Protein AF-A0A5C6TAQ9-F1 (afdb_monomer_lite)

pLDDT: mean 86.98, std 16.2, range [21.34, 98.81]

Foldseek 3Di:
DFEEEFAEAQDAPLCRLLVLLLLQLLVLLQLFFEAEAEEALDQDLACQPPDCLPQFAFFFFQQQGGHHPSVLSNCFRNVWGADNLSYHYNNNLVVVLVVCVVVCVVVPDDDDLPPRSLVSLLVSCVVRQQQGGDPVRGHGPYYYYYYHDHQPDPSSLSVLVSVLVNDVVCDFLRYAYEYEYEFEQDPNDTHCVSVLVRLVSSVVSRHQHQAYEYEYADDDDLVSLVVNCVSSVHDSLRYAYQHDDPDSLCSSVRCVVSVVSVSNCVRNVCVPDDRDPVSSVVSNVSVVLSCLQPVADPDFAEAQEEEEEQNQVDPSNCVLVVVLLVLLCSVVRHHYDYHYQHLLLCDPVVCVVPVVSNVVRVVSLVPHLAYEYEDDAADPSLVSLLVSLVVCVVVLHAYEYEQSSLQSNQQNCCCPQVVVVQADDCRHPVPDPHHQKYFDADDDPVDPDGHWQFRKFKKAFDPPLQLPLLCLLQLVDRMDIFTAGGGMFGQQVCVVVCVVSQWDQGIDGPVNRGRAKTFHNPGLHHIYGSGDQSSSAHSSRRRSNSSCRSCSSVVNSVVSSVVSNVVVVVVVDDDDPDDDPDDDDDDDDDDFDFDADPDDDDDRPGDGDDDDDDADFDFKKKWKWAQDPVVRFIKIFIAGCVPDDDDPDPPPPPGGPDIQTDHPVVFQDPVSLVVVLVVVVDDDVLSVQSSVVVVVVSVCCVQQVFNMKMWMWGQHPVSHIDTDDIDTHDDVVCCVVNVVVVVPDDPVPDDVLQVLQVVLVKGKDADDFAEEEEEADPVVQVVLQVLLVVLPGGYRMYMHLYLDLALVSLLSSLVSRVVPPSHQEYEYAYEQAPNALLNNLVSNLSSQVVVPADPHAYEYEYHYHNRVVSLVSNVPRPHNYHYDHDSNVSSNVRRVRSVVSVVVVD

InterPro domains:
  IPR004468 CTP synthase [PTHR11550] (1-562)
  IPR004468 CTP synthase [TIGR00337] (1-552)
  IPR005811 ATP-citrate synthase/succinyl-CoA ligase, C-terminal domain [PF00549] (774-883)
  IPR016102 Succinyl-CoA synthetase-like [G3DSA:3.40.50.261] (752-900)
  IPR016102 Succinyl-CoA synthetase-like [SSF52210] (753-898)
  IPR017456 CTP synthase, N-terminal [PF06418] (2-269)
  IPR017456 CTP synthase, N-terminal [cd03113] (2-258)
  IPR017866 Succinyl-CoA synthetase, beta subunit, conserved site [PS01217] (769-793)
  IPR017926 Glutamine amidotransferase [PF00117] (315-541)
  IPR027417 P-loop containing nucleoside triphosphate hydrolase [G3DSA:3.40.50.300] (1-292)
  IPR027417 P-loop containing nucleoside triphosphate hydrolase [SSF52540] (1-270)
  IPR029062 Class I glutamine amidotransferase-like [G3DSA:3.40.50.880] (300-568)
  IPR029062 Class I glutamine amidotransferase-like [SSF52317] (303-556)
  IPR033828 CTP synthase GATase domain [cd01746] (303-550)

Sequence (906 aa):
MKVVLVSGGVISGVGKGIIASSAGLLLKTLGLRVTAIKTDPYINTDAGLLNPLEHGECFVLDDGGETDLDLGNYERYLGIQLSRDSNITTGKIYQQVIEKERRGDYLGKTVQVVPHITDAIQNWIERVAKIPVDASGESPDVCIIELGGTIGDLESGPFVEALSQLRHRLGRDNFLSISVSYVPIINGEEKTKPTQHAIRQVRSAGLIPDVIACRCERELDVATITKIARSCQVEDEQVIGVRNMDTIYQVPLLLEQEGLLKLLRKGLALEKLEVAPPMAQKGQALWDLWKKTVVPDRHLEPVNIVLVGKYVSLDDSYLSVHKALEHSAMRCKRKLNLISVDSEHLEPDMQQKDPRKFHEAWAHVVRAQGIIVPGGFGTRGIRGMVDVAKWARERKLPYLGICLGMQTAVIEYARNVMGLKDATSEEFSATAEHKVVIFMPEGSKEKMGGTMRLGSRTSHFKPGTEWSKLRALYGGADVVEERHRHRYEVNPDYIEDLEKAGLSLTSMDDQGVRVETIELKDHPFFVGLQAHPEYKSKTLAPAPSLLGLVAASSGCLDEIIEAARVKKEATNGTQIRCLHIHEYQSQKLMKQVKETTGQKDHRDLTIPLYMEKAVEHEEKWRLTMAVDRERYRPIIKIRDTKDPQGLPNALYERAFQEVFEFSLSTGITEELLTDIAQSFHLGKGSRDSLREVIRRLFSIFQEKDALSLETDLLFLKDGKFMCNNSDFFFDDAARERQRKLFFLRDKKQEIPEELRAEKHGLVYVHMDGNIGNVVNGAGLAMATNDAISLYGGSSANFLDAGGQATKETMLQAFKIIMSDKRVKAILVNIYGGITRCDMIAESIIAAASELGPLKVPMVVRLQGTNSEAGLKLLKDATLNIHVEADFGKAAQEAVRLADIGAKAES

Structure (mmCIF, N/CA/C/O backbone):
data_AF-A0A5C6TAQ9-F1
#
_entry.id   AF-A0A5C6TAQ9-F1
#
loop_
_atom_site.group_PDB
_atom_site.id
_atom_site.type_symbol
_atom_site.label_atom_id
_atom_site.label_alt_id
_atom_site.label_comp_id
_atom_site.label_asym_id
_atom_site.label_entity_id
_atom_site.label_seq_id
_atom_site.pdbx_PDB_ins_code
_atom_site.Cartn_x
_atom_site.Cartn_y
_atom_site.Cartn_z
_atom_site.occupancy
_atom_site.B_iso_or_equiv
_atom_site.auth_seq_id
_atom_site.auth_comp_id
_atom_site.auth_asym_id
_atom_site.auth_atom_id
_atom_site.pdbx_PDB_model_num
ATOM 1 N N . MET A 1 1 ? 13.440 18.533 -17.953 1.00 87.38 1 MET A N 1
ATOM 2 C CA . MET A 1 1 ? 12.497 17.555 -17.377 1.00 87.38 1 MET A CA 1
ATOM 3 C C . MET A 1 1 ? 13.032 16.170 -17.679 1.00 87.38 1 MET A C 1
ATOM 5 O O . MET A 1 1 ? 13.210 15.871 -18.854 1.00 87.38 1 MET A O 1
ATOM 9 N N . LYS A 1 2 ? 13.352 15.379 -16.651 1.00 97.12 2 LYS A N 1
ATOM 10 C CA . LYS A 1 2 ? 13.701 13.959 -16.795 1.00 97.12 2 LYS A CA 1
ATOM 11 C C . LYS A 1 2 ? 12.445 13.113 -16.559 1.00 97.12 2 LYS A C 1
ATOM 13 O O . LYS A 1 2 ? 11.650 13.462 -15.689 1.00 97.12 2 LYS A O 1
ATOM 18 N N . VAL A 1 3 ? 12.270 12.022 -17.299 1.00 98.12 3 VAL A N 1
ATOM 19 C CA . VAL A 1 3 ? 11.089 11.150 -17.222 1.00 98.12 3 VAL A CA 1
ATOM 20 C C . VAL A 1 3 ? 11.496 9.691 -17.054 1.00 98.12 3 VAL A C 1
ATOM 22 O O . VAL A 1 3 ? 12.322 9.188 -17.814 1.00 98.12 3 VAL A O 1
ATOM 25 N N . VAL A 1 4 ? 10.864 9.002 -16.105 1.00 98.44 4 VAL A N 1
ATOM 26 C CA . VAL A 1 4 ? 10.862 7.535 -16.022 1.00 98.44 4 VAL A CA 1
ATOM 27 C C . VAL A 1 4 ? 9.457 7.049 -16.353 1.00 98.44 4 VAL A C 1
ATOM 29 O O . VAL A 1 4 ? 8.539 7.251 -15.565 1.00 98.44 4 VAL A O 1
ATOM 32 N N . LEU A 1 5 ? 9.283 6.411 -17.506 1.00 98.06 5 LEU A N 1
ATOM 33 C CA . LEU A 1 5 ? 8.030 5.768 -17.889 1.00 98.06 5 LEU A CA 1
ATOM 34 C C . LEU A 1 5 ? 8.015 4.323 -17.390 1.00 98.06 5 LEU A C 1
ATOM 36 O O . LEU A 1 5 ? 8.869 3.535 -17.784 1.00 98.06 5 LEU A O 1
ATOM 40 N N . VAL A 1 6 ? 7.007 3.946 -16.614 1.00 97.44 6 VAL A N 1
ATOM 41 C CA . VAL A 1 6 ? 6.729 2.562 -16.226 1.00 97.44 6 VAL A CA 1
ATOM 42 C C . VAL A 1 6 ? 5.481 2.080 -16.954 1.00 97.44 6 VAL A C 1
ATOM 44 O O . VAL A 1 6 ? 4.441 2.731 -16.924 1.00 97.44 6 VAL A O 1
ATOM 47 N N . SER A 1 7 ? 5.579 0.935 -17.622 1.00 94.69 7 SER A N 1
ATOM 48 C CA . SER A 1 7 ? 4.477 0.330 -18.380 1.00 94.69 7 SER A CA 1
ATOM 49 C C . SER A 1 7 ? 4.447 -1.186 -18.188 1.00 94.69 7 SER A C 1
ATOM 51 O O . SER A 1 7 ? 5.407 -1.753 -17.669 1.00 94.69 7 SER A O 1
ATOM 53 N N . GLY A 1 8 ? 3.361 -1.860 -18.574 1.00 85.44 8 GLY A N 1
ATOM 54 C CA . GLY A 1 8 ? 3.248 -3.319 -18.469 1.00 85.44 8 GLY A CA 1
ATOM 55 C C . GLY A 1 8 ? 2.532 -3.942 -19.663 1.00 85.44 8 GLY A C 1
ATOM 56 O O . GLY A 1 8 ? 1.742 -3.274 -20.327 1.00 85.44 8 GLY A O 1
ATOM 57 N N . GLY A 1 9 ? 2.821 -5.216 -19.947 1.00 69.88 9 GLY A N 1
ATOM 58 C CA . GLY A 1 9 ? 2.342 -5.865 -21.179 1.00 69.88 9 GLY A CA 1
ATOM 59 C C . GLY A 1 9 ? 1.835 -7.306 -21.071 1.00 69.88 9 GLY A C 1
ATOM 60 O O . GLY A 1 9 ? 1.444 -7.851 -22.091 1.00 69.88 9 GLY A O 1
ATOM 61 N N . VAL A 1 10 ? 1.854 -7.952 -19.897 1.00 73.12 10 VAL A N 1
ATOM 62 C CA . VAL A 1 10 ? 1.400 -9.361 -19.771 1.00 73.12 10 VAL A CA 1
ATOM 63 C C . VAL A 1 10 ? 0.044 -9.468 -19.076 1.00 73.12 10 VAL A C 1
ATOM 65 O O . VAL A 1 10 ? -0.862 -10.106 -19.597 1.00 73.12 10 VAL A O 1
ATOM 68 N N . ILE A 1 11 ? -0.089 -8.859 -17.897 1.00 80.19 11 ILE A N 1
ATOM 69 C CA . ILE A 1 11 ? -1.310 -8.866 -17.084 1.00 80.19 11 ILE A CA 1
ATOM 70 C C . ILE A 1 11 ? -1.468 -7.522 -16.368 1.00 80.19 11 ILE A C 1
ATOM 72 O O . ILE A 1 11 ? -0.474 -6.855 -16.048 1.00 80.19 11 ILE A O 1
ATOM 76 N N . SER A 1 12 ? -2.714 -7.146 -16.072 1.00 75.75 12 SER A N 1
ATOM 77 C CA . SER A 1 12 ? -2.991 -6.120 -15.062 1.00 75.75 12 SER A CA 1
ATOM 78 C C . SER A 1 12 ? -2.584 -6.630 -13.670 1.00 75.75 12 SER A C 1
ATOM 80 O O . SER A 1 12 ? -2.495 -7.836 -13.451 1.00 75.75 12 SER A O 1
ATOM 82 N N . GLY A 1 13 ? -2.265 -5.728 -12.739 1.00 77.50 13 GLY A N 1
ATOM 83 C CA . GLY A 1 13 ? -1.890 -6.105 -11.366 1.00 77.50 13 GLY A CA 1
ATOM 84 C C . GLY A 1 13 ? -0.478 -6.687 -11.173 1.00 77.50 13 GLY A C 1
ATOM 85 O O . GLY A 1 13 ? -0.132 -7.077 -10.066 1.00 77.50 13 GLY A O 1
ATOM 86 N N . VAL A 1 14 ? 0.394 -6.693 -12.193 1.00 84.31 14 VAL A N 1
ATOM 87 C CA . VAL A 1 14 ? 1.781 -7.221 -12.089 1.00 84.31 14 VAL A CA 1
ATOM 88 C C . VAL A 1 14 ? 2.695 -6.457 -11.104 1.00 84.31 14 VAL A C 1
ATOM 90 O O . VAL A 1 14 ? 3.805 -6.899 -10.808 1.00 84.31 14 VAL A O 1
ATOM 93 N N . GLY A 1 15 ? 2.250 -5.300 -10.598 1.00 88.06 15 GLY A N 1
ATOM 94 C CA . GLY A 1 15 ? 3.002 -4.461 -9.656 1.00 88.06 15 GLY A CA 1
ATOM 95 C C . GLY A 1 15 ? 3.638 -3.203 -10.260 1.00 88.06 15 GLY A C 1
ATOM 96 O O . GLY A 1 15 ? 4.653 -2.738 -9.745 1.00 88.06 15 GLY A O 1
ATOM 97 N N . LYS A 1 16 ? 3.058 -2.635 -11.330 1.00 93.38 16 LYS A N 1
ATOM 98 C CA . LYS A 1 16 ? 3.541 -1.397 -11.981 1.00 93.38 16 LYS A CA 1
ATOM 99 C C . LYS A 1 16 ? 3.698 -0.232 -10.994 1.00 93.38 16 LYS A C 1
ATOM 101 O O . LYS A 1 16 ? 4.805 0.291 -10.871 1.00 93.38 16 LYS A O 1
ATOM 106 N N . GLY A 1 17 ? 2.647 0.096 -10.237 1.00 93.69 17 GLY A N 1
ATOM 107 C CA . GLY A 1 17 ? 2.671 1.164 -9.234 1.00 93.69 17 GLY A CA 1
ATOM 108 C C . GLY A 1 17 ? 3.755 0.986 -8.163 1.00 93.69 17 GLY A C 1
ATOM 109 O O . GLY A 1 17 ? 4.386 1.962 -7.758 1.00 93.69 17 GLY A O 1
ATOM 110 N N . ILE A 1 18 ? 4.065 -0.255 -7.761 1.00 95.00 18 ILE A N 1
ATOM 111 C CA . ILE A 1 18 ? 5.146 -0.543 -6.801 1.00 95.00 18 ILE A CA 1
ATOM 112 C C . ILE A 1 18 ? 6.522 -0.287 -7.420 1.00 95.00 18 ILE A C 1
ATOM 114 O O . ILE A 1 18 ? 7.361 0.349 -6.781 1.00 95.00 18 ILE A O 1
ATOM 118 N N . ILE A 1 19 ? 6.763 -0.726 -8.659 1.00 96.56 19 ILE A N 1
ATOM 119 C CA . ILE A 1 19 ? 8.027 -0.459 -9.368 1.00 96.56 19 ILE A CA 1
ATOM 120 C C . ILE A 1 19 ? 8.208 1.040 -9.611 1.00 96.56 19 ILE A C 1
ATOM 122 O O . ILE A 1 19 ? 9.281 1.576 -9.340 1.00 96.56 19 ILE A O 1
ATOM 126 N N . ALA A 1 20 ? 7.156 1.727 -10.056 1.00 97.38 20 ALA A N 1
ATOM 127 C CA . ALA A 1 20 ? 7.158 3.167 -10.288 1.00 97.38 20 ALA A CA 1
ATOM 128 C C . ALA A 1 20 ? 7.440 3.956 -8.999 1.00 97.38 20 ALA A C 1
ATOM 130 O O . ALA A 1 20 ? 8.342 4.796 -8.963 1.00 97.38 20 ALA A O 1
ATOM 131 N N . SER A 1 21 ? 6.739 3.628 -7.912 1.00 97.38 21 SER A N 1
ATOM 132 C CA . SER A 1 21 ? 6.939 4.254 -6.599 1.00 97.38 21 SER A CA 1
ATOM 133 C C . SER A 1 21 ? 8.337 3.982 -6.038 1.00 97.38 21 SER A C 1
ATOM 135 O O . SER A 1 21 ? 8.980 4.886 -5.505 1.00 97.38 21 SER A O 1
ATOM 137 N N . SER A 1 22 ? 8.845 2.758 -6.203 1.00 97.94 22 SER A N 1
ATOM 138 C CA . SER A 1 22 ? 10.179 2.369 -5.737 1.00 97.94 22 SER A CA 1
ATOM 139 C C . SER A 1 22 ? 11.290 3.061 -6.527 1.00 97.94 22 SER A C 1
ATOM 141 O O . SER A 1 22 ? 12.240 3.559 -5.929 1.00 97.94 22 SER A O 1
ATOM 143 N N . ALA A 1 23 ? 11.155 3.166 -7.853 1.00 98.31 23 ALA A N 1
ATOM 144 C CA . ALA A 1 23 ? 12.076 3.933 -8.689 1.00 98.31 23 ALA A CA 1
ATOM 145 C C . ALA A 1 23 ? 12.102 5.410 -8.268 1.00 98.31 23 ALA A C 1
ATOM 147 O O . ALA A 1 23 ? 13.175 5.992 -8.112 1.00 98.31 23 ALA A O 1
ATOM 148 N N . GLY A 1 24 ? 10.929 6.000 -8.012 1.00 98.00 24 GLY A N 1
ATOM 149 C CA . GLY A 1 24 ? 10.835 7.360 -7.492 1.00 98.00 24 GLY A CA 1
ATOM 150 C C . GLY A 1 24 ? 11.512 7.521 -6.128 1.00 98.00 24 GLY A C 1
ATOM 151 O O . GLY A 1 24 ? 12.256 8.480 -5.929 1.00 98.00 24 GLY A O 1
ATOM 152 N N . LEU A 1 25 ? 11.326 6.574 -5.203 1.00 98.25 25 LEU A N 1
ATOM 153 C CA . LEU A 1 25 ? 11.964 6.613 -3.886 1.00 98.25 25 LEU A CA 1
ATOM 154 C C . LEU A 1 25 ? 13.490 6.544 -4.003 1.00 98.25 25 LEU A C 1
ATOM 156 O O . LEU A 1 25 ? 14.171 7.368 -3.398 1.00 98.25 25 LEU A O 1
ATOM 160 N N . LEU A 1 26 ? 14.023 5.623 -4.814 1.00 98.38 26 LEU A N 1
ATOM 161 C CA . LEU A 1 26 ? 15.465 5.498 -5.061 1.00 98.38 26 LEU A CA 1
ATOM 162 C C . LEU A 1 26 ? 16.063 6.767 -5.682 1.00 98.38 26 LEU A C 1
ATOM 164 O O . LEU A 1 26 ? 17.203 7.116 -5.405 1.00 98.38 26 LEU A O 1
ATOM 168 N N . LEU A 1 27 ? 15.306 7.507 -6.493 1.00 98.25 27 LEU A N 1
ATOM 169 C CA . LEU A 1 27 ? 15.751 8.813 -6.984 1.00 98.25 27 LEU A CA 1
ATOM 170 C C . LEU A 1 27 ? 15.753 9.874 -5.874 1.00 98.25 27 LEU A C 1
ATOM 172 O O . LEU A 1 27 ? 16.681 10.681 -5.808 1.00 98.25 27 LEU A O 1
ATOM 176 N N . LYS A 1 28 ? 14.775 9.852 -4.957 1.00 96.81 28 LYS A N 1
ATOM 177 C CA . LYS A 1 28 ? 14.762 10.748 -3.787 1.00 96.81 28 LYS A CA 1
ATOM 178 C C . LYS A 1 28 ? 15.926 10.494 -2.831 1.00 96.81 28 LYS A C 1
ATOM 180 O O . LYS A 1 28 ? 16.371 11.442 -2.185 1.00 96.81 28 LYS A O 1
ATOM 185 N N . THR A 1 29 ? 16.463 9.271 -2.757 1.00 96.75 29 THR A N 1
ATOM 186 C CA . THR A 1 29 ? 17.661 9.000 -1.936 1.00 96.75 29 THR A CA 1
ATOM 187 C C . THR A 1 29 ? 18.901 9.727 -2.457 1.00 96.75 29 THR A C 1
ATOM 189 O O . THR A 1 29 ? 19.818 10.003 -1.690 1.00 96.75 29 THR A O 1
ATOM 192 N N . LEU A 1 30 ? 18.901 10.140 -3.730 1.00 96.31 30 LEU A N 1
ATOM 193 C CA . LEU A 1 30 ? 19.950 10.984 -4.307 1.00 96.31 30 LEU A CA 1
ATOM 194 C C . LEU A 1 30 ? 19.820 12.461 -3.921 1.00 96.31 30 LEU A C 1
ATOM 196 O O . LEU A 1 30 ? 20.683 13.254 -4.280 1.00 96.31 30 LEU A O 1
ATOM 200 N N . GLY A 1 31 ? 18.742 12.840 -3.230 1.00 94.88 31 GLY A N 1
ATOM 201 C CA . GLY A 1 31 ? 18.389 14.228 -2.951 1.00 94.88 31 GLY A CA 1
ATOM 202 C C . GLY A 1 31 ? 17.553 14.894 -4.045 1.00 94.88 31 GLY A C 1
ATOM 203 O O . GLY A 1 31 ? 17.277 16.082 -3.929 1.00 94.88 31 GLY A O 1
ATOM 204 N N . LEU A 1 32 ? 17.134 14.164 -5.085 1.00 96.38 32 LEU A N 1
ATOM 205 C CA . LEU A 1 32 ? 16.323 14.710 -6.179 1.00 96.38 32 LEU A CA 1
ATOM 206 C C . LEU A 1 32 ? 14.865 14.929 -5.758 1.00 96.38 32 LEU A C 1
ATOM 208 O O . LEU A 1 32 ? 14.294 14.158 -4.979 1.00 96.38 32 LEU A O 1
ATOM 212 N N . ARG A 1 33 ? 14.230 15.948 -6.340 1.00 96.00 33 ARG A N 1
ATOM 213 C CA . ARG A 1 33 ? 12.781 16.159 -6.259 1.00 96.00 33 ARG A CA 1
ATOM 214 C C . ARG A 1 33 ? 12.091 15.313 -7.312 1.00 96.00 33 ARG A C 1
ATOM 216 O O . ARG A 1 33 ? 12.422 15.373 -8.497 1.00 96.00 33 ARG A O 1
ATOM 223 N N . VAL A 1 34 ? 11.110 14.539 -6.869 1.00 97.56 34 VAL A N 1
ATOM 224 C CA . VAL A 1 34 ? 10.412 13.566 -7.707 1.00 97.56 34 VAL A CA 1
ATOM 225 C C . VAL A 1 34 ? 8.915 13.813 -7.629 1.00 97.56 34 VAL A C 1
ATOM 227 O O . VAL A 1 34 ? 8.370 13.940 -6.534 1.00 97.56 34 VAL A O 1
ATOM 230 N N . THR A 1 35 ? 8.264 13.848 -8.789 1.00 98.06 35 THR A N 1
ATOM 231 C CA . THR A 1 35 ? 6.800 13.862 -8.930 1.00 98.06 35 THR A CA 1
ATOM 232 C C . THR A 1 35 ? 6.317 12.612 -9.658 1.00 98.06 35 THR A C 1
ATOM 234 O O . THR A 1 35 ? 7.124 11.888 -10.248 1.00 98.06 35 THR A O 1
ATOM 237 N N . ALA A 1 36 ? 5.012 12.355 -9.626 1.00 98.00 36 ALA A N 1
ATOM 238 C CA . ALA A 1 36 ? 4.393 11.213 -10.280 1.00 98.00 36 ALA A CA 1
ATOM 239 C C . ALA A 1 36 ? 3.137 11.620 -11.064 1.00 98.00 36 ALA A C 1
ATOM 241 O O . ALA A 1 36 ? 2.375 12.488 -10.633 1.00 98.00 36 ALA A O 1
ATOM 242 N N . ILE A 1 37 ? 2.929 10.976 -12.211 1.00 98.12 37 ILE A N 1
ATOM 243 C CA . ILE A 1 37 ? 1.730 11.091 -13.041 1.00 98.12 37 ILE A CA 1
ATOM 244 C C . ILE A 1 37 ? 1.243 9.681 -13.379 1.00 98.12 37 ILE A C 1
ATOM 246 O O . ILE A 1 37 ? 1.991 8.874 -13.931 1.00 98.12 37 ILE A O 1
ATOM 250 N N . LYS A 1 38 ? -0.025 9.398 -13.092 1.00 96.94 38 LYS A N 1
ATOM 251 C CA . LYS A 1 38 ? -0.704 8.170 -13.515 1.00 96.94 38 LYS A CA 1
ATOM 252 C C . LYS A 1 38 ? -1.543 8.465 -14.748 1.00 96.94 38 LYS A C 1
ATOM 254 O O . LYS A 1 38 ? -2.329 9.411 -14.749 1.00 96.94 38 LYS A O 1
ATOM 259 N N . THR A 1 39 ? -1.375 7.654 -15.783 1.00 95.69 39 THR A N 1
ATOM 260 C CA . THR A 1 39 ? -2.239 7.661 -16.966 1.00 95.69 39 THR A CA 1
ATOM 261 C C . THR A 1 39 ? -3.149 6.444 -16.930 1.00 95.69 39 THR A C 1
ATOM 263 O O . THR A 1 39 ? -2.678 5.310 -16.870 1.00 95.69 39 THR A O 1
ATOM 266 N N . ASP A 1 40 ? -4.448 6.693 -16.956 1.00 93.81 40 ASP A N 1
ATOM 267 C CA . ASP A 1 40 ? -5.500 5.698 -16.870 1.00 93.81 40 ASP A CA 1
ATOM 268 C C . ASP A 1 40 ? -6.271 5.640 -18.186 1.00 93.81 40 ASP A C 1
ATOM 270 O O . ASP A 1 40 ? -6.922 6.613 -18.576 1.00 93.81 40 ASP A O 1
ATOM 274 N N . PRO A 1 41 ? -6.233 4.503 -18.893 1.00 92.12 41 PRO A N 1
ATOM 275 C CA . PRO A 1 41 ? -6.889 4.397 -20.186 1.00 92.12 41 PRO A CA 1
ATOM 276 C C . PRO A 1 41 ? -8.425 4.295 -20.087 1.00 92.12 41 PRO A C 1
ATOM 278 O O . PRO A 1 41 ? -9.100 4.388 -21.113 1.00 92.12 41 PRO A O 1
ATOM 281 N N . TYR A 1 42 ? -9.014 4.167 -18.890 1.00 91.25 42 TYR A N 1
ATOM 282 C CA . TYR A 1 42 ? -10.472 4.126 -18.731 1.00 91.25 42 TYR A CA 1
ATOM 283 C C . TYR A 1 42 ? -11.152 5.462 -19.091 1.00 91.25 42 TYR A C 1
ATOM 285 O O . TYR A 1 42 ? -10.557 6.541 -19.042 1.00 91.25 42 TYR A O 1
ATOM 293 N N . ILE A 1 43 ? -12.437 5.385 -19.458 1.00 93.50 43 ILE A N 1
ATOM 294 C CA . ILE A 1 43 ? -13.212 6.516 -20.002 1.00 93.50 43 ILE A CA 1
ATOM 295 C C . ILE A 1 43 ? -13.729 7.466 -18.917 1.00 93.50 43 ILE A C 1
ATOM 297 O O . ILE A 1 43 ? -13.900 8.649 -19.197 1.00 93.50 43 ILE A O 1
ATOM 301 N N . ASN A 1 44 ? -13.986 6.994 -17.696 1.00 93.62 44 ASN A N 1
ATOM 302 C CA . ASN A 1 44 ? -14.420 7.852 -16.593 1.00 93.62 44 ASN A CA 1
ATOM 303 C C . ASN A 1 44 ? -13.482 9.062 -16.410 1.00 93.62 44 ASN A C 1
ATOM 305 O O . ASN A 1 44 ? -12.263 8.973 -16.565 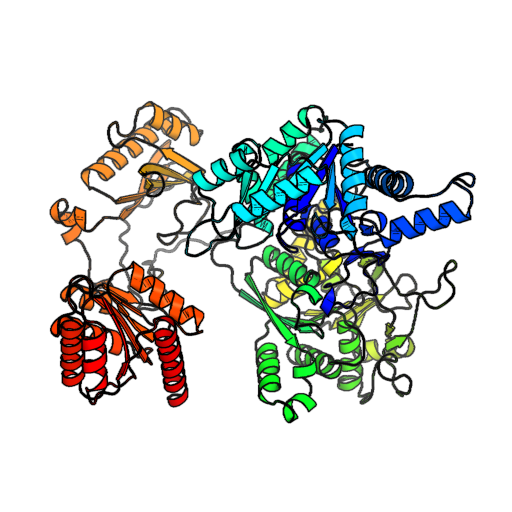1.00 93.62 44 ASN A O 1
ATOM 309 N N . THR A 1 45 ? -14.050 10.226 -16.094 1.00 92.62 45 THR A N 1
ATOM 310 C CA . THR A 1 45 ? -13.268 11.445 -15.837 1.00 92.62 45 THR A CA 1
ATOM 311 C C . THR A 1 45 ? -12.475 11.345 -14.539 1.00 92.62 45 THR A C 1
ATOM 313 O O . THR A 1 45 ? -11.383 11.893 -14.444 1.00 92.62 45 THR A O 1
ATOM 316 N N . ASP A 1 46 ? -13.007 10.631 -13.556 1.00 91.38 46 ASP A N 1
ATOM 317 C CA . ASP A 1 46 ? -12.420 10.402 -12.242 1.00 91.38 46 ASP A CA 1
ATOM 318 C C . ASP A 1 46 ? -12.892 9.051 -11.684 1.00 91.38 46 ASP A C 1
ATOM 320 O O . ASP A 1 46 ? -13.736 8.373 -12.280 1.00 91.38 46 ASP A O 1
ATOM 324 N N . ALA A 1 47 ? -12.337 8.660 -10.537 1.00 89.69 47 ALA A N 1
ATOM 325 C CA . ALA A 1 47 ? -12.683 7.411 -9.864 1.00 89.69 47 ALA A CA 1
ATOM 326 C C . ALA A 1 47 ? -13.859 7.549 -8.876 1.00 89.69 47 ALA A C 1
ATOM 328 O O . ALA A 1 47 ? -14.272 6.562 -8.269 1.00 89.69 47 ALA A O 1
ATOM 329 N N . GLY A 1 48 ? -14.422 8.750 -8.693 1.00 87.94 48 GLY A N 1
ATOM 330 C CA . GLY A 1 48 ? -15.338 9.049 -7.586 1.00 87.94 48 GLY A CA 1
ATOM 331 C C . GLY A 1 48 ? -16.662 8.284 -7.639 1.00 87.94 48 GLY A C 1
ATOM 332 O O . GLY A 1 48 ? -17.250 7.960 -6.605 1.00 87.94 48 GLY A O 1
ATOM 333 N N . LEU A 1 49 ? -17.133 7.958 -8.842 1.00 86.88 49 LEU A N 1
ATOM 334 C CA . LEU A 1 49 ? -18.384 7.223 -9.058 1.00 86.88 49 LEU A CA 1
ATOM 335 C C . LEU A 1 49 ? -18.185 5.724 -9.312 1.00 86.88 49 LEU A C 1
ATOM 337 O O . LEU A 1 49 ? -19.159 5.026 -9.596 1.00 86.88 49 LEU A O 1
ATOM 341 N N . LEU A 1 50 ? -16.949 5.227 -9.234 1.00 86.12 50 LEU A N 1
ATOM 342 C CA . LEU A 1 50 ? -16.673 3.806 -9.404 1.00 86.12 50 LEU A CA 1
ATOM 343 C C . LEU A 1 50 ? -17.103 3.027 -8.160 1.00 86.12 50 LEU A C 1
ATOM 345 O O . LEU A 1 50 ? -16.987 3.496 -7.026 1.00 86.12 50 LEU A O 1
ATOM 349 N N . ASN A 1 51 ? -17.624 1.822 -8.383 1.00 81.81 51 ASN A N 1
ATOM 350 C CA . ASN A 1 51 ? -17.982 0.922 -7.300 1.00 81.81 51 ASN A CA 1
ATOM 351 C C . ASN A 1 51 ? -16.697 0.370 -6.653 1.00 81.81 51 ASN A C 1
ATOM 353 O O . ASN A 1 51 ? -15.895 -0.243 -7.366 1.00 81.81 51 ASN A O 1
ATOM 357 N N . PRO A 1 52 ? -16.514 0.506 -5.323 1.00 80.75 52 PRO A N 1
ATOM 358 C CA . PRO A 1 52 ? -15.346 -0.043 -4.640 1.00 80.75 52 PRO A CA 1
ATOM 359 C C . PRO A 1 52 ? -15.141 -1.546 -4.853 1.00 80.75 52 PRO A C 1
ATOM 361 O O . PRO A 1 52 ? -14.009 -2.009 -4.855 1.00 80.75 52 PRO A O 1
ATOM 364 N N . LEU A 1 53 ? -16.220 -2.303 -5.085 1.00 78.25 53 LEU A N 1
ATOM 365 C CA . LEU A 1 53 ? -16.161 -3.747 -5.344 1.00 78.25 53 LEU A CA 1
ATOM 366 C C . LEU A 1 53 ? -15.720 -4.116 -6.772 1.00 78.25 53 LEU A C 1
ATOM 368 O O . LEU A 1 53 ? -15.513 -5.296 -7.043 1.00 78.25 53 LEU A O 1
ATOM 372 N N . GLU A 1 54 ? -15.614 -3.148 -7.685 1.00 73.44 54 GLU A N 1
ATOM 373 C CA . GLU A 1 54 ? -15.223 -3.384 -9.084 1.00 73.44 54 GLU A CA 1
ATOM 374 C C . GLU A 1 54 ? -13.828 -2.841 -9.395 1.00 73.44 54 GLU A C 1
ATOM 376 O O . GLU A 1 54 ? -13.039 -3.520 -10.047 1.00 73.44 54 GLU A O 1
ATOM 381 N N . HIS A 1 55 ? -13.525 -1.624 -8.936 1.00 75.50 55 HIS A N 1
ATOM 382 C CA . HIS A 1 55 ? -12.279 -0.919 -9.260 1.00 75.50 55 HIS A CA 1
ATOM 383 C C . HIS A 1 55 ? -11.365 -0.723 -8.034 1.00 75.50 55 HIS A C 1
ATOM 385 O O . HIS A 1 55 ? -10.299 -0.119 -8.137 1.00 75.50 55 HIS A O 1
ATOM 391 N N . GLY A 1 56 ? -11.770 -1.222 -6.863 1.00 82.62 56 GLY A N 1
ATOM 392 C CA . GLY A 1 56 ? -11.105 -0.918 -5.601 1.00 82.62 56 GLY A CA 1
ATOM 393 C C . GLY A 1 56 ? -11.461 0.473 -5.074 1.00 82.62 56 GLY A C 1
ATOM 394 O O . GLY A 1 56 ? -12.328 1.179 -5.591 1.00 82.62 56 GLY A O 1
ATOM 395 N N . GLU A 1 57 ? -10.810 0.857 -3.985 1.00 87.88 57 GLU A N 1
ATOM 396 C CA . GLU A 1 57 ? -11.048 2.130 -3.314 1.00 87.88 57 GLU A CA 1
ATOM 397 C C . GLU A 1 57 ? -10.721 3.363 -4.188 1.00 87.88 57 GLU A C 1
ATOM 399 O O . GLU A 1 57 ? -9.705 3.416 -4.877 1.00 87.88 57 GLU A O 1
ATOM 404 N N . CYS A 1 58 ? -11.544 4.413 -4.078 1.00 91.62 58 CYS A N 1
ATOM 405 C CA . CYS A 1 58 ? -11.226 5.746 -4.597 1.00 91.62 58 CYS A CA 1
ATOM 406 C C . CYS A 1 58 ? -10.253 6.476 -3.655 1.00 91.62 58 CYS A C 1
ATOM 408 O O . CYS A 1 58 ? -10.576 6.693 -2.487 1.00 91.62 58 CYS A O 1
ATOM 410 N N . PHE A 1 59 ? -9.111 6.942 -4.164 1.00 95.12 59 PHE A N 1
ATOM 411 C CA . PHE A 1 59 ? -8.140 7.719 -3.390 1.00 95.12 59 PHE A CA 1
ATOM 412 C C . PHE A 1 59 ? -8.394 9.225 -3.522 1.00 95.12 59 PHE A C 1
ATOM 414 O O . PHE A 1 59 ? -8.492 9.753 -4.634 1.00 95.12 59 PHE A O 1
ATOM 421 N N . VAL A 1 60 ? -8.481 9.930 -2.391 1.00 96.12 60 VAL A N 1
ATOM 422 C CA . VAL A 1 60 ? -8.772 11.373 -2.351 1.00 96.12 60 VAL A CA 1
ATOM 423 C C . VAL A 1 60 ? -7.498 12.171 -2.124 1.00 96.12 60 VAL A C 1
ATOM 425 O O . VAL A 1 60 ? -6.715 11.856 -1.227 1.00 96.12 60 VAL A O 1
ATOM 428 N N . LEU A 1 61 ? -7.319 13.235 -2.906 1.00 96.12 61 LEU A N 1
ATOM 429 C CA . LEU A 1 61 ? -6.197 14.174 -2.819 1.00 96.12 61 LEU A CA 1
ATOM 430 C C . LEU A 1 61 ? -6.552 15.441 -2.030 1.00 96.12 61 LEU A C 1
ATOM 432 O O . LEU A 1 61 ? -7.722 15.718 -1.759 1.00 96.12 61 LEU A O 1
ATOM 436 N N . ASP A 1 62 ? -5.542 16.233 -1.660 1.00 94.62 62 ASP A N 1
ATOM 437 C CA . ASP A 1 62 ? -5.741 17.443 -0.843 1.00 94.62 62 ASP A CA 1
ATOM 438 C C . ASP A 1 62 ? -6.618 18.488 -1.543 1.00 94.62 62 ASP A C 1
ATOM 440 O O . ASP A 1 62 ? -7.422 19.158 -0.898 1.00 94.62 62 ASP A O 1
ATOM 444 N N . ASP A 1 63 ? -6.533 18.579 -2.869 1.00 94.12 63 ASP A N 1
ATOM 445 C CA . ASP A 1 63 ? -7.365 19.470 -3.676 1.00 94.12 63 ASP A CA 1
ATOM 446 C C . ASP A 1 63 ? -8.783 18.924 -3.921 1.00 94.12 63 ASP A C 1
ATOM 448 O O . ASP A 1 63 ? -9.556 19.543 -4.650 1.00 94.12 63 ASP A O 1
ATOM 452 N N . GLY A 1 64 ? -9.133 17.765 -3.357 1.00 93.44 64 GLY A N 1
ATOM 453 C CA . GLY A 1 64 ? -10.413 17.091 -3.570 1.00 93.44 64 GLY A CA 1
ATOM 454 C C . GLY A 1 64 ? -10.503 16.324 -4.888 1.00 93.44 64 GLY A C 1
ATOM 455 O O . GLY A 1 64 ? -11.606 16.031 -5.340 1.00 93.44 64 GLY A O 1
ATOM 456 N N . GLY A 1 65 ? -9.379 16.025 -5.544 1.00 93.81 65 GLY A N 1
ATOM 457 C CA . GLY A 1 65 ? -9.354 15.066 -6.643 1.00 93.81 65 GLY A CA 1
ATOM 458 C C . GLY A 1 65 ? -9.737 13.663 -6.169 1.00 93.81 65 GLY A C 1
ATOM 459 O O . GLY A 1 65 ? -9.126 13.142 -5.240 1.00 93.81 65 GLY A O 1
ATOM 460 N N . GLU A 1 66 ? -10.724 13.054 -6.824 1.00 94.50 66 GLU A N 1
ATOM 461 C CA . GLU A 1 66 ? -11.075 11.638 -6.679 1.00 94.50 66 GLU A CA 1
ATOM 462 C C . GLU A 1 66 ? -10.318 10.841 -7.744 1.00 94.50 66 GLU A C 1
ATOM 464 O O . GLU A 1 66 ? -10.485 11.069 -8.943 1.00 94.50 66 GLU A O 1
ATOM 469 N N . THR A 1 67 ? -9.415 9.962 -7.327 1.00 93.56 67 THR A N 1
ATOM 470 C CA . THR A 1 67 ? -8.417 9.360 -8.220 1.00 93.56 67 THR A CA 1
ATOM 471 C C . THR A 1 67 ? -8.266 7.864 -7.998 1.00 93.56 67 THR A C 1
ATOM 473 O O . THR A 1 67 ? -8.767 7.313 -7.017 1.00 93.56 67 THR A O 1
ATOM 476 N N . ASP A 1 68 ? -7.585 7.215 -8.940 1.00 89.44 68 ASP A N 1
ATOM 477 C CA . ASP A 1 68 ? -7.210 5.809 -8.840 1.00 89.44 68 ASP A CA 1
ATOM 478 C C . ASP A 1 68 ? -6.323 5.536 -7.611 1.00 89.44 68 ASP A C 1
ATOM 480 O O . ASP A 1 68 ? -5.530 6.381 -7.179 1.00 89.44 68 ASP A O 1
ATOM 484 N N . LEU A 1 69 ? -6.438 4.325 -7.070 1.00 87.94 69 LEU A N 1
ATOM 485 C CA . LEU A 1 69 ? -5.780 3.870 -5.847 1.00 87.94 69 LEU A CA 1
ATOM 486 C C . LEU A 1 69 ? -4.250 3.954 -5.923 1.00 87.94 69 LEU A C 1
ATOM 488 O O . LEU A 1 69 ? -3.580 4.205 -4.914 1.00 87.94 69 LEU A O 1
ATOM 492 N N . ASP A 1 70 ? -3.698 3.792 -7.127 1.00 88.50 70 ASP A N 1
ATOM 493 C CA . ASP A 1 70 ? -2.262 3.857 -7.389 1.00 88.50 70 ASP A CA 1
ATOM 494 C C . ASP A 1 70 ? -1.648 5.215 -7.020 1.00 88.50 70 ASP A C 1
ATOM 496 O O . ASP A 1 70 ? -0.480 5.265 -6.623 1.00 88.50 70 ASP A O 1
ATOM 500 N N . LEU A 1 71 ? -2.419 6.314 -7.043 1.00 94.19 71 LEU A N 1
ATOM 501 C CA . LEU A 1 71 ? -1.913 7.614 -6.586 1.00 94.19 71 LEU A CA 1
ATOM 502 C C . LEU A 1 71 ? -1.529 7.610 -5.108 1.00 94.19 71 LEU A C 1
ATOM 504 O O . LEU A 1 71 ? -0.547 8.251 -4.719 1.00 94.19 71 LEU A O 1
ATOM 508 N N . GLY A 1 72 ? -2.236 6.822 -4.301 1.00 93.94 72 GLY A N 1
ATOM 509 C CA . GLY A 1 72 ? -1.895 6.634 -2.901 1.00 93.94 72 GLY A CA 1
ATOM 510 C C . GLY A 1 72 ? -0.541 5.954 -2.711 1.00 93.94 72 GLY A C 1
ATOM 511 O O . GLY A 1 72 ? 0.169 6.273 -1.759 1.00 93.94 72 GLY A O 1
ATOM 512 N N . ASN A 1 73 ? -0.122 5.064 -3.617 1.00 93.25 73 ASN A N 1
ATOM 513 C CA . ASN A 1 73 ? 1.206 4.444 -3.544 1.00 93.25 73 ASN A CA 1
ATOM 514 C C . ASN A 1 73 ? 2.317 5.493 -3.709 1.00 93.25 73 ASN A C 1
ATOM 516 O O . ASN A 1 73 ? 3.268 5.509 -2.922 1.00 93.25 73 ASN A O 1
ATOM 520 N N . TYR A 1 74 ? 2.151 6.429 -4.648 1.00 96.19 74 TYR A N 1
ATOM 521 C CA . TYR A 1 74 ? 3.110 7.513 -4.865 1.00 96.19 74 TYR A CA 1
ATOM 522 C C . TYR A 1 74 ? 3.236 8.434 -3.652 1.00 96.19 74 TYR A C 1
ATOM 524 O O . TYR A 1 74 ? 4.353 8.688 -3.196 1.00 96.19 74 TYR A O 1
ATOM 532 N N . GLU A 1 75 ? 2.123 8.899 -3.080 1.00 96.62 75 GLU A N 1
ATOM 533 C CA . GLU A 1 75 ? 2.171 9.760 -1.891 1.00 96.62 75 GLU A CA 1
ATOM 534 C C . GLU A 1 75 ? 2.795 9.043 -0.681 1.00 96.62 75 GLU A C 1
ATOM 536 O O . GLU A 1 75 ? 3.597 9.640 0.046 1.00 96.62 75 GLU A O 1
ATOM 541 N N . ARG A 1 76 ? 2.510 7.744 -0.500 1.00 95.50 76 ARG A N 1
ATOM 542 C CA . ARG A 1 76 ? 3.021 6.923 0.615 1.00 95.50 76 ARG A CA 1
ATOM 543 C C . ARG A 1 76 ? 4.518 6.651 0.548 1.00 95.50 76 ARG A C 1
ATOM 545 O O . ARG A 1 76 ? 5.183 6.688 1.589 1.00 95.50 76 ARG A O 1
ATOM 552 N N . TYR A 1 77 ? 5.036 6.346 -0.642 1.00 95.50 77 TYR A N 1
ATOM 553 C CA . TYR A 1 77 ? 6.455 6.037 -0.853 1.00 95.50 77 TYR A CA 1
ATOM 554 C C . TYR A 1 77 ? 7.291 7.307 -0.922 1.00 95.50 77 TYR A C 1
ATOM 556 O O . TYR A 1 77 ? 8.324 7.418 -0.265 1.00 95.50 77 TYR A O 1
ATOM 564 N N . LEU A 1 78 ? 6.845 8.281 -1.715 1.00 95.06 78 LEU A N 1
ATOM 565 C CA . LEU A 1 78 ? 7.631 9.474 -2.008 1.00 95.06 78 LEU A CA 1
ATOM 566 C C . LEU A 1 78 ? 7.458 10.548 -0.934 1.00 95.06 78 LEU A C 1
ATOM 568 O O . LEU A 1 78 ? 8.279 11.461 -0.845 1.00 95.06 78 LEU A O 1
ATOM 572 N N . GLY A 1 79 ? 6.403 10.474 -0.124 1.00 93.31 79 GLY A N 1
ATOM 573 C CA . GLY A 1 79 ? 6.087 11.483 0.880 1.00 93.31 79 GLY A CA 1
ATOM 574 C C . GLY A 1 79 ? 5.694 12.839 0.287 1.00 93.31 79 GLY A C 1
ATOM 575 O O . GLY A 1 79 ? 5.840 13.848 0.977 1.00 93.31 79 GLY A O 1
ATOM 576 N N . ILE A 1 80 ? 5.217 12.860 -0.958 1.00 94.38 80 ILE A N 1
ATOM 577 C CA . ILE A 1 80 ? 4.767 14.050 -1.703 1.00 94.38 80 ILE A CA 1
ATOM 578 C C . ILE A 1 80 ? 3.255 14.274 -1.548 1.00 94.38 80 ILE A C 1
ATOM 580 O O . ILE A 1 80 ? 2.583 13.470 -0.902 1.00 94.38 80 ILE A O 1
ATOM 584 N N . GLN A 1 81 ? 2.750 15.368 -2.116 1.00 94.69 81 GLN A N 1
ATOM 585 C CA . GLN A 1 81 ? 1.330 15.704 -2.227 1.00 94.69 81 GLN A CA 1
ATOM 586 C C . GLN A 1 81 ? 0.992 15.942 -3.700 1.00 94.69 81 GLN A C 1
ATOM 588 O O . GLN A 1 81 ? 1.491 16.882 -4.320 1.00 94.69 81 GLN A O 1
ATOM 593 N N . LEU A 1 82 ? 0.188 15.052 -4.271 1.00 96.50 82 LEU A N 1
ATOM 594 C CA . LEU A 1 82 ? -0.266 15.121 -5.654 1.00 96.50 82 LEU A CA 1
ATOM 595 C C . LEU A 1 82 ? -1.573 15.922 -5.751 1.00 96.50 82 LEU A C 1
ATOM 597 O O . LEU A 1 82 ? -2.256 16.167 -4.757 1.00 96.50 82 LEU A O 1
ATOM 601 N N . SER A 1 83 ? -1.933 16.320 -6.969 1.00 95.56 83 SER A N 1
ATOM 602 C CA . SER A 1 83 ? -3.201 17.000 -7.261 1.00 95.56 83 SER A CA 1
ATOM 603 C C . SER A 1 83 ? -4.039 16.192 -8.246 1.00 95.56 83 SER A C 1
ATOM 605 O O . SER A 1 83 ? -3.550 15.243 -8.867 1.00 95.56 83 SER A O 1
ATOM 607 N N . ARG A 1 84 ? -5.304 16.577 -8.446 1.00 95.38 84 ARG A N 1
ATOM 608 C CA . ARG A 1 84 ? -6.206 15.936 -9.424 1.00 95.38 84 ARG A CA 1
ATOM 609 C C . ARG A 1 84 ? -5.625 15.849 -10.837 1.00 95.38 84 ARG A C 1
ATOM 611 O O . ARG A 1 84 ? -6.053 15.003 -11.624 1.00 95.38 84 ARG A O 1
ATOM 618 N N . ASP A 1 85 ? -4.679 16.733 -11.151 1.00 95.69 85 ASP A N 1
ATOM 619 C CA . ASP A 1 85 ? -4.005 16.814 -12.441 1.00 95.69 85 ASP A CA 1
ATOM 620 C C . ASP A 1 85 ? -2.904 15.756 -12.601 1.00 95.69 85 ASP A C 1
ATOM 622 O O . ASP A 1 85 ? -2.533 15.430 -13.728 1.00 95.69 85 ASP A O 1
ATOM 626 N N . SER A 1 86 ? -2.408 15.183 -11.501 1.00 97.06 86 SER A N 1
ATOM 627 C CA . SER A 1 86 ? -1.474 14.049 -11.501 1.00 97.06 86 SER A CA 1
ATOM 628 C C . SER A 1 86 ? -2.128 12.742 -11.960 1.00 97.06 86 SER A C 1
ATOM 630 O O . SER A 1 86 ? -1.426 11.772 -12.238 1.00 97.06 86 SER A O 1
ATOM 632 N N . ASN A 1 87 ? -3.458 12.705 -12.065 1.00 96.44 87 ASN A N 1
ATOM 633 C CA . ASN A 1 87 ? -4.209 11.600 -12.645 1.00 96.44 87 ASN A CA 1
ATOM 634 C C . ASN A 1 87 ? -4.811 12.023 -13.993 1.00 96.44 87 ASN A C 1
ATOM 636 O O . ASN A 1 87 ? -5.672 12.906 -14.056 1.00 96.44 87 ASN A O 1
ATOM 640 N N . ILE A 1 88 ? -4.363 11.385 -15.069 1.00 96.12 88 ILE A N 1
ATOM 641 C CA . ILE A 1 88 ? -4.831 11.628 -16.433 1.00 96.12 88 ILE A CA 1
ATOM 642 C C . ILE A 1 88 ? -5.705 10.452 -16.843 1.00 96.12 88 ILE A C 1
ATOM 644 O O . ILE A 1 88 ? -5.219 9.330 -16.853 1.00 96.12 88 ILE A O 1
ATOM 648 N N . THR A 1 89 ? -6.948 10.705 -17.240 1.00 96.62 89 THR A N 1
ATOM 649 C CA . THR A 1 89 ? -7.846 9.671 -17.773 1.00 96.62 89 THR A CA 1
ATOM 650 C C . THR A 1 89 ? -8.187 9.948 -19.233 1.00 96.62 89 THR A C 1
ATOM 652 O O . THR A 1 89 ? -8.085 11.096 -19.693 1.00 96.62 89 THR A O 1
ATOM 655 N N . THR A 1 90 ? -8.641 8.931 -19.972 1.00 96.19 90 THR A N 1
ATOM 656 C CA . THR A 1 90 ? -9.185 9.129 -21.328 1.00 96.19 90 THR A CA 1
ATOM 657 C C . THR A 1 90 ? -10.319 10.155 -21.300 1.00 96.19 90 THR A C 1
ATOM 659 O O . THR A 1 90 ? -10.327 11.084 -22.107 1.00 96.19 90 THR A O 1
ATOM 662 N N . GLY A 1 91 ? -11.225 10.064 -20.320 1.00 96.19 91 GLY A N 1
ATOM 663 C CA . GLY A 1 91 ? -12.336 11.004 -20.149 1.00 96.19 91 GLY A CA 1
ATOM 664 C C . GLY A 1 91 ? -11.902 12.458 -20.013 1.00 96.19 91 GLY A C 1
ATOM 665 O O . GLY A 1 91 ? -12.411 13.313 -20.736 1.00 96.19 91 GLY A O 1
ATOM 666 N N . LYS A 1 92 ? -10.925 12.743 -19.138 1.00 96.12 92 LYS A N 1
ATOM 667 C CA . LYS A 1 92 ? -10.400 14.106 -18.919 1.00 96.12 92 LYS A CA 1
ATOM 668 C C . LYS A 1 92 ? -9.832 14.711 -20.199 1.00 96.12 92 LYS A C 1
ATOM 670 O O . LYS A 1 92 ? -10.141 15.853 -20.536 1.00 96.12 92 LYS A O 1
ATOM 675 N N . ILE A 1 93 ? -9.015 13.946 -20.924 1.00 97.88 93 ILE A N 1
ATOM 676 C CA . ILE A 1 93 ? -8.380 14.425 -22.156 1.00 97.88 93 ILE A CA 1
ATOM 677 C C . ILE A 1 93 ? -9.421 14.660 -23.250 1.00 97.88 93 ILE A C 1
ATOM 679 O O . ILE A 1 93 ? -9.405 15.704 -23.904 1.00 97.88 93 ILE A O 1
ATOM 683 N N . TYR A 1 94 ? -10.347 13.719 -23.439 1.00 97.00 94 TYR A N 1
ATOM 684 C CA . TYR A 1 94 ? -11.378 13.837 -24.467 1.00 97.00 94 TYR A CA 1
ATOM 685 C C . TYR A 1 94 ? -12.311 15.008 -24.168 1.00 97.00 94 TYR A C 1
ATOM 687 O O . TYR A 1 94 ? -12.581 15.803 -25.065 1.00 97.00 94 TYR A O 1
ATOM 695 N N . GLN A 1 95 ? -12.733 15.173 -22.912 1.00 96.94 95 GLN A N 1
ATOM 696 C CA . GLN A 1 95 ? -13.520 16.324 -22.483 1.00 96.94 95 GLN A CA 1
ATOM 697 C C . GLN A 1 95 ? -12.795 17.639 -22.792 1.00 96.94 95 GLN A C 1
ATOM 699 O O . GLN A 1 95 ? -13.366 18.512 -23.444 1.00 96.94 95 GLN A O 1
ATOM 704 N N . GLN A 1 96 ? -11.520 17.760 -22.407 1.00 96.25 96 GLN A N 1
ATOM 705 C CA . GLN A 1 96 ? -10.727 18.960 -22.668 1.00 96.25 96 GLN A CA 1
ATOM 706 C C . GLN A 1 96 ? -10.638 19.281 -24.169 1.00 96.25 96 GLN A C 1
ATOM 708 O O . GLN A 1 96 ? -10.761 20.441 -24.565 1.00 96.25 96 GLN A O 1
ATOM 713 N N . VAL A 1 97 ? -10.404 18.276 -25.015 1.00 97.75 97 VAL A N 1
ATOM 714 C CA . VAL A 1 97 ? -10.280 18.466 -26.467 1.00 97.75 97 VAL A CA 1
ATOM 715 C C . VAL A 1 97 ? -11.623 18.823 -27.105 1.00 97.75 97 VAL A C 1
ATOM 717 O O . VAL A 1 97 ? -11.672 19.732 -27.934 1.00 97.75 97 VAL A O 1
ATOM 720 N N . ILE A 1 98 ? -12.718 18.186 -26.687 1.00 97.31 98 ILE A N 1
ATOM 721 C CA . ILE A 1 98 ? -14.074 18.514 -27.151 1.00 97.31 98 ILE A CA 1
ATOM 722 C C . ILE A 1 98 ? -14.442 19.953 -26.759 1.00 97.31 98 ILE A C 1
ATOM 724 O O . ILE A 1 98 ? -14.951 20.713 -27.579 1.00 97.31 98 ILE A O 1
ATOM 728 N N . GLU A 1 99 ? -14.140 20.380 -25.533 1.00 97.00 99 GLU A N 1
ATOM 729 C CA . GLU A 1 99 ? -14.408 21.751 -25.084 1.00 97.00 99 GLU A CA 1
ATOM 730 C C . GLU A 1 99 ? -13.598 22.800 -25.864 1.00 97.00 99 GLU A C 1
ATOM 732 O O . GLU A 1 99 ? -14.115 23.875 -26.179 1.00 97.00 99 GLU A O 1
ATOM 737 N N . LYS A 1 100 ? -12.340 22.499 -26.210 1.00 96.69 100 LYS A N 1
ATOM 738 C CA . LYS A 1 100 ? -11.503 23.353 -27.072 1.00 96.69 100 LYS A CA 1
ATOM 739 C C . LYS A 1 100 ? -12.028 23.427 -28.505 1.00 96.69 100 LYS A C 1
ATOM 741 O O . LYS A 1 100 ? -12.026 24.501 -29.105 1.00 96.69 100 LYS A O 1
ATOM 746 N N . GLU A 1 101 ? -12.522 22.311 -29.039 1.00 97.25 101 GLU A N 1
ATOM 747 C CA . GLU A 1 101 ? -13.180 22.265 -30.348 1.00 97.25 101 GLU A CA 1
ATOM 748 C C . GLU A 1 101 ? -14.405 23.175 -30.385 1.00 97.25 101 GLU A C 1
ATOM 750 O O . GLU A 1 101 ? -14.475 24.055 -31.244 1.00 97.25 101 GLU A O 1
ATOM 755 N N . ARG A 1 102 ? -15.297 23.067 -29.397 1.00 96.31 102 ARG A N 1
ATOM 756 C CA . ARG A 1 102 ? -16.491 23.922 -29.298 1.00 96.31 102 ARG A CA 1
ATOM 757 C C . ARG A 1 102 ? -16.182 25.405 -29.121 1.00 96.31 102 ARG A C 1
ATOM 759 O O . ARG A 1 102 ? -16.958 26.240 -29.575 1.00 96.31 102 ARG A O 1
ATOM 766 N N . ARG A 1 103 ? -15.055 25.739 -28.490 1.00 96.19 103 ARG A N 1
ATOM 767 C CA . ARG A 1 103 ? -14.578 27.122 -28.324 1.00 96.19 103 ARG A CA 1
ATOM 768 C C . ARG A 1 103 ? -13.977 27.713 -29.604 1.00 96.19 103 ARG A C 1
ATOM 770 O O . ARG A 1 103 ? -13.855 28.930 -29.706 1.00 96.19 103 ARG A O 1
ATOM 777 N N . GLY A 1 104 ? -13.638 26.869 -30.580 1.00 95.12 104 GLY A N 1
ATOM 778 C CA . GLY A 1 104 ? -13.009 27.276 -31.835 1.00 95.12 104 GLY A CA 1
ATOM 779 C C . GLY A 1 104 ? -11.478 27.313 -31.796 1.00 95.12 104 GLY A C 1
ATOM 780 O O . GLY A 1 104 ? -10.871 27.839 -32.729 1.00 95.12 104 GLY A O 1
ATOM 781 N N . ASP A 1 105 ? -10.836 26.722 -30.781 1.00 95.88 105 ASP A N 1
ATOM 782 C CA . ASP A 1 105 ? -9.376 26.784 -30.584 1.00 95.88 105 ASP A CA 1
ATOM 783 C C . ASP A 1 105 ? -8.591 26.099 -31.723 1.00 95.88 105 ASP A C 1
ATOM 785 O O . ASP A 1 105 ? -7.435 26.430 -31.981 1.00 95.88 105 ASP A O 1
ATOM 789 N N . TYR A 1 106 ? -9.229 25.172 -32.446 1.00 95.56 106 TYR A N 1
ATOM 790 C CA . TYR A 1 106 ? -8.652 24.480 -33.607 1.00 95.56 106 TYR A CA 1
ATOM 791 C C . TYR A 1 106 ? -8.951 25.166 -34.954 1.00 95.56 106 TYR A C 1
ATOM 793 O O . TYR A 1 106 ? -8.696 24.588 -36.013 1.00 95.56 106 TYR A O 1
ATOM 801 N N . LEU A 1 107 ? -9.486 26.396 -34.946 1.00 94.75 107 LEU A N 1
ATOM 802 C CA . LEU A 1 107 ? -9.750 27.216 -36.141 1.00 94.75 107 LEU A CA 1
ATOM 803 C C . LEU A 1 107 ? -10.640 26.521 -37.191 1.00 94.75 107 LEU A C 1
ATOM 805 O O . LEU A 1 107 ? -10.436 26.673 -38.395 1.00 94.75 107 LEU A O 1
ATOM 809 N N . GLY A 1 108 ? -11.600 25.711 -36.736 1.00 89.25 108 GLY A N 1
ATOM 810 C CA . GLY A 1 108 ? -12.521 24.965 -37.601 1.00 89.25 108 GLY A CA 1
ATOM 811 C C . GLY A 1 108 ? -11.900 23.775 -38.343 1.00 89.25 108 GLY A C 1
ATOM 812 O O . GLY A 1 108 ? -12.565 23.178 -39.189 1.00 89.25 108 GLY A O 1
ATOM 813 N N . LYS A 1 109 ? -10.644 23.409 -38.053 1.00 92.88 109 LYS A N 1
ATOM 814 C CA . LYS A 1 109 ? -10.020 22.197 -38.603 1.00 92.88 109 LYS A CA 1
ATOM 815 C C . LYS A 1 109 ? -10.590 20.939 -37.945 1.00 92.88 109 LYS A C 1
ATOM 817 O O . LYS A 1 109 ? -11.001 20.959 -36.788 1.00 92.88 109 LYS A O 1
ATOM 822 N N . THR A 1 110 ? -10.569 19.827 -38.678 1.00 95.19 110 THR A N 1
ATOM 823 C CA . THR A 1 110 ? -10.982 18.521 -38.154 1.00 95.19 110 THR A CA 1
ATOM 824 C C . THR A 1 110 ? -10.042 18.057 -37.043 1.00 95.19 110 THR A C 1
ATOM 826 O O . THR A 1 110 ? -8.842 17.897 -37.262 1.00 95.19 110 THR A O 1
ATOM 829 N N . VAL A 1 111 ? -10.611 17.793 -35.868 1.00 96.44 111 VAL A N 1
ATOM 830 C CA . VAL A 1 111 ? -9.907 17.224 -34.715 1.00 96.44 111 VAL A CA 1
ATOM 831 C C . VAL A 1 111 ? -9.848 15.699 -34.851 1.00 96.44 111 VAL A C 1
ATOM 833 O O . VAL A 1 111 ? -10.810 15.059 -35.268 1.00 96.44 111 VAL A O 1
ATOM 836 N N . GLN A 1 112 ? -8.700 15.116 -34.520 1.00 96.75 112 GLN A N 1
ATOM 837 C CA . GLN A 1 112 ? -8.383 13.689 -34.663 1.00 96.75 112 GLN A CA 1
ATOM 838 C C . GLN A 1 112 ? -7.563 13.209 -33.462 1.00 96.75 112 GLN A C 1
ATOM 840 O O . GLN A 1 112 ? -6.969 14.031 -32.766 1.00 96.75 112 GLN A O 1
ATOM 845 N N . VAL A 1 113 ? -7.469 11.890 -33.257 1.00 96.19 113 VAL A N 1
ATOM 846 C CA . VAL A 1 113 ? -6.632 11.311 -32.189 1.00 96.19 113 VAL A CA 1
ATOM 847 C C . VAL A 1 113 ? -5.175 11.757 -32.336 1.00 96.19 113 VAL A C 1
ATOM 849 O O . VAL A 1 113 ? -4.597 12.307 -31.403 1.00 96.19 113 VAL A O 1
ATOM 852 N N . VAL A 1 114 ? -4.609 11.617 -33.533 1.00 95.75 114 VAL A N 1
ATOM 853 C CA . VAL A 1 114 ? -3.287 12.158 -33.861 1.00 95.75 114 VAL A CA 1
ATOM 854 C C . VAL A 1 114 ? -3.475 13.374 -34.777 1.00 95.75 114 VAL A C 1
ATOM 856 O O . VAL A 1 114 ? -4.184 13.253 -35.775 1.00 95.75 114 VAL A O 1
ATOM 859 N N . PRO A 1 115 ? -2.888 14.546 -34.478 1.00 95.56 115 PRO A N 1
ATOM 860 C CA . PRO A 1 115 ? -2.056 14.837 -33.309 1.00 95.56 115 PRO A CA 1
ATOM 861 C C . PRO A 1 115 ? -2.847 15.371 -32.099 1.00 95.56 115 PRO A C 1
ATOM 863 O O . PRO A 1 115 ? -2.291 15.492 -31.022 1.00 95.56 115 PRO A O 1
ATOM 866 N N . HIS A 1 116 ? -4.132 15.717 -32.224 1.00 97.25 116 HIS A N 1
ATOM 867 C CA . HIS A 1 116 ? -4.789 16.586 -31.234 1.00 97.25 116 HIS A CA 1
ATOM 868 C C . HIS A 1 116 ? -4.950 15.962 -29.835 1.00 97.25 116 HIS A C 1
ATOM 870 O O . HIS A 1 116 ? -4.755 16.661 -28.839 1.00 97.25 116 HIS A O 1
ATOM 876 N N . ILE A 1 117 ? -5.286 14.668 -29.738 1.00 97.94 117 ILE A N 1
ATOM 877 C CA . ILE A 1 117 ? -5.359 13.958 -28.446 1.00 97.94 117 ILE A CA 1
ATOM 878 C C . ILE A 1 117 ? -3.944 13.689 -27.924 1.00 97.94 117 ILE A C 1
ATOM 880 O O . ILE A 1 117 ? -3.669 13.933 -26.749 1.00 97.94 117 ILE A O 1
ATOM 884 N N . THR A 1 118 ? -3.023 13.250 -28.787 1.00 97.81 118 THR A N 1
ATOM 885 C CA . THR A 1 118 ? -1.633 12.973 -28.388 1.00 97.81 118 THR A CA 1
ATOM 886 C C . THR A 1 118 ? -0.899 14.230 -27.918 1.00 97.81 118 THR A C 1
ATOM 888 O O . THR A 1 118 ? -0.142 14.174 -26.950 1.00 97.81 118 THR A O 1
ATOM 891 N N . ASP A 1 119 ? -1.155 15.379 -28.539 1.00 97.62 119 ASP A N 1
ATOM 892 C CA . ASP A 1 119 ? -0.635 16.687 -28.140 1.00 97.62 119 ASP A CA 1
ATOM 893 C C . ASP A 1 119 ? -1.252 17.135 -26.815 1.00 97.62 119 ASP A C 1
ATOM 895 O O . ASP A 1 119 ? -0.551 17.673 -25.959 1.00 97.62 119 ASP A O 1
ATOM 899 N N . ALA A 1 120 ? -2.553 16.909 -26.604 1.00 98.19 120 ALA A N 1
ATOM 900 C CA . ALA A 1 120 ? -3.204 17.225 -25.335 1.00 98.19 120 ALA A CA 1
ATOM 901 C C . ALA A 1 120 ? -2.583 16.436 -24.170 1.00 98.19 120 ALA A C 1
ATOM 903 O O . ALA A 1 120 ? -2.257 17.037 -23.146 1.00 98.19 120 ALA A O 1
ATOM 904 N N . ILE A 1 121 ? -2.331 15.133 -24.352 1.00 98.38 121 ILE A N 1
ATOM 905 C CA . ILE A 1 121 ? -1.655 14.276 -23.362 1.00 98.38 121 ILE A CA 1
ATOM 906 C C . ILE A 1 121 ? -0.234 14.783 -23.085 1.00 98.38 121 ILE A C 1
ATOM 908 O O . ILE A 1 121 ? 0.145 14.983 -21.931 1.00 98.38 121 ILE A O 1
ATOM 912 N N . GLN A 1 122 ? 0.547 15.038 -24.136 1.00 98.00 122 GLN A N 1
ATOM 913 C CA . GLN A 1 122 ? 1.923 15.528 -24.027 1.00 98.00 122 GLN A CA 1
ATOM 914 C C . GLN A 1 122 ? 2.011 16.870 -23.285 1.00 98.00 122 GLN A C 1
ATOM 916 O O . GLN A 1 122 ? 2.799 17.019 -22.349 1.00 98.00 122 GLN A O 1
ATOM 921 N N . ASN A 1 123 ? 1.160 17.827 -23.660 1.00 97.44 123 ASN A N 1
ATOM 922 C CA . ASN A 1 123 ? 1.087 19.138 -23.017 1.00 97.44 123 ASN A CA 1
ATOM 923 C C . ASN A 1 123 ? 0.648 19.032 -21.550 1.00 97.44 123 ASN A C 1
ATOM 925 O O . ASN A 1 123 ? 1.135 19.784 -20.704 1.00 97.44 123 ASN A O 1
ATOM 929 N N . TRP A 1 124 ? -0.255 18.098 -21.233 1.00 98.06 124 TRP A N 1
ATOM 930 C CA . TRP A 1 124 ? -0.671 17.837 -19.858 1.00 98.06 124 TRP A CA 1
ATOM 931 C C . TRP A 1 124 ? 0.500 17.339 -19.013 1.00 98.06 124 TRP A C 1
ATOM 933 O O . TRP A 1 124 ? 0.787 17.927 -17.970 1.00 98.06 124 TRP A O 1
ATOM 943 N N . ILE A 1 125 ? 1.208 16.309 -19.486 1.00 98.12 125 ILE A N 1
ATOM 944 C CA . ILE A 1 125 ? 2.364 15.724 -18.796 1.00 98.12 125 ILE A CA 1
ATOM 945 C C . ILE A 1 125 ? 3.422 16.795 -18.515 1.00 98.12 125 ILE A C 1
ATOM 947 O O . ILE A 1 125 ? 3.859 16.944 -17.378 1.00 98.12 125 ILE A O 1
ATOM 951 N N . GLU A 1 126 ? 3.802 17.587 -19.517 1.00 96.81 126 GLU A N 1
ATOM 952 C CA . GLU A 1 126 ? 4.842 18.612 -19.364 1.00 96.81 126 GLU A CA 1
ATOM 953 C C . GLU A 1 126 ? 4.464 19.746 -18.416 1.00 96.81 126 GLU A C 1
ATOM 955 O O . GLU A 1 126 ? 5.336 20.304 -17.743 1.00 96.81 126 GLU A O 1
ATOM 960 N N . ARG A 1 127 ? 3.180 20.114 -18.378 1.00 96.94 127 ARG A N 1
ATOM 961 C CA . ARG A 1 127 ? 2.666 21.104 -17.432 1.00 96.94 127 ARG A CA 1
ATOM 962 C C . ARG A 1 127 ? 2.725 20.551 -16.013 1.00 96.94 127 ARG A C 1
ATOM 964 O O . ARG A 1 127 ? 3.288 21.201 -15.138 1.00 96.94 127 ARG A O 1
ATOM 971 N N . VAL A 1 128 ? 2.162 19.364 -15.794 1.00 97.00 128 VAL A N 1
ATOM 972 C CA . VAL A 1 128 ? 2.003 18.771 -14.458 1.00 97.00 128 VAL A CA 1
ATOM 973 C C . VAL A 1 128 ? 3.337 18.345 -13.859 1.00 97.00 128 VAL A C 1
ATOM 975 O O . VAL A 1 128 ? 3.569 18.562 -12.676 1.00 97.00 128 VAL A O 1
ATOM 978 N N . ALA A 1 129 ? 4.264 17.842 -14.674 1.00 97.12 129 ALA A N 1
ATOM 979 C CA . ALA A 1 129 ? 5.596 17.445 -14.225 1.00 97.12 129 ALA A CA 1
ATOM 980 C C . ALA A 1 129 ? 6.434 18.600 -13.640 1.00 97.12 129 ALA A C 1
ATOM 982 O O . ALA A 1 129 ? 7.440 18.345 -12.982 1.00 97.12 129 ALA A O 1
ATOM 983 N N . LYS A 1 130 ? 6.039 19.858 -13.882 1.00 96.44 130 LYS A N 1
ATOM 984 C CA . LYS A 1 130 ? 6.689 21.066 -13.345 1.00 96.44 130 LYS A CA 1
ATOM 985 C C . LYS A 1 130 ? 5.997 21.622 -12.099 1.00 96.44 130 LYS A C 1
ATOM 987 O O . LYS A 1 130 ? 6.535 22.534 -11.478 1.00 96.44 130 LYS A O 1
ATOM 992 N N . ILE A 1 131 ? 4.810 21.121 -11.753 1.00 96.31 131 ILE A N 1
ATOM 993 C CA . ILE A 1 131 ? 4.073 21.579 -10.573 1.00 96.31 131 ILE A CA 1
ATOM 994 C C . ILE A 1 131 ? 4.807 21.063 -9.325 1.00 96.31 131 ILE A C 1
ATOM 996 O O . ILE A 1 131 ? 5.076 19.861 -9.242 1.00 96.31 131 ILE A O 1
ATOM 1000 N N . PRO A 1 132 ? 5.150 21.936 -8.361 1.00 95.69 132 PRO A N 1
ATOM 1001 C CA . PRO A 1 132 ? 5.716 21.511 -7.087 1.00 95.69 132 PRO A CA 1
ATOM 1002 C C . PRO A 1 132 ? 4.751 20.601 -6.323 1.00 95.69 132 PRO A C 1
ATOM 1004 O O . PRO A 1 132 ? 3.567 20.904 -6.206 1.00 95.69 132 PRO A O 1
ATOM 1007 N N . VAL A 1 133 ? 5.272 19.497 -5.788 1.00 94.19 133 VAL A N 1
ATOM 1008 C CA . VAL A 1 133 ? 4.499 18.474 -5.049 1.00 94.19 133 VAL A CA 1
ATOM 1009 C C . VAL A 1 133 ? 5.039 18.236 -3.637 1.00 94.19 133 VAL A C 1
ATOM 1011 O O . VAL A 1 133 ? 4.657 17.286 -2.956 1.00 94.19 133 VAL A O 1
ATOM 1014 N N . ASP A 1 134 ? 5.981 19.062 -3.190 1.00 89.38 134 ASP A N 1
ATOM 1015 C CA . ASP A 1 134 ? 6.512 19.013 -1.836 1.00 89.38 134 ASP A CA 1
ATOM 1016 C C . ASP A 1 134 ? 6.711 20.420 -1.260 1.00 89.38 134 ASP A C 1
ATOM 1018 O O . ASP A 1 134 ? 6.558 21.434 -1.943 1.00 89.38 134 ASP A O 1
ATOM 1022 N N . ALA A 1 135 ? 7.063 20.471 0.025 1.00 84.56 135 ALA A N 1
ATOM 1023 C CA . ALA A 1 135 ? 7.213 21.715 0.773 1.00 84.56 135 ALA A CA 1
ATOM 1024 C C . ALA A 1 135 ? 8.340 22.639 0.267 1.00 84.56 135 ALA A C 1
ATOM 1026 O O . ALA A 1 135 ? 8.475 23.742 0.788 1.00 84.56 135 ALA A O 1
ATOM 1027 N N . SER A 1 136 ? 9.164 22.218 -0.705 1.00 87.19 136 SER A N 1
ATOM 1028 C CA . SER A 1 136 ? 10.169 23.108 -1.301 1.00 87.19 136 SER A CA 1
ATOM 1029 C C . SER A 1 136 ? 9.544 24.200 -2.167 1.00 87.19 136 SER A C 1
ATOM 1031 O O . SER A 1 136 ? 10.145 25.256 -2.325 1.00 87.19 136 SER A O 1
ATOM 1033 N N . GLY A 1 137 ? 8.356 23.958 -2.737 1.00 90.12 137 GLY A N 1
ATOM 1034 C CA . GLY A 1 137 ? 7.748 24.865 -3.714 1.00 90.12 137 GLY A CA 1
ATOM 1035 C C . GLY A 1 137 ? 8.514 24.955 -5.041 1.00 90.12 137 GLY A C 1
ATOM 1036 O O . GLY A 1 137 ? 8.186 25.796 -5.876 1.00 90.12 137 GLY A O 1
ATOM 1037 N N . GLU A 1 138 ? 9.515 24.098 -5.259 1.00 92.62 138 GLU A N 1
ATOM 1038 C CA . GLU A 1 138 ? 10.337 24.085 -6.468 1.00 92.62 138 GLU A CA 1
ATOM 1039 C C . GLU A 1 138 ? 9.873 23.027 -7.478 1.00 92.62 138 GLU A C 1
ATOM 1041 O O . GLU A 1 138 ? 9.228 22.032 -7.136 1.00 92.62 138 GLU A O 1
ATOM 1046 N N . SER A 1 139 ? 10.217 23.243 -8.751 1.00 95.00 139 SER A N 1
ATOM 1047 C CA . SER A 1 139 ? 9.905 22.293 -9.823 1.00 95.00 139 SER A CA 1
ATOM 1048 C C . SER A 1 139 ? 10.610 20.947 -9.578 1.00 95.00 139 SER A C 1
ATOM 1050 O O . SER A 1 139 ? 11.805 20.937 -9.274 1.00 95.00 139 SER A O 1
ATOM 1052 N N . PRO A 1 140 ? 9.927 19.809 -9.791 1.00 96.94 140 PRO A N 1
ATOM 1053 C CA . PRO A 1 140 ? 10.544 18.486 -9.741 1.00 96.94 140 PRO A CA 1
ATOM 1054 C C . PRO A 1 140 ? 11.680 18.310 -10.762 1.00 96.94 140 PRO A C 1
ATOM 1056 O O . PRO A 1 140 ? 11.606 18.815 -11.886 1.00 96.94 140 PRO A O 1
ATOM 1059 N N . ASP A 1 141 ? 12.707 17.541 -10.389 1.00 96.56 141 ASP A N 1
ATOM 1060 C CA . ASP A 1 141 ? 13.845 17.213 -11.258 1.00 96.56 141 ASP A CA 1
ATOM 1061 C C . ASP A 1 141 ? 13.511 16.022 -12.175 1.00 96.56 141 ASP A C 1
ATOM 1063 O O . ASP A 1 141 ? 13.857 16.008 -13.365 1.00 96.56 141 ASP A O 1
ATOM 1067 N N . VAL A 1 142 ? 12.790 15.034 -11.624 1.00 98.00 142 VAL A N 1
ATOM 1068 C CA . VAL A 1 142 ? 12.351 13.816 -12.320 1.00 98.00 142 VAL A CA 1
ATOM 1069 C C . VAL A 1 142 ? 10.846 13.597 -12.147 1.00 98.00 142 VAL A C 1
ATOM 1071 O O . VAL A 1 142 ? 10.303 13.726 -11.051 1.00 98.00 142 VAL A O 1
ATOM 1074 N N . CYS A 1 143 ? 10.171 13.219 -13.232 1.00 98.44 143 CYS A N 1
ATOM 1075 C CA . CYS A 1 143 ? 8.773 12.802 -13.233 1.00 98.44 143 CYS A CA 1
ATOM 1076 C C . CYS A 1 143 ? 8.672 11.297 -13.511 1.00 98.44 143 CYS A C 1
ATOM 1078 O O . CYS A 1 143 ? 9.147 10.813 -14.542 1.00 98.44 143 CYS A O 1
ATOM 1080 N N . ILE A 1 144 ? 8.060 10.557 -12.589 1.00 98.56 144 ILE A N 1
ATOM 1081 C CA . ILE A 1 144 ? 7.646 9.174 -12.815 1.00 98.56 144 ILE A CA 1
ATOM 1082 C C . ILE A 1 144 ? 6.300 9.200 -13.535 1.00 98.56 144 ILE A C 1
ATOM 1084 O O . ILE A 1 144 ? 5.363 9.841 -13.068 1.00 98.56 144 ILE A O 1
ATOM 1088 N N . ILE A 1 145 ? 6.192 8.507 -14.659 1.00 98.25 145 ILE A N 1
ATOM 1089 C CA . ILE A 1 145 ? 4.932 8.329 -15.375 1.00 98.25 145 ILE A CA 1
ATOM 1090 C C . ILE A 1 145 ? 4.590 6.852 -15.336 1.00 98.25 145 ILE A C 1
ATOM 1092 O O . ILE A 1 145 ? 5.377 6.031 -15.799 1.00 98.25 145 ILE A O 1
ATOM 1096 N N . GLU A 1 146 ? 3.418 6.506 -14.825 1.00 97.38 146 GLU A N 1
ATOM 1097 C CA . GLU A 1 146 ? 2.882 5.156 -14.957 1.00 97.38 146 GLU A CA 1
ATOM 1098 C C . GLU A 1 146 ? 1.803 5.117 -16.036 1.00 97.38 146 GLU A C 1
ATOM 1100 O O . GLU A 1 146 ? 0.816 5.857 -15.989 1.00 97.38 146 GLU A O 1
ATOM 1105 N N . LEU A 1 147 ? 1.983 4.204 -16.989 1.00 95.25 147 LEU A N 1
ATOM 1106 C CA . LEU A 1 147 ? 0.950 3.801 -17.930 1.00 95.25 147 LEU A CA 1
ATOM 1107 C C . LEU A 1 147 ? 0.121 2.660 -17.339 1.00 95.25 147 LEU A C 1
ATOM 1109 O O . LEU A 1 147 ? 0.582 1.517 -17.259 1.00 95.25 147 LEU A O 1
ATOM 1113 N N . GLY A 1 148 ? -1.094 2.999 -16.908 1.00 91.44 148 GLY A N 1
ATOM 1114 C CA . GLY A 1 148 ? -2.111 2.071 -16.433 1.00 91.44 148 GLY A CA 1
ATOM 1115 C C . GLY A 1 148 ? -2.600 1.122 -17.530 1.00 91.44 148 GLY A C 1
ATOM 1116 O O . GLY A 1 148 ? -2.336 1.315 -18.715 1.00 91.44 148 GLY A O 1
ATOM 1117 N N . GLY A 1 149 ? -3.315 0.071 -17.122 1.00 87.38 149 GLY A N 1
ATOM 1118 C CA . GLY A 1 149 ? -3.763 -0.985 -18.035 1.00 87.38 149 GLY A CA 1
ATOM 1119 C C . GLY A 1 149 ? -2.619 -1.852 -18.573 1.00 87.38 149 GLY A C 1
ATOM 1120 O O . GLY A 1 149 ? -1.566 -1.990 -17.928 1.00 87.38 149 GLY A O 1
ATOM 1121 N N . THR A 1 150 ? -2.851 -2.466 -19.730 1.00 86.69 150 THR A N 1
ATOM 1122 C CA . THR A 1 150 ? -1.872 -3.264 -20.473 1.00 86.69 150 THR A CA 1
ATOM 1123 C C . THR A 1 150 ? -1.610 -2.659 -21.848 1.00 86.69 150 THR A C 1
ATOM 1125 O O . THR A 1 150 ? -2.473 -2.033 -22.456 1.00 86.69 150 THR A O 1
ATOM 1128 N N . ILE A 1 151 ? -0.381 -2.806 -22.346 1.00 87.69 151 ILE A N 1
ATOM 1129 C CA . ILE A 1 151 ? -0.046 -2.373 -23.705 1.00 87.69 151 ILE A CA 1
ATOM 1130 C C . ILE A 1 151 ? -0.594 -3.386 -24.711 1.00 87.69 151 ILE A C 1
ATOM 1132 O O . ILE A 1 151 ? -0.306 -4.576 -24.616 1.00 87.69 151 ILE A O 1
ATOM 1136 N N . GLY A 1 152 ? -1.319 -2.883 -25.710 1.00 83.38 152 GLY A N 1
ATOM 1137 C CA . GLY A 1 152 ? -1.969 -3.686 -26.752 1.00 83.38 152 GLY A CA 1
ATOM 1138 C C . GLY A 1 152 ? -3.483 -3.491 -26.794 1.00 83.38 152 GLY A C 1
ATOM 1139 O O . GLY A 1 152 ? -4.104 -3.812 -27.806 1.00 83.38 152 GLY A O 1
ATOM 1140 N N . ASP A 1 153 ? -4.046 -2.901 -25.740 1.00 86.56 153 ASP A N 1
ATOM 1141 C CA . ASP A 1 153 ? -5.466 -2.581 -25.645 1.00 86.56 153 ASP A CA 1
ATOM 1142 C C . ASP A 1 153 ? -5.804 -1.312 -26.435 1.00 86.56 153 ASP A C 1
ATOM 1144 O O . ASP A 1 153 ? -4.982 -0.390 -26.540 1.00 86.56 153 ASP A O 1
ATOM 1148 N N . LEU A 1 154 ? -7.030 -1.240 -26.964 1.00 88.75 154 LEU A N 1
ATOM 1149 C CA . LEU A 1 154 ? -7.502 -0.111 -27.776 1.00 88.75 154 LEU A CA 1
ATOM 1150 C C . LEU A 1 154 ? -7.466 1.203 -26.990 1.00 88.75 154 LEU A C 1
ATOM 1152 O O . LEU A 1 154 ? -7.105 2.251 -27.527 1.00 88.75 154 LEU A O 1
ATOM 1156 N N . GLU A 1 155 ? -7.796 1.130 -25.707 1.00 90.69 155 GLU A N 1
ATOM 1157 C CA . GLU A 1 155 ? -7.859 2.247 -24.776 1.00 90.69 155 GLU A CA 1
ATOM 1158 C C . GLU A 1 155 ? -6.469 2.846 -24.508 1.00 90.69 155 GLU A C 1
ATOM 1160 O O . GLU A 1 155 ? -6.329 4.055 -24.327 1.00 90.69 155 GLU A O 1
ATOM 1165 N N . SER A 1 156 ? -5.420 2.015 -24.536 1.00 91.25 156 SER A N 1
ATOM 1166 C CA . SER A 1 156 ? -4.034 2.438 -24.287 1.00 91.25 156 SER A CA 1
ATOM 1167 C C . SER A 1 156 ? -3.377 3.125 -25.492 1.00 91.25 156 SER A C 1
ATOM 1169 O O . SER A 1 156 ? -2.428 3.896 -25.324 1.00 91.25 156 SER A O 1
ATOM 1171 N N . GLY A 1 157 ? -3.889 2.885 -26.705 1.00 93.44 157 GLY A N 1
ATOM 1172 C CA . GLY A 1 157 ? -3.284 3.325 -27.966 1.00 93.44 157 GLY A CA 1
ATOM 1173 C C . GLY A 1 157 ? -2.916 4.816 -28.014 1.00 93.44 157 GLY A C 1
ATOM 1174 O O . GLY A 1 157 ? -1.753 5.130 -28.280 1.00 93.44 157 GLY A O 1
ATOM 1175 N N . PRO A 1 158 ? -3.844 5.749 -27.709 1.00 95.62 158 PRO A N 1
ATOM 1176 C CA . PRO A 1 158 ? -3.545 7.182 -27.712 1.00 95.62 158 PRO A CA 1
ATOM 1177 C C . PRO A 1 158 ? -2.434 7.587 -26.731 1.00 95.62 158 PRO A C 1
ATOM 1179 O O . PRO A 1 158 ? -1.620 8.451 -27.052 1.00 95.62 158 PRO A O 1
ATOM 1182 N N . PHE A 1 159 ? -2.370 6.961 -25.551 1.00 96.81 159 PHE A N 1
ATOM 1183 C CA . PHE A 1 159 ? -1.327 7.240 -24.559 1.00 96.81 159 PHE A CA 1
ATOM 1184 C C . PHE A 1 159 ? 0.034 6.710 -25.000 1.00 96.81 159 PHE A C 1
ATOM 1186 O O . PHE A 1 159 ? 1.036 7.409 -24.862 1.00 96.81 159 PHE A O 1
ATOM 1193 N N . VAL A 1 160 ? 0.074 5.497 -25.555 1.00 95.62 160 VAL A N 1
ATOM 1194 C CA . VAL A 1 160 ? 1.309 4.883 -26.054 1.00 95.62 160 VAL A CA 1
ATOM 1195 C C . VAL A 1 160 ? 1.928 5.732 -27.167 1.00 95.62 160 VAL A C 1
ATOM 1197 O O . VAL A 1 160 ? 3.119 6.042 -27.101 1.00 95.62 160 VAL A O 1
ATOM 1200 N N . GLU A 1 161 ? 1.119 6.189 -28.126 1.00 96.25 161 GLU A N 1
ATOM 1201 C CA . GLU A 1 161 ? 1.575 7.077 -29.202 1.00 96.25 161 GLU A CA 1
ATOM 1202 C C . GLU A 1 161 ? 2.077 8.424 -28.651 1.00 96.25 161 GLU A C 1
ATOM 1204 O O . GLU A 1 161 ? 3.174 8.871 -28.989 1.00 96.25 161 GLU A O 1
ATOM 1209 N N . ALA A 1 162 ? 1.327 9.046 -27.733 1.00 97.38 162 ALA A N 1
ATOM 1210 C CA . ALA A 1 162 ? 1.726 10.303 -27.100 1.00 97.38 162 ALA A CA 1
ATOM 1211 C C . ALA A 1 162 ? 3.066 10.189 -26.349 1.00 97.38 162 ALA A C 1
ATOM 1213 O O . ALA A 1 162 ? 3.913 11.080 -26.435 1.00 97.38 162 ALA A O 1
ATOM 1214 N N . LEU A 1 163 ? 3.280 9.087 -25.624 1.00 96.69 163 LEU A N 1
ATOM 1215 C CA . LEU A 1 163 ? 4.511 8.822 -24.877 1.00 96.69 163 LEU A CA 1
ATOM 1216 C C . LEU A 1 163 ? 5.692 8.490 -25.800 1.00 96.69 163 LEU A C 1
ATOM 1218 O O . LEU A 1 163 ? 6.823 8.883 -25.503 1.00 96.69 163 LEU A O 1
ATOM 1222 N N . SER A 1 164 ? 5.446 7.822 -26.932 1.00 95.12 164 SER A N 1
ATOM 1223 C CA . SER A 1 164 ? 6.468 7.581 -27.957 1.00 95.12 164 SER A CA 1
ATOM 1224 C C . SER A 1 164 ? 6.964 8.899 -28.572 1.00 95.12 164 SER A C 1
ATOM 1226 O O . SER A 1 164 ? 8.173 9.159 -28.608 1.00 95.12 164 SER A O 1
ATOM 1228 N N . GLN A 1 165 ? 6.044 9.798 -28.941 1.00 95.81 165 GLN A N 1
ATOM 1229 C CA . GLN A 1 165 ? 6.377 11.143 -29.428 1.00 95.81 165 GLN A CA 1
ATOM 1230 C C . GLN A 1 165 ? 7.094 11.985 -28.360 1.00 95.81 165 GLN A C 1
ATOM 1232 O O . GLN A 1 165 ? 8.090 12.657 -28.657 1.00 95.81 165 GLN A O 1
ATOM 1237 N N . LEU A 1 166 ? 6.649 11.905 -27.099 1.00 95.94 166 LEU A N 1
ATOM 1238 C CA . LEU A 1 166 ? 7.274 12.607 -25.976 1.00 95.94 166 LEU A CA 1
ATOM 1239 C C . LEU A 1 166 ? 8.734 12.186 -25.785 1.00 95.94 166 LEU A C 1
ATOM 1241 O O . LEU A 1 166 ? 9.601 13.046 -25.618 1.00 95.94 166 LEU A O 1
ATOM 1245 N N . ARG A 1 167 ? 9.030 10.882 -25.855 1.00 94.56 167 ARG A N 1
ATOM 1246 C CA . ARG A 1 167 ? 10.406 10.371 -25.782 1.00 94.56 167 ARG A CA 1
ATOM 1247 C C . ARG A 1 167 ? 11.294 11.001 -26.850 1.00 94.56 167 ARG A C 1
ATOM 1249 O O . ARG A 1 167 ? 12.406 11.426 -26.541 1.00 94.56 167 ARG A O 1
ATOM 1256 N N . HIS A 1 168 ? 10.823 11.058 -28.097 1.00 93.00 168 HIS A N 1
ATOM 1257 C CA . HIS A 1 168 ? 11.603 11.638 -29.191 1.00 93.00 168 HIS A CA 1
ATOM 1258 C C . HIS A 1 168 ? 11.893 13.124 -28.949 1.00 93.00 168 HIS A C 1
ATOM 1260 O O . HIS A 1 168 ? 13.025 13.573 -29.120 1.00 93.00 168 HIS A O 1
ATOM 1266 N N . ARG A 1 169 ? 10.888 13.866 -28.476 1.00 94.38 169 ARG A N 1
ATOM 1267 C CA . ARG A 1 169 ? 10.976 15.305 -28.212 1.00 94.38 169 ARG A CA 1
ATOM 1268 C C . ARG A 1 169 ? 11.875 15.661 -27.025 1.00 94.38 169 ARG A C 1
ATOM 1270 O O . ARG A 1 169 ? 12.584 16.660 -27.090 1.00 94.38 169 ARG A O 1
ATOM 1277 N N . LEU A 1 170 ? 11.875 14.855 -25.962 1.00 94.44 170 LEU A N 1
ATOM 1278 C CA . LEU A 1 170 ? 12.751 15.062 -24.800 1.00 94.44 170 LEU A CA 1
ATOM 1279 C C . LEU A 1 170 ? 14.188 14.584 -25.046 1.00 94.44 170 LEU A C 1
ATOM 1281 O O . LEU A 1 170 ? 15.121 15.103 -24.429 1.00 94.44 170 LEU A O 1
ATOM 1285 N N . GLY A 1 171 ? 14.380 13.625 -25.951 1.00 92.94 171 GLY A N 1
ATOM 1286 C CA . GLY A 1 171 ? 15.680 13.050 -26.271 1.00 92.94 171 GLY A CA 1
ATOM 1287 C C . GLY A 1 171 ? 16.122 11.956 -25.294 1.00 92.94 171 GLY A C 1
ATOM 1288 O O . GLY A 1 171 ? 15.570 11.778 -24.207 1.00 92.94 171 GLY A O 1
ATOM 1289 N N . ARG A 1 172 ? 17.153 11.208 -25.705 1.00 89.81 172 ARG A N 1
ATOM 1290 C CA . ARG A 1 172 ? 17.616 9.980 -25.036 1.00 89.81 172 ARG A CA 1
ATOM 1291 C C . ARG A 1 172 ? 17.987 10.184 -23.565 1.00 89.81 172 ARG A C 1
ATOM 1293 O O . ARG A 1 172 ? 17.556 9.404 -22.732 1.00 89.81 172 ARG A O 1
ATOM 1300 N N . ASP A 1 173 ? 18.726 11.244 -23.249 1.00 95.06 173 ASP A N 1
ATOM 1301 C CA . ASP A 1 173 ? 19.229 11.506 -21.891 1.00 95.06 173 ASP A CA 1
ATOM 1302 C C . ASP A 1 173 ? 18.135 11.975 -20.912 1.00 95.06 173 ASP A C 1
ATOM 1304 O O . ASP A 1 173 ? 18.422 12.238 -19.746 1.00 95.06 173 ASP A O 1
ATOM 1308 N N . ASN A 1 174 ? 16.895 12.170 -21.369 1.00 96.88 174 ASN A N 1
ATOM 1309 C CA . ASN A 1 174 ? 15.813 12.734 -20.561 1.00 96.88 174 ASN A CA 1
ATOM 1310 C C . ASN A 1 174 ? 14.611 11.799 -20.413 1.00 96.88 174 ASN A C 1
ATOM 1312 O O . ASN A 1 174 ? 13.662 12.168 -19.723 1.00 96.88 174 ASN A O 1
ATOM 1316 N N . PHE A 1 175 ? 14.632 10.616 -21.029 1.00 97.50 175 PHE A N 1
ATOM 1317 C CA . PHE A 1 175 ? 13.514 9.680 -21.004 1.00 97.50 175 PHE A CA 1
ATOM 1318 C C . PHE A 1 175 ? 14.014 8.239 -20.914 1.00 97.50 175 PHE A C 1
ATOM 1320 O O . PHE A 1 175 ? 14.725 7.776 -21.804 1.00 97.50 175 PHE A O 1
ATOM 1327 N N . LEU A 1 176 ? 13.588 7.525 -19.874 1.00 97.56 176 LEU A N 1
ATOM 1328 C CA . LEU A 1 176 ? 13.894 6.114 -19.648 1.00 97.56 176 LEU A CA 1
ATOM 1329 C C . LEU A 1 176 ? 12.599 5.324 -19.466 1.00 97.56 176 LEU A C 1
ATOM 1331 O O . LEU A 1 176 ? 11.723 5.744 -18.714 1.00 97.56 176 LEU A O 1
ATOM 1335 N N . SER A 1 177 ? 12.476 4.174 -20.126 1.00 96.94 177 SER A N 1
ATOM 1336 C CA . SER A 1 177 ? 11.314 3.289 -20.026 1.00 96.94 177 SER A CA 1
ATOM 1337 C C . SER A 1 177 ? 11.632 1.982 -19.292 1.00 96.94 177 SER A C 1
ATOM 1339 O O . SER A 1 177 ? 12.510 1.223 -19.701 1.00 96.94 177 SER A O 1
ATOM 1341 N N . ILE A 1 178 ? 10.867 1.695 -18.239 1.00 97.81 178 ILE A N 1
ATOM 1342 C CA . ILE A 1 178 ? 10.821 0.414 -17.532 1.00 97.81 178 ILE A CA 1
ATOM 1343 C C . ILE A 1 178 ? 9.571 -0.341 -17.999 1.00 97.81 178 ILE A C 1
ATOM 1345 O O . ILE A 1 178 ? 8.441 0.120 -17.821 1.00 97.81 178 ILE A O 1
ATOM 1349 N N . SER A 1 179 ? 9.759 -1.516 -18.591 1.00 96.69 179 SER A N 1
ATOM 1350 C CA . SER A 1 179 ? 8.666 -2.425 -18.946 1.00 96.69 179 SER A CA 1
ATOM 1351 C C . SER A 1 179 ? 8.560 -3.547 -17.925 1.00 96.69 179 SER A C 1
ATOM 1353 O O . SER A 1 179 ? 9.468 -4.365 -17.790 1.00 96.69 179 SER A O 1
ATOM 1355 N N . VAL A 1 180 ? 7.442 -3.589 -17.208 1.00 96.19 180 VAL A N 1
ATOM 1356 C CA . VAL A 1 180 ? 7.141 -4.615 -16.212 1.00 96.19 180 VAL A CA 1
ATOM 1357 C C . VAL A 1 180 ? 6.475 -5.808 -16.894 1.00 96.19 180 VAL A C 1
ATOM 1359 O O . VAL A 1 180 ? 5.489 -5.672 -17.623 1.00 96.19 180 VAL A O 1
ATOM 1362 N N . SER A 1 181 ? 7.016 -6.993 -16.650 1.00 94.81 181 SER A N 1
ATOM 1363 C CA . SER A 1 181 ? 6.539 -8.258 -17.201 1.00 94.81 181 SER A CA 1
ATOM 1364 C C . SER A 1 181 ? 6.455 -9.324 -16.113 1.00 94.81 181 SER A C 1
ATOM 1366 O O . SER A 1 181 ? 7.071 -9.178 -15.064 1.00 94.81 181 SER A O 1
ATOM 1368 N N . TYR A 1 182 ? 5.717 -10.404 -16.359 1.00 94.19 182 TYR A N 1
ATOM 1369 C CA . TYR A 1 182 ? 5.596 -11.536 -15.440 1.00 94.19 182 TYR A CA 1
ATOM 1370 C C . TYR A 1 182 ? 6.305 -12.772 -16.006 1.00 94.19 182 TYR A C 1
ATOM 1372 O O . TYR A 1 182 ? 6.073 -13.157 -17.155 1.00 94.19 182 TYR A O 1
ATOM 1380 N N . VAL A 1 183 ? 7.168 -13.387 -15.195 1.00 95.25 183 VAL A N 1
ATOM 1381 C CA . VAL A 1 183 ? 7.856 -14.648 -15.495 1.00 95.25 183 VAL A CA 1
ATOM 1382 C C . VAL A 1 183 ? 7.261 -15.737 -14.597 1.00 95.25 183 VAL A C 1
ATOM 1384 O O . VAL A 1 183 ? 7.677 -15.867 -13.445 1.00 95.25 183 VAL A O 1
ATOM 1387 N N . PRO A 1 184 ? 6.273 -16.507 -15.090 1.00 93.50 184 PRO A N 1
ATOM 1388 C CA . PRO A 1 184 ? 5.659 -17.569 -14.307 1.00 93.50 184 PRO A CA 1
ATOM 1389 C C . PRO A 1 184 ? 6.573 -18.787 -14.190 1.00 93.50 184 PRO A C 1
ATOM 1391 O O . PRO A 1 184 ? 7.361 -19.092 -15.096 1.00 93.50 184 PRO A O 1
ATOM 1394 N N . ILE A 1 185 ? 6.383 -19.534 -13.106 1.00 93.25 185 ILE A N 1
ATOM 1395 C CA . ILE A 1 185 ? 6.975 -20.854 -12.910 1.00 93.25 185 ILE A CA 1
ATOM 1396 C C . ILE A 1 185 ? 5.913 -21.897 -13.250 1.00 93.25 185 ILE A C 1
ATOM 1398 O O . ILE A 1 185 ? 4.839 -21.928 -12.658 1.00 93.25 185 ILE A O 1
ATOM 1402 N N . ILE A 1 186 ? 6.202 -22.761 -14.222 1.00 91.19 186 ILE A N 1
ATOM 1403 C CA . ILE A 1 186 ? 5.305 -23.855 -14.611 1.00 91.19 186 ILE A CA 1
ATOM 1404 C C . ILE A 1 186 ? 6.081 -25.157 -14.485 1.00 91.19 186 ILE A C 1
ATOM 1406 O O . ILE A 1 186 ? 7.100 -25.333 -15.154 1.00 91.19 186 ILE A O 1
ATOM 1410 N N . ASN A 1 187 ? 5.591 -26.069 -13.641 1.00 90.31 187 ASN A N 1
ATOM 1411 C CA . ASN A 1 187 ? 6.245 -27.346 -13.333 1.00 90.31 187 ASN A CA 1
ATOM 1412 C C . ASN A 1 187 ? 7.704 -27.174 -12.858 1.00 90.31 187 ASN A C 1
ATOM 1414 O O . ASN A 1 187 ? 8.578 -27.949 -13.233 1.00 90.31 187 ASN A O 1
ATOM 1418 N N . GLY A 1 188 ? 7.974 -26.122 -12.075 1.00 87.75 188 GLY A N 1
ATOM 1419 C CA . GLY A 1 188 ? 9.306 -25.810 -11.540 1.00 87.75 188 GLY A CA 1
ATOM 1420 C C . GLY A 1 188 ? 10.256 -25.082 -12.502 1.00 87.75 188 GLY A C 1
ATOM 1421 O O . GLY A 1 188 ? 11.354 -24.711 -12.088 1.00 87.75 188 GLY A O 1
ATOM 1422 N N . GLU A 1 189 ? 9.846 -24.836 -13.752 1.00 90.25 189 GLU A N 1
ATOM 1423 C CA . GLU A 1 189 ? 10.659 -24.157 -14.768 1.00 90.25 189 GLU A CA 1
ATOM 1424 C C . GLU A 1 189 ? 10.168 -22.726 -15.031 1.00 90.25 189 GLU A C 1
ATOM 1426 O O . GLU A 1 189 ? 8.978 -22.488 -15.257 1.00 90.25 189 GLU A O 1
ATOM 1431 N N . GLU A 1 190 ? 11.106 -21.782 -15.090 1.00 96.38 190 GLU A N 1
ATOM 1432 C CA . GLU A 1 190 ? 10.858 -20.373 -15.405 1.00 96.38 190 GLU A CA 1
ATOM 1433 C C . GLU A 1 190 ? 10.514 -20.179 -16.888 1.00 96.38 190 GLU A C 1
ATOM 1435 O O . GLU A 1 190 ? 11.285 -20.502 -17.803 1.00 96.38 190 GLU A O 1
ATOM 1440 N N . LYS A 1 191 ? 9.330 -19.628 -17.169 1.00 95.38 191 LYS A N 1
ATOM 1441 C CA . LYS A 1 191 ? 8.844 -19.453 -18.542 1.00 95.38 191 LYS A CA 1
ATOM 1442 C C . LYS A 1 191 ? 9.007 -18.011 -19.009 1.00 95.38 191 LYS A C 1
ATOM 1444 O O . LYS A 1 191 ? 8.229 -17.128 -18.685 1.00 95.38 191 LYS A O 1
ATOM 1449 N N . THR A 1 192 ? 9.973 -17.800 -19.903 1.00 95.94 192 THR A N 1
ATOM 1450 C CA . THR A 1 192 ? 10.298 -16.475 -20.471 1.00 95.94 192 THR A CA 1
ATOM 1451 C C . THR A 1 192 ? 9.395 -16.011 -21.617 1.00 95.94 192 THR A C 1
ATOM 1453 O O . THR A 1 192 ? 9.487 -14.862 -22.039 1.00 95.94 192 THR A O 1
ATOM 1456 N N . LYS A 1 193 ? 8.566 -16.893 -22.192 1.00 95.12 193 LYS A N 1
ATOM 1457 C CA . LYS A 1 193 ? 7.811 -16.603 -23.427 1.00 95.12 193 LYS A CA 1
ATOM 1458 C C . LYS A 1 193 ? 6.781 -15.479 -23.249 1.00 95.12 193 LYS A C 1
ATOM 1460 O O . LYS A 1 193 ? 6.745 -14.621 -24.128 1.00 95.12 193 LYS A O 1
ATOM 1465 N N . PRO A 1 194 ? 6.004 -15.416 -22.147 1.00 93.69 194 PRO A N 1
ATOM 1466 C CA . PRO A 1 194 ? 5.101 -14.289 -21.904 1.00 93.69 194 PRO A CA 1
ATOM 1467 C C . PRO A 1 194 ? 5.823 -12.938 -21.989 1.00 93.69 194 PRO A C 1
ATOM 1469 O O . PRO A 1 194 ? 5.396 -12.065 -22.741 1.00 93.69 194 PRO A O 1
ATOM 1472 N N . THR A 1 195 ? 6.989 -12.816 -21.345 1.00 95.00 195 THR A N 1
ATOM 1473 C CA . THR A 1 195 ? 7.834 -11.615 -21.429 1.00 95.00 195 THR A CA 1
ATOM 1474 C C . THR A 1 195 ? 8.279 -11.302 -22.854 1.00 95.00 195 THR A C 1
ATOM 1476 O O . THR A 1 195 ? 8.197 -10.157 -23.283 1.00 95.00 195 THR A O 1
ATOM 1479 N N . GLN A 1 196 ? 8.698 -12.304 -23.627 1.00 94.56 196 GLN A N 1
ATOM 1480 C CA . GLN A 1 196 ? 9.114 -12.097 -25.021 1.00 94.56 196 GLN A CA 1
ATOM 1481 C C . GLN A 1 196 ? 7.974 -11.539 -25.888 1.00 94.56 196 GLN A C 1
ATOM 1483 O O . GLN A 1 196 ? 8.193 -10.632 -26.693 1.00 94.56 196 GLN A O 1
ATOM 1488 N N . HIS A 1 197 ? 6.753 -12.054 -25.717 1.00 92.62 197 HIS A N 1
ATOM 1489 C CA . HIS A 1 197 ? 5.581 -11.581 -26.453 1.00 92.62 197 HIS A CA 1
ATOM 1490 C C . HIS A 1 197 ? 5.159 -10.173 -26.029 1.00 92.62 197 HIS A C 1
ATOM 1492 O O . HIS A 1 197 ? 4.943 -9.331 -26.902 1.00 92.62 197 HIS A O 1
ATOM 1498 N N . ALA A 1 198 ? 5.124 -9.897 -24.724 1.00 92.44 198 ALA A N 1
ATOM 1499 C CA . ALA A 1 198 ? 4.800 -8.573 -24.206 1.00 92.44 198 ALA A CA 1
ATOM 1500 C C . ALA A 1 198 ? 5.788 -7.518 -24.711 1.00 92.44 198 ALA A C 1
ATOM 1502 O O . ALA A 1 198 ? 5.384 -6.520 -25.295 1.00 92.44 198 ALA A O 1
ATOM 1503 N N . ILE A 1 199 ? 7.096 -7.763 -24.601 1.00 94.75 199 ILE A N 1
ATOM 1504 C CA . ILE A 1 199 ? 8.106 -6.804 -25.068 1.00 94.75 199 ILE A CA 1
ATOM 1505 C C . ILE A 1 199 ? 8.044 -6.594 -26.586 1.00 94.75 199 ILE A C 1
ATOM 1507 O O . ILE A 1 199 ? 8.244 -5.476 -27.071 1.00 94.75 199 ILE A O 1
ATOM 1511 N N . ARG A 1 200 ? 7.700 -7.631 -27.360 1.00 93.06 200 ARG A N 1
ATOM 1512 C CA . ARG A 1 200 ? 7.438 -7.474 -28.795 1.00 93.06 200 ARG A CA 1
ATOM 1513 C C . ARG A 1 200 ? 6.251 -6.543 -29.055 1.00 93.06 200 ARG A C 1
ATOM 1515 O O . ARG A 1 200 ? 6.345 -5.726 -29.969 1.00 93.06 200 ARG A O 1
ATOM 1522 N N . GLN A 1 201 ? 5.166 -6.646 -28.289 1.00 90.81 201 GLN A N 1
ATOM 1523 C CA . GLN A 1 201 ? 4.006 -5.753 -28.411 1.00 90.81 201 GLN A CA 1
ATOM 1524 C C . GLN A 1 201 ? 4.354 -4.315 -28.022 1.00 90.81 201 GLN A C 1
ATOM 1526 O O . GLN A 1 201 ? 4.092 -3.414 -28.812 1.00 90.81 201 GLN A O 1
ATOM 1531 N N . VAL A 1 202 ? 5.037 -4.113 -26.888 1.00 91.69 202 VAL A N 1
ATOM 1532 C CA . VAL A 1 202 ? 5.527 -2.797 -26.432 1.00 91.69 202 VAL A CA 1
ATOM 1533 C C . VAL A 1 202 ? 6.322 -2.096 -27.537 1.00 91.69 202 VAL A C 1
ATOM 1535 O O . VAL A 1 202 ? 6.012 -0.967 -27.916 1.00 91.69 202 VAL A O 1
ATOM 1538 N N . ARG A 1 203 ? 7.270 -2.816 -28.147 1.00 91.50 203 ARG A N 1
ATOM 1539 C CA . ARG A 1 203 ? 8.054 -2.318 -29.285 1.00 91.50 203 ARG A CA 1
ATOM 1540 C C . ARG A 1 203 ? 7.234 -2.061 -30.538 1.00 91.50 203 ARG A C 1
ATOM 1542 O O . ARG A 1 203 ? 7.480 -1.075 -31.223 1.00 91.50 203 ARG A O 1
ATOM 1549 N N . SER A 1 204 ? 6.301 -2.952 -30.862 1.00 90.50 204 SER A N 1
ATOM 1550 C CA . SER A 1 204 ? 5.448 -2.804 -32.049 1.00 90.50 204 SER A CA 1
ATOM 1551 C C . SER A 1 204 ? 4.528 -1.588 -31.932 1.00 90.50 204 SER A C 1
ATOM 1553 O O . SER A 1 204 ? 4.198 -0.983 -32.944 1.00 90.50 204 SER A O 1
ATOM 1555 N N . ALA A 1 205 ? 4.168 -1.208 -30.705 1.00 87.44 205 ALA A N 1
ATOM 1556 C CA . ALA A 1 205 ? 3.400 -0.008 -30.408 1.00 87.44 205 ALA A CA 1
ATOM 1557 C C . ALA A 1 205 ? 4.259 1.275 -30.350 1.00 87.44 205 ALA A C 1
ATOM 1559 O O . ALA A 1 205 ? 3.721 2.357 -30.157 1.00 87.44 205 ALA A O 1
ATOM 1560 N N . GLY A 1 206 ? 5.584 1.179 -30.524 1.00 85.62 206 GLY A N 1
ATOM 1561 C CA . GLY A 1 206 ? 6.484 2.335 -30.605 1.00 85.62 206 GLY A CA 1
ATOM 1562 C C . GLY A 1 206 ? 7.203 2.703 -29.303 1.00 85.62 206 GLY A C 1
ATOM 1563 O O . GLY A 1 206 ? 7.930 3.698 -29.280 1.00 85.62 206 GLY A O 1
ATOM 1564 N N . LEU A 1 207 ? 7.060 1.918 -28.229 1.00 89.62 207 LEU A N 1
ATOM 1565 C CA . LEU A 1 207 ? 7.825 2.095 -26.991 1.00 89.62 207 LEU A CA 1
ATOM 1566 C C . LEU A 1 207 ? 9.020 1.139 -26.957 1.00 89.62 207 LEU A C 1
ATOM 1568 O O . LEU A 1 207 ? 8.887 -0.062 -27.171 1.00 89.62 207 LEU A O 1
ATOM 1572 N N . ILE A 1 208 ? 10.211 1.661 -26.674 1.00 89.19 208 ILE A N 1
ATOM 1573 C CA . ILE A 1 208 ? 11.434 0.851 -26.596 1.00 89.19 208 ILE A CA 1
ATOM 1574 C C . ILE A 1 208 ? 11.809 0.690 -25.115 1.00 89.19 208 ILE A C 1
ATOM 1576 O O . ILE A 1 208 ? 12.122 1.692 -24.474 1.00 89.19 208 ILE A O 1
ATOM 1580 N N . PRO A 1 209 ? 11.771 -0.520 -24.537 1.00 93.06 209 PRO A N 1
ATOM 1581 C CA . PRO A 1 209 ? 12.165 -0.708 -23.146 1.00 93.06 209 PRO A CA 1
ATOM 1582 C C . PRO A 1 209 ? 13.663 -0.449 -22.972 1.00 93.06 209 PRO A C 1
ATOM 1584 O O . PRO A 1 209 ? 14.477 -1.003 -23.708 1.00 93.06 209 PRO A O 1
ATOM 1587 N N . ASP A 1 210 ? 14.021 0.360 -21.978 1.00 96.38 210 ASP A N 1
ATOM 1588 C CA . ASP A 1 210 ? 15.408 0.548 -21.546 1.00 96.38 210 ASP A CA 1
ATOM 1589 C C . ASP A 1 210 ? 15.746 -0.379 -20.365 1.00 96.38 210 ASP A C 1
ATOM 1591 O O . ASP A 1 210 ? 16.905 -0.733 -20.168 1.00 96.38 210 ASP A O 1
ATOM 1595 N N . VAL A 1 211 ? 14.737 -0.792 -19.590 1.00 97.75 211 VAL A N 1
ATOM 1596 C CA . VAL A 1 211 ? 14.836 -1.782 -18.509 1.00 97.75 211 VAL A CA 1
ATOM 1597 C C . VAL A 1 211 ? 13.627 -2.713 -18.580 1.00 97.75 211 VAL A C 1
ATOM 1599 O O . VAL A 1 211 ? 12.505 -2.266 -18.834 1.00 97.75 211 VAL A O 1
ATOM 1602 N N . ILE A 1 212 ? 13.834 -4.005 -18.333 1.00 97.69 212 ILE A N 1
ATOM 1603 C CA . ILE A 1 212 ? 12.767 -5.001 -18.217 1.00 97.69 212 ILE A CA 1
ATOM 1604 C C . ILE A 1 212 ? 12.725 -5.485 -16.770 1.00 97.69 212 ILE A C 1
ATOM 1606 O O . ILE A 1 212 ? 13.642 -6.161 -16.311 1.00 97.69 212 ILE A O 1
ATOM 1610 N N . ALA A 1 213 ? 11.649 -5.149 -16.061 1.00 97.38 213 ALA A N 1
ATOM 1611 C CA . ALA A 1 213 ? 11.417 -5.599 -14.696 1.00 97.38 213 ALA A CA 1
ATOM 1612 C C . ALA A 1 213 ? 10.562 -6.868 -14.707 1.00 97.38 213 ALA A C 1
ATOM 1614 O O . ALA A 1 213 ? 9.370 -6.831 -15.016 1.00 97.38 213 ALA A O 1
ATOM 1615 N N . CYS A 1 214 ? 11.177 -8.002 -14.393 1.00 96.56 214 CYS A N 1
ATOM 1616 C CA . CYS A 1 214 ? 10.538 -9.308 -14.423 1.00 96.56 214 CYS A CA 1
ATOM 1617 C C . CYS A 1 214 ? 9.986 -9.654 -13.040 1.00 96.56 214 CYS A C 1
ATOM 1619 O O . CYS A 1 214 ? 10.732 -10.088 -12.169 1.00 96.56 214 CYS A O 1
ATOM 1621 N N . ARG A 1 215 ? 8.674 -9.499 -12.840 1.00 95.56 215 ARG A N 1
ATOM 1622 C CA . ARG A 1 215 ? 7.984 -10.021 -11.658 1.00 95.56 215 ARG A CA 1
ATOM 1623 C C . ARG A 1 215 ? 8.065 -11.544 -11.650 1.00 95.56 215 ARG A C 1
ATOM 1625 O O . ARG A 1 215 ? 7.705 -12.185 -12.639 1.00 95.56 215 ARG A O 1
ATOM 1632 N N . CYS A 1 216 ? 8.495 -12.107 -10.531 1.00 93.56 216 CYS A N 1
ATOM 1633 C CA . CYS A 1 216 ? 8.687 -13.540 -10.344 1.00 93.56 216 CYS A CA 1
ATOM 1634 C C . CYS A 1 216 ? 8.405 -13.949 -8.891 1.00 93.56 216 CYS A C 1
ATOM 1636 O O . CYS A 1 216 ? 8.292 -13.111 -7.997 1.00 93.56 216 CYS A O 1
ATOM 1638 N N . GLU A 1 217 ? 8.250 -15.248 -8.650 1.00 91.75 217 GLU A N 1
ATOM 1639 C CA . GLU A 1 217 ? 8.018 -15.778 -7.298 1.00 91.75 217 GLU A CA 1
ATOM 1640 C C . GLU A 1 217 ? 9.324 -15.901 -6.504 1.00 91.75 217 GLU A C 1
ATOM 1642 O O . GLU A 1 217 ? 9.368 -15.551 -5.326 1.00 91.75 217 GLU A O 1
ATOM 1647 N N . ARG A 1 218 ? 10.400 -16.326 -7.175 1.00 92.94 218 ARG A N 1
ATOM 1648 C CA . ARG A 1 218 ? 11.756 -16.494 -6.634 1.00 92.94 218 ARG A CA 1
ATOM 1649 C C . ARG A 1 218 ? 12.780 -15.742 -7.487 1.00 92.94 218 ARG A C 1
ATOM 1651 O O . ARG A 1 218 ? 12.430 -15.201 -8.533 1.00 92.94 218 ARG A O 1
ATOM 1658 N N . GLU A 1 219 ? 14.023 -15.696 -7.027 1.00 94.19 219 GLU A N 1
ATOM 1659 C CA . GLU A 1 219 ? 15.143 -15.149 -7.801 1.00 94.19 219 GLU A CA 1
ATOM 1660 C C . GLU A 1 219 ? 15.289 -15.874 -9.147 1.00 94.19 219 GLU A C 1
ATOM 1662 O O . GLU A 1 219 ? 15.114 -17.089 -9.208 1.00 94.19 219 GLU A O 1
ATOM 1667 N N . LEU A 1 220 ? 15.527 -15.120 -10.223 1.00 94.69 220 LEU A N 1
ATOM 1668 C CA . LEU A 1 220 ? 15.598 -15.678 -11.572 1.00 94.69 220 LEU A CA 1
ATOM 1669 C C . LEU A 1 220 ? 16.960 -16.314 -11.824 1.00 94.69 220 LEU A C 1
ATOM 1671 O O . LEU A 1 220 ? 17.994 -15.724 -11.511 1.00 94.69 220 LEU A O 1
ATOM 1675 N N . ASP A 1 221 ? 16.965 -17.453 -12.510 1.00 96.31 221 ASP A N 1
ATOM 1676 C CA . ASP A 1 221 ? 18.212 -18.064 -12.951 1.00 96.31 221 ASP A CA 1
ATOM 1677 C C . ASP A 1 221 ? 18.952 -17.137 -13.932 1.00 96.31 221 ASP A C 1
ATOM 1679 O O . ASP A 1 221 ? 18.357 -16.545 -14.841 1.00 96.31 221 ASP A O 1
ATOM 1683 N N . VAL A 1 222 ? 20.285 -17.092 -13.844 1.00 96.50 222 VAL A N 1
ATOM 1684 C CA . VAL A 1 222 ? 21.130 -16.330 -14.789 1.00 96.50 222 VAL A CA 1
ATOM 1685 C C . VAL A 1 222 ? 20.827 -16.724 -16.242 1.00 96.50 222 VAL A C 1
ATOM 1687 O O . VAL A 1 222 ? 20.742 -15.877 -17.130 1.00 96.50 222 VAL A O 1
ATOM 1690 N N . ALA A 1 223 ? 20.570 -18.011 -16.493 1.00 96.94 223 ALA A N 1
ATOM 1691 C CA . ALA A 1 223 ? 20.183 -18.503 -17.813 1.00 96.94 223 ALA A CA 1
ATOM 1692 C C . ALA A 1 223 ? 18.845 -17.912 -18.305 1.00 96.94 223 ALA A C 1
ATOM 1694 O O . ALA A 1 223 ? 18.691 -17.642 -19.502 1.00 96.94 223 ALA A O 1
ATOM 1695 N N . THR A 1 224 ? 17.885 -17.699 -17.403 1.00 97.56 224 THR A N 1
ATOM 1696 C CA . THR A 1 224 ? 16.597 -17.053 -17.689 1.00 97.56 224 THR A CA 1
ATOM 1697 C C . THR A 1 224 ? 16.803 -15.582 -18.034 1.00 97.56 224 THR A C 1
ATOM 1699 O O . THR A 1 224 ? 16.282 -15.126 -19.057 1.00 97.56 224 THR A O 1
ATOM 1702 N N . ILE A 1 225 ? 17.620 -14.868 -17.253 1.00 97.69 225 ILE A N 1
ATOM 1703 C CA . ILE A 1 225 ? 17.990 -13.462 -17.481 1.00 97.69 225 ILE A CA 1
ATOM 1704 C C . ILE A 1 225 ? 18.628 -13.290 -18.865 1.00 97.69 225 ILE A C 1
ATOM 1706 O O . ILE A 1 225 ? 18.069 -12.587 -19.711 1.00 97.69 225 ILE A O 1
ATOM 1710 N N . THR A 1 226 ? 19.709 -14.019 -19.163 1.00 98.00 226 THR A N 1
ATOM 1711 C CA . THR A 1 226 ? 20.409 -13.947 -20.460 1.00 98.00 226 THR A CA 1
ATOM 1712 C C . THR A 1 226 ? 19.490 -14.311 -21.634 1.00 98.00 226 THR A C 1
ATOM 1714 O O . THR A 1 226 ? 19.595 -13.768 -22.739 1.00 98.00 226 THR A O 1
ATOM 1717 N N . LYS A 1 227 ? 18.549 -15.241 -21.433 1.00 97.69 227 LYS A N 1
ATOM 1718 C CA . LYS A 1 227 ? 17.567 -15.609 -22.460 1.00 97.69 227 LYS A CA 1
ATOM 1719 C C . LYS A 1 227 ? 16.570 -14.488 -22.732 1.00 97.69 227 LYS A C 1
ATOM 1721 O O . LYS A 1 227 ? 16.236 -14.265 -23.900 1.00 97.69 227 LYS A O 1
ATOM 1726 N N . ILE A 1 228 ? 16.074 -13.816 -21.693 1.00 97.75 228 ILE A N 1
ATOM 1727 C CA . ILE A 1 228 ? 15.192 -12.651 -21.834 1.00 97.75 228 ILE A CA 1
ATOM 1728 C C . ILE A 1 228 ? 15.954 -11.525 -22.526 1.00 97.75 228 ILE A C 1
ATOM 1730 O O . ILE A 1 228 ? 15.480 -11.054 -23.556 1.00 97.75 228 ILE A O 1
ATOM 1734 N N . ALA A 1 229 ? 17.149 -11.181 -22.043 1.00 97.62 229 ALA A N 1
ATOM 1735 C CA . ALA A 1 229 ? 18.002 -10.136 -22.601 1.00 97.62 229 ALA A CA 1
ATOM 1736 C C . ALA A 1 229 ? 18.216 -10.318 -24.113 1.00 97.62 229 ALA A C 1
ATOM 1738 O O . ALA A 1 229 ? 17.811 -9.478 -24.922 1.00 97.62 229 ALA A O 1
ATOM 1739 N N . ARG A 1 230 ? 18.683 -11.505 -24.525 1.00 96.88 230 ARG A N 1
ATOM 1740 C CA . ARG A 1 230 ? 18.889 -11.855 -25.940 1.00 96.88 230 ARG A CA 1
ATOM 1741 C C . ARG A 1 230 ? 17.613 -11.785 -26.777 1.00 96.88 230 ARG A C 1
ATOM 1743 O O . ARG A 1 230 ? 17.644 -11.309 -27.908 1.00 96.88 230 ARG A O 1
ATOM 1750 N N . SER A 1 231 ? 16.501 -12.295 -26.250 1.00 96.00 231 SER A N 1
ATOM 1751 C CA . SER A 1 231 ? 15.236 -12.361 -26.996 1.00 96.00 231 SER A CA 1
ATOM 1752 C C . SER A 1 231 ? 14.580 -10.987 -27.139 1.00 96.00 231 SER A C 1
ATOM 1754 O O . SER A 1 231 ? 13.956 -10.701 -28.158 1.00 96.00 231 SER A O 1
ATOM 1756 N N . CYS A 1 232 ? 14.722 -10.144 -26.118 1.00 95.69 232 CYS A N 1
ATOM 1757 C CA . CYS A 1 232 ? 14.144 -8.809 -26.057 1.00 95.69 232 CYS A CA 1
ATOM 1758 C C . CYS A 1 232 ? 15.069 -7.724 -26.630 1.00 95.69 232 CYS A C 1
ATOM 1760 O O . CYS A 1 232 ? 14.589 -6.622 -26.890 1.00 95.69 232 CYS A O 1
ATOM 1762 N N . GLN A 1 233 ? 16.332 -8.066 -26.916 1.00 95.38 233 GLN A N 1
ATOM 1763 C CA . GLN A 1 233 ? 17.373 -7.186 -27.462 1.00 95.38 233 GLN A CA 1
ATOM 1764 C C . GLN A 1 233 ? 17.769 -6.063 -26.493 1.00 95.38 233 GLN A C 1
ATOM 1766 O O . GLN A 1 233 ? 17.833 -4.897 -26.874 1.00 95.38 233 GLN A O 1
ATOM 1771 N N . VAL A 1 234 ? 18.024 -6.441 -25.242 1.00 96.06 234 VAL A N 1
ATOM 1772 C CA . VAL A 1 234 ? 18.599 -5.585 -24.193 1.00 96.06 234 VAL A CA 1
ATOM 1773 C C . VAL A 1 234 ? 19.818 -6.285 -23.586 1.00 96.06 234 VAL A C 1
ATOM 1775 O O . VAL A 1 234 ? 19.991 -7.488 -23.786 1.00 96.06 234 VAL A O 1
ATOM 1778 N N . GLU A 1 235 ? 20.654 -5.553 -22.858 1.00 97.12 235 GLU A N 1
ATOM 1779 C CA . GLU A 1 235 ? 21.789 -6.120 -22.124 1.00 97.12 235 GLU A CA 1
ATOM 1780 C C . GLU A 1 235 ? 21.323 -6.894 -20.881 1.00 97.12 235 GLU A C 1
ATOM 1782 O O . GLU A 1 235 ? 20.277 -6.588 -20.305 1.00 97.12 235 GLU A O 1
ATOM 1787 N N . ASP A 1 236 ? 22.125 -7.860 -20.425 1.00 97.00 236 ASP A N 1
ATOM 1788 C CA . ASP A 1 236 ? 21.814 -8.670 -19.238 1.00 97.00 236 ASP A CA 1
ATOM 1789 C C . ASP A 1 236 ? 21.596 -7.786 -17.991 1.00 97.00 236 ASP A C 1
ATOM 1791 O O . ASP A 1 236 ? 20.648 -8.012 -17.245 1.00 97.00 236 ASP A O 1
ATOM 1795 N N . GLU A 1 237 ? 22.384 -6.709 -17.819 1.00 96.62 237 GLU A N 1
ATOM 1796 C CA . GLU A 1 237 ? 22.220 -5.753 -16.704 1.00 96.62 237 GLU A CA 1
ATOM 1797 C C . GLU A 1 237 ? 20.908 -4.947 -16.758 1.00 96.62 237 GLU A C 1
ATOM 1799 O O . GLU A 1 237 ? 20.566 -4.280 -15.789 1.00 96.62 237 GLU A O 1
ATOM 1804 N N . GLN A 1 238 ? 20.177 -4.973 -17.878 1.00 97.81 238 GLN A N 1
ATOM 1805 C CA . GLN A 1 238 ? 18.902 -4.265 -18.054 1.00 97.81 238 GLN A CA 1
ATOM 1806 C C . GLN A 1 238 ? 17.684 -5.150 -17.755 1.00 97.81 238 GLN A C 1
ATOM 1808 O O . GLN A 1 238 ? 16.551 -4.668 -17.834 1.00 97.81 238 GLN A O 1
ATOM 1813 N N . VAL A 1 239 ? 17.885 -6.429 -17.427 1.00 98.06 239 VAL A N 1
ATOM 1814 C CA . VAL A 1 239 ? 16.825 -7.355 -17.017 1.00 98.06 239 VAL A CA 1
ATOM 1815 C C . VAL A 1 239 ? 16.927 -7.565 -15.509 1.00 98.06 239 VAL A C 1
ATOM 1817 O O . VAL A 1 239 ? 17.845 -8.228 -15.044 1.00 98.06 239 VAL A O 1
ATOM 1820 N N . ILE A 1 240 ? 15.973 -7.015 -14.757 1.00 97.31 240 ILE A N 1
ATOM 1821 C CA . ILE A 1 240 ? 15.975 -7.065 -13.287 1.00 97.31 240 ILE A CA 1
ATOM 1822 C C . ILE A 1 240 ? 14.925 -8.048 -12.765 1.00 97.31 240 ILE A C 1
ATOM 1824 O O . ILE A 1 240 ? 13.781 -8.063 -13.241 1.00 97.31 240 ILE A O 1
ATOM 1828 N N . GLY A 1 241 ? 15.304 -8.867 -11.784 1.00 96.00 241 GLY A N 1
ATOM 1829 C CA . GLY A 1 241 ? 14.423 -9.822 -11.119 1.00 96.00 241 GLY A CA 1
ATOM 1830 C C . GLY A 1 241 ? 13.652 -9.168 -9.975 1.00 96.00 241 GLY A C 1
ATOM 1831 O O . GLY A 1 241 ? 14.229 -8.691 -9.004 1.00 96.00 241 GLY A O 1
ATOM 1832 N N . VAL A 1 242 ? 12.323 -9.163 -10.048 1.00 96.25 242 VAL A N 1
ATOM 1833 C CA . VAL A 1 242 ? 11.457 -8.625 -8.990 1.00 96.25 242 VAL A CA 1
ATOM 1834 C C . VAL A 1 242 ? 10.720 -9.777 -8.324 1.00 96.25 242 VAL A C 1
ATOM 1836 O O . VAL A 1 242 ? 9.568 -10.072 -8.652 1.00 96.25 242 VAL A O 1
ATOM 1839 N N . ARG A 1 243 ? 11.399 -10.443 -7.389 1.00 94.56 243 ARG A N 1
ATOM 1840 C CA . ARG A 1 243 ? 10.831 -11.567 -6.637 1.00 94.56 243 ARG A CA 1
ATOM 1841 C C . ARG A 1 243 ? 9.772 -11.128 -5.622 1.00 94.56 243 ARG A C 1
ATOM 1843 O O . ARG A 1 243 ? 9.680 -9.952 -5.259 1.00 94.56 243 ARG A O 1
ATOM 1850 N N . ASN A 1 244 ? 8.990 -12.085 -5.127 1.00 92.75 244 ASN A N 1
ATOM 1851 C CA . ASN A 1 244 ? 8.095 -11.841 -4.001 1.00 92.75 244 ASN A CA 1
ATOM 1852 C C . ASN A 1 244 ? 8.912 -11.462 -2.750 1.00 92.75 244 ASN A C 1
ATOM 1854 O O . ASN A 1 244 ? 9.928 -12.086 -2.434 1.00 92.75 244 ASN A O 1
ATOM 1858 N N . MET A 1 245 ? 8.456 -10.417 -2.060 1.00 90.50 245 MET A N 1
ATOM 1859 C CA . MET A 1 245 ? 9.036 -9.894 -0.821 1.00 90.50 245 MET A CA 1
ATOM 1860 C C . MET A 1 245 ? 7.992 -9.991 0.291 1.00 90.50 245 MET A C 1
ATOM 1862 O O . MET A 1 245 ? 6.798 -9.912 0.001 1.00 90.50 245 MET A O 1
ATOM 1866 N N . ASP A 1 246 ? 8.434 -10.102 1.545 1.00 86.25 246 ASP A N 1
ATOM 1867 C CA . ASP A 1 246 ? 7.540 -10.236 2.708 1.00 86.25 246 ASP A CA 1
ATOM 1868 C C . ASP A 1 246 ? 6.607 -9.028 2.864 1.00 86.25 246 ASP A C 1
ATOM 1870 O O . ASP A 1 246 ? 5.456 -9.156 3.274 1.00 86.25 246 ASP A O 1
ATOM 1874 N N . THR A 1 247 ? 7.102 -7.843 2.506 1.00 88.81 247 THR A N 1
ATOM 1875 C CA . THR A 1 247 ? 6.298 -6.629 2.370 1.00 88.81 247 THR A CA 1
ATOM 1876 C C . THR A 1 247 ? 6.714 -5.855 1.124 1.00 88.81 247 THR A C 1
ATOM 1878 O O . THR A 1 247 ? 7.876 -5.864 0.705 1.00 88.81 247 THR A O 1
ATOM 1881 N N . ILE A 1 248 ? 5.759 -5.133 0.537 1.00 92.12 248 ILE A N 1
ATOM 1882 C CA . ILE A 1 248 ? 5.993 -4.281 -0.634 1.00 92.12 248 ILE A CA 1
ATOM 1883 C C . ILE A 1 248 ? 7.052 -3.204 -0.363 1.00 92.12 248 ILE A C 1
ATOM 1885 O O . ILE A 1 248 ? 7.800 -2.846 -1.269 1.00 92.12 248 ILE A O 1
ATOM 1889 N N . TYR A 1 249 ? 7.191 -2.740 0.885 1.00 94.19 249 TYR A N 1
ATOM 1890 C CA . TYR A 1 249 ? 8.146 -1.684 1.239 1.00 94.19 249 TYR A CA 1
ATOM 1891 C C . TYR A 1 249 ? 9.609 -2.148 1.212 1.00 94.19 249 TYR A C 1
ATOM 1893 O O . TYR A 1 249 ? 10.519 -1.321 1.304 1.00 94.19 249 TYR A O 1
ATOM 1901 N N . GLN A 1 250 ? 9.846 -3.453 1.038 1.00 94.88 250 GLN A N 1
ATOM 1902 C CA . GLN A 1 250 ? 11.171 -4.015 0.781 1.00 94.88 250 GLN A CA 1
ATOM 1903 C C . GLN A 1 250 ? 11.517 -4.094 -0.712 1.00 94.88 250 GLN A C 1
ATOM 1905 O O . GLN A 1 250 ? 12.668 -4.340 -1.057 1.00 94.88 250 GLN A O 1
ATOM 1910 N N . VAL A 1 251 ? 10.572 -3.840 -1.622 1.00 96.69 251 VAL A N 1
ATOM 1911 C CA . VAL A 1 251 ? 10.860 -3.809 -3.065 1.00 96.69 251 VAL A CA 1
ATOM 1912 C C . VAL A 1 251 ? 11.898 -2.736 -3.440 1.00 96.69 251 VAL A C 1
ATOM 1914 O O . VAL A 1 251 ? 12.785 -3.059 -4.225 1.00 96.69 251 VAL A O 1
ATOM 1917 N N . PRO A 1 252 ? 11.910 -1.514 -2.866 1.00 97.62 252 PRO A N 1
ATOM 1918 C CA . PRO A 1 252 ? 12.990 -0.554 -3.111 1.00 97.62 252 PRO A CA 1
ATOM 1919 C C . PRO A 1 252 ? 14.391 -1.092 -2.785 1.00 97.62 252 PRO A C 1
ATOM 1921 O O . PRO A 1 252 ? 15.324 -0.828 -3.536 1.00 97.62 252 PRO A O 1
ATOM 1924 N N . LEU A 1 253 ? 14.533 -1.871 -1.703 1.00 96.94 253 LEU A N 1
ATOM 1925 C CA . LEU A 1 253 ? 15.799 -2.517 -1.329 1.00 96.94 253 LEU A CA 1
ATOM 1926 C C . LEU A 1 253 ? 16.232 -3.526 -2.395 1.00 96.94 253 LEU A C 1
ATOM 1928 O O . LEU A 1 253 ? 17.380 -3.512 -2.827 1.00 96.94 253 LEU A O 1
ATOM 1932 N N . LEU A 1 254 ? 15.296 -4.369 -2.843 1.00 97.19 254 LEU A N 1
ATOM 1933 C CA . LEU A 1 254 ? 15.544 -5.331 -3.914 1.00 97.19 254 LEU A CA 1
ATOM 1934 C C . LEU A 1 254 ? 15.972 -4.619 -5.203 1.00 97.19 254 LEU A C 1
ATOM 1936 O O . LEU A 1 254 ? 16.960 -4.994 -5.813 1.00 97.19 254 LEU A O 1
ATOM 1940 N N . LEU A 1 255 ? 15.274 -3.556 -5.606 1.00 98.00 255 LEU A N 1
ATOM 1941 C CA . LEU A 1 255 ? 15.604 -2.829 -6.834 1.00 98.00 255 LEU A CA 1
ATOM 1942 C C . LEU A 1 255 ? 16.945 -2.085 -6.749 1.00 98.00 255 LEU A C 1
ATOM 1944 O O . LEU A 1 255 ? 17.617 -1.929 -7.769 1.00 98.00 255 LEU A O 1
ATOM 1948 N N . GLU A 1 256 ? 17.353 -1.627 -5.562 1.00 97.25 256 GLU A N 1
ATOM 1949 C CA . GLU A 1 256 ? 18.710 -1.116 -5.346 1.00 97.25 256 GLU A CA 1
ATOM 1950 C C . GLU A 1 256 ? 19.750 -2.227 -5.561 1.00 97.25 256 GLU A C 1
ATOM 1952 O O . GLU A 1 256 ? 20.721 -2.009 -6.288 1.00 97.25 256 GLU A O 1
ATOM 1957 N N . GLN A 1 257 ? 19.513 -3.420 -4.997 1.00 96.12 257 GLN A N 1
ATOM 1958 C CA . GLN A 1 257 ? 20.383 -4.598 -5.135 1.00 96.12 257 GLN A CA 1
ATOM 1959 C C . GLN A 1 257 ? 20.497 -5.078 -6.589 1.00 96.12 257 GLN A C 1
ATOM 1961 O O . GLN A 1 257 ? 21.601 -5.329 -7.062 1.00 96.12 257 GLN A O 1
ATOM 1966 N N . GLU A 1 258 ? 19.382 -5.107 -7.321 1.00 96.00 258 GLU A N 1
ATOM 1967 C CA . GLU A 1 258 ? 19.314 -5.432 -8.755 1.00 96.00 258 GLU A CA 1
ATOM 1968 C C . GLU A 1 258 ? 19.931 -4.336 -9.652 1.00 96.00 258 GLU A C 1
ATOM 1970 O O . GLU A 1 258 ? 19.959 -4.450 -10.875 1.00 96.00 258 GLU A O 1
ATOM 1975 N N . GLY A 1 259 ? 20.422 -3.235 -9.071 1.00 96.81 259 GLY A N 1
ATOM 1976 C CA . GLY A 1 259 ? 21.139 -2.191 -9.799 1.00 96.81 259 GLY A CA 1
ATOM 1977 C C . GLY A 1 259 ? 20.251 -1.179 -10.529 1.00 96.81 259 GLY A C 1
ATOM 1978 O O . GLY A 1 259 ? 20.769 -0.395 -11.330 1.00 96.81 259 GLY A O 1
ATOM 1979 N N . LEU A 1 260 ? 18.945 -1.104 -10.237 1.00 98.19 260 LEU A N 1
ATOM 1980 C CA . LEU A 1 260 ? 18.035 -0.159 -10.900 1.00 98.19 260 LEU A CA 1
ATOM 1981 C C . LEU A 1 260 ? 18.514 1.292 -10.760 1.00 98.19 260 LEU A C 1
ATOM 1983 O O . LEU A 1 260 ? 18.504 2.047 -11.729 1.00 98.19 260 LEU A O 1
ATOM 1987 N N . LEU A 1 261 ? 18.992 1.690 -9.578 1.00 97.31 261 LEU A N 1
ATOM 1988 C CA . LEU A 1 261 ? 19.477 3.054 -9.345 1.00 97.31 261 LEU A CA 1
ATOM 1989 C C . LEU A 1 261 ? 20.681 3.411 -10.236 1.00 97.31 261 LEU A C 1
ATOM 1991 O O . LEU A 1 261 ? 20.778 4.537 -10.730 1.00 97.31 261 LEU A O 1
ATOM 1995 N N . LYS A 1 262 ? 21.574 2.448 -10.499 1.00 97.19 262 LYS A N 1
ATOM 1996 C CA . LYS A 1 262 ? 22.705 2.609 -11.429 1.00 97.19 262 LYS A CA 1
ATOM 1997 C C . LYS A 1 262 ? 22.200 2.826 -12.859 1.00 97.19 262 LYS A C 1
ATOM 1999 O O . LYS A 1 262 ? 22.683 3.733 -13.540 1.00 97.19 262 LYS A O 1
ATOM 2004 N N . LEU A 1 263 ? 21.217 2.036 -13.295 1.00 97.81 263 LEU A N 1
ATOM 2005 C CA . LEU A 1 263 ? 20.602 2.159 -14.621 1.00 97.81 263 LEU A CA 1
ATOM 2006 C C . LEU A 1 263 ? 19.899 3.510 -14.793 1.00 97.81 263 LEU A C 1
ATOM 2008 O O . LEU A 1 263 ? 20.100 4.171 -15.810 1.00 97.81 263 LEU A O 1
ATOM 2012 N N . LEU A 1 264 ? 19.145 3.957 -13.783 1.00 98.12 264 LEU A N 1
ATOM 2013 C CA . LEU A 1 264 ? 18.466 5.254 -13.789 1.00 98.12 264 LEU A CA 1
ATOM 2014 C C . LEU A 1 264 ? 19.459 6.415 -13.890 1.00 98.12 264 LEU A C 1
ATOM 2016 O O . LEU A 1 264 ? 19.270 7.305 -14.718 1.00 98.12 264 LEU A O 1
ATOM 2020 N N . ARG A 1 265 ? 20.543 6.389 -13.100 1.00 96.75 265 ARG A N 1
ATOM 2021 C CA . ARG A 1 265 ? 21.601 7.412 -13.153 1.00 96.75 265 ARG A CA 1
ATOM 2022 C C . ARG A 1 265 ? 22.204 7.531 -14.548 1.00 96.75 265 ARG A C 1
ATOM 2024 O O . ARG A 1 265 ? 22.227 8.627 -15.099 1.00 96.75 265 ARG A O 1
ATOM 2031 N N . LYS A 1 266 ? 22.626 6.402 -15.124 1.00 95.88 266 LYS A N 1
ATOM 2032 C CA . LYS A 1 266 ? 23.248 6.337 -16.454 1.00 95.88 266 LYS A CA 1
ATOM 2033 C C . LYS A 1 266 ? 22.272 6.735 -17.562 1.00 95.88 266 LYS A C 1
ATOM 2035 O O . LYS A 1 266 ? 22.615 7.540 -18.419 1.00 95.88 266 LYS A O 1
ATOM 2040 N N . GLY A 1 267 ? 21.067 6.168 -17.566 1.00 95.25 267 GLY A N 1
ATOM 2041 C CA . GLY A 1 267 ? 20.110 6.350 -18.657 1.00 95.25 267 GLY A CA 1
ATOM 2042 C C . GLY A 1 267 ? 19.471 7.738 -18.699 1.00 95.25 267 GLY A C 1
ATOM 2043 O O . GLY A 1 267 ? 19.123 8.209 -19.775 1.00 95.25 267 GLY A O 1
ATOM 2044 N N . LEU A 1 268 ? 19.378 8.421 -17.555 1.00 97.25 268 LEU A N 1
ATOM 2045 C CA . LEU A 1 268 ? 18.884 9.797 -17.473 1.00 97.25 268 LEU A CA 1
ATOM 2046 C C . LEU A 1 268 ? 19.999 10.840 -17.349 1.00 97.25 268 LEU A C 1
ATOM 2048 O O . LEU A 1 268 ? 19.692 12.011 -17.124 1.00 97.25 268 LEU A O 1
ATOM 2052 N N . ALA A 1 269 ? 21.270 10.446 -17.473 1.00 96.12 269 ALA A N 1
ATOM 2053 C CA . ALA A 1 269 ? 22.424 11.328 -17.300 1.00 96.12 269 ALA A CA 1
ATOM 2054 C C . ALA A 1 269 ? 22.293 12.220 -16.045 1.00 96.12 269 ALA A C 1
ATOM 2056 O O . ALA A 1 269 ? 22.384 13.452 -16.120 1.00 96.12 269 ALA A O 1
ATOM 2057 N N . LEU A 1 270 ? 21.947 11.606 -14.904 1.00 94.81 270 LEU A N 1
ATOM 2058 C CA . LEU A 1 270 ? 21.623 12.328 -13.665 1.00 94.81 270 LEU A CA 1
ATOM 2059 C C . LEU A 1 270 ? 22.842 13.036 -13.069 1.00 94.81 270 LEU A C 1
ATOM 2061 O O . LEU A 1 270 ? 22.675 13.993 -12.325 1.00 94.81 270 LEU A O 1
ATOM 2065 N N . GLU A 1 271 ? 24.057 12.627 -13.432 1.00 90.75 271 GLU A N 1
ATOM 2066 C CA . GLU A 1 271 ? 25.304 13.317 -13.092 1.00 90.75 271 GLU A CA 1
ATOM 2067 C C . GLU A 1 271 ? 25.381 14.748 -13.641 1.00 90.75 271 GLU A C 1
ATOM 2069 O O . GLU A 1 271 ? 26.166 15.551 -13.147 1.00 90.75 271 GLU A O 1
ATOM 2074 N N . LYS A 1 272 ? 24.562 15.077 -14.648 1.00 90.62 272 LYS A N 1
ATOM 2075 C CA . LYS A 1 272 ? 24.440 16.437 -15.189 1.00 90.62 272 LYS A CA 1
ATOM 2076 C C . LYS A 1 272 ? 23.538 17.336 -14.336 1.00 90.62 272 LYS A C 1
ATOM 2078 O O . LYS A 1 272 ? 23.431 18.522 -14.635 1.00 90.62 272 LYS A O 1
ATOM 2083 N N . LEU A 1 273 ? 22.840 16.787 -13.337 1.00 90.94 273 LEU A N 1
ATOM 2084 C CA . LEU A 1 273 ? 22.013 17.559 -12.413 1.00 90.94 273 LEU A CA 1
ATOM 2085 C C . LEU A 1 273 ? 22.850 18.000 -11.213 1.00 90.94 273 LEU A C 1
ATOM 2087 O O . LEU A 1 273 ? 23.516 17.190 -10.570 1.00 90.94 273 LEU A O 1
ATOM 2091 N N . GLU A 1 274 ? 22.775 19.284 -10.882 1.00 88.12 274 GLU A N 1
ATOM 2092 C CA . GLU A 1 274 ? 23.400 19.813 -9.675 1.00 88.12 274 GLU A CA 1
ATOM 2093 C C . GLU A 1 274 ? 22.505 19.535 -8.466 1.00 88.12 274 GLU A C 1
ATOM 2095 O O . GLU A 1 274 ? 21.415 20.091 -8.335 1.00 88.12 274 GLU A O 1
ATOM 2100 N N . VAL A 1 275 ? 22.972 18.667 -7.567 1.00 90.88 275 VAL A N 1
ATOM 2101 C CA . VAL A 1 275 ? 22.313 18.410 -6.284 1.00 90.88 275 VAL A CA 1
ATOM 2102 C C . VAL A 1 275 ? 23.121 19.072 -5.180 1.00 90.88 275 VAL A C 1
ATOM 2104 O O . VAL A 1 275 ? 24.278 18.723 -4.941 1.00 90.88 275 VAL A O 1
ATOM 2107 N N . ALA A 1 276 ? 22.506 20.025 -4.482 1.00 90.44 276 ALA A N 1
ATOM 2108 C CA . ALA A 1 276 ? 23.154 20.699 -3.368 1.00 90.44 276 ALA A CA 1
ATOM 2109 C C . ALA A 1 276 ? 23.515 19.686 -2.255 1.00 90.44 276 ALA A C 1
ATOM 2111 O O . ALA A 1 276 ? 22.691 18.823 -1.930 1.00 90.44 276 ALA A O 1
ATOM 2112 N N . PRO A 1 277 ? 24.688 19.799 -1.596 1.00 92.12 277 PRO A N 1
ATOM 2113 C CA . PRO A 1 277 ? 25.095 18.865 -0.542 1.00 92.12 277 PRO A CA 1
ATOM 2114 C C . PRO A 1 277 ? 24.049 18.630 0.567 1.00 92.12 277 PRO A C 1
ATOM 2116 O O . PRO A 1 277 ? 23.870 17.476 0.961 1.00 92.12 277 PRO A O 1
ATOM 2119 N N . PRO A 1 278 ? 23.290 19.645 1.040 1.00 92.12 278 PRO A N 1
ATOM 2120 C CA . PRO A 1 278 ? 22.218 19.424 2.014 1.00 92.12 278 PRO A CA 1
ATOM 2121 C C . PRO A 1 278 ? 21.084 18.527 1.495 1.00 92.12 278 PRO A C 1
ATOM 2123 O O . PRO A 1 278 ? 20.510 17.752 2.258 1.00 92.12 278 PRO A O 1
ATOM 2126 N N . MET A 1 279 ? 20.764 18.598 0.199 1.00 92.00 279 MET A N 1
ATOM 2127 C CA . MET A 1 279 ? 19.733 17.758 -0.420 1.00 92.00 279 MET A CA 1
ATOM 2128 C C . MET A 1 279 ? 20.202 16.309 -0.527 1.00 92.00 279 MET A C 1
ATOM 2130 O O . MET A 1 279 ? 19.451 15.402 -0.172 1.00 92.00 279 MET A O 1
ATOM 2134 N N . ALA A 1 280 ? 21.456 16.089 -0.926 1.00 93.50 280 ALA A N 1
ATOM 2135 C CA . ALA A 1 280 ? 22.053 14.756 -0.953 1.00 93.50 280 ALA A CA 1
ATOM 2136 C C . ALA A 1 280 ? 22.097 14.123 0.452 1.00 93.50 280 ALA A C 1
ATOM 2138 O O . ALA A 1 280 ? 21.708 12.970 0.623 1.00 93.50 280 ALA A O 1
ATOM 2139 N N . GLN A 1 281 ? 22.479 14.891 1.482 1.00 93.94 281 GLN A N 1
ATOM 2140 C CA . GLN A 1 281 ? 22.449 14.431 2.879 1.00 93.94 281 GLN A CA 1
ATOM 2141 C C . GLN A 1 281 ? 21.031 14.072 3.340 1.00 93.94 281 GLN A C 1
ATOM 2143 O O . GLN A 1 281 ? 20.833 13.044 3.987 1.00 93.94 281 GLN A O 1
ATOM 2148 N N . LYS A 1 282 ? 20.031 14.884 2.976 1.00 92.62 282 LYS A N 1
ATOM 2149 C CA . LYS A 1 282 ? 18.618 14.593 3.253 1.00 92.62 282 LYS A CA 1
ATOM 2150 C C . LYS A 1 282 ? 18.158 13.306 2.560 1.00 92.62 282 LYS A C 1
ATOM 2152 O O . LYS A 1 282 ? 17.436 12.523 3.173 1.00 92.62 282 LYS A O 1
ATOM 2157 N N . GLY A 1 283 ? 18.582 13.079 1.316 1.00 94.75 283 GLY A N 1
ATOM 2158 C CA . GLY A 1 283 ? 18.312 11.849 0.569 1.00 94.75 283 GLY A CA 1
ATOM 2159 C C . GLY A 1 283 ? 18.925 10.610 1.229 1.00 94.75 283 GLY A C 1
ATOM 2160 O O . GLY A 1 283 ? 18.241 9.603 1.406 1.00 94.75 283 GLY A O 1
ATOM 2161 N N . GLN A 1 284 ? 20.171 10.707 1.694 1.00 95.31 284 GLN A N 1
ATOM 2162 C CA . GLN A 1 284 ? 20.827 9.618 2.419 1.00 95.31 284 GLN A CA 1
ATOM 2163 C C . GLN A 1 284 ? 20.125 9.312 3.751 1.00 95.31 284 GLN A C 1
ATOM 2165 O O . GLN A 1 284 ? 19.811 8.157 4.033 1.00 95.31 284 GLN A O 1
ATOM 2170 N N . ALA A 1 285 ? 19.793 10.343 4.535 1.00 95.62 285 ALA A N 1
ATOM 2171 C CA . ALA A 1 285 ? 19.062 10.179 5.791 1.00 95.62 285 ALA A CA 1
ATOM 2172 C C . ALA A 1 285 ? 17.666 9.560 5.582 1.00 95.62 285 ALA A C 1
ATOM 2174 O O . ALA A 1 285 ? 17.226 8.741 6.391 1.00 95.62 285 ALA A O 1
ATOM 2175 N N . LEU A 1 286 ? 16.982 9.916 4.485 1.00 94.69 286 LEU A N 1
ATOM 2176 C CA . LEU A 1 286 ? 15.735 9.273 4.068 1.00 94.69 286 LEU A CA 1
ATOM 2177 C C . LEU A 1 286 ? 15.949 7.775 3.822 1.00 94.69 286 LEU A C 1
ATOM 2179 O O . LEU A 1 286 ? 15.143 6.968 4.284 1.00 94.69 286 LEU A O 1
ATOM 2183 N N . TRP A 1 287 ? 17.025 7.400 3.124 1.00 96.94 287 TRP A N 1
ATOM 2184 C CA . TRP A 1 287 ? 17.312 5.997 2.836 1.00 96.94 287 TRP A CA 1
ATOM 2185 C C . TRP A 1 287 ? 17.617 5.192 4.094 1.00 96.94 287 TRP A C 1
ATOM 2187 O O . TRP A 1 287 ? 17.073 4.106 4.284 1.00 96.94 287 TRP A O 1
ATOM 2197 N N . ASP A 1 288 ? 18.429 5.736 4.996 1.00 94.88 288 ASP A N 1
ATOM 2198 C CA . ASP A 1 288 ? 18.768 5.064 6.250 1.00 94.88 288 ASP A CA 1
ATOM 2199 C C . ASP A 1 288 ? 17.539 4.878 7.148 1.00 94.88 288 ASP A C 1
ATOM 2201 O O . ASP A 1 288 ? 17.343 3.803 7.721 1.00 94.88 288 ASP A O 1
ATOM 2205 N N . LEU A 1 289 ? 16.651 5.877 7.199 1.00 92.81 289 LEU A N 1
ATOM 2206 C CA . LEU A 1 289 ? 15.376 5.762 7.904 1.00 92.81 289 LEU A CA 1
ATOM 2207 C C . LEU A 1 289 ? 14.444 4.731 7.251 1.00 92.81 289 LEU A C 1
ATOM 2209 O O . LEU A 1 289 ? 13.800 3.964 7.969 1.00 92.81 289 LEU A O 1
ATOM 2213 N N . TRP A 1 290 ? 14.386 4.681 5.916 1.00 94.81 290 TRP A N 1
ATOM 2214 C CA . TRP A 1 290 ? 13.592 3.687 5.193 1.00 94.81 290 TRP A CA 1
ATOM 2215 C C . TRP A 1 290 ? 14.051 2.272 5.525 1.00 94.81 290 TRP A C 1
ATOM 2217 O O . TRP A 1 290 ? 13.252 1.482 6.025 1.00 94.81 290 TRP A O 1
ATOM 2227 N N . LYS A 1 291 ? 15.348 1.982 5.354 1.00 93.31 291 LYS A N 1
ATOM 2228 C CA . LYS A 1 291 ? 15.948 0.677 5.675 1.00 93.31 291 LYS A CA 1
ATOM 2229 C C . LYS A 1 291 ? 15.652 0.260 7.115 1.00 93.31 291 LYS A C 1
ATOM 2231 O O . LYS A 1 291 ? 15.204 -0.856 7.342 1.00 93.31 291 LYS A O 1
ATOM 2236 N N . LYS A 1 292 ? 15.821 1.177 8.073 1.00 90.19 292 LYS A N 1
ATOM 2237 C CA . LYS A 1 292 ? 15.532 0.923 9.491 1.00 90.19 292 LYS A CA 1
ATOM 2238 C C . LYS A 1 292 ? 14.055 0.612 9.767 1.00 90.19 292 LYS A C 1
ATOM 2240 O O . LYS A 1 292 ? 13.758 -0.088 10.724 1.00 90.19 292 LYS A O 1
ATOM 2245 N N . THR A 1 293 ? 13.137 1.166 8.979 1.00 89.44 293 THR A N 1
ATOM 2246 C CA . THR A 1 293 ? 11.691 1.026 9.211 1.00 89.44 293 THR A CA 1
ATOM 2247 C C . THR A 1 293 ? 11.128 -0.252 8.592 1.00 89.44 293 THR A C 1
ATOM 2249 O O . THR A 1 293 ? 10.288 -0.905 9.203 1.00 89.44 293 THR A O 1
ATOM 2252 N N . VAL A 1 294 ? 11.570 -0.607 7.381 1.00 89.19 294 VAL A N 1
ATOM 2253 C CA . VAL A 1 294 ? 10.960 -1.686 6.574 1.00 89.19 294 VAL A CA 1
ATOM 2254 C C . VAL A 1 294 ? 11.657 -3.038 6.726 1.00 89.19 294 VAL A C 1
ATOM 2256 O O . VAL A 1 294 ? 11.144 -4.059 6.262 1.00 89.19 294 VAL A O 1
ATOM 2259 N N . VAL A 1 295 ? 12.843 -3.055 7.337 1.00 84.12 295 VAL A N 1
ATOM 2260 C CA . VAL A 1 295 ? 13.526 -4.284 7.743 1.00 84.12 295 VAL A CA 1
ATOM 2261 C C . VAL A 1 295 ? 13.061 -4.589 9.168 1.00 84.12 295 VAL A C 1
ATOM 2263 O O . VAL A 1 295 ? 13.485 -3.898 10.093 1.00 84.12 295 VAL A O 1
ATOM 2266 N N . PRO A 1 296 ? 12.141 -5.551 9.359 1.00 66.50 296 PRO A N 1
ATOM 2267 C CA . PRO A 1 296 ? 11.580 -5.813 10.674 1.00 66.50 296 PRO A CA 1
ATOM 2268 C C . PRO A 1 296 ? 12.645 -6.373 11.619 1.00 66.50 296 PRO A C 1
ATOM 2270 O O . PRO A 1 296 ? 13.485 -7.184 11.217 1.00 66.50 296 PRO A O 1
ATOM 2273 N N . ASP A 1 297 ? 12.550 -5.997 12.896 1.00 68.44 297 ASP A N 1
ATOM 2274 C CA . ASP A 1 297 ? 13.247 -6.706 13.968 1.00 68.44 297 ASP A CA 1
ATOM 2275 C C . ASP A 1 297 ? 12.790 -8.181 13.961 1.00 68.44 297 ASP A C 1
ATOM 2277 O O . ASP A 1 297 ? 11.636 -8.503 13.648 1.00 68.44 297 ASP A O 1
ATOM 2281 N N . ARG A 1 298 ? 13.690 -9.116 14.280 1.00 64.31 298 ARG A N 1
ATOM 2282 C CA . ARG A 1 298 ? 13.333 -10.542 14.318 1.00 64.31 298 ARG A CA 1
ATOM 2283 C C . ARG A 1 298 ? 12.318 -10.774 15.450 1.00 64.31 298 ARG A C 1
ATOM 2285 O O . ARG A 1 298 ? 12.538 -10.335 16.569 1.00 64.31 298 ARG A O 1
ATOM 2292 N N . HIS A 1 299 ? 11.230 -11.490 15.148 1.00 74.19 299 HIS A N 1
ATOM 2293 C CA . HIS A 1 299 ? 10.139 -11.833 16.079 1.00 74.19 299 HIS A CA 1
ATOM 2294 C C . HIS A 1 299 ? 9.317 -10.646 16.623 1.00 74.19 299 HIS A C 1
ATOM 2296 O O . HIS A 1 299 ? 9.267 -10.403 17.825 1.00 74.19 299 HIS A O 1
ATOM 2302 N N . LEU A 1 300 ? 8.584 -9.958 15.743 1.00 84.06 300 LEU A N 1
ATOM 2303 C CA . LEU A 1 300 ? 7.583 -8.971 16.163 1.00 84.06 300 LEU A CA 1
ATOM 2304 C C . LEU A 1 300 ? 6.359 -9.651 16.800 1.00 84.06 300 LEU A C 1
ATOM 2306 O O . LEU A 1 300 ? 5.770 -10.559 16.206 1.00 84.06 300 LEU A O 1
ATOM 2310 N N . GLU A 1 301 ? 5.936 -9.177 17.974 1.00 91.81 301 GLU A N 1
ATOM 2311 C CA . GLU A 1 301 ? 4.668 -9.608 18.576 1.00 91.81 301 GLU A CA 1
ATOM 2312 C C . GLU A 1 301 ? 3.486 -9.217 17.670 1.00 91.81 301 GLU A C 1
ATOM 2314 O O . GLU A 1 301 ? 3.484 -8.114 17.102 1.00 91.81 301 GLU A O 1
ATOM 2319 N N . PRO A 1 302 ? 2.483 -10.099 17.507 1.00 94.88 302 PRO A N 1
ATOM 2320 C CA . PRO A 1 302 ? 1.318 -9.789 16.700 1.00 94.88 302 PRO A CA 1
ATOM 2321 C C . PRO A 1 302 ? 0.393 -8.791 17.404 1.00 94.88 302 PRO A C 1
ATOM 2323 O O . PRO A 1 302 ? 0.206 -8.852 18.619 1.00 94.88 302 PRO A O 1
ATOM 2326 N N . VAL A 1 303 ? -0.234 -7.916 16.619 1.00 96.81 303 VAL A N 1
ATOM 2327 C CA . VAL A 1 303 ? -1.360 -7.078 17.043 1.00 96.81 303 VAL A CA 1
ATOM 2328 C C . VAL A 1 303 ? -2.592 -7.442 16.215 1.00 96.81 303 VAL A C 1
ATOM 2330 O O . VAL A 1 303 ? -2.581 -7.344 14.988 1.00 96.81 303 VAL A O 1
ATOM 2333 N N . ASN A 1 304 ? -3.643 -7.902 16.891 1.00 97.75 304 ASN A N 1
ATOM 2334 C CA . ASN A 1 304 ? -4.884 -8.385 16.295 1.00 97.75 304 ASN A CA 1
ATOM 2335 C C . ASN A 1 304 ? -5.884 -7.234 16.171 1.00 97.75 304 ASN A C 1
ATOM 2337 O O . ASN A 1 304 ? -6.521 -6.845 17.154 1.00 97.75 304 ASN A O 1
ATOM 2341 N N . ILE A 1 305 ? -6.034 -6.710 14.960 1.00 98.50 305 ILE A N 1
ATOM 2342 C CA . ILE A 1 305 ? -7.004 -5.659 14.651 1.00 98.50 305 ILE A CA 1
ATOM 2343 C C . ILE A 1 305 ? -8.133 -6.267 13.823 1.00 98.50 305 ILE A C 1
ATOM 2345 O O . ILE A 1 305 ? -7.881 -7.002 12.869 1.00 98.50 305 ILE A O 1
ATOM 2349 N N . VAL A 1 306 ? -9.380 -5.958 14.175 1.00 98.31 306 VAL A N 1
ATOM 2350 C CA . VAL A 1 306 ? -10.553 -6.355 13.388 1.00 98.31 306 VAL A CA 1
ATOM 2351 C C . VAL A 1 306 ? -11.088 -5.148 12.628 1.00 98.31 306 VAL A C 1
ATOM 2353 O O . VAL A 1 306 ? -11.434 -4.131 13.232 1.00 98.31 306 VAL A O 1
ATOM 2356 N N . LEU A 1 307 ? -11.163 -5.271 11.304 1.00 97.81 307 LEU A N 1
ATOM 2357 C CA . LEU A 1 307 ? -11.805 -4.304 10.420 1.00 97.81 307 LEU A CA 1
ATOM 2358 C C . LEU A 1 307 ? -13.243 -4.746 10.173 1.00 97.81 307 LEU A C 1
ATOM 2360 O O . LEU A 1 307 ? -13.474 -5.796 9.580 1.00 97.81 307 LEU A O 1
ATOM 2364 N N . VAL A 1 308 ? -14.209 -3.941 10.611 1.00 97.62 308 VAL A N 1
ATOM 2365 C CA . VAL A 1 308 ? -15.640 -4.213 10.414 1.00 97.62 308 VAL A CA 1
ATOM 2366 C C . VAL A 1 308 ? -16.167 -3.313 9.309 1.00 97.62 308 VAL A C 1
ATOM 2368 O O . VAL A 1 308 ? -16.444 -2.139 9.540 1.00 97.62 308 VAL A O 1
ATOM 2371 N N . GLY A 1 309 ? -16.283 -3.857 8.101 1.00 94.38 309 GLY A N 1
ATOM 2372 C CA . GLY A 1 309 ? -16.586 -3.095 6.892 1.00 94.38 309 GLY A CA 1
ATOM 2373 C C . GLY A 1 309 ? -17.744 -3.681 6.095 1.00 94.38 309 GLY A C 1
ATOM 2374 O O . GLY A 1 309 ? -18.190 -4.799 6.335 1.00 94.38 309 GLY A O 1
ATOM 2375 N N . LYS A 1 310 ? -18.214 -2.923 5.101 1.00 90.00 310 LYS A N 1
ATOM 2376 C CA . LYS A 1 310 ? -19.261 -3.380 4.171 1.00 90.00 310 LYS A CA 1
ATOM 2377 C C . LYS A 1 310 ? -18.680 -4.133 2.978 1.00 90.00 310 LYS A C 1
ATOM 2379 O O . LYS A 1 310 ? -19.344 -4.990 2.406 1.00 90.00 310 LYS A O 1
ATOM 2384 N N . TYR A 1 311 ? -17.473 -3.773 2.554 1.00 84.12 311 TYR A N 1
ATOM 2385 C CA . TYR A 1 311 ? -16.874 -4.214 1.291 1.00 84.12 311 TYR A CA 1
ATOM 2386 C C . TYR A 1 311 ? -15.712 -5.187 1.527 1.00 84.12 311 TYR A C 1
ATOM 2388 O O . TYR A 1 311 ? -14.614 -4.989 1.028 1.00 84.12 311 TYR A O 1
ATOM 2396 N N . VAL A 1 312 ? -15.929 -6.221 2.343 1.00 83.25 312 VAL A N 1
ATOM 2397 C CA . VAL A 1 312 ? -14.852 -7.144 2.754 1.00 83.25 312 VAL A CA 1
ATOM 2398 C C . VAL A 1 312 ? -14.598 -8.290 1.771 1.00 83.25 312 VAL A C 1
ATOM 2400 O O . VAL A 1 312 ? -13.675 -9.066 1.973 1.00 83.25 312 VAL A O 1
ATOM 2403 N N . SER A 1 313 ? -15.408 -8.422 0.717 1.00 76.62 313 SER A N 1
ATOM 2404 C CA . SER A 1 313 ? -15.256 -9.482 -0.290 1.00 76.62 313 SER A CA 1
ATOM 2405 C C . SER A 1 313 ? -14.131 -9.224 -1.296 1.00 76.62 313 SER A C 1
ATOM 2407 O O . SER A 1 313 ? -13.716 -10.152 -1.982 1.00 76.62 313 SER A O 1
ATOM 2409 N N . LEU A 1 314 ? -13.682 -7.972 -1.418 1.00 76.00 314 LEU A N 1
ATOM 2410 C CA . LEU A 1 314 ? -12.563 -7.566 -2.262 1.00 76.00 314 LEU A CA 1
ATOM 2411 C C . LEU A 1 314 ? -11.551 -6.820 -1.392 1.00 76.00 314 LEU A C 1
ATOM 2413 O O . LEU A 1 314 ? -11.864 -5.735 -0.894 1.00 76.00 314 LEU A O 1
ATOM 2417 N N . ASP A 1 315 ? -10.348 -7.379 -1.264 1.00 71.00 315 ASP A N 1
ATOM 2418 C CA . ASP A 1 315 ? -9.271 -6.844 -0.417 1.00 71.00 315 ASP A CA 1
ATOM 2419 C C . ASP A 1 315 ? -8.918 -5.381 -0.748 1.00 71.00 315 ASP A C 1
ATOM 2421 O O . ASP A 1 315 ? -8.607 -4.590 0.147 1.00 71.00 315 ASP A O 1
ATOM 2425 N N . ASP A 1 316 ? -9.050 -4.987 -2.018 1.00 80.50 316 ASP A N 1
ATOM 2426 C CA . ASP A 1 316 ? -8.712 -3.644 -2.501 1.00 80.50 316 ASP A CA 1
ATOM 2427 C C . ASP A 1 316 ? -9.708 -2.550 -2.076 1.00 80.50 316 ASP A C 1
ATOM 2429 O O . ASP A 1 316 ? -9.399 -1.360 -2.166 1.00 80.50 316 ASP A O 1
ATOM 2433 N N . SER A 1 317 ? -10.888 -2.913 -1.560 1.00 86.62 317 SER A N 1
ATOM 2434 C CA . SER A 1 317 ? -11.925 -1.939 -1.165 1.00 86.62 317 SER A CA 1
ATOM 2435 C C . SER A 1 317 ? -11.539 -1.096 0.055 1.00 86.62 317 SER A C 1
ATOM 2437 O O . SER A 1 317 ? -12.118 -0.035 0.279 1.00 86.62 317 SER A O 1
ATOM 2439 N N . TYR A 1 318 ? -10.587 -1.579 0.860 1.00 91.94 318 TYR A N 1
ATOM 2440 C CA . TYR A 1 318 ? -10.067 -0.904 2.053 1.00 91.94 318 TYR A CA 1
ATOM 2441 C C . TYR A 1 318 ? -8.533 -0.869 2.065 1.00 91.94 318 TYR A C 1
ATOM 2443 O O . TYR A 1 318 ? -7.910 -0.837 3.134 1.00 91.94 318 TYR A O 1
ATOM 2451 N N . LEU A 1 319 ? -7.898 -0.882 0.887 1.00 92.12 319 LEU A N 1
ATOM 2452 C CA . LEU A 1 319 ? -6.443 -0.979 0.793 1.00 92.12 319 LEU A CA 1
ATOM 2453 C C . LEU A 1 319 ? -5.743 0.187 1.500 1.00 92.12 319 LEU A C 1
ATOM 2455 O O . LEU A 1 319 ? -4.735 -0.035 2.169 1.00 92.12 319 LEU A O 1
ATOM 2459 N N . SER A 1 320 ? -6.266 1.415 1.422 1.00 95.25 320 SER A N 1
ATOM 2460 C CA . SER A 1 320 ? -5.659 2.565 2.104 1.00 95.25 320 SER A CA 1
ATOM 2461 C C . SER A 1 320 ? -5.652 2.397 3.615 1.00 95.25 320 SER A C 1
ATOM 2463 O O . SER A 1 320 ? -4.632 2.668 4.252 1.00 95.25 320 SER A O 1
ATOM 2465 N N . VAL A 1 321 ? -6.747 1.885 4.181 1.00 96.44 321 VAL A N 1
ATOM 2466 C CA . VAL A 1 321 ? -6.852 1.572 5.610 1.00 96.44 321 VAL A CA 1
ATOM 2467 C C . VAL A 1 321 ? -5.856 0.478 5.982 1.00 96.44 321 VAL A C 1
ATOM 2469 O O . VAL A 1 321 ? -5.088 0.644 6.929 1.00 96.44 321 VAL A O 1
ATOM 2472 N N . HIS A 1 322 ? -5.796 -0.604 5.201 1.00 95.25 322 HIS A N 1
ATOM 2473 C CA . HIS A 1 322 ? -4.854 -1.697 5.433 1.00 95.25 322 HIS A CA 1
ATOM 2474 C C . HIS A 1 322 ? -3.398 -1.206 5.417 1.00 95.25 322 HIS A C 1
ATOM 2476 O O . HIS A 1 322 ? -2.637 -1.482 6.345 1.00 95.25 322 HIS A O 1
ATOM 2482 N N . LYS A 1 323 ? -3.019 -0.399 4.419 1.00 95.38 323 LYS A N 1
ATOM 2483 C CA . LYS A 1 323 ? -1.668 0.168 4.300 1.00 95.38 323 LYS A CA 1
ATOM 2484 C C . LYS A 1 323 ? -1.348 1.127 5.441 1.00 95.38 323 LYS A C 1
ATOM 2486 O O . LYS A 1 323 ? -0.253 1.078 5.993 1.00 95.38 323 LYS A O 1
ATOM 2491 N N . ALA A 1 324 ? -2.304 1.954 5.854 1.00 97.44 324 ALA A N 1
ATOM 2492 C CA . ALA A 1 324 ? -2.124 2.867 6.974 1.00 97.44 324 ALA A CA 1
ATOM 2493 C C . ALA A 1 324 ? -1.982 2.142 8.331 1.00 97.44 324 ALA A C 1
ATOM 2495 O O . ALA A 1 324 ? -1.216 2.601 9.188 1.00 97.44 324 ALA A O 1
ATOM 2496 N N . LEU A 1 325 ? -2.651 0.999 8.516 1.00 97.94 325 LEU A N 1
ATOM 2497 C CA . LEU A 1 325 ? -2.436 0.109 9.661 1.00 97.94 325 LEU A CA 1
ATOM 2498 C C . LEU A 1 325 ? -1.064 -0.572 9.593 1.00 97.94 325 LEU A C 1
ATOM 2500 O O . LEU A 1 325 ? -0.382 -0.647 10.611 1.00 97.94 325 LEU A O 1
ATOM 2504 N N . GLU A 1 326 ? -0.625 -1.007 8.409 1.00 95.62 326 GLU A N 1
ATOM 2505 C CA . GLU A 1 326 ? 0.703 -1.599 8.194 1.00 95.62 326 GLU A CA 1
ATOM 2506 C C . GLU A 1 326 ? 1.817 -0.593 8.544 1.00 95.62 326 GLU A C 1
ATOM 2508 O O . GLU A 1 326 ? 2.737 -0.927 9.291 1.00 95.62 326 GLU A O 1
ATOM 2513 N N . HIS A 1 327 ? 1.697 0.672 8.113 1.00 96.38 327 HIS A N 1
ATOM 2514 C CA . HIS A 1 327 ? 2.618 1.751 8.506 1.00 96.38 327 HIS A CA 1
ATOM 2515 C C . HIS A 1 327 ? 2.675 1.936 10.028 1.00 96.38 327 HIS A C 1
ATOM 2517 O O . HIS A 1 327 ? 3.751 2.058 10.619 1.00 96.38 327 HIS A O 1
ATOM 2523 N N . SER A 1 328 ? 1.507 1.950 10.668 1.00 97.31 328 SER A N 1
ATOM 2524 C CA . SER A 1 328 ? 1.381 2.109 12.116 1.00 97.31 328 SER A CA 1
ATOM 2525 C C . SER A 1 328 ? 1.997 0.929 12.870 1.00 97.31 328 SER A C 1
ATOM 2527 O O . SER A 1 328 ? 2.741 1.129 13.827 1.00 97.31 328 SER A O 1
ATOM 2529 N N . ALA A 1 329 ? 1.770 -0.299 12.401 1.00 95.69 329 ALA A N 1
ATOM 2530 C CA . ALA A 1 329 ? 2.349 -1.510 12.971 1.00 95.69 329 ALA A CA 1
ATOM 2531 C C . ALA A 1 329 ? 3.879 -1.532 12.843 1.00 95.69 329 ALA A C 1
ATOM 2533 O O . ALA A 1 329 ? 4.554 -1.828 13.829 1.00 95.69 329 ALA A O 1
ATOM 2534 N N . MET A 1 330 ? 4.434 -1.120 11.694 1.00 92.50 330 MET A N 1
ATOM 2535 C CA . MET A 1 330 ? 5.885 -0.944 11.532 1.00 92.50 330 MET A CA 1
ATOM 2536 C C . MET A 1 330 ? 6.439 0.070 12.542 1.00 92.50 330 MET A C 1
ATOM 2538 O O . MET A 1 330 ? 7.441 -0.194 13.206 1.00 92.50 330 MET A O 1
ATOM 2542 N N . ARG A 1 331 ? 5.757 1.207 12.742 1.00 92.12 331 ARG A N 1
ATOM 2543 C CA . ARG A 1 331 ? 6.175 2.234 13.711 1.00 92.12 331 ARG A CA 1
ATOM 2544 C C . ARG A 1 331 ? 6.107 1.760 15.165 1.00 92.12 331 ARG A C 1
ATOM 2546 O O . ARG A 1 331 ? 6.968 2.155 15.953 1.00 92.12 331 ARG A O 1
ATOM 2553 N N . CYS A 1 332 ? 5.117 0.934 15.496 1.00 93.50 332 CYS A N 1
ATOM 2554 C CA . CYS A 1 332 ? 4.937 0.300 16.804 1.00 93.50 332 CYS A CA 1
ATOM 2555 C C . CYS A 1 332 ? 5.762 -0.984 16.984 1.00 93.50 332 CYS A C 1
ATOM 2557 O O . CYS A 1 332 ? 5.685 -1.589 18.050 1.00 93.50 332 CYS A O 1
ATOM 2559 N N . LYS A 1 333 ? 6.529 -1.412 15.969 1.00 92.00 333 LYS A N 1
ATOM 2560 C CA . LYS A 1 333 ? 7.284 -2.675 15.965 1.00 92.00 333 LYS A CA 1
ATOM 2561 C C . LYS A 1 333 ? 6.406 -3.897 16.275 1.00 92.00 333 LYS A C 1
ATOM 2563 O O . LYS A 1 333 ? 6.747 -4.741 17.104 1.00 92.00 333 LYS A O 1
ATOM 2568 N N . ARG A 1 334 ? 5.256 -3.996 15.608 1.00 93.19 334 ARG A N 1
ATOM 2569 C CA . ARG A 1 334 ? 4.318 -5.123 15.719 1.00 93.19 334 ARG A CA 1
ATOM 2570 C C . ARG A 1 334 ? 4.083 -5.782 14.370 1.00 93.19 334 ARG A C 1
ATOM 2572 O O . ARG A 1 334 ? 4.150 -5.128 13.331 1.00 93.19 334 ARG A O 1
ATOM 2579 N N . LYS A 1 335 ? 3.746 -7.072 14.390 1.00 93.31 335 LYS A N 1
ATOM 2580 C CA . LYS A 1 335 ? 3.222 -7.774 13.215 1.00 93.31 335 LYS A CA 1
ATOM 2581 C C . LYS A 1 335 ? 1.713 -7.554 13.150 1.00 93.31 335 LYS A C 1
ATOM 2583 O O . LYS A 1 335 ? 0.986 -8.033 14.015 1.00 93.31 335 LYS A O 1
ATOM 2588 N N . LEU A 1 336 ? 1.230 -6.836 12.142 1.00 95.19 336 LEU A N 1
ATOM 2589 C CA . LEU A 1 336 ? -0.208 -6.649 11.960 1.00 95.19 336 LEU A CA 1
ATOM 2590 C C . LEU A 1 336 ? -0.872 -7.990 11.617 1.00 95.19 336 LEU A C 1
ATOM 2592 O O . LEU A 1 336 ? -0.486 -8.642 10.649 1.00 95.19 336 LEU A O 1
ATOM 2596 N N . ASN A 1 337 ? -1.878 -8.378 12.396 1.00 96.31 337 ASN A N 1
ATOM 2597 C CA . ASN A 1 337 ? -2.828 -9.421 12.041 1.00 96.31 337 ASN A CA 1
ATOM 2598 C C . ASN A 1 337 ? -4.200 -8.763 11.860 1.00 96.31 337 ASN A C 1
ATOM 2600 O O . ASN A 1 337 ? -4.892 -8.481 12.842 1.00 96.31 337 ASN A O 1
ATOM 2604 N N . LEU A 1 338 ? -4.543 -8.450 10.611 1.00 96.12 338 LEU A N 1
ATOM 2605 C CA . LEU A 1 338 ? -5.798 -7.793 10.262 1.00 96.12 338 LEU A CA 1
ATOM 2606 C C . LEU A 1 338 ? -6.837 -8.838 9.860 1.00 96.12 338 LEU A C 1
ATOM 2608 O O . LEU A 1 338 ? -6.605 -9.618 8.941 1.00 96.12 338 LEU A O 1
ATOM 2612 N N . ILE A 1 339 ? -7.989 -8.823 10.525 1.00 95.56 339 ILE A N 1
ATOM 2613 C CA . ILE A 1 339 ? -9.119 -9.693 10.194 1.00 95.56 339 ILE A CA 1
ATOM 2614 C C . ILE A 1 339 ? -10.278 -8.825 9.716 1.00 95.56 339 ILE A C 1
ATOM 2616 O O . ILE A 1 339 ? -10.781 -7.989 10.468 1.00 95.56 339 ILE A O 1
ATOM 2620 N N . SER A 1 340 ? -10.709 -9.038 8.477 1.00 95.69 340 SER A N 1
ATOM 2621 C CA . SER A 1 340 ? -11.867 -8.357 7.896 1.00 95.69 340 SER A CA 1
ATOM 2622 C C . SER A 1 340 ? -13.153 -9.108 8.235 1.00 95.69 340 SER A C 1
ATOM 2624 O O . SER A 1 340 ? -13.262 -10.310 8.006 1.00 95.69 340 SER A O 1
ATOM 2626 N N . VAL A 1 341 ? -14.141 -8.393 8.767 1.00 96.38 341 VAL A N 1
ATOM 2627 C CA . VAL A 1 341 ? -15.460 -8.918 9.135 1.00 96.38 341 VAL A CA 1
ATOM 2628 C C . VAL A 1 341 ? -16.531 -8.124 8.397 1.00 96.38 341 VAL A C 1
ATOM 2630 O O . VAL A 1 341 ? -16.557 -6.894 8.465 1.00 96.38 341 VAL A O 1
ATOM 2633 N N . ASP A 1 342 ? -17.423 -8.834 7.703 1.00 95.62 342 ASP A N 1
ATOM 2634 C CA . ASP A 1 342 ? -18.592 -8.217 7.074 1.00 95.62 342 ASP A CA 1
ATOM 2635 C C . ASP A 1 342 ? -19.550 -7.729 8.161 1.00 95.62 342 ASP A C 1
ATOM 2637 O O . ASP A 1 342 ? -19.974 -8.503 9.026 1.00 95.62 342 ASP A O 1
ATOM 2641 N N . SER A 1 343 ? -19.902 -6.448 8.126 1.00 96.31 343 SER A N 1
ATOM 2642 C CA . SER A 1 343 ? -20.783 -5.870 9.130 1.00 96.31 343 SER A CA 1
ATOM 2643 C C . SER A 1 343 ? -22.205 -6.441 9.096 1.00 96.31 343 SER A C 1
ATOM 2645 O O . SER A 1 343 ? -22.858 -6.463 10.136 1.00 96.31 343 SER A O 1
ATOM 2647 N N . GLU A 1 344 ? -22.674 -6.991 7.970 1.00 95.81 344 GLU A N 1
ATOM 2648 C CA . GLU A 1 344 ? -23.951 -7.719 7.921 1.00 95.81 344 GLU A CA 1
ATOM 2649 C C . GLU A 1 344 ? -23.906 -9.028 8.706 1.00 95.81 344 GLU A C 1
ATOM 2651 O O . GLU A 1 344 ? -24.922 -9.455 9.256 1.00 95.81 344 GLU A O 1
ATOM 2656 N N . HIS A 1 345 ? -22.736 -9.671 8.794 1.00 96.75 345 HIS A N 1
ATOM 2657 C CA . HIS A 1 345 ? -22.611 -10.917 9.543 1.00 96.75 345 HIS A CA 1
ATOM 2658 C C . HIS A 1 345 ? -22.786 -10.709 11.051 1.00 96.75 345 HIS A C 1
ATOM 2660 O O . HIS A 1 345 ? -23.082 -11.658 11.765 1.00 96.75 345 HIS A O 1
ATOM 2666 N N . LEU A 1 346 ? -22.650 -9.476 11.538 1.00 96.88 346 LEU A N 1
ATOM 2667 C CA . LEU A 1 346 ? -22.808 -9.128 12.949 1.00 96.88 346 LEU A CA 1
ATOM 2668 C C . LEU A 1 346 ? -24.258 -8.796 13.326 1.00 96.88 346 LEU A C 1
ATOM 2670 O O . LEU A 1 346 ? -24.554 -8.643 14.510 1.00 96.88 346 LEU A O 1
ATOM 2674 N N . GLU A 1 347 ? -25.166 -8.697 12.351 1.00 95.75 347 GLU A N 1
ATOM 2675 C CA . GLU A 1 347 ? -26.557 -8.321 12.596 1.00 95.75 347 GLU A CA 1
ATOM 2676 C C . GLU A 1 347 ? -27.393 -9.484 13.159 1.00 95.75 347 GLU A C 1
ATOM 2678 O O . GLU A 1 347 ? -27.204 -10.637 12.759 1.00 95.75 347 GLU A O 1
ATOM 2683 N N . PRO A 1 348 ? -28.392 -9.209 14.024 1.00 92.69 348 PRO A N 1
ATOM 2684 C CA . PRO A 1 348 ? -29.277 -10.246 14.566 1.00 92.69 348 PRO A CA 1
ATOM 2685 C C . PRO A 1 348 ? -29.998 -11.078 13.497 1.00 92.69 348 PRO A C 1
ATOM 2687 O O . PRO A 1 348 ? -30.237 -12.269 13.687 1.00 92.69 348 PRO A O 1
ATOM 2690 N N . ASP A 1 349 ? -30.308 -10.481 12.346 1.00 93.88 349 ASP A N 1
ATOM 2691 C CA . ASP A 1 349 ? -30.928 -11.184 11.221 1.00 93.88 349 ASP A CA 1
ATOM 2692 C C . ASP A 1 349 ? -30.010 -12.287 10.665 1.00 93.88 349 ASP A C 1
ATOM 2694 O O . ASP A 1 349 ? -30.494 -13.337 10.233 1.00 93.88 349 ASP A O 1
ATOM 2698 N N . MET A 1 350 ? -28.683 -12.098 10.706 1.00 95.06 350 MET A N 1
ATOM 2699 C CA . MET A 1 350 ? -27.722 -13.125 10.295 1.00 95.06 350 MET A CA 1
ATOM 2700 C C . MET A 1 350 ? -27.732 -14.313 11.251 1.00 95.06 350 MET A C 1
ATOM 2702 O O . MET A 1 350 ? -27.602 -15.448 10.802 1.00 95.06 350 MET A O 1
ATOM 2706 N N . GLN A 1 351 ? -27.964 -14.088 12.547 1.00 93.69 351 GLN A N 1
ATOM 2707 C CA . GLN A 1 351 ? -28.093 -15.176 13.516 1.00 93.69 351 GLN A CA 1
ATOM 2708 C C . GLN A 1 351 ? -29.209 -16.154 13.125 1.00 93.69 351 GLN A C 1
ATOM 2710 O O . GLN A 1 351 ? -29.090 -17.348 13.384 1.00 93.69 351 GLN A O 1
ATOM 2715 N N . GLN A 1 352 ? -30.274 -15.662 12.484 1.00 93.88 352 GLN A N 1
ATOM 2716 C CA . GLN A 1 352 ? -31.369 -16.492 11.980 1.00 93.88 352 GLN A CA 1
ATOM 2717 C C . GLN A 1 352 ? -31.067 -17.079 10.593 1.00 93.88 352 GLN A C 1
ATOM 2719 O O . GLN A 1 352 ? -31.377 -18.243 10.348 1.00 93.88 352 GLN A O 1
ATOM 2724 N N . LYS A 1 353 ? -30.472 -16.290 9.687 1.00 95.44 353 LYS A N 1
ATOM 2725 C CA . LYS A 1 353 ? -30.196 -16.695 8.295 1.00 95.44 353 LYS A CA 1
ATOM 2726 C C . LYS A 1 353 ? -29.040 -17.690 8.173 1.00 95.44 353 LYS A C 1
ATOM 2728 O O . LYS A 1 353 ? -29.168 -18.688 7.471 1.00 95.44 353 LYS A O 1
ATOM 2733 N N . ASP A 1 354 ? -27.918 -17.415 8.832 1.00 96.31 354 ASP A N 1
ATOM 2734 C CA . ASP A 1 354 ? -26.737 -18.278 8.881 1.00 96.31 354 ASP A CA 1
ATOM 2735 C C . ASP A 1 354 ? -26.019 -18.106 10.234 1.00 96.31 354 ASP A C 1
ATOM 2737 O O . ASP A 1 354 ? -25.087 -17.301 10.364 1.00 96.31 354 ASP A O 1
ATOM 2741 N N . PRO A 1 355 ? -26.426 -18.879 11.263 1.00 95.25 355 PRO A N 1
ATOM 2742 C CA . PRO A 1 355 ? -25.838 -18.785 12.591 1.00 95.25 355 PRO A CA 1
ATOM 2743 C C . PRO A 1 355 ? -24.317 -18.954 12.585 1.00 95.25 355 PRO A C 1
ATOM 2745 O O . PRO A 1 355 ? -23.647 -18.377 13.435 1.00 95.25 355 PRO A O 1
ATOM 2748 N N . ARG A 1 356 ? -23.741 -19.731 11.657 1.00 96.81 356 ARG A N 1
ATOM 2749 C CA . ARG A 1 356 ? -22.291 -19.978 11.641 1.00 96.81 356 ARG A CA 1
ATOM 2750 C C . ARG A 1 356 ? -21.525 -18.694 11.360 1.00 96.81 356 ARG A C 1
ATOM 2752 O O . ARG A 1 356 ? -20.668 -18.332 12.159 1.00 96.81 356 ARG A O 1
ATOM 2759 N N . LYS A 1 357 ? -21.908 -17.977 10.299 1.00 95.94 357 LYS A N 1
ATOM 2760 C CA . LYS A 1 357 ? -21.308 -16.684 9.938 1.00 95.94 357 LYS A CA 1
ATOM 2761 C C . LYS A 1 357 ? -21.441 -15.662 11.059 1.00 95.94 357 LYS A C 1
ATOM 2763 O O . LYS A 1 357 ? -20.490 -14.942 11.343 1.00 95.94 357 LYS A O 1
ATOM 2768 N N . PHE A 1 358 ? -22.596 -15.637 11.724 1.00 97.44 358 PHE A N 1
ATOM 2769 C CA . PHE A 1 358 ? -22.826 -14.742 12.855 1.00 97.44 358 PHE A CA 1
ATOM 2770 C C . PHE A 1 358 ? -21.877 -15.017 14.026 1.00 97.44 358 PHE A C 1
ATOM 2772 O O . PHE A 1 358 ? -21.202 -14.108 14.509 1.00 97.44 358 PHE A O 1
ATOM 2779 N N . HIS A 1 359 ? -21.789 -16.271 14.476 1.00 96.69 359 HIS A N 1
ATOM 2780 C CA . HIS A 1 359 ? -20.929 -16.619 15.609 1.00 96.69 359 HIS A CA 1
ATOM 2781 C C . HIS A 1 359 ? -19.439 -16.492 15.265 1.00 96.69 359 HIS A C 1
ATOM 2783 O O . HIS A 1 359 ? -18.661 -16.097 16.129 1.00 96.69 359 HIS A O 1
ATOM 2789 N N . GLU A 1 360 ? -19.037 -16.775 14.024 1.00 96.94 360 GLU A N 1
ATOM 2790 C CA . GLU A 1 360 ? -17.666 -16.572 13.541 1.00 96.94 360 GLU A CA 1
ATOM 2791 C C . GLU A 1 360 ? -17.278 -15.086 13.545 1.00 96.94 360 GLU A C 1
ATOM 2793 O O . GLU A 1 360 ? -16.264 -14.714 14.139 1.00 96.94 360 GLU A O 1
ATOM 2798 N N . ALA A 1 361 ? -18.125 -14.219 12.980 1.00 97.12 361 ALA A N 1
ATOM 2799 C CA . ALA A 1 361 ? -17.912 -12.773 12.974 1.00 97.12 361 ALA A CA 1
ATOM 2800 C C . ALA A 1 361 ? -17.760 -12.211 14.398 1.00 97.12 361 ALA A C 1
ATOM 2802 O O . ALA A 1 361 ? -16.794 -11.504 14.698 1.00 97.12 361 ALA A O 1
ATOM 2803 N N . TRP A 1 362 ? -18.663 -12.585 15.310 1.00 97.88 362 TRP A N 1
ATOM 2804 C CA . TRP A 1 362 ? -18.572 -12.173 16.710 1.00 97.88 362 TRP A CA 1
ATOM 2805 C C . TRP A 1 362 ? -17.365 -12.779 17.434 1.00 97.88 362 TRP A C 1
ATOM 2807 O O . TRP A 1 362 ? -16.759 -12.101 18.261 1.00 97.88 362 TRP A O 1
ATOM 2817 N N . ALA A 1 363 ? -16.950 -14.007 17.114 1.00 97.62 363 ALA A N 1
ATOM 2818 C CA . ALA A 1 363 ? -15.748 -14.603 17.696 1.00 97.62 363 ALA A CA 1
ATOM 2819 C C . ALA A 1 363 ? -14.481 -13.807 17.344 1.00 97.62 363 ALA A C 1
ATOM 2821 O O . ALA A 1 363 ? -13.614 -13.634 18.205 1.00 97.62 363 ALA A O 1
ATOM 2822 N N . HIS A 1 364 ? -14.384 -13.280 16.119 1.00 97.62 364 HIS A N 1
ATOM 2823 C CA . HIS A 1 364 ? -13.299 -12.375 15.737 1.00 97.62 364 HIS A CA 1
ATOM 2824 C C . HIS A 1 364 ? -13.347 -11.067 16.531 1.00 97.62 364 HIS A C 1
ATOM 2826 O O . HIS A 1 364 ? -12.339 -10.689 17.126 1.00 97.62 364 HIS A O 1
ATOM 2832 N N . VAL A 1 365 ? -14.517 -10.426 16.623 1.00 97.44 365 VAL A N 1
ATOM 2833 C CA . VAL A 1 365 ? -14.711 -9.181 17.392 1.00 97.44 365 VAL A CA 1
ATOM 2834 C C . VAL A 1 365 ? -14.353 -9.360 18.873 1.00 97.44 365 VAL A C 1
ATOM 2836 O O . VAL A 1 365 ? -13.695 -8.505 19.458 1.00 97.44 365 VAL A O 1
ATOM 2839 N N . VAL A 1 366 ? -14.726 -10.486 19.486 1.00 96.56 366 VAL A N 1
ATOM 2840 C CA . VAL A 1 366 ? -14.422 -10.787 20.898 1.00 96.56 366 VAL A CA 1
ATOM 2841 C C . VAL A 1 366 ? -12.921 -10.990 21.138 1.00 96.56 366 VAL A C 1
ATOM 2843 O O . VAL A 1 366 ? -12.432 -10.680 22.222 1.00 96.56 366 VAL A O 1
ATOM 2846 N N . ARG A 1 367 ? -12.183 -11.510 20.149 1.00 95.75 367 ARG A N 1
ATOM 2847 C CA . ARG A 1 367 ? -10.730 -11.759 20.229 1.00 95.75 367 ARG A CA 1
ATOM 2848 C C . ARG A 1 367 ? -9.875 -10.563 19.802 1.00 95.75 367 ARG A C 1
ATOM 2850 O O . ARG A 1 367 ? -8.651 -10.629 19.921 1.00 95.75 367 ARG A O 1
ATOM 2857 N N . ALA A 1 368 ? -10.491 -9.507 19.279 1.00 97.44 368 ALA A N 1
ATOM 2858 C CA . ALA A 1 368 ? -9.796 -8.320 18.807 1.00 97.44 368 ALA A CA 1
ATOM 2859 C C . ALA A 1 368 ? -9.057 -7.608 19.954 1.00 97.44 368 ALA A C 1
ATOM 2861 O O . ALA A 1 368 ? -9.559 -7.538 21.073 1.00 97.44 368 ALA A O 1
ATOM 2862 N N . GLN A 1 369 ? -7.881 -7.047 19.661 1.00 98.31 369 GLN A N 1
ATOM 2863 C CA . GLN A 1 369 ? -7.175 -6.102 20.540 1.00 98.31 369 GLN A CA 1
ATOM 2864 C C . GLN A 1 369 ? -7.490 -4.646 20.177 1.00 98.31 369 GLN A C 1
ATOM 2866 O O . GLN A 1 369 ? -7.347 -3.761 21.015 1.00 98.31 369 GLN A O 1
ATOM 2871 N N . GLY A 1 370 ? -7.966 -4.413 18.953 1.00 98.38 370 GLY A N 1
ATOM 2872 C CA . GLY A 1 370 ? -8.513 -3.143 18.505 1.00 98.38 370 GLY A CA 1
ATOM 2873 C C . GLY A 1 370 ? -9.491 -3.342 17.354 1.00 98.38 370 GLY A C 1
ATOM 2874 O O . GLY A 1 370 ? -9.411 -4.326 16.616 1.00 98.38 370 GLY A O 1
ATOM 2875 N N . ILE A 1 371 ? -10.425 -2.410 17.213 1.00 98.69 371 ILE A N 1
ATOM 2876 C CA . ILE A 1 371 ? -11.464 -2.428 16.187 1.00 98.69 371 ILE A CA 1
ATOM 2877 C C . ILE A 1 371 ? -11.386 -1.149 15.364 1.00 98.69 371 ILE A C 1
ATOM 2879 O O . ILE A 1 371 ? -11.257 -0.049 15.903 1.00 98.69 371 ILE A O 1
ATOM 2883 N N . ILE A 1 372 ? -11.515 -1.303 14.052 1.00 98.56 372 ILE A N 1
ATOM 2884 C CA . ILE A 1 372 ? -11.662 -0.196 13.116 1.00 98.56 372 ILE A CA 1
ATOM 2885 C C . ILE A 1 372 ? -12.937 -0.370 12.292 1.00 98.56 372 ILE A C 1
ATOM 2887 O O . ILE A 1 372 ? -13.197 -1.442 11.743 1.00 98.56 372 ILE A O 1
ATOM 2891 N N . VAL A 1 373 ? -13.731 0.695 12.205 1.00 98.31 373 VAL A N 1
ATOM 2892 C CA . VAL A 1 373 ? -14.922 0.769 11.351 1.00 98.31 373 VAL A CA 1
ATOM 2893 C C . VAL A 1 373 ? -14.657 1.838 10.287 1.00 98.31 373 VAL A C 1
ATOM 2895 O O . VAL A 1 373 ? -14.655 3.025 10.622 1.00 98.31 373 VAL A O 1
ATOM 2898 N N . PRO A 1 374 ? -14.360 1.450 9.033 1.00 95.44 374 PRO A N 1
ATOM 2899 C CA . PRO A 1 374 ? -14.046 2.383 7.960 1.00 95.44 374 PRO A CA 1
ATOM 2900 C C . PRO A 1 374 ? -15.304 3.042 7.370 1.00 95.44 374 PRO A C 1
ATOM 2902 O O . PRO A 1 374 ? -16.438 2.754 7.759 1.00 95.44 374 PRO A O 1
ATOM 2905 N N . GLY A 1 375 ? -15.094 3.913 6.380 1.00 89.31 375 GLY A N 1
ATOM 2906 C CA . GLY A 1 375 ? -16.174 4.535 5.621 1.00 89.31 375 GLY A CA 1
ATOM 2907 C C . GLY A 1 375 ? -17.020 3.540 4.810 1.00 89.31 375 GLY A C 1
ATOM 2908 O O . GLY A 1 375 ? -16.635 2.398 4.533 1.00 89.31 375 GLY A O 1
ATOM 2909 N N . GLY A 1 376 ? -18.194 4.000 4.385 1.00 88.38 376 GLY A N 1
ATOM 2910 C CA . GLY A 1 376 ? -19.078 3.272 3.482 1.00 88.38 376 GLY A CA 1
ATOM 2911 C C . GLY A 1 376 ? -20.337 4.069 3.160 1.00 88.38 376 GLY A C 1
ATOM 2912 O O . GLY A 1 376 ? -20.595 5.096 3.778 1.00 88.38 376 GLY A O 1
ATOM 2913 N N . PHE A 1 377 ? -21.127 3.578 2.207 1.00 83.69 377 PHE A N 1
ATOM 2914 C CA . PHE A 1 377 ? -22.367 4.231 1.773 1.00 83.69 377 PHE A CA 1
ATOM 2915 C C . PHE A 1 377 ? -23.569 3.292 1.903 1.00 83.69 377 PHE A C 1
ATOM 2917 O O . PHE A 1 377 ? -23.413 2.065 1.966 1.00 83.69 377 PHE A O 1
ATOM 2924 N N . GLY A 1 378 ? -24.771 3.864 1.959 1.00 85.06 378 GLY A N 1
ATOM 2925 C CA . GLY A 1 378 ? -26.034 3.130 1.945 1.00 85.06 378 GLY A CA 1
ATOM 2926 C C . GLY A 1 378 ? -26.395 2.454 3.271 1.00 85.06 378 GLY A C 1
ATOM 2927 O O . GLY A 1 378 ? -25.683 2.535 4.269 1.00 85.06 378 GLY A O 1
ATOM 2928 N N . THR A 1 379 ? -27.520 1.744 3.282 1.00 87.31 379 THR A N 1
ATOM 2929 C CA . THR A 1 379 ? -28.158 1.214 4.505 1.00 87.31 379 THR A CA 1
ATOM 2930 C C . THR A 1 379 ? -27.631 -0.141 4.973 1.00 87.31 379 THR A C 1
ATOM 2932 O O . THR A 1 379 ? -27.866 -0.538 6.112 1.00 87.31 379 THR A O 1
ATOM 2935 N N . ARG A 1 380 ? -26.916 -0.861 4.107 1.00 90.88 380 ARG A N 1
ATOM 2936 C CA . ARG A 1 380 ? -26.441 -2.225 4.367 1.00 90.88 380 ARG A CA 1
ATOM 2937 C C . ARG A 1 380 ? -25.446 -2.273 5.527 1.00 90.88 380 ARG A C 1
ATOM 2939 O O . ARG A 1 380 ? -24.534 -1.445 5.571 1.00 90.88 380 ARG A O 1
ATOM 2946 N N . GLY A 1 381 ? -25.609 -3.240 6.432 1.00 91.56 381 GLY A N 1
ATOM 2947 C CA . GLY A 1 381 ? -24.636 -3.560 7.479 1.00 91.56 381 GLY A CA 1
ATOM 2948 C C . GLY A 1 381 ? -24.462 -2.495 8.570 1.00 91.56 381 GLY A C 1
ATOM 2949 O O . GLY A 1 381 ? -23.501 -2.566 9.337 1.00 91.56 381 GLY A O 1
ATOM 2950 N N . ILE A 1 382 ? -25.334 -1.478 8.625 1.00 94.75 382 ILE A N 1
ATOM 2951 C CA . ILE A 1 382 ? -25.239 -0.366 9.586 1.00 94.75 382 ILE A CA 1
ATOM 2952 C C . ILE A 1 382 ? -25.490 -0.842 11.013 1.00 94.75 382 ILE A C 1
ATOM 2954 O O . ILE A 1 382 ? -24.833 -0.378 11.946 1.00 94.75 382 ILE A O 1
ATOM 2958 N N . ARG A 1 383 ? -26.431 -1.771 11.206 1.00 94.38 383 ARG A N 1
ATOM 2959 C CA . ARG A 1 383 ? -26.786 -2.237 12.547 1.00 94.38 383 ARG A CA 1
ATOM 2960 C C . ARG A 1 383 ? -25.619 -2.983 13.188 1.00 94.38 383 ARG A C 1
ATOM 2962 O O . ARG A 1 383 ? -25.304 -2.704 14.339 1.00 94.38 383 ARG A O 1
ATOM 2969 N N . GLY A 1 384 ? -24.922 -3.822 12.422 1.00 96.50 384 GLY A N 1
ATOM 2970 C CA . GLY A 1 384 ? -23.730 -4.522 12.901 1.00 96.50 384 GLY A CA 1
ATOM 2971 C C . GLY A 1 384 ? -22.596 -3.570 13.297 1.00 96.50 384 GLY A C 1
ATOM 2972 O O . GLY A 1 384 ? -21.950 -3.779 14.320 1.00 96.50 384 GLY A O 1
ATOM 2973 N N . MET A 1 385 ? -22.391 -2.475 12.552 1.00 97.56 385 MET A N 1
ATOM 2974 C CA . MET A 1 385 ? -21.407 -1.438 12.910 1.00 97.56 385 MET A CA 1
ATOM 2975 C C . MET A 1 385 ? -21.760 -0.727 14.225 1.00 97.56 385 MET A C 1
ATOM 2977 O O . MET A 1 385 ? -20.886 -0.508 15.063 1.00 97.56 385 MET A O 1
ATOM 2981 N N . VAL A 1 386 ? -23.041 -0.397 14.427 1.00 97.69 386 VAL A N 1
ATOM 2982 C CA . VAL A 1 386 ? -23.550 0.189 15.680 1.00 97.69 386 VAL A CA 1
ATOM 2983 C C . VAL A 1 386 ? -23.349 -0.777 16.855 1.00 97.69 386 VAL A C 1
ATOM 2985 O O . VAL A 1 386 ? -22.862 -0.370 17.910 1.00 97.69 386 VAL A O 1
ATOM 2988 N N . ASP A 1 387 ? -23.661 -2.062 16.674 1.00 97.38 387 ASP A N 1
ATOM 2989 C CA . ASP A 1 387 ? -23.509 -3.084 17.717 1.00 97.38 387 ASP A CA 1
ATOM 2990 C C . ASP A 1 387 ? -22.031 -3.309 18.096 1.00 97.38 387 ASP A C 1
ATOM 2992 O O . ASP A 1 387 ? -21.702 -3.506 19.270 1.00 97.38 387 ASP A O 1
ATOM 2996 N N . VAL A 1 388 ? -21.112 -3.208 17.133 1.00 97.94 388 VAL A N 1
ATOM 2997 C CA . VAL A 1 388 ? -19.667 -3.285 17.389 1.00 97.94 388 VAL A CA 1
ATOM 2998 C C . VAL A 1 388 ? -19.129 -2.045 18.102 1.00 97.94 388 VAL A C 1
ATOM 3000 O O . VAL A 1 388 ? -18.322 -2.186 19.023 1.00 97.94 388 VAL A O 1
ATOM 3003 N N . ALA A 1 389 ? -19.579 -0.841 17.736 1.00 98.25 389 ALA A N 1
ATOM 3004 C CA . ALA A 1 389 ? -19.204 0.379 18.453 1.00 98.25 389 ALA A CA 1
ATOM 3005 C C . ALA A 1 389 ? -19.612 0.293 19.937 1.00 98.25 389 ALA A C 1
ATOM 3007 O O . ALA A 1 389 ? -18.820 0.623 20.824 1.00 98.25 389 ALA A O 1
ATOM 3008 N N . LYS A 1 390 ? -20.801 -0.264 20.212 1.00 98.12 390 LYS A N 1
ATOM 3009 C CA . LYS A 1 390 ? -21.287 -0.535 21.571 1.00 98.12 390 LYS A CA 1
ATOM 3010 C C . LYS A 1 390 ? -20.374 -1.510 22.298 1.00 98.12 390 LYS A C 1
ATOM 3012 O O . LYS A 1 390 ? -19.953 -1.239 23.422 1.00 98.12 390 LYS A O 1
ATOM 3017 N N . TRP A 1 391 ? -20.063 -2.635 21.652 1.00 98.38 391 TRP A N 1
ATOM 3018 C CA . TRP A 1 391 ? -19.183 -3.653 22.215 1.00 98.38 391 TRP A CA 1
ATOM 3019 C C . TRP A 1 391 ? -17.826 -3.065 22.606 1.00 98.38 391 TRP A C 1
ATOM 3021 O O . TRP A 1 391 ? -17.366 -3.276 23.730 1.00 98.38 391 TRP A O 1
ATOM 3031 N N . ALA A 1 392 ? -17.217 -2.281 21.714 1.00 98.31 392 ALA A N 1
ATOM 3032 C CA . ALA A 1 392 ? -15.936 -1.642 21.973 1.00 98.31 392 ALA A CA 1
ATOM 3033 C C . ALA A 1 392 ? -16.010 -0.676 23.166 1.00 98.31 392 ALA A C 1
ATOM 3035 O O . ALA A 1 392 ? -15.205 -0.791 24.094 1.00 98.31 392 ALA A O 1
ATOM 3036 N N . ARG A 1 393 ? -17.032 0.193 23.200 1.00 98.19 393 ARG A N 1
ATOM 3037 C CA . ARG A 1 393 ? -17.269 1.150 24.290 1.00 98.19 393 ARG A CA 1
ATOM 3038 C C . ARG A 1 393 ? -17.428 0.459 25.645 1.00 98.19 393 ARG A C 1
ATOM 3040 O O . ARG A 1 393 ? -16.787 0.852 26.619 1.00 98.19 393 ARG A O 1
ATOM 3047 N N . GLU A 1 394 ? -18.276 -0.564 25.724 1.00 97.88 394 GLU A N 1
ATOM 3048 C CA . GLU A 1 394 ? -18.600 -1.253 26.982 1.00 97.88 394 GLU A CA 1
ATOM 3049 C C . GLU A 1 394 ? -17.453 -2.135 27.489 1.00 97.88 394 GLU A C 1
ATOM 3051 O O . GLU A 1 394 ? -17.264 -2.275 28.698 1.00 97.88 394 GLU A O 1
ATOM 3056 N N . ARG A 1 395 ? -16.654 -2.706 26.580 1.00 97.44 395 ARG A N 1
ATOM 3057 C CA . ARG A 1 395 ? -15.500 -3.554 26.919 1.00 97.44 395 ARG A CA 1
ATOM 3058 C C . ARG A 1 395 ? -14.186 -2.791 27.049 1.00 97.44 395 ARG A C 1
ATOM 3060 O O . ARG A 1 395 ? -13.176 -3.413 27.365 1.00 97.44 395 ARG A O 1
ATOM 3067 N N . LYS A 1 396 ? -14.198 -1.469 26.856 1.00 97.44 396 LYS A N 1
ATOM 3068 C CA . LYS A 1 396 ? -13.002 -0.615 26.853 1.00 97.44 396 LYS A CA 1
ATOM 3069 C C . LYS A 1 396 ? -11.958 -1.042 25.810 1.00 97.44 396 LYS A C 1
ATOM 3071 O O . LYS A 1 396 ? -10.756 -0.932 26.052 1.00 97.44 396 LYS A O 1
ATOM 3076 N N . LEU A 1 397 ? -12.413 -1.549 24.666 1.00 97.94 397 LEU A N 1
ATOM 3077 C CA . LEU A 1 397 ? -11.543 -2.029 23.597 1.00 97.94 397 LEU A CA 1
ATOM 3078 C C . LEU A 1 397 ? -11.188 -0.877 22.643 1.00 97.94 397 LEU A C 1
ATOM 3080 O O . LEU A 1 397 ? -12.113 -0.200 22.193 1.00 97.94 397 LEU A O 1
ATOM 3084 N N . PRO A 1 398 ? -9.902 -0.647 22.304 1.00 98.62 398 PRO A N 1
ATOM 3085 C CA . PRO A 1 398 ? -9.493 0.378 21.348 1.00 98.62 398 PRO A CA 1
ATOM 3086 C C . PRO A 1 398 ? -10.356 0.403 20.079 1.00 98.62 398 PRO A C 1
ATOM 3088 O O . PRO A 1 398 ? -10.494 -0.611 19.398 1.00 98.62 398 PRO A O 1
ATOM 3091 N N . TYR A 1 399 ? -10.932 1.564 19.771 1.00 98.75 399 TYR A N 1
ATOM 3092 C CA . TYR A 1 399 ? -11.867 1.770 18.669 1.00 98.75 399 TYR A CA 1
ATOM 3093 C C . TYR A 1 399 ? -11.479 2.993 17.844 1.00 98.75 399 TYR A C 1
ATOM 3095 O O . TYR A 1 399 ? -11.217 4.065 18.401 1.00 98.75 399 TYR A O 1
ATOM 3103 N N . LEU A 1 400 ? -11.503 2.829 16.522 1.00 98.81 400 LEU A N 1
ATOM 3104 C CA . LEU A 1 400 ? -11.393 3.913 15.556 1.00 98.81 400 LEU A CA 1
ATOM 3105 C C . LEU A 1 400 ? -12.547 3.848 14.548 1.00 98.81 400 LEU A C 1
ATOM 3107 O O . LEU A 1 400 ? -12.624 2.922 13.741 1.00 98.81 400 LEU A O 1
ATOM 3111 N N . GLY A 1 401 ? -13.423 4.847 14.572 1.00 98.44 401 GLY A N 1
ATOM 3112 C CA . GLY A 1 401 ? -14.450 5.048 13.552 1.00 98.44 401 GLY A CA 1
ATOM 3113 C C . GLY A 1 401 ? -13.996 6.080 12.524 1.00 98.44 401 GLY A C 1
ATOM 3114 O O . GLY A 1 401 ? -13.658 7.195 12.907 1.00 98.44 401 GLY A O 1
ATOM 3115 N N . ILE A 1 402 ? -13.999 5.734 11.237 1.00 98.12 402 ILE A N 1
ATOM 3116 C CA . ILE A 1 402 ? -13.624 6.632 10.133 1.00 98.12 402 ILE A CA 1
ATOM 3117 C C . ILE A 1 402 ? -14.868 6.947 9.308 1.00 98.12 402 ILE A C 1
ATOM 3119 O O . ILE A 1 402 ? -15.539 6.032 8.825 1.00 98.12 402 ILE A O 1
ATOM 3123 N N . CYS A 1 403 ? -15.159 8.234 9.124 1.00 96.00 403 CYS A N 1
ATOM 3124 C CA . CYS A 1 403 ? -16.310 8.745 8.389 1.00 96.00 403 CYS A CA 1
ATOM 3125 C C . CYS A 1 403 ? -17.621 8.096 8.877 1.00 96.00 403 CYS A C 1
ATOM 3127 O O . CYS A 1 403 ? -18.102 8.401 9.970 1.00 96.00 403 CYS A O 1
ATOM 3129 N N . LEU A 1 404 ? -18.167 7.129 8.133 1.00 96.06 404 LEU A N 1
ATOM 3130 C CA . LEU A 1 404 ? -19.336 6.357 8.556 1.00 96.06 404 LEU A CA 1
ATOM 3131 C C . LEU A 1 404 ? -19.138 5.695 9.933 1.00 96.06 404 LEU A C 1
ATOM 3133 O O . LEU A 1 404 ? -20.075 5.659 10.725 1.00 96.06 404 LEU A O 1
ATOM 3137 N N . GLY A 1 405 ? -17.929 5.229 10.259 1.00 97.56 405 GLY A N 1
ATOM 3138 C CA . GLY A 1 405 ? -17.633 4.635 11.565 1.00 97.56 405 GLY A CA 1
ATOM 3139 C C . GLY A 1 405 ? -17.767 5.609 12.743 1.00 97.56 405 GLY A C 1
ATOM 3140 O O . GLY A 1 405 ? -18.091 5.191 13.858 1.00 97.56 405 GLY A O 1
ATOM 3141 N N . MET A 1 406 ? -17.546 6.910 12.521 1.00 98.06 406 MET A N 1
ATOM 3142 C CA . MET A 1 406 ? -17.855 7.944 13.514 1.00 98.06 406 MET A CA 1
ATOM 3143 C C . MET A 1 406 ? -19.370 8.121 13.644 1.00 98.06 406 MET A C 1
ATOM 3145 O O . MET A 1 406 ? -19.897 8.127 14.755 1.00 98.06 406 MET A O 1
ATOM 3149 N N . GLN A 1 407 ? -20.084 8.201 12.520 1.00 97.94 407 GLN A N 1
ATOM 3150 C CA . GLN A 1 407 ? -21.541 8.349 12.509 1.00 97.94 407 GLN A CA 1
ATOM 3151 C C . GLN A 1 407 ? -22.246 7.182 13.214 1.00 97.94 407 GLN A C 1
ATOM 3153 O O . GLN A 1 407 ? -23.157 7.400 14.011 1.00 97.94 407 GLN A O 1
ATOM 3158 N N . THR A 1 408 ? -21.804 5.940 12.992 1.00 97.81 408 THR A N 1
ATOM 3159 C CA . THR A 1 408 ? -22.361 4.765 13.677 1.00 97.81 408 THR A CA 1
ATOM 3160 C C . THR A 1 408 ? -22.071 4.777 15.174 1.00 97.81 408 THR A C 1
ATOM 3162 O O . THR A 1 408 ? -22.919 4.335 15.945 1.00 97.81 408 THR A O 1
ATOM 3165 N N . ALA A 1 409 ? -20.930 5.323 15.606 1.00 98.31 409 ALA A N 1
ATOM 3166 C CA . ALA A 1 409 ? -20.624 5.503 17.024 1.00 98.31 409 ALA A CA 1
ATOM 3167 C C . ALA A 1 409 ? -21.516 6.575 17.681 1.00 98.31 409 ALA A C 1
ATOM 3169 O O . ALA A 1 409 ? -22.001 6.367 18.790 1.00 98.31 409 ALA A O 1
ATOM 3170 N N . VAL A 1 410 ? -21.816 7.680 16.987 1.00 98.31 410 VAL A N 1
ATOM 3171 C CA . VAL A 1 410 ? -22.790 8.685 17.463 1.00 98.31 410 VAL A CA 1
ATOM 3172 C C . VAL A 1 410 ? -24.193 8.081 17.573 1.00 98.31 410 VAL A C 1
ATOM 3174 O O . VAL A 1 410 ? -24.867 8.260 18.588 1.00 98.31 410 VAL A O 1
ATOM 3177 N N . ILE A 1 411 ? -24.625 7.317 16.563 1.00 98.12 411 ILE A N 1
ATOM 3178 C CA . ILE A 1 411 ? -25.915 6.607 16.574 1.00 98.12 411 ILE A CA 1
ATOM 3179 C C . ILE A 1 411 ? -25.982 5.615 17.742 1.00 98.12 411 ILE A C 1
ATOM 3181 O O . ILE A 1 411 ? -26.990 5.555 18.447 1.00 98.12 411 ILE A O 1
ATOM 3185 N N . GLU A 1 412 ? -24.916 4.847 17.968 1.00 97.69 412 GLU A N 1
ATOM 3186 C CA . GLU A 1 412 ? -24.812 3.922 19.096 1.00 97.69 412 GLU A CA 1
ATOM 3187 C C . GLU A 1 412 ? -24.992 4.631 20.434 1.00 97.69 412 GLU A C 1
ATOM 3189 O O . GLU A 1 412 ? -25.788 4.181 21.264 1.00 97.69 412 GLU A O 1
ATOM 3194 N N . TYR A 1 413 ? -24.284 5.743 20.619 1.00 98.06 413 TYR A N 1
ATOM 3195 C CA . TYR A 1 413 ? -24.296 6.505 21.856 1.00 98.06 413 TYR A CA 1
ATOM 3196 C C . TYR A 1 413 ? -25.678 7.105 22.132 1.00 98.06 413 TYR A C 1
ATOM 3198 O O . TYR A 1 413 ? -26.212 6.976 23.237 1.00 98.06 413 TYR A O 1
ATOM 3206 N N . ALA A 1 414 ? -26.315 7.671 21.104 1.00 98.00 414 ALA A N 1
ATOM 3207 C CA . ALA A 1 414 ? -27.675 8.190 21.194 1.00 98.00 414 ALA A CA 1
ATOM 3208 C C . ALA A 1 414 ? -28.684 7.099 21.597 1.00 98.00 414 ALA A C 1
ATOM 3210 O O . ALA A 1 414 ? -29.525 7.313 22.472 1.00 98.00 414 ALA A O 1
ATOM 3211 N N . ARG A 1 415 ? -28.571 5.896 21.020 1.00 97.50 415 ARG A N 1
ATOM 3212 C CA . ARG A 1 415 ? -29.471 4.775 21.333 1.00 97.50 415 ARG A CA 1
ATOM 3213 C C . ARG A 1 415 ? -29.272 4.224 22.739 1.00 97.50 415 ARG A C 1
ATOM 3215 O O . ARG A 1 415 ? -30.251 3.988 23.445 1.00 97.50 415 ARG A O 1
ATOM 3222 N N . ASN A 1 416 ? -28.024 3.976 23.129 1.00 97.19 416 ASN A N 1
ATOM 3223 C CA . ASN A 1 416 ? -27.718 3.180 24.319 1.00 97.19 416 ASN A CA 1
ATOM 3224 C C . ASN A 1 416 ? -27.429 4.023 25.567 1.00 97.19 416 ASN A C 1
ATOM 3226 O O . ASN A 1 416 ? -27.681 3.543 26.669 1.00 97.19 416 ASN A O 1
ATOM 3230 N N . VAL A 1 417 ? -26.923 5.251 25.415 1.00 97.50 417 VAL A N 1
ATOM 3231 C CA . VAL A 1 417 ? -26.583 6.135 26.544 1.00 97.50 417 VAL A CA 1
ATOM 3232 C C . VAL A 1 417 ? -27.649 7.208 26.746 1.00 97.50 417 VAL A C 1
ATOM 3234 O O . VAL A 1 417 ? -28.104 7.404 27.869 1.00 97.50 417 VAL A O 1
ATOM 3237 N N . MET A 1 418 ? -28.107 7.857 25.671 1.00 97.19 418 MET A N 1
ATOM 3238 C CA . MET A 1 418 ? -29.152 8.894 25.757 1.00 97.19 418 MET A CA 1
ATOM 3239 C C . MET A 1 418 ? -30.578 8.316 25.772 1.00 97.19 418 MET A C 1
ATOM 3241 O O . MET A 1 418 ? -31.528 9.024 26.093 1.00 97.19 418 MET A O 1
ATOM 3245 N N . GLY A 1 419 ? -30.745 7.032 25.434 1.00 95.44 419 GLY A N 1
ATOM 3246 C CA . GLY A 1 419 ? -32.040 6.344 25.439 1.00 95.44 419 GLY A CA 1
ATOM 3247 C C . GLY A 1 419 ? -32.929 6.618 24.218 1.00 95.44 419 GLY A C 1
ATOM 3248 O O . GLY A 1 419 ? -34.103 6.243 24.228 1.00 95.44 419 GLY A O 1
ATOM 3249 N N . LEU A 1 420 ? -32.392 7.226 23.156 1.00 95.88 420 LEU A N 1
ATOM 3250 C CA . LEU A 1 420 ? -33.103 7.516 21.907 1.00 95.88 420 LEU A CA 1
ATOM 3251 C C . LEU A 1 420 ? -33.159 6.258 21.025 1.00 95.88 420 LEU A C 1
ATOM 3253 O O . LEU A 1 420 ? -32.369 6.099 20.094 1.00 95.88 420 LEU A O 1
ATOM 3257 N N . LYS A 1 421 ? -34.068 5.328 21.348 1.00 88.62 421 LYS A N 1
ATOM 3258 C CA . LYS A 1 421 ? -34.084 3.943 20.824 1.00 88.62 421 LYS A CA 1
ATOM 3259 C C . LYS A 1 421 ? -34.049 3.814 19.294 1.00 88.62 421 LYS A C 1
ATOM 3261 O O . LYS A 1 421 ? -33.444 2.864 18.804 1.00 88.62 421 LYS A O 1
ATOM 3266 N N . ASP A 1 422 ? -34.597 4.788 18.568 1.00 90.81 422 ASP A N 1
ATOM 3267 C CA . ASP A 1 422 ? -34.666 4.792 17.100 1.00 90.81 422 ASP A CA 1
ATOM 3268 C C . ASP A 1 422 ? -33.778 5.864 16.443 1.00 90.81 422 ASP A C 1
ATOM 3270 O O . ASP A 1 422 ? -33.934 6.168 15.258 1.00 90.81 422 ASP A O 1
ATOM 3274 N N . ALA A 1 423 ? -32.818 6.431 17.187 1.00 96.12 423 ALA A N 1
ATOM 3275 C CA . ALA A 1 423 ? -31.870 7.398 16.637 1.00 96.12 423 ALA A CA 1
ATOM 3276 C C . ALA A 1 423 ? -31.136 6.825 15.419 1.00 96.12 423 ALA A C 1
ATOM 3278 O O . ALA A 1 423 ? -30.682 5.679 15.435 1.00 96.12 423 ALA A O 1
ATOM 3279 N N . THR A 1 424 ? -31.043 7.589 14.336 1.00 95.44 424 THR A N 1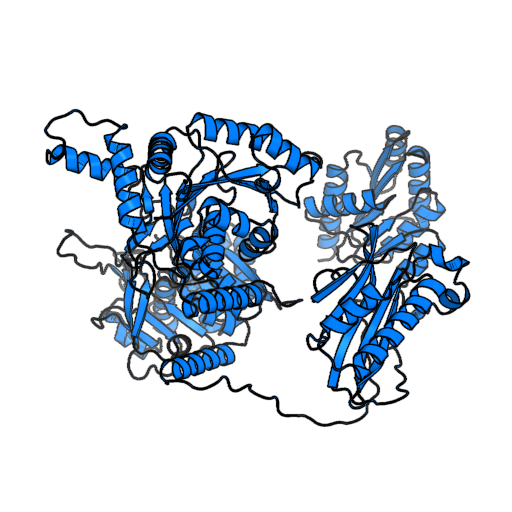
ATOM 3280 C CA . THR A 1 424 ? -30.437 7.140 13.076 1.00 95.44 424 THR A CA 1
ATOM 3281 C C . THR A 1 424 ? -29.952 8.324 12.233 1.00 95.44 424 THR A C 1
ATOM 3283 O O . THR A 1 424 ? -30.024 9.477 12.661 1.00 95.44 424 THR A O 1
ATOM 3286 N N . SER A 1 425 ? -29.430 8.031 11.042 1.00 94.56 425 SER A N 1
ATOM 3287 C CA . SER A 1 425 ? -29.085 9.020 10.019 1.00 94.56 425 SER A CA 1
ATOM 3288 C C . SER A 1 425 ? -30.258 9.277 9.074 1.00 94.56 425 SER A C 1
ATOM 3290 O O . SER A 1 425 ? -30.988 8.350 8.710 1.00 94.56 425 SER A O 1
ATOM 3292 N N . GLU A 1 426 ? -30.377 10.518 8.606 1.00 93.25 426 GLU A N 1
ATOM 3293 C CA . GLU A 1 426 ? -31.248 10.901 7.492 1.00 93.25 426 GLU A CA 1
ATOM 3294 C C . GLU A 1 426 ? -30.959 10.093 6.215 1.00 93.25 426 GLU A C 1
ATOM 3296 O O . GLU A 1 426 ? -31.888 9.814 5.459 1.00 93.25 426 GLU A O 1
ATOM 3301 N N . GLU A 1 427 ? -29.712 9.641 6.012 1.00 91.25 427 GLU A N 1
ATOM 3302 C CA . GLU A 1 427 ? -29.349 8.744 4.902 1.00 91.25 427 GLU A CA 1
ATOM 3303 C C . GLU A 1 427 ? -30.154 7.439 4.936 1.00 91.25 427 GLU A C 1
ATOM 3305 O O . GLU A 1 427 ? -30.550 6.912 3.897 1.00 91.25 427 GLU A O 1
ATOM 3310 N N . PHE A 1 428 ? -30.379 6.894 6.135 1.00 90.81 428 PHE A N 1
ATOM 3311 C CA . PHE A 1 428 ? -30.980 5.572 6.306 1.00 90.81 428 PHE A CA 1
ATOM 3312 C C . PHE A 1 428 ? -32.493 5.643 6.469 1.00 90.81 428 PHE A C 1
ATOM 3314 O O . PHE A 1 428 ? -33.201 4.720 6.071 1.00 90.81 428 PHE A O 1
ATOM 3321 N N . SER A 1 429 ? -32.989 6.724 7.072 1.00 91.38 429 SER A N 1
ATOM 3322 C CA . SER A 1 429 ? -34.416 6.982 7.217 1.00 91.38 429 SER A CA 1
ATOM 3323 C C . SER A 1 429 ? -34.682 8.481 7.324 1.00 91.38 429 SER A C 1
ATOM 3325 O O . SER A 1 429 ? -34.546 9.085 8.389 1.00 91.38 429 SER A O 1
ATOM 3327 N N . ALA A 1 430 ? -35.129 9.080 6.220 1.00 88.81 430 ALA A N 1
ATOM 3328 C CA . ALA A 1 430 ? -35.495 10.496 6.177 1.00 88.81 430 ALA A CA 1
ATOM 3329 C C . ALA A 1 430 ? -36.689 10.841 7.094 1.00 88.81 430 ALA A C 1
ATOM 3331 O O . ALA A 1 430 ? -36.837 11.988 7.521 1.00 88.81 430 ALA A O 1
ATOM 3332 N N . THR A 1 431 ? -37.529 9.848 7.412 1.00 91.00 431 THR A N 1
ATOM 3333 C CA . THR A 1 431 ? -38.732 9.989 8.247 1.00 91.00 431 THR A CA 1
ATOM 3334 C C . THR A 1 431 ? -38.499 9.662 9.722 1.00 91.00 431 THR A C 1
ATOM 3336 O O . THR A 1 431 ? -39.460 9.654 10.486 1.00 91.00 431 THR A O 1
ATOM 3339 N N . ALA A 1 432 ? -37.268 9.342 10.135 1.00 90.56 432 ALA A N 1
ATOM 3340 C CA . ALA A 1 432 ? -36.974 9.059 11.536 1.00 90.56 432 ALA A CA 1
ATOM 3341 C C . ALA A 1 432 ? -37.199 10.293 12.423 1.00 90.56 432 ALA A C 1
ATOM 3343 O O . ALA A 1 432 ? -36.866 11.415 12.039 1.00 90.56 432 ALA A O 1
ATOM 3344 N N . GLU A 1 433 ? -37.729 10.069 13.626 1.00 92.00 433 GLU A N 1
ATOM 3345 C CA . GLU A 1 433 ? -37.938 11.123 14.625 1.00 92.00 433 GLU A CA 1
ATOM 3346 C C . GLU A 1 433 ? -36.598 11.693 15.114 1.00 92.00 433 GLU A C 1
ATOM 3348 O O . GLU A 1 433 ? -36.380 12.904 15.108 1.00 92.00 433 GLU A O 1
ATOM 3353 N N . HIS A 1 434 ? -35.656 10.811 15.455 1.00 95.75 434 HIS A N 1
ATOM 3354 C CA . HIS A 1 434 ? -34.345 11.183 15.982 1.00 95.75 434 HIS A CA 1
ATOM 3355 C C . HIS A 1 434 ? -33.248 11.059 14.917 1.00 95.75 434 HIS A C 1
ATOM 3357 O O . HIS A 1 434 ? -32.525 10.063 14.841 1.00 95.75 434 HIS A O 1
ATOM 3363 N N . LYS A 1 435 ? -33.106 12.090 14.081 1.00 96.19 435 LYS A N 1
ATOM 3364 C CA . LYS A 1 435 ? -32.020 12.196 13.091 1.00 96.19 435 LYS A CA 1
ATOM 3365 C C . LYS A 1 435 ? -30.785 12.829 13.725 1.00 96.19 435 LYS A C 1
ATOM 3367 O O . LYS A 1 435 ? -30.614 14.045 13.679 1.00 96.19 435 LYS A O 1
ATOM 3372 N N . VAL A 1 436 ? -29.941 12.001 14.334 1.00 96.88 436 VAL A N 1
ATOM 3373 C CA . VAL A 1 436 ? -28.687 12.448 14.975 1.00 96.88 436 VAL A CA 1
ATOM 3374 C C . VAL A 1 436 ? -27.568 12.703 13.964 1.00 96.88 436 VAL A C 1
ATOM 3376 O O . VAL A 1 436 ? -26.574 13.344 14.288 1.00 96.88 436 VAL A O 1
ATOM 3379 N N . VAL A 1 437 ? -27.747 12.236 12.728 1.00 96.94 437 VAL A N 1
ATOM 3380 C CA . VAL A 1 437 ? -26.901 12.539 11.569 1.00 96.94 437 VAL A CA 1
ATOM 3381 C C . VAL A 1 437 ? -27.815 13.012 10.435 1.00 96.94 437 VAL A C 1
ATOM 3383 O O . VAL A 1 437 ? -28.844 12.384 10.176 1.00 96.94 437 VAL A O 1
ATOM 3386 N N . ILE A 1 438 ? -27.469 14.119 9.780 1.00 96.06 438 ILE A N 1
ATOM 3387 C CA . ILE A 1 438 ? -28.300 14.789 8.766 1.00 96.06 438 ILE A CA 1
ATOM 3388 C C . ILE A 1 438 ? -27.506 15.117 7.505 1.00 96.06 438 ILE A C 1
ATOM 3390 O O . ILE A 1 438 ? -26.277 15.201 7.520 1.00 96.06 438 ILE A O 1
ATOM 3394 N N . PHE A 1 439 ? -28.214 15.299 6.395 1.00 92.69 439 PHE A N 1
ATOM 3395 C CA . PHE A 1 439 ? -27.624 15.744 5.141 1.00 92.69 439 PHE A CA 1
ATOM 3396 C C . PHE A 1 439 ? -27.272 17.233 5.234 1.00 92.69 439 PHE A C 1
ATOM 3398 O O . PHE A 1 439 ? -28.153 18.088 5.309 1.00 92.69 439 PHE A O 1
ATOM 3405 N N . MET A 1 440 ? -25.977 17.554 5.212 1.00 91.19 440 MET A N 1
ATOM 3406 C CA . MET A 1 440 ? -25.487 18.931 5.333 1.00 91.19 440 MET A CA 1
ATOM 3407 C C . MET A 1 440 ? -24.370 19.204 4.312 1.00 91.19 440 MET A C 1
ATOM 3409 O O . MET A 1 440 ? -23.198 19.347 4.675 1.00 91.19 440 MET A O 1
ATOM 3413 N N . PRO A 1 441 ? -24.714 19.264 3.012 1.00 84.75 441 PRO A N 1
ATOM 3414 C CA . PRO A 1 441 ? -23.736 19.447 1.948 1.00 84.75 441 PRO A CA 1
ATOM 3415 C C . PRO A 1 441 ? -23.049 20.814 2.030 1.00 84.75 441 PRO A C 1
ATOM 3417 O O . PRO A 1 441 ? -23.577 21.777 2.591 1.00 84.75 441 PRO A O 1
ATOM 3420 N N . GLU A 1 442 ? -21.882 20.927 1.400 1.00 81.44 442 GLU A N 1
ATOM 3421 C CA . GLU A 1 442 ? -21.232 22.221 1.208 1.00 81.44 442 GLU A CA 1
ATOM 3422 C C . GLU A 1 442 ? -21.903 22.981 0.056 1.00 81.44 442 GLU A C 1
ATOM 3424 O O . GLU A 1 442 ? -22.232 22.410 -0.992 1.00 81.44 442 GLU A O 1
ATOM 3429 N N . GLY A 1 443 ? -22.103 24.286 0.241 1.00 66.81 443 GLY A N 1
ATOM 3430 C CA . GLY A 1 443 ? -22.515 25.184 -0.833 1.00 66.81 443 GLY A CA 1
ATOM 3431 C C . GLY A 1 443 ? -21.308 25.616 -1.664 1.00 66.81 443 GLY A C 1
ATOM 3432 O O . GLY A 1 443 ? -20.291 26.028 -1.110 1.00 66.81 443 GLY A O 1
ATOM 3433 N N . SER A 1 444 ? -21.424 25.575 -2.991 1.00 62.41 444 SER A N 1
ATOM 3434 C CA . SER A 1 444 ? -20.415 26.115 -3.908 1.00 62.41 444 SER A CA 1
ATOM 3435 C C . SER A 1 444 ? -20.974 27.322 -4.660 1.00 62.41 444 SER A C 1
ATOM 3437 O O . SER A 1 444 ? -22.107 27.297 -5.131 1.00 62.41 444 SER A O 1
ATOM 3439 N N . LYS A 1 445 ? -20.169 28.384 -4.808 1.00 59.38 445 LYS A N 1
ATOM 3440 C CA . LYS A 1 445 ? -20.505 29.512 -5.700 1.00 59.38 445 LYS A CA 1
ATOM 3441 C C . LYS A 1 445 ? -20.365 29.146 -7.184 1.00 59.38 445 LYS A C 1
ATOM 3443 O O . LYS A 1 445 ? -20.902 29.850 -8.030 1.00 59.38 445 LYS A O 1
ATOM 3448 N N . GLU A 1 446 ? -19.647 28.065 -7.488 1.00 52.28 446 GLU A N 1
ATOM 3449 C CA . GLU A 1 446 ? -19.308 27.635 -8.851 1.00 52.28 446 GLU A CA 1
ATOM 3450 C C . GLU A 1 446 ? -20.160 26.453 -9.332 1.00 52.28 446 GLU A C 1
ATOM 3452 O O . GLU A 1 446 ? -20.393 26.305 -10.530 1.00 52.28 446 GLU A O 1
ATOM 3457 N N . LYS A 1 447 ? -20.652 25.613 -8.412 1.00 57.41 447 LYS A N 1
ATOM 3458 C CA . LYS A 1 447 ? -21.509 24.458 -8.714 1.00 57.41 447 LYS A CA 1
ATOM 3459 C C . LYS A 1 447 ? -22.882 24.638 -8.071 1.00 57.41 447 LYS A C 1
ATOM 3461 O O . LYS A 1 447 ? -22.981 24.765 -6.856 1.00 57.41 447 LYS A O 1
ATOM 3466 N N . MET A 1 448 ? -23.942 24.617 -8.883 1.00 45.75 448 MET A N 1
ATOM 3467 C CA . MET A 1 448 ? -25.319 24.644 -8.379 1.00 45.75 448 MET A CA 1
ATOM 3468 C C . MET A 1 448 ? -25.697 23.291 -7.751 1.00 45.75 448 MET A C 1
ATOM 3470 O O . MET A 1 448 ? -25.469 22.247 -8.359 1.00 45.75 448 MET A O 1
ATOM 3474 N N . GLY A 1 449 ? -26.308 23.316 -6.561 1.00 60.03 449 GLY A N 1
ATOM 3475 C CA . GLY A 1 449 ? -26.706 22.128 -5.790 1.00 60.03 449 GLY A CA 1
ATOM 3476 C C . GLY A 1 449 ? -25.838 21.881 -4.547 1.00 60.03 449 GLY A C 1
ATOM 3477 O O . GLY A 1 449 ? -24.877 22.603 -4.293 1.00 60.03 449 GLY A O 1
ATOM 3478 N N . GLY A 1 450 ? -26.195 20.870 -3.748 1.00 62.62 450 GLY A N 1
ATOM 3479 C CA . GLY A 1 450 ? -25.411 20.459 -2.580 1.00 62.62 450 GLY A CA 1
ATOM 3480 C C . GLY A 1 450 ? -24.180 19.654 -2.996 1.00 62.62 450 GLY A C 1
ATOM 3481 O O . GLY A 1 450 ? -24.319 18.550 -3.523 1.00 62.62 450 GLY A O 1
ATOM 3482 N N . THR A 1 451 ? -22.981 20.193 -2.771 1.00 76.75 451 THR A N 1
ATOM 3483 C CA . THR A 1 451 ? -21.721 19.505 -3.089 1.00 76.75 451 THR A CA 1
ATOM 3484 C C . THR A 1 451 ? -21.236 18.634 -1.927 1.00 76.75 451 THR A C 1
ATOM 3486 O O . THR A 1 451 ? -21.549 18.893 -0.765 1.00 76.75 451 THR A O 1
ATOM 3489 N N . MET A 1 452 ? -20.502 17.563 -2.244 1.00 85.88 452 MET A N 1
ATOM 3490 C CA . MET A 1 452 ? -19.854 16.709 -1.241 1.00 85.88 452 MET A CA 1
ATOM 3491 C C . MET A 1 452 ? -18.740 17.493 -0.532 1.00 85.88 452 MET A C 1
ATOM 3493 O O . MET A 1 452 ? -18.008 18.225 -1.198 1.00 85.88 452 MET A O 1
ATOM 3497 N N . ARG A 1 453 ? -18.577 17.299 0.783 1.00 90.44 453 ARG A N 1
ATOM 3498 C CA . ARG A 1 453 ? -17.399 17.775 1.519 1.00 90.44 453 ARG A CA 1
ATOM 3499 C C . ARG A 1 453 ? -16.214 16.897 1.125 1.00 90.44 453 ARG A C 1
ATOM 3501 O O . ARG A 1 453 ? -16.197 15.701 1.426 1.00 90.44 453 ARG A O 1
ATOM 3508 N N . LEU A 1 454 ? -15.278 17.483 0.381 1.00 92.12 454 LEU A N 1
ATOM 3509 C CA . LEU A 1 454 ? -14.254 16.750 -0.363 1.00 92.12 454 LEU A CA 1
ATOM 3510 C C . LEU A 1 454 ? -12.885 17.441 -0.288 1.00 92.12 454 LEU A C 1
ATOM 3512 O O . LEU A 1 454 ? -12.796 18.664 -0.417 1.00 92.12 454 LEU A O 1
ATOM 3516 N N . GLY A 1 455 ? -11.824 16.644 -0.145 1.00 93.75 455 GLY A N 1
ATOM 3517 C CA . GLY A 1 455 ? -10.438 17.121 -0.089 1.00 93.75 455 GLY A CA 1
ATOM 3518 C C . GLY A 1 455 ? -10.003 17.559 1.306 1.00 93.75 455 GLY A C 1
ATOM 3519 O O . GLY A 1 455 ? -10.649 17.214 2.296 1.00 93.75 455 GLY A O 1
ATOM 3520 N N . SER A 1 456 ? -8.886 18.285 1.391 1.00 95.06 456 SER A N 1
ATOM 3521 C CA . SER A 1 456 ? -8.348 18.760 2.667 1.00 95.06 456 SER A CA 1
ATOM 3522 C C . SER A 1 456 ? -9.288 19.799 3.285 1.00 95.06 456 SER A C 1
ATOM 3524 O O . SER A 1 456 ? -9.723 20.754 2.625 1.00 95.06 456 SER A O 1
ATOM 3526 N N . ARG A 1 457 ? -9.616 19.602 4.559 1.00 94.56 457 ARG A N 1
ATOM 3527 C CA . ARG A 1 457 ? -10.344 20.562 5.387 1.00 94.56 457 ARG A CA 1
ATOM 3528 C C . ARG A 1 457 ? -9.636 20.708 6.719 1.00 94.56 457 ARG A C 1
ATOM 3530 O O . ARG A 1 457 ? -8.975 19.785 7.197 1.00 94.56 457 ARG A O 1
ATOM 3537 N N . THR A 1 458 ? -9.795 21.889 7.286 1.00 94.75 458 THR A N 1
ATOM 3538 C CA . THR A 1 458 ? -9.208 22.256 8.560 1.00 94.75 458 THR A CA 1
ATOM 3539 C C . THR A 1 458 ? -10.164 21.886 9.691 1.00 94.75 458 THR A C 1
ATOM 3541 O O . THR A 1 458 ? -11.387 22.004 9.576 1.00 94.75 458 THR A O 1
ATOM 3544 N N . SER A 1 459 ? -9.598 21.366 10.776 1.00 94.50 459 SER A N 1
ATOM 3545 C CA . SER A 1 459 ? -10.308 21.004 11.997 1.00 94.50 459 SER A CA 1
ATOM 3546 C C . SER A 1 459 ? -9.622 21.642 13.197 1.00 94.50 459 SER A C 1
ATOM 3548 O O . SER A 1 459 ? -8.405 21.537 13.369 1.00 94.50 459 SER A O 1
ATOM 3550 N N . HIS A 1 460 ? -10.416 22.278 14.050 1.00 97.38 460 HIS A N 1
ATOM 3551 C CA . HIS A 1 460 ? -9.967 22.996 15.234 1.00 97.38 460 HIS A CA 1
ATOM 3552 C C . HIS A 1 460 ? -10.307 22.205 16.493 1.00 97.38 460 HIS A C 1
ATOM 3554 O O . HIS A 1 460 ? -11.479 21.923 16.752 1.00 97.38 460 HIS A O 1
ATOM 3560 N N . PHE A 1 461 ? -9.304 21.871 17.305 1.00 96.69 461 PHE A N 1
ATOM 3561 C CA . PHE A 1 461 ? -9.536 21.293 18.627 1.00 96.69 461 PHE A CA 1
ATOM 3562 C C . PHE A 1 461 ? -10.122 22.344 19.576 1.00 96.69 461 PHE A C 1
ATOM 3564 O O . PHE A 1 461 ? -9.625 23.469 19.667 1.00 96.69 461 PHE A O 1
ATOM 3571 N N . LYS A 1 462 ? -11.175 21.981 20.314 1.00 94.69 462 LYS A N 1
ATOM 3572 C CA . LYS A 1 462 ? -11.841 22.896 21.254 1.00 94.69 462 LYS A CA 1
ATOM 3573 C C . LYS A 1 462 ? -10.964 23.154 22.493 1.00 94.69 462 LYS A C 1
ATOM 3575 O O . LYS A 1 462 ? -10.324 22.224 22.992 1.00 94.69 462 LYS A O 1
ATOM 3580 N N . PRO A 1 463 ? -10.970 24.366 23.073 1.00 93.19 463 PRO A N 1
ATOM 3581 C CA . PRO A 1 463 ? -10.386 24.594 24.396 1.00 93.19 463 PRO A CA 1
ATOM 3582 C C . PRO A 1 463 ? -10.977 23.642 25.451 1.00 93.19 463 PRO A C 1
ATOM 3584 O O . PRO A 1 463 ? -12.171 23.343 25.413 1.00 93.19 463 PRO A O 1
ATOM 3587 N N . GLY A 1 464 ? -10.163 23.161 26.396 1.00 92.50 464 GLY A N 1
ATOM 3588 C CA . GLY A 1 464 ? -10.597 22.202 27.427 1.00 92.50 464 GLY A CA 1
ATOM 3589 C C . GLY A 1 464 ? -10.503 20.730 26.999 1.00 92.50 464 GLY A C 1
ATOM 3590 O O . GLY A 1 464 ? -10.832 19.828 27.777 1.00 92.50 464 GLY A O 1
ATOM 3591 N N . THR A 1 465 ? -10.036 20.472 25.774 1.00 95.44 465 THR A N 1
ATOM 3592 C CA . THR A 1 465 ? -9.806 19.129 25.215 1.00 95.44 465 THR A CA 1
ATOM 3593 C C . THR A 1 465 ? -8.322 18.755 25.175 1.00 95.44 465 THR A C 1
ATOM 3595 O O . THR A 1 465 ? -7.920 17.860 24.444 1.00 95.44 465 THR A O 1
ATOM 3598 N N . GLU A 1 466 ? -7.469 19.395 25.981 1.00 94.88 466 GLU A N 1
ATOM 3599 C CA . GLU A 1 466 ? -6.023 19.104 26.072 1.00 94.88 466 GLU A CA 1
ATOM 3600 C C . GLU A 1 466 ? -5.731 17.654 26.499 1.00 94.88 466 GLU A C 1
ATOM 3602 O O . GLU A 1 466 ? -4.639 17.142 26.266 1.00 94.88 466 GLU A O 1
ATOM 3607 N N . TRP A 1 467 ? -6.714 16.986 27.108 1.00 95.06 467 TRP A N 1
ATOM 3608 C CA . TRP A 1 467 ? -6.666 15.568 27.461 1.00 95.06 467 TRP A CA 1
ATOM 3609 C C . TRP A 1 467 ? -6.848 14.627 26.257 1.00 95.06 467 TRP A C 1
ATOM 3611 O O . TRP A 1 467 ? -6.605 13.429 26.402 1.00 95.06 467 TRP A O 1
ATOM 3621 N N . SER A 1 468 ? -7.294 15.142 25.104 1.00 97.25 468 SER A N 1
ATOM 3622 C CA . SER A 1 468 ? -7.531 14.370 23.881 1.00 97.25 468 SER A CA 1
ATOM 3623 C C . SER A 1 468 ? -6.283 13.582 23.497 1.00 97.25 468 SER A C 1
ATOM 3625 O O . SER A 1 468 ? -5.186 14.129 23.328 1.00 97.25 468 SER A O 1
ATOM 3627 N N . LYS A 1 469 ? -6.468 12.272 23.326 1.00 95.88 469 LYS A N 1
ATOM 3628 C CA . LYS A 1 469 ? -5.384 11.370 22.924 1.00 95.88 469 LYS A CA 1
ATOM 3629 C C . LYS A 1 469 ? -5.023 11.619 21.474 1.00 95.88 469 LYS A C 1
ATOM 3631 O O . LYS A 1 469 ? -3.844 11.615 21.128 1.00 95.88 469 LYS A O 1
ATOM 3636 N N . LEU A 1 470 ? -6.027 11.905 20.646 1.00 96.38 470 LEU A N 1
ATOM 3637 C CA . LEU A 1 470 ? -5.811 12.258 19.254 1.00 96.38 470 LEU A CA 1
ATOM 3638 C C . LEU A 1 470 ? -5.003 13.557 19.130 1.00 96.38 470 LEU A C 1
ATOM 3640 O O . LEU A 1 470 ? -3.984 13.573 18.442 1.00 96.38 470 LEU A O 1
ATOM 3644 N N . ARG A 1 471 ? -5.380 14.620 19.853 1.00 96.62 471 ARG A N 1
ATOM 3645 C CA . ARG A 1 471 ? -4.637 15.890 19.877 1.00 96.62 471 ARG A CA 1
ATOM 3646 C C . ARG A 1 471 ? -3.190 15.675 20.305 1.00 96.62 471 ARG A C 1
ATOM 3648 O O . ARG A 1 471 ? -2.280 16.229 19.691 1.00 96.62 471 ARG A O 1
ATOM 3655 N N . ALA A 1 472 ? -2.958 14.839 21.317 1.00 95.94 472 ALA A N 1
ATOM 3656 C CA . ALA A 1 472 ? -1.616 14.491 21.772 1.00 95.94 472 ALA A CA 1
ATOM 3657 C C . ALA A 1 472 ? -0.791 13.757 20.693 1.00 95.94 472 ALA A C 1
ATOM 3659 O O . ALA A 1 472 ? 0.388 14.068 20.522 1.00 95.94 472 ALA A O 1
ATOM 3660 N N . LEU A 1 473 ? -1.408 12.861 19.914 1.00 95.62 473 LEU A N 1
ATOM 3661 C CA . LEU A 1 473 ? -0.775 12.175 18.777 1.00 95.62 473 LEU A CA 1
ATOM 3662 C C . LEU A 1 473 ? -0.416 13.132 17.626 1.00 95.62 473 LEU A C 1
ATOM 3664 O O . LEU A 1 473 ? 0.600 12.932 16.963 1.00 95.62 473 LEU A O 1
ATOM 3668 N N . TYR A 1 474 ? -1.175 14.217 17.442 1.00 94.19 474 TYR A N 1
ATOM 3669 C CA . TYR A 1 474 ? -0.804 15.345 16.572 1.00 94.19 474 TYR A CA 1
ATOM 3670 C C . TYR A 1 474 ? 0.235 16.295 17.210 1.00 94.19 474 TYR A C 1
ATOM 3672 O O . TYR A 1 474 ? 0.444 17.412 16.737 1.00 94.19 474 TYR A O 1
ATOM 3680 N N . GLY A 1 475 ? 0.893 15.896 18.304 1.00 92.06 475 GLY A N 1
ATOM 3681 C CA . GLY A 1 475 ? 1.874 16.721 19.013 1.00 92.06 475 GLY A CA 1
ATOM 3682 C C . GLY A 1 475 ? 1.248 17.883 19.794 1.00 92.06 475 GLY A C 1
ATOM 3683 O O . GLY A 1 475 ? 1.901 18.889 20.055 1.00 92.06 475 GLY A O 1
ATOM 3684 N N . GLY A 1 476 ? -0.033 17.813 20.145 1.00 92.19 476 GLY A N 1
ATOM 3685 C CA . GLY A 1 476 ? -0.733 18.903 20.826 1.00 92.19 476 GLY A CA 1
ATOM 3686 C C . GLY A 1 476 ? -1.008 20.095 19.908 1.00 92.19 476 GLY A C 1
ATOM 3687 O O . GLY A 1 476 ? -0.858 21.236 20.339 1.00 92.19 476 GLY A O 1
ATOM 3688 N N . ALA A 1 477 ? -1.271 19.862 18.620 1.00 90.62 477 ALA A N 1
ATOM 3689 C CA . ALA A 1 477 ? -1.684 20.914 17.693 1.00 90.62 477 ALA A CA 1
ATOM 3690 C C . ALA A 1 477 ? -3.097 21.422 18.033 1.00 90.62 477 ALA A C 1
ATOM 3692 O O . ALA A 1 477 ? -3.943 20.653 18.484 1.00 90.62 477 ALA A O 1
ATOM 3693 N N . ASP A 1 478 ? -3.349 22.712 17.819 1.00 93.25 478 ASP A N 1
ATOM 3694 C CA . ASP A 1 478 ? -4.694 23.297 17.966 1.00 93.25 478 ASP A CA 1
ATOM 3695 C C . ASP A 1 478 ? -5.530 23.112 16.699 1.00 93.25 478 ASP A C 1
ATOM 3697 O O . ASP A 1 478 ? -6.757 23.091 16.745 1.00 93.25 478 ASP A O 1
ATOM 3701 N N . VAL A 1 479 ? -4.843 22.974 15.567 1.00 94.56 479 VAL A N 1
ATOM 3702 C CA . VAL A 1 479 ? -5.421 22.897 14.233 1.00 94.56 479 VAL A CA 1
ATOM 3703 C C . VAL A 1 479 ? -4.754 21.758 13.483 1.00 94.56 479 VAL A C 1
ATOM 3705 O O . VAL A 1 479 ? -3.529 21.617 13.521 1.00 94.56 479 VAL A O 1
ATOM 3708 N N . VAL A 1 480 ? -5.563 20.948 12.811 1.00 94.62 480 VAL A N 1
ATOM 3709 C CA . VAL A 1 480 ? -5.109 19.859 11.946 1.00 94.62 480 VAL A CA 1
ATOM 3710 C C . VAL A 1 480 ? -5.845 19.920 10.619 1.00 94.62 480 VAL A C 1
ATOM 3712 O O . VAL A 1 480 ? -6.929 20.488 10.526 1.00 94.62 480 VAL A O 1
ATOM 3715 N N . GLU A 1 481 ? 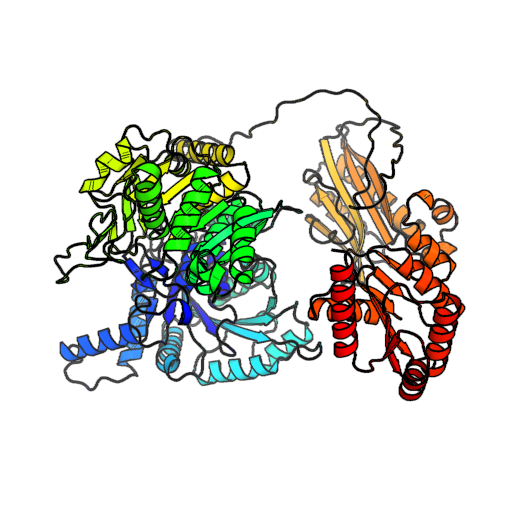-5.249 19.329 9.592 1.00 95.00 481 GLU A N 1
ATOM 3716 C CA . GLU A 1 481 ? -5.871 19.220 8.280 1.00 95.00 481 GLU A CA 1
ATOM 3717 C C . GLU A 1 481 ? -5.955 17.755 7.885 1.00 95.00 481 GLU A C 1
ATOM 3719 O O . GLU A 1 481 ? -4.933 17.065 7.836 1.00 95.00 481 GLU A O 1
ATOM 3724 N N . GLU A 1 482 ? -7.134 17.296 7.494 1.00 95.44 482 GLU A N 1
ATOM 3725 C CA . GLU A 1 482 ? -7.369 15.926 7.038 1.00 95.44 482 GLU A CA 1
ATOM 3726 C C . GLU A 1 482 ? -8.240 15.916 5.779 1.00 95.44 482 GLU A C 1
ATOM 3728 O O . GLU A 1 482 ? -8.853 16.921 5.417 1.00 95.44 482 GLU A O 1
ATOM 3733 N N . ARG A 1 483 ? -8.239 14.794 5.048 1.00 96.44 483 ARG A N 1
ATOM 3734 C CA . ARG A 1 483 ? -9.017 14.667 3.806 1.00 96.44 483 ARG A CA 1
ATOM 3735 C C . ARG A 1 483 ? -10.419 14.155 4.102 1.00 96.44 483 ARG A C 1
ATOM 3737 O O . ARG A 1 483 ? -10.582 13.196 4.847 1.00 96.44 483 ARG A O 1
ATOM 3744 N N . HIS A 1 484 ? -11.424 14.746 3.471 1.00 95.38 484 HIS A N 1
ATOM 3745 C CA . HIS A 1 484 ? -12.822 14.346 3.610 1.00 95.38 484 HIS A CA 1
ATOM 3746 C C . HIS A 1 484 ? -13.387 13.807 2.306 1.00 95.38 484 HIS A C 1
ATOM 3748 O O . HIS A 1 484 ? -12.938 14.178 1.220 1.00 95.38 484 HIS A O 1
ATOM 3754 N N . ARG A 1 485 ? -14.395 12.940 2.442 1.00 93.62 485 ARG A N 1
ATOM 3755 C CA . ARG A 1 485 ? -15.214 12.428 1.344 1.00 93.62 485 ARG A CA 1
ATOM 3756 C C . ARG A 1 485 ? -16.577 11.967 1.853 1.00 93.62 485 ARG A C 1
ATOM 3758 O O . ARG A 1 485 ? -16.839 10.775 1.987 1.00 93.62 485 ARG A O 1
ATOM 3765 N N . HIS A 1 486 ? -17.453 12.914 2.179 1.00 92.44 486 HIS A N 1
ATOM 3766 C CA . HIS A 1 486 ? -18.768 12.593 2.745 1.00 92.44 486 HIS A CA 1
ATOM 3767 C C . HIS A 1 486 ? -19.795 13.713 2.533 1.00 92.44 486 HIS A C 1
ATOM 3769 O O . HIS A 1 486 ? -19.490 14.781 2.000 1.00 92.44 486 HIS A O 1
ATOM 3775 N N . ARG A 1 487 ? -21.059 13.426 2.864 1.00 91.69 487 ARG A N 1
ATOM 3776 C CA . ARG A 1 487 ? -22.205 14.331 2.645 1.00 91.69 487 ARG A CA 1
ATOM 3777 C C . ARG A 1 487 ? -23.073 14.560 3.886 1.00 91.69 487 ARG A C 1
ATOM 3779 O O . ARG A 1 487 ? -23.968 15.402 3.848 1.00 91.69 487 ARG A O 1
ATOM 3786 N N . TYR A 1 488 ? -22.860 13.766 4.926 1.00 93.69 488 TYR A N 1
ATOM 3787 C CA . TYR A 1 488 ? -23.712 13.718 6.106 1.00 93.69 488 TYR A CA 1
ATOM 3788 C C . TYR A 1 488 ? -22.889 14.097 7.328 1.00 93.69 488 TYR A C 1
ATOM 3790 O O . TYR A 1 488 ? -21.760 13.635 7.468 1.00 93.69 488 TYR A O 1
ATOM 3798 N N . GLU A 1 489 ? -23.477 14.892 8.210 1.00 96.00 489 GLU A N 1
ATOM 3799 C CA . GLU A 1 489 ? -22.826 15.451 9.394 1.00 96.00 489 GLU A CA 1
ATOM 3800 C C . GLU A 1 489 ? -23.624 15.101 10.647 1.00 96.00 489 GLU A C 1
ATOM 3802 O O . GLU A 1 489 ? -24.829 14.842 10.575 1.00 96.00 489 GLU A O 1
ATOM 3807 N N . VAL A 1 490 ? -22.974 15.134 11.811 1.00 97.31 490 VAL A N 1
ATOM 3808 C CA . VAL A 1 490 ? -23.690 15.096 13.095 1.00 97.31 490 VAL A CA 1
ATOM 3809 C C . VAL A 1 490 ? -24.646 16.285 13.157 1.00 97.31 490 VAL A C 1
ATOM 3811 O O . VAL A 1 490 ? -24.266 17.410 12.840 1.00 97.31 490 VAL A O 1
ATOM 3814 N N . ASN A 1 491 ? -25.892 16.031 13.548 1.00 96.75 491 ASN A N 1
ATOM 3815 C CA . ASN A 1 491 ? -26.912 17.064 13.625 1.00 96.75 491 ASN A CA 1
ATOM 3816 C C . ASN A 1 491 ? -26.565 18.078 14.735 1.00 96.75 491 ASN A C 1
ATOM 3818 O O . ASN A 1 491 ? -26.502 17.672 15.901 1.00 96.75 491 ASN A O 1
ATOM 3822 N N . PRO A 1 492 ? -26.381 19.376 14.410 1.00 95.25 492 PRO A N 1
ATOM 3823 C CA . PRO A 1 492 ? -26.054 20.404 15.393 1.00 95.25 492 PRO A CA 1
ATOM 3824 C C . PRO A 1 492 ? -27.050 20.498 16.548 1.00 95.25 492 PRO A C 1
ATOM 3826 O O . PRO A 1 492 ? -26.647 20.803 17.667 1.00 95.25 492 PRO A O 1
ATOM 3829 N N . ASP A 1 493 ? -28.320 20.157 16.312 1.00 95.31 493 ASP A N 1
ATOM 3830 C CA . ASP A 1 493 ? -29.366 20.185 17.340 1.00 95.31 493 ASP A CA 1
ATOM 3831 C C . ASP A 1 493 ? -29.100 19.196 18.490 1.00 95.31 493 ASP A C 1
ATOM 3833 O O . ASP A 1 493 ? -29.587 19.395 19.598 1.00 95.31 493 ASP A O 1
ATOM 3837 N N . TYR A 1 494 ? -28.306 18.145 18.251 1.00 95.75 494 TYR A N 1
ATOM 3838 C CA . TYR A 1 494 ? -27.968 17.121 19.248 1.00 95.75 494 TYR A CA 1
ATOM 3839 C C . TYR A 1 494 ? -26.588 17.326 19.892 1.00 95.75 494 TYR A C 1
ATOM 3841 O O . TYR A 1 494 ? -26.220 16.562 20.785 1.00 95.75 494 TYR A O 1
ATOM 3849 N N . ILE A 1 495 ? -25.809 18.331 19.470 1.00 94.19 495 ILE A N 1
ATOM 3850 C CA . ILE A 1 495 ? -24.430 18.552 19.941 1.00 94.19 495 ILE A CA 1
ATOM 3851 C C . ILE A 1 495 ? -24.373 18.721 21.460 1.00 94.19 495 ILE A C 1
ATOM 3853 O O . ILE A 1 495 ? -23.620 18.014 22.131 1.00 94.19 495 ILE A O 1
ATOM 3857 N N . GLU A 1 496 ? -25.191 19.619 22.015 1.00 94.50 496 GLU A N 1
ATOM 3858 C CA . GLU A 1 496 ? -25.184 19.865 23.458 1.00 94.50 496 GLU A CA 1
ATOM 3859 C C . GLU A 1 496 ? -25.603 18.629 24.256 1.00 94.50 496 GLU A C 1
ATOM 3861 O O . GLU A 1 496 ? -25.059 18.370 25.330 1.00 94.50 496 GLU A O 1
ATOM 3866 N N . ASP A 1 497 ? -26.572 17.870 23.747 1.00 96.06 497 ASP A N 1
ATOM 3867 C CA . ASP A 1 497 ? -27.093 16.688 24.425 1.00 96.06 497 ASP A CA 1
ATOM 3868 C C . ASP A 1 497 ? -26.076 15.540 24.415 1.00 96.06 497 ASP A C 1
ATOM 3870 O O . ASP A 1 497 ? -25.923 14.850 25.425 1.00 96.06 497 ASP A O 1
ATOM 3874 N N . LEU A 1 498 ? -25.319 15.381 23.322 1.00 96.25 498 LEU A N 1
ATOM 3875 C CA . LEU A 1 498 ? -24.206 14.431 23.231 1.00 96.25 498 LEU A CA 1
ATOM 3876 C C . LEU A 1 498 ? -23.098 14.768 24.240 1.00 96.25 498 LEU A C 1
ATOM 3878 O O . LEU A 1 498 ? -22.645 13.878 24.967 1.00 96.25 498 LEU A O 1
ATOM 3882 N N . GLU A 1 499 ? -22.706 16.044 24.341 1.00 94.94 499 GLU A N 1
ATOM 3883 C CA . GLU A 1 499 ? -21.686 16.482 25.305 1.00 94.94 499 GLU A CA 1
ATOM 3884 C C . GLU A 1 499 ? -22.156 16.309 26.755 1.00 94.94 499 GLU A C 1
ATOM 3886 O O . GLU A 1 499 ? -21.404 15.791 27.584 1.00 94.94 499 GLU A O 1
ATOM 3891 N N . LYS A 1 500 ? -23.413 16.667 27.064 1.00 96.06 500 LYS A N 1
ATOM 3892 C CA . LYS A 1 500 ? -24.019 16.470 28.396 1.00 96.06 500 LYS A CA 1
ATOM 3893 C C . LYS A 1 500 ? -24.105 14.991 28.777 1.00 96.06 500 LYS A C 1
ATOM 3895 O O . LYS A 1 500 ? -23.932 14.659 29.948 1.00 96.06 500 LYS A O 1
ATOM 3900 N N . ALA A 1 501 ? -24.358 14.112 27.809 1.00 96.00 501 ALA A N 1
ATOM 3901 C CA . ALA A 1 501 ? -24.406 12.669 28.024 1.00 96.00 501 ALA A CA 1
ATOM 3902 C C . ALA A 1 501 ? -23.013 12.036 28.214 1.00 96.00 501 ALA A C 1
ATOM 3904 O O . ALA A 1 501 ? -22.927 10.938 28.763 1.00 96.00 501 ALA A O 1
ATOM 3905 N N . GLY A 1 502 ? -21.937 12.736 27.827 1.00 95.31 502 GLY A N 1
ATOM 3906 C CA . GLY A 1 502 ? -20.545 12.346 28.072 1.00 95.31 502 GLY A CA 1
ATOM 3907 C C . GLY A 1 502 ? -19.732 11.989 26.822 1.00 95.31 502 GLY A C 1
ATOM 3908 O O . GLY A 1 502 ? -18.559 11.626 26.956 1.00 95.31 502 GLY A O 1
ATOM 3909 N N . LEU A 1 503 ? -20.300 12.098 25.615 1.00 97.06 503 LEU A N 1
ATOM 3910 C CA . LEU A 1 503 ? -19.546 11.954 24.368 1.00 97.06 503 LEU A CA 1
ATOM 3911 C C . LEU A 1 503 ? -18.872 13.288 24.046 1.00 97.06 503 LEU A C 1
ATOM 3913 O O . LEU A 1 503 ? -19.536 14.265 23.713 1.00 97.06 503 LEU A O 1
ATOM 3917 N N . SER A 1 504 ? -17.545 13.346 24.160 1.00 97.12 504 SER A N 1
ATOM 3918 C CA . SER A 1 504 ? -16.818 14.598 23.951 1.00 97.12 504 SER A CA 1
ATOM 3919 C C . SER A 1 504 ? -16.625 14.863 22.464 1.00 97.12 504 SER A C 1
ATOM 3921 O O . SER A 1 504 ? -16.061 14.031 21.758 1.00 97.12 504 SER A O 1
ATOM 3923 N N . LEU A 1 505 ? -17.038 16.038 22.001 1.00 96.31 505 LEU A N 1
ATOM 3924 C CA . LEU A 1 505 ? -16.768 16.522 20.650 1.00 96.31 505 LEU A CA 1
ATOM 3925 C C . LEU A 1 505 ? -15.444 17.286 20.712 1.00 96.31 505 LEU A C 1
ATOM 3927 O O . LEU A 1 505 ? -15.402 18.395 21.240 1.00 96.31 505 LEU A O 1
ATOM 3931 N N . THR A 1 506 ? -14.337 16.674 20.293 1.00 96.69 506 THR A N 1
ATOM 3932 C CA . THR A 1 506 ? -13.001 17.231 20.565 1.00 96.69 506 THR A CA 1
ATOM 3933 C C . THR A 1 506 ? -12.534 18.228 19.516 1.00 96.69 506 THR A C 1
ATOM 3935 O O . THR A 1 506 ? -11.808 19.161 19.867 1.00 96.69 506 THR A O 1
ATOM 3938 N N . SER A 1 507 ? -12.992 18.103 18.267 1.00 96.88 507 SER A N 1
ATOM 3939 C CA . SER A 1 507 ? -12.697 19.069 17.206 1.00 96.88 507 SER A CA 1
ATOM 3940 C C . SER A 1 507 ? -13.903 19.382 16.323 1.00 96.88 507 SER A C 1
ATOM 3942 O O . SER A 1 507 ? -14.769 18.532 16.109 1.00 96.88 507 SER A O 1
ATOM 3944 N N . MET A 1 508 ? -13.921 20.603 15.789 1.00 96.25 508 MET A N 1
ATOM 3945 C CA . MET A 1 508 ? -14.970 21.145 14.919 1.00 96.25 508 MET A CA 1
ATOM 3946 C C . MET A 1 508 ? -14.375 21.682 13.611 1.00 96.25 508 MET A C 1
ATOM 3948 O O . MET A 1 508 ? -13.165 21.908 13.537 1.00 96.25 508 MET A O 1
ATOM 3952 N N . ASP A 1 509 ? -15.210 21.921 12.600 1.00 94.44 509 ASP A N 1
ATOM 3953 C CA . ASP A 1 509 ? -14.801 22.636 11.386 1.00 94.44 509 ASP A CA 1
ATOM 3954 C C . ASP A 1 509 ? -14.492 24.121 11.653 1.00 94.44 509 ASP A C 1
ATOM 3956 O O . ASP A 1 509 ? -14.738 24.650 12.738 1.00 94.44 509 ASP A O 1
ATOM 3960 N N . ASP A 1 510 ? -13.973 24.815 10.637 1.00 89.31 510 ASP A N 1
ATOM 3961 C CA . ASP A 1 510 ? -13.604 26.241 10.700 1.00 89.31 510 ASP A CA 1
ATOM 3962 C C . ASP A 1 510 ? -14.743 27.164 11.153 1.00 89.31 510 ASP A C 1
ATOM 3964 O O . ASP A 1 510 ? -14.506 28.251 11.681 1.00 89.31 510 ASP A O 1
ATOM 3968 N N . GLN A 1 511 ? -15.992 26.753 10.924 1.00 89.19 511 GLN A N 1
ATOM 3969 C CA . GLN A 1 511 ? -17.180 27.519 11.295 1.00 89.19 511 GLN A CA 1
ATOM 3970 C C . GLN A 1 511 ? -17.728 27.131 12.673 1.00 89.19 511 GLN A C 1
ATOM 3972 O O . GLN A 1 511 ? -18.635 27.800 13.169 1.00 89.19 511 GLN A O 1
ATOM 3977 N N . GLY A 1 512 ? -17.199 26.076 13.297 1.00 89.62 512 GLY A N 1
ATOM 3978 C CA . GLY A 1 512 ? -17.704 25.537 14.556 1.00 89.62 512 GLY A CA 1
ATOM 3979 C C . GLY A 1 512 ? -19.086 24.890 14.433 1.00 89.62 512 GLY A C 1
ATOM 3980 O O . GLY A 1 512 ? -19.778 24.763 15.439 1.00 89.62 512 GLY A O 1
ATOM 3981 N N . VAL A 1 513 ? -19.507 24.516 13.221 1.00 91.06 513 VAL A N 1
ATOM 3982 C CA . VAL A 1 513 ? -20.843 23.968 12.933 1.00 91.06 513 VAL A CA 1
ATOM 3983 C C . VAL A 1 513 ? -20.794 22.451 12.807 1.00 91.06 513 VAL A C 1
ATOM 3985 O O . VAL A 1 513 ? -21.693 21.766 13.292 1.00 91.06 513 VAL A O 1
ATOM 3988 N N . ARG A 1 514 ? -19.751 21.914 12.166 1.00 95.06 514 ARG A N 1
ATOM 3989 C CA . ARG A 1 514 ? -19.612 20.474 11.923 1.00 95.06 514 ARG A CA 1
ATOM 3990 C C . ARG A 1 514 ? -18.682 19.848 12.942 1.00 95.06 514 ARG A C 1
ATOM 3992 O O . ARG A 1 514 ? -17.624 20.396 13.243 1.00 95.06 514 ARG A O 1
ATOM 3999 N N . VAL A 1 515 ? -19.079 18.687 13.449 1.00 97.00 515 VAL A N 1
ATOM 4000 C CA . VAL A 1 515 ? -18.251 17.878 14.344 1.00 97.00 515 VAL A CA 1
ATOM 4001 C C . VAL A 1 515 ? -17.255 17.088 13.507 1.00 97.00 515 VAL A C 1
ATOM 4003 O O . VAL A 1 515 ? -17.658 16.318 12.641 1.00 97.00 515 VAL A O 1
ATOM 4006 N N . GLU A 1 516 ? -15.969 17.232 13.811 1.00 97.12 516 GLU A N 1
ATOM 4007 C CA . GLU A 1 516 ? -14.896 16.553 13.077 1.00 97.12 516 GLU A CA 1
ATOM 4008 C C . GLU A 1 516 ? -14.335 15.348 13.839 1.00 97.12 516 GLU A C 1
ATOM 4010 O O . GLU A 1 516 ? -13.987 14.339 13.224 1.00 97.12 516 GLU A O 1
ATOM 4015 N N . THR A 1 517 ? -14.290 15.425 15.176 1.00 98.00 517 THR A N 1
ATOM 4016 C CA . THR A 1 517 ? -13.803 14.330 16.029 1.00 98.00 517 THR A CA 1
ATOM 4017 C C . THR A 1 517 ? -14.679 14.142 17.265 1.00 98.00 517 THR A C 1
ATOM 4019 O O . THR A 1 517 ? -15.033 15.113 17.939 1.00 98.00 517 THR A O 1
ATOM 4022 N N . ILE A 1 518 ? -14.961 12.882 17.606 1.00 98.31 518 ILE A N 1
ATOM 4023 C CA . ILE A 1 518 ? -15.528 12.460 18.895 1.00 98.31 518 ILE A CA 1
ATOM 4024 C C . ILE A 1 518 ? -14.522 11.617 19.692 1.00 98.31 518 ILE A C 1
ATOM 4026 O O . ILE A 1 518 ? -13.818 10.778 19.125 1.00 98.31 518 ILE A O 1
ATOM 4030 N N . GLU A 1 519 ? -14.496 11.782 21.015 1.00 98.19 519 GLU A N 1
ATOM 4031 C CA . GLU A 1 519 ? -13.702 10.956 21.933 1.00 98.19 519 GLU A CA 1
ATOM 4032 C C . GLU A 1 519 ? -14.449 10.632 23.235 1.00 98.19 519 GLU A C 1
ATOM 4034 O O . GLU A 1 519 ? -15.274 11.406 23.726 1.00 98.19 519 GLU A O 1
ATOM 4039 N N . LEU A 1 520 ? -14.105 9.493 23.845 1.00 97.62 520 LEU A N 1
ATOM 4040 C CA . LEU A 1 520 ? -14.494 9.169 25.222 1.00 97.62 520 LEU A CA 1
ATOM 4041 C C . LEU A 1 520 ? -13.296 9.312 26.160 1.00 97.62 520 LEU A C 1
ATOM 4043 O O . LEU A 1 520 ? -12.336 8.544 26.082 1.00 97.62 520 LEU A O 1
ATOM 4047 N N . LYS A 1 521 ? -13.387 10.271 27.087 1.00 94.25 521 LYS A N 1
ATOM 4048 C CA . LYS A 1 521 ? -12.302 10.645 28.006 1.00 94.25 521 LYS A CA 1
ATOM 4049 C C . LYS A 1 521 ? -11.774 9.483 28.850 1.00 94.25 521 LYS A C 1
ATOM 4051 O O . LYS A 1 521 ? -10.564 9.276 28.920 1.00 94.25 521 LYS A O 1
ATOM 4056 N N . ASP A 1 522 ? -12.674 8.685 29.423 1.00 93.56 522 ASP A N 1
ATOM 4057 C CA . ASP A 1 522 ? -12.332 7.590 30.347 1.00 93.56 522 ASP A CA 1
ATOM 4058 C C . ASP A 1 522 ? -12.121 6.227 29.652 1.00 93.56 522 ASP A C 1
ATOM 4060 O O . ASP A 1 522 ? -12.082 5.172 30.300 1.00 93.56 522 ASP A O 1
ATOM 4064 N N . HIS A 1 523 ? -11.991 6.223 28.321 1.00 97.62 523 HIS A N 1
ATOM 4065 C CA . HIS A 1 523 ? -11.775 5.025 27.512 1.00 97.62 523 HIS A CA 1
ATOM 4066 C C . HIS A 1 523 ? -10.310 4.927 27.038 1.00 97.62 523 HIS A C 1
ATOM 4068 O O . HIS A 1 523 ? -9.742 5.953 26.660 1.00 97.62 523 HIS A O 1
ATOM 4074 N N . PRO A 1 524 ? -9.671 3.734 26.995 1.00 95.44 524 PRO A N 1
ATOM 4075 C CA . PRO A 1 524 ? -8.271 3.572 26.573 1.00 95.44 524 PRO A CA 1
ATOM 4076 C C . PRO A 1 524 ? -7.943 4.214 25.223 1.00 95.44 524 PRO A C 1
ATOM 4078 O O . PRO A 1 524 ? -6.981 4.970 25.133 1.00 95.44 524 PRO A O 1
ATOM 4081 N N . PHE A 1 525 ? -8.782 3.994 24.213 1.00 98.38 525 PHE A N 1
ATOM 4082 C CA . PHE A 1 525 ? -8.762 4.729 22.948 1.00 98.38 525 PHE A CA 1
ATOM 4083 C C . PHE A 1 525 ? -10.117 4.553 22.251 1.00 98.38 525 PHE A C 1
ATOM 4085 O O . PHE A 1 525 ? -10.419 3.457 21.805 1.00 98.38 525 PHE A O 1
ATOM 4092 N N . PHE A 1 526 ? -10.991 5.557 22.256 1.00 98.62 526 PHE A N 1
ATOM 4093 C CA . PHE A 1 526 ? -12.251 5.520 21.499 1.00 98.62 526 PHE A CA 1
ATOM 4094 C C . PHE A 1 526 ? -12.346 6.826 20.742 1.00 98.62 526 PHE A C 1
ATOM 4096 O O . PHE A 1 526 ? -12.611 7.861 21.354 1.00 98.62 526 PHE A O 1
ATOM 4103 N N . VAL A 1 527 ? -12.055 6.770 19.449 1.00 98.62 527 VAL A N 1
ATOM 4104 C CA . VAL A 1 527 ? -11.975 7.948 18.592 1.00 98.62 527 VAL A CA 1
ATOM 4105 C C . VAL A 1 527 ? -12.858 7.719 17.373 1.00 98.62 527 VAL A C 1
ATOM 4107 O O . VAL A 1 527 ? -12.783 6.673 16.731 1.00 98.62 527 VAL A O 1
ATOM 4110 N N . GLY A 1 528 ? -13.699 8.691 17.047 1.00 98.31 528 GLY A N 1
ATOM 4111 C CA . GLY A 1 528 ? -14.376 8.773 15.757 1.00 98.31 528 GLY A CA 1
ATOM 4112 C C . GLY A 1 528 ? -13.892 10.017 15.029 1.00 98.31 528 GLY A C 1
ATOM 4113 O O . GLY A 1 528 ? -13.890 11.083 15.633 1.00 98.31 528 GLY A O 1
ATOM 4114 N N . LEU A 1 529 ? -13.475 9.881 13.772 1.00 97.31 529 LEU A N 1
ATOM 4115 C CA . LEU A 1 529 ? -13.133 10.999 12.897 1.00 97.31 529 LEU A CA 1
ATOM 4116 C C . LEU A 1 529 ? -14.071 11.019 11.700 1.00 97.31 529 LEU A C 1
ATOM 4118 O O . LEU A 1 529 ? -14.314 9.983 11.082 1.00 97.31 529 LEU A O 1
ATOM 4122 N N . GLN A 1 530 ? -14.525 12.208 11.325 1.00 96.62 530 GLN A N 1
ATOM 4123 C CA . GLN A 1 530 ? -15.319 12.405 10.119 1.00 96.62 530 GLN A CA 1
ATOM 4124 C C . GLN A 1 530 ? -14.438 12.399 8.852 1.00 96.62 530 GLN A C 1
ATOM 4126 O O . GLN A 1 530 ? -14.906 12.107 7.748 1.00 96.62 530 GLN A O 1
ATOM 4131 N N . ALA A 1 531 ? -13.148 12.700 9.007 1.00 96.88 531 ALA A N 1
ATOM 4132 C CA . ALA A 1 531 ? -12.138 12.626 7.957 1.00 96.88 531 ALA A CA 1
ATOM 4133 C C . ALA A 1 531 ? -11.686 11.188 7.641 1.00 96.88 531 ALA A C 1
ATOM 4135 O O . ALA A 1 531 ? -11.959 10.258 8.396 1.00 96.88 531 ALA A O 1
ATOM 4136 N N . HIS A 1 532 ? -10.931 11.045 6.550 1.00 97.50 532 HIS A N 1
ATOM 4137 C CA . HIS A 1 532 ? -10.249 9.835 6.085 1.00 97.50 532 HIS A CA 1
ATOM 4138 C C . HIS A 1 532 ? -8.723 9.951 6.287 1.00 97.50 532 HIS A C 1
ATOM 4140 O O . HIS A 1 532 ? -7.985 10.306 5.356 1.00 97.50 532 HIS A O 1
ATOM 4146 N N . PRO A 1 533 ? -8.221 9.687 7.507 1.00 96.38 533 PRO A N 1
ATOM 4147 C CA . PRO A 1 533 ? -6.799 9.811 7.836 1.00 96.38 533 PRO A CA 1
ATOM 4148 C C . PRO A 1 533 ? -5.900 8.813 7.081 1.00 96.38 533 PRO A C 1
ATOM 4150 O O . PRO A 1 533 ? -4.695 9.026 6.935 1.00 96.38 533 PRO A O 1
ATOM 4153 N N . GLU A 1 534 ? -6.459 7.720 6.563 1.00 96.94 534 GLU A N 1
ATOM 4154 C CA . GLU A 1 534 ? -5.754 6.706 5.778 1.00 96.94 534 GLU A CA 1
ATOM 4155 C C . GLU A 1 534 ? -5.124 7.259 4.489 1.00 96.94 534 GLU A C 1
ATOM 4157 O O . GLU A 1 534 ? -4.099 6.735 4.035 1.00 96.94 534 GLU A O 1
ATOM 4162 N N . TYR A 1 535 ? -5.679 8.341 3.929 1.00 96.38 535 TYR A N 1
ATOM 4163 C CA . TYR A 1 535 ? -5.142 8.990 2.732 1.00 96.38 535 TYR A CA 1
ATOM 4164 C C . TYR A 1 535 ? -3.870 9.793 3.012 1.00 96.38 535 TYR A C 1
ATOM 4166 O O . TYR A 1 535 ? -2.996 9.859 2.151 1.00 96.38 535 TYR A O 1
ATOM 4174 N N . LYS A 1 536 ? -3.719 10.353 4.221 1.00 95.44 536 LYS A N 1
ATOM 4175 C CA . LYS A 1 536 ? -2.519 11.111 4.622 1.00 95.44 536 LYS A CA 1
ATOM 4176 C C . LYS A 1 536 ? -1.429 10.245 5.268 1.00 95.44 536 LYS A C 1
ATOM 4178 O O . LYS A 1 536 ? -0.335 10.741 5.542 1.00 95.44 536 LYS A O 1
ATOM 4183 N N . SER A 1 537 ? -1.685 8.952 5.486 1.00 96.69 537 SER A N 1
ATOM 4184 C CA . SER A 1 537 ? -0.696 8.024 6.046 1.00 96.69 537 SER A CA 1
ATOM 4185 C C . SER A 1 537 ? 0.463 7.797 5.076 1.00 96.69 537 SER A C 1
ATOM 4187 O O . SER A 1 537 ? 0.242 7.443 3.921 1.00 96.69 537 SER A O 1
ATOM 4189 N N . LYS A 1 538 ? 1.706 7.935 5.547 1.00 95.25 538 LYS A N 1
ATOM 4190 C CA . LYS A 1 538 ? 2.938 7.685 4.778 1.00 95.25 538 LYS A CA 1
ATOM 4191 C C . LYS A 1 538 ? 3.769 6.599 5.453 1.00 95.25 538 LYS A C 1
ATOM 4193 O O . LYS A 1 538 ? 3.717 6.452 6.671 1.00 95.25 538 LYS A O 1
ATOM 4198 N N . THR A 1 539 ? 4.617 5.913 4.687 1.00 93.94 539 THR A N 1
ATOM 4199 C CA . THR A 1 539 ? 5.431 4.792 5.201 1.00 93.94 539 THR A CA 1
ATOM 4200 C C . THR A 1 539 ? 6.271 5.184 6.423 1.00 93.94 539 THR A C 1
ATOM 4202 O O . THR A 1 539 ? 6.307 4.466 7.417 1.00 93.94 539 THR A O 1
ATOM 4205 N N . LEU A 1 540 ? 6.910 6.361 6.378 1.00 93.44 540 LEU A N 1
ATOM 4206 C CA . LEU A 1 540 ? 7.760 6.883 7.463 1.00 93.44 540 LEU A CA 1
ATOM 4207 C C . LEU A 1 540 ? 7.040 7.872 8.395 1.00 93.44 540 LEU A C 1
ATOM 4209 O O . LEU A 1 540 ? 7.625 8.359 9.363 1.00 93.44 540 LEU A O 1
ATOM 4213 N N . ALA A 1 541 ? 5.785 8.198 8.094 1.00 92.81 541 ALA A N 1
ATOM 4214 C CA . ALA A 1 541 ? 4.947 9.091 8.884 1.00 92.81 541 ALA A CA 1
ATOM 4215 C C . ALA A 1 541 ? 3.503 8.562 8.865 1.00 92.81 541 ALA A C 1
ATOM 4217 O O . ALA A 1 541 ? 2.681 9.057 8.089 1.00 92.81 541 ALA A O 1
ATOM 4218 N N . PRO A 1 542 ? 3.207 7.519 9.667 1.00 96.12 542 PRO A N 1
ATOM 4219 C CA . PRO A 1 542 ? 1.867 6.954 9.751 1.00 96.12 542 PRO A CA 1
ATOM 4220 C C . PRO A 1 542 ? 0.851 8.000 10.216 1.00 96.12 542 PRO A C 1
ATOM 4222 O O . PRO A 1 542 ? 1.194 8.905 10.980 1.00 96.12 542 PRO A O 1
ATOM 4225 N N . ALA A 1 543 ? -0.401 7.851 9.787 1.00 96.88 543 ALA A N 1
ATOM 4226 C CA . ALA A 1 543 ? -1.476 8.746 10.201 1.00 96.88 543 ALA A CA 1
ATOM 4227 C C . ALA A 1 543 ? -1.703 8.677 11.728 1.00 96.88 543 ALA A C 1
ATOM 4229 O O . ALA A 1 543 ? -1.849 7.569 12.256 1.00 96.88 543 ALA A O 1
ATOM 4230 N N . PRO A 1 544 ? -1.764 9.818 12.446 1.00 96.94 544 PRO A N 1
ATOM 4231 C CA . PRO A 1 544 ? -1.815 9.835 13.911 1.00 96.94 544 PRO A CA 1
ATOM 4232 C C . PRO A 1 544 ? -2.964 9.031 14.528 1.00 96.94 544 PRO A C 1
ATOM 4234 O O . PRO A 1 544 ? -2.741 8.317 15.500 1.00 96.94 544 PRO A O 1
ATOM 4237 N N . SER A 1 545 ? -4.167 9.074 13.953 1.00 97.12 545 SER A N 1
ATOM 4238 C CA . SER A 1 545 ? -5.330 8.321 14.450 1.00 97.12 545 SER A CA 1
ATOM 4239 C C . SER A 1 545 ? -5.166 6.801 14.327 1.00 97.12 545 SER A C 1
ATOM 4241 O O . SER A 1 545 ? -5.414 6.079 15.295 1.00 97.12 545 SER A O 1
ATOM 4243 N N . LEU A 1 546 ? -4.695 6.302 13.177 1.00 98.50 546 LEU A N 1
ATOM 4244 C CA . LEU A 1 546 ? -4.419 4.872 12.980 1.00 98.50 546 LEU A CA 1
ATOM 4245 C C . LEU A 1 546 ? -3.226 4.404 13.822 1.00 98.50 546 LEU A C 1
ATOM 4247 O O . LEU A 1 546 ? -3.264 3.307 14.383 1.00 98.50 546 LEU A O 1
ATOM 4251 N N . LEU A 1 547 ? -2.202 5.251 13.968 1.00 98.38 547 LEU A N 1
ATOM 4252 C CA . LEU A 1 547 ? -1.079 4.987 14.862 1.00 98.38 547 LEU A CA 1
ATOM 4253 C C . LEU A 1 547 ? -1.553 4.879 16.312 1.00 98.38 547 LEU A C 1
ATOM 4255 O O . LEU A 1 547 ? -1.146 3.959 17.015 1.00 98.38 547 LEU A O 1
ATOM 4259 N N . GLY A 1 548 ? -2.456 5.765 16.732 1.00 98.12 548 GLY A N 1
ATOM 4260 C CA . GLY A 1 548 ? -3.102 5.724 18.038 1.00 98.12 548 GLY A CA 1
ATOM 4261 C C . GLY A 1 548 ? -3.852 4.420 18.290 1.00 98.12 548 GLY A C 1
ATOM 4262 O O . GLY A 1 548 ? -3.655 3.807 19.338 1.00 98.12 548 GLY A O 1
ATOM 4263 N N . LEU A 1 549 ? -4.642 3.947 17.318 1.00 98.75 549 LEU A N 1
ATOM 4264 C CA . LEU A 1 549 ? -5.356 2.672 17.428 1.00 98.75 549 LEU A CA 1
ATOM 4265 C C . LEU A 1 549 ? -4.384 1.504 17.627 1.00 98.75 549 LEU A C 1
ATOM 4267 O O . LEU A 1 549 ? -4.552 0.710 18.556 1.00 98.75 549 LEU A O 1
ATOM 4271 N N . VAL A 1 550 ? -3.366 1.391 16.768 1.00 98.56 550 VAL A N 1
ATOM 4272 C CA . VAL A 1 550 ? -2.399 0.287 16.839 1.00 98.56 550 VAL A CA 1
ATOM 4273 C C . VAL A 1 550 ? -1.588 0.363 18.130 1.00 98.56 550 VAL A C 1
ATOM 4275 O O . VAL A 1 550 ? -1.423 -0.656 18.799 1.00 98.56 550 VAL A O 1
ATOM 4278 N N . ALA A 1 551 ? -1.138 1.554 18.529 1.00 98.19 551 ALA A N 1
ATOM 4279 C CA . ALA A 1 551 ? -0.368 1.749 19.752 1.00 98.19 551 ALA A CA 1
ATOM 4280 C C . ALA A 1 551 ? -1.190 1.436 21.011 1.00 98.19 551 ALA A C 1
ATOM 4282 O O . ALA A 1 551 ? -0.694 0.759 21.911 1.00 98.19 551 ALA A O 1
ATOM 4283 N N . ALA A 1 552 ? -2.463 1.845 21.055 1.00 98.19 552 ALA A N 1
ATOM 4284 C CA . ALA A 1 552 ? -3.383 1.508 22.140 1.00 98.19 552 ALA A CA 1
ATOM 4285 C C . ALA A 1 552 ? -3.634 -0.003 22.227 1.00 98.19 552 ALA A C 1
ATOM 4287 O O . ALA A 1 552 ? -3.576 -0.575 23.312 1.00 98.19 552 ALA A O 1
ATOM 4288 N N . SER A 1 553 ? -3.833 -0.655 2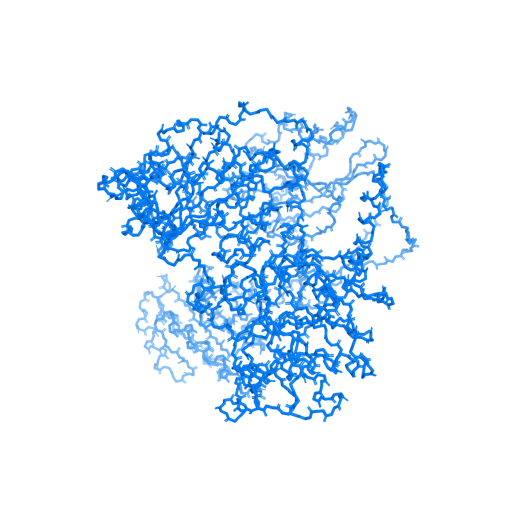1.080 1.00 98.12 553 SER A N 1
ATOM 4289 C CA . SER A 1 553 ? -4.018 -2.112 20.986 1.00 98.12 553 SER A CA 1
ATOM 4290 C C . SER A 1 553 ? -2.758 -2.894 21.382 1.00 98.12 553 SER A C 1
ATOM 4292 O O . SER A 1 553 ? -2.839 -4.050 21.786 1.00 98.12 553 SER A O 1
ATOM 4294 N N . SER A 1 554 ? -1.592 -2.252 21.275 1.00 96.56 554 SER A N 1
ATOM 4295 C CA . SER A 1 554 ? -0.270 -2.834 21.533 1.00 96.56 554 SER A CA 1
ATOM 4296 C C . SER A 1 554 ? 0.306 -2.500 22.910 1.00 96.56 554 SER A C 1
ATOM 4298 O O . SER A 1 554 ? 1.409 -2.957 23.220 1.00 96.56 554 SER A O 1
ATOM 4300 N N . GLY A 1 555 ? -0.394 -1.680 23.702 1.00 95.38 555 GLY A N 1
ATOM 4301 C CA . GLY A 1 555 ? 0.052 -1.223 25.020 1.00 95.38 555 GLY A CA 1
ATOM 4302 C C . GLY A 1 555 ? 1.186 -0.189 25.011 1.00 95.38 555 GLY A C 1
ATOM 4303 O O . GLY A 1 555 ? 1.804 0.008 26.048 1.00 95.38 555 GLY A O 1
ATOM 4304 N N . CYS A 1 556 ? 1.467 0.472 23.880 1.00 96.06 556 CYS A N 1
ATOM 4305 C CA . CYS A 1 556 ? 2.572 1.437 23.736 1.00 96.06 556 CYS A CA 1
ATOM 4306 C C . CYS A 1 556 ? 2.114 2.866 23.377 1.00 96.06 556 CYS A C 1
ATOM 4308 O O . CYS A 1 556 ? 2.902 3.678 22.894 1.00 96.06 556 CYS A O 1
ATOM 4310 N N . LEU A 1 557 ? 0.834 3.197 23.596 1.00 96.50 557 LEU A N 1
ATOM 4311 C CA . LEU A 1 557 ? 0.272 4.511 23.255 1.00 96.50 557 LEU A CA 1
ATOM 4312 C C . LEU A 1 557 ? 1.012 5.677 23.931 1.00 96.50 557 LEU A C 1
ATOM 4314 O O . LEU A 1 557 ? 1.312 6.665 23.264 1.00 96.50 557 LEU A O 1
ATOM 4318 N N . ASP A 1 558 ? 1.328 5.555 25.220 1.00 94.94 558 ASP A N 1
ATOM 4319 C CA . ASP A 1 558 ? 1.976 6.629 25.981 1.00 94.94 558 ASP A CA 1
ATOM 4320 C C . ASP A 1 558 ? 3.391 6.931 25.456 1.00 94.94 558 ASP A C 1
ATOM 4322 O O . ASP A 1 558 ? 3.760 8.094 25.300 1.00 94.94 558 ASP A O 1
ATOM 4326 N N . GLU A 1 559 ? 4.152 5.895 25.083 1.00 94.81 559 GLU A N 1
ATOM 4327 C CA . GLU A 1 559 ? 5.479 6.035 24.465 1.00 94.81 559 GLU A CA 1
ATOM 4328 C C . GLU A 1 559 ? 5.406 6.780 23.124 1.00 94.81 559 GLU A C 1
ATOM 4330 O O . GLU A 1 559 ? 6.244 7.632 22.815 1.00 94.81 559 GLU A O 1
ATOM 4335 N N . ILE A 1 560 ? 4.382 6.478 22.320 1.00 94.62 560 ILE A N 1
ATOM 4336 C CA . ILE A 1 560 ? 4.157 7.129 21.027 1.00 94.62 560 ILE A CA 1
ATOM 4337 C C . ILE A 1 560 ? 3.749 8.595 21.207 1.00 94.62 560 ILE A C 1
ATOM 4339 O O . ILE A 1 560 ? 4.250 9.455 20.477 1.00 94.62 560 ILE A O 1
ATOM 4343 N N . ILE A 1 561 ? 2.874 8.892 22.172 1.00 93.69 561 ILE A N 1
ATOM 4344 C CA . ILE A 1 561 ? 2.461 10.265 22.490 1.00 93.69 561 ILE A CA 1
ATOM 4345 C C . ILE A 1 561 ? 3.665 11.095 22.945 1.00 93.69 561 ILE A C 1
ATOM 4347 O O . ILE A 1 561 ? 3.849 12.220 22.475 1.00 93.69 561 ILE A O 1
ATOM 4351 N N . GLU A 1 562 ? 4.515 10.545 23.809 1.00 90.62 562 GLU A N 1
ATOM 4352 C CA . GLU A 1 562 ? 5.699 11.255 24.288 1.00 90.62 562 GLU A CA 1
ATOM 4353 C C . GLU A 1 562 ? 6.694 11.525 23.151 1.00 90.62 562 GLU A C 1
ATOM 4355 O O . GLU A 1 562 ? 7.175 12.648 22.981 1.00 90.62 562 GLU A O 1
ATOM 4360 N N . ALA A 1 563 ? 6.914 10.546 22.269 1.00 88.62 563 ALA A N 1
ATOM 4361 C CA . ALA A 1 563 ? 7.742 10.739 21.081 1.00 88.62 563 ALA A CA 1
ATOM 4362 C C . ALA A 1 563 ? 7.198 11.835 20.139 1.00 88.62 563 ALA A C 1
ATOM 4364 O O . ALA A 1 563 ? 7.982 12.560 19.518 1.00 88.62 563 ALA A O 1
ATOM 4365 N N . ALA A 1 564 ? 5.872 11.976 20.021 1.00 86.44 564 ALA A N 1
ATOM 4366 C CA . ALA A 1 564 ? 5.247 13.031 19.223 1.00 86.44 564 ALA A CA 1
ATOM 4367 C C . ALA A 1 564 ? 5.469 14.428 19.830 1.00 86.44 564 ALA A C 1
ATOM 4369 O O . ALA A 1 564 ? 5.734 15.380 19.090 1.00 86.44 564 ALA A O 1
ATOM 4370 N N . ARG A 1 565 ? 5.429 14.549 21.164 1.00 80.94 565 ARG A N 1
ATOM 4371 C CA . ARG A 1 565 ? 5.705 15.803 21.887 1.00 80.94 565 ARG A CA 1
ATOM 4372 C C . ARG A 1 565 ? 7.148 16.266 21.706 1.00 80.94 565 ARG A C 1
ATOM 4374 O O . ARG A 1 565 ? 7.365 17.386 21.244 1.00 80.94 565 ARG A O 1
ATOM 4381 N N . VAL A 1 566 ? 8.120 15.383 21.950 1.00 76.44 566 VAL A N 1
ATOM 4382 C CA . VAL A 1 566 ? 9.558 15.690 21.802 1.00 76.44 566 VAL A CA 1
ATOM 4383 C C . VAL A 1 566 ? 9.887 16.150 20.379 1.00 76.44 566 VAL A C 1
ATOM 4385 O O . VAL A 1 566 ? 10.647 17.098 20.174 1.00 76.44 566 VAL A O 1
ATOM 4388 N N . LYS A 1 567 ? 9.278 15.520 19.365 1.00 71.38 567 LYS A N 1
ATOM 4389 C CA . LYS A 1 567 ? 9.477 15.906 17.962 1.00 71.38 567 LYS A CA 1
ATOM 4390 C C . LYS A 1 567 ? 9.017 17.343 17.680 1.00 71.38 567 LYS A C 1
ATOM 4392 O O . LYS A 1 567 ? 9.687 18.034 16.917 1.00 71.38 567 LYS A O 1
ATOM 4397 N N . LYS A 1 568 ? 7.917 17.800 18.291 1.00 62.44 568 LYS A N 1
ATOM 4398 C CA . LYS A 1 568 ? 7.408 19.173 18.128 1.00 62.44 568 LYS A CA 1
ATOM 4399 C C . LYS A 1 568 ? 8.321 20.211 18.780 1.00 62.44 568 LYS A C 1
ATOM 4401 O O . LYS A 1 568 ? 8.574 21.261 18.189 1.00 62.44 568 LYS A O 1
ATOM 4406 N N . GLU A 1 569 ? 8.841 19.917 19.969 1.00 45.34 569 GLU A N 1
ATOM 4407 C CA . GLU A 1 569 ? 9.799 20.794 20.654 1.00 45.34 569 GLU A CA 1
ATOM 4408 C C . GLU A 1 569 ? 11.085 20.961 19.833 1.00 45.34 569 GLU A C 1
ATOM 4410 O O . GLU A 1 569 ? 11.572 22.079 19.665 1.00 45.34 569 GLU A O 1
ATOM 4415 N N . ALA A 1 570 ? 11.566 19.876 19.216 1.00 45.12 570 ALA A N 1
ATOM 4416 C CA . ALA A 1 570 ? 12.720 19.908 18.320 1.00 45.12 570 ALA A CA 1
ATOM 4417 C C . ALA A 1 570 ? 12.478 20.719 17.030 1.00 45.12 570 ALA A C 1
ATOM 4419 O O . ALA A 1 570 ? 13.419 21.303 16.497 1.00 45.12 570 ALA A O 1
ATOM 4420 N N . THR A 1 571 ? 11.242 20.784 16.520 1.00 42.97 571 THR A N 1
ATOM 4421 C CA . THR A 1 571 ? 10.902 21.604 15.340 1.00 42.97 571 THR A CA 1
ATOM 4422 C C . THR A 1 571 ? 10.693 23.088 15.650 1.00 42.97 571 THR A C 1
ATOM 4424 O O . THR A 1 571 ? 10.836 23.908 14.747 1.00 42.97 571 THR A O 1
ATOM 4427 N N . ASN A 1 572 ? 10.399 23.449 16.905 1.00 31.52 572 ASN A N 1
ATOM 4428 C CA . ASN A 1 572 ? 10.176 24.838 17.329 1.00 31.52 572 ASN A CA 1
ATOM 4429 C C . ASN A 1 572 ? 11.440 25.535 17.877 1.00 31.52 572 ASN A C 1
ATOM 4431 O O . ASN A 1 572 ? 11.401 26.735 18.146 1.00 31.52 572 ASN A O 1
ATOM 4435 N N . GLY A 1 573 ? 12.558 24.816 18.037 1.00 24.77 573 GLY A N 1
ATOM 4436 C CA . GLY A 1 573 ? 13.832 25.349 18.526 1.00 24.77 573 GLY A CA 1
ATOM 4437 C C . GLY A 1 573 ? 14.948 25.303 17.478 1.00 24.77 573 GLY A C 1
ATOM 4438 O O . GLY A 1 573 ? 15.270 24.251 16.933 1.00 24.77 573 GLY A O 1
ATOM 4439 N N . THR A 1 574 ? 15.597 26.440 17.224 1.00 23.52 574 THR A N 1
ATOM 4440 C CA . THR A 1 574 ? 16.857 26.508 16.467 1.00 23.52 574 THR A CA 1
ATOM 4441 C C . THR A 1 574 ? 17.946 25.687 17.176 1.00 23.52 574 THR A C 1
ATOM 4443 O O . THR A 1 574 ? 18.264 25.970 18.324 1.00 23.52 574 THR A O 1
ATOM 4446 N N . GLN A 1 575 ? 18.517 24.702 16.467 1.00 26.27 575 GLN A N 1
ATOM 4447 C CA . GLN A 1 575 ? 19.699 23.883 16.804 1.00 26.27 575 GLN A CA 1
ATOM 4448 C C . GLN A 1 575 ? 19.848 23.422 18.268 1.00 26.27 575 GLN A C 1
ATOM 4450 O O . GLN A 1 575 ? 20.456 24.100 19.092 1.00 26.27 575 GLN A O 1
ATOM 4455 N N . ILE A 1 576 ? 19.490 22.161 18.538 1.00 21.86 576 ILE A N 1
ATOM 4456 C CA . ILE A 1 576 ? 20.071 21.399 19.653 1.00 21.86 576 ILE A CA 1
ATOM 4457 C C . ILE A 1 576 ? 20.550 20.039 19.129 1.00 21.86 576 ILE A C 1
ATOM 4459 O O . ILE A 1 576 ? 19.802 19.284 18.512 1.00 21.86 576 ILE A O 1
ATOM 4463 N N . ARG A 1 577 ? 21.846 19.770 19.336 1.00 22.91 577 ARG A N 1
ATOM 4464 C CA . ARG A 1 577 ? 22.527 18.497 19.053 1.00 22.91 577 ARG A CA 1
ATOM 4465 C C . ARG A 1 577 ? 21.770 17.340 19.709 1.00 22.91 577 ARG A C 1
ATOM 4467 O O . ARG A 1 577 ? 21.437 17.443 20.885 1.00 22.91 577 ARG A O 1
ATOM 4474 N N . CYS A 1 578 ? 21.573 16.245 18.967 1.00 21.34 578 CYS A N 1
ATOM 4475 C CA . CYS A 1 578 ? 21.059 14.972 19.478 1.00 21.34 578 CYS A CA 1
ATOM 4476 C C . CYS A 1 578 ? 21.707 14.616 20.822 1.00 21.34 578 CYS A C 1
ATOM 4478 O O . CYS A 1 578 ? 22.877 14.233 20.873 1.00 21.34 578 CYS A O 1
ATOM 4480 N N . LEU A 1 579 ? 20.938 14.734 21.901 1.00 21.39 579 LEU A N 1
ATOM 4481 C CA . LEU A 1 579 ? 21.277 14.155 23.188 1.00 21.39 579 LEU A CA 1
ATOM 4482 C C . LEU A 1 579 ? 20.868 12.684 23.145 1.00 21.39 579 LEU A C 1
ATOM 4484 O O . LEU A 1 579 ? 19.686 12.347 23.097 1.00 21.39 579 LEU A O 1
ATOM 4488 N N . HIS A 1 580 ? 21.879 11.818 23.127 1.00 21.78 580 HIS A N 1
ATOM 4489 C CA . HIS A 1 580 ? 21.745 10.420 23.499 1.00 21.78 580 HIS A CA 1
ATOM 4490 C C . HIS A 1 580 ? 21.126 10.332 24.897 1.00 21.78 580 HIS A C 1
ATOM 4492 O O . HIS A 1 580 ? 21.699 10.829 25.867 1.00 21.78 580 HIS A O 1
ATOM 4498 N N . ILE A 1 581 ? 19.970 9.680 24.999 1.00 22.67 581 ILE A N 1
ATOM 4499 C CA . ILE A 1 581 ? 19.430 9.248 26.285 1.00 22.67 581 ILE A CA 1
ATOM 4500 C C . ILE A 1 581 ? 20.238 8.014 26.687 1.00 22.67 581 ILE A C 1
ATOM 4502 O O . ILE A 1 581 ? 20.068 6.932 26.129 1.00 22.67 581 ILE A O 1
ATOM 4506 N N . HIS A 1 582 ? 21.181 8.224 27.604 1.00 22.88 582 HIS A N 1
ATOM 4507 C CA . HIS A 1 582 ? 21.888 7.164 28.307 1.00 22.88 582 HIS A CA 1
ATOM 4508 C C . HIS A 1 582 ? 20.947 6.464 29.293 1.00 22.88 582 HIS A C 1
ATOM 4510 O O . HIS A 1 582 ? 20.239 7.110 30.066 1.00 22.88 582 HIS A O 1
ATOM 4516 N N . GLU A 1 583 ? 21.002 5.135 29.274 1.00 24.28 583 GLU A N 1
ATOM 4517 C CA . GLU A 1 583 ? 20.459 4.230 30.283 1.00 24.28 583 GLU A CA 1
ATOM 4518 C C . GLU A 1 583 ? 21.010 4.535 31.683 1.00 24.28 583 GLU A C 1
ATOM 4520 O O . GLU A 1 583 ? 22.206 4.790 31.854 1.00 24.28 583 GLU A O 1
ATOM 4525 N N . TYR A 1 584 ? 20.158 4.399 32.704 1.00 23.03 584 TYR A N 1
ATOM 4526 C CA . TYR A 1 584 ? 20.592 4.296 34.096 1.00 23.03 584 TYR A CA 1
ATOM 4527 C C . TYR A 1 584 ? 20.237 2.923 34.684 1.00 23.03 584 TYR A C 1
ATOM 4529 O O . TYR A 1 584 ? 19.096 2.637 35.026 1.00 23.03 584 TYR A O 1
ATOM 4537 N N . GLN A 1 585 ? 21.289 2.104 34.753 1.00 25.61 585 GLN A N 1
ATOM 4538 C CA . GLN A 1 585 ? 21.712 1.146 35.784 1.00 25.61 585 GLN A CA 1
ATOM 4539 C C . GLN A 1 585 ? 20.690 0.302 36.568 1.00 25.61 585 GLN A C 1
ATOM 4541 O O . GLN A 1 585 ? 19.848 0.799 37.309 1.00 25.61 585 GLN A O 1
ATOM 4546 N N . SER A 1 586 ? 20.998 -0.996 36.658 1.00 23.80 586 SER A N 1
ATOM 4547 C CA . SER A 1 586 ? 20.903 -1.732 37.928 1.00 23.80 586 SER A CA 1
ATOM 4548 C C . SER A 1 586 ? 22.051 -2.745 38.090 1.00 23.80 586 SER A C 1
ATOM 4550 O O . SER A 1 586 ? 22.592 -3.287 37.129 1.00 23.80 586 SER A O 1
ATOM 4552 N N . GLN A 1 587 ? 22.493 -2.879 39.342 1.00 25.12 587 GLN A N 1
ATOM 4553 C CA . GLN A 1 587 ? 23.761 -3.444 39.811 1.00 25.12 587 GLN A CA 1
ATOM 4554 C C . GLN A 1 587 ? 23.792 -4.985 39.916 1.00 25.12 587 GLN A C 1
ATOM 4556 O O . GLN A 1 587 ? 22.772 -5.650 40.063 1.00 25.12 587 GLN A O 1
ATOM 4561 N N . LYS A 1 588 ? 25.028 -5.512 39.922 1.00 26.84 588 LYS A N 1
ATOM 4562 C CA . LYS A 1 588 ? 25.472 -6.897 40.186 1.00 26.84 588 LYS A CA 1
ATOM 4563 C C . LYS A 1 588 ? 24.769 -7.606 41.357 1.00 26.84 588 LYS A C 1
ATOM 4565 O O . LYS A 1 588 ? 24.791 -7.096 42.471 1.00 26.84 588 LYS A O 1
ATOM 4570 N N . LEU A 1 589 ? 24.435 -8.887 41.159 1.00 23.83 589 LEU A N 1
ATOM 4571 C CA . LEU A 1 589 ? 24.736 -9.963 42.118 1.00 23.83 589 LEU A CA 1
ATOM 4572 C C . LEU A 1 589 ? 24.852 -11.320 41.391 1.00 23.83 589 LEU A C 1
ATOM 4574 O O . LEU A 1 589 ? 24.035 -11.643 40.533 1.00 23.83 589 LEU A O 1
ATOM 4578 N N . MET A 1 590 ? 25.886 -12.098 41.727 1.00 28.80 590 MET A N 1
ATOM 4579 C CA . MET A 1 590 ? 26.189 -13.418 41.156 1.00 28.80 590 MET A CA 1
ATOM 4580 C C . MET A 1 590 ? 25.042 -14.422 41.360 1.00 28.80 590 MET A C 1
ATOM 4582 O O . MET A 1 590 ? 24.586 -14.613 42.488 1.00 28.80 590 MET A O 1
ATOM 4586 N N . LYS A 1 591 ? 24.633 -15.121 40.294 1.00 27.95 591 LYS A N 1
ATOM 4587 C CA . LYS A 1 591 ? 23.723 -16.278 40.338 1.00 27.95 591 LYS A CA 1
ATOM 4588 C C . LYS A 1 591 ? 24.088 -17.287 39.248 1.00 27.95 591 LYS A C 1
ATOM 4590 O O . LYS A 1 591 ? 24.510 -16.891 38.167 1.00 27.95 591 LYS A O 1
ATOM 4595 N N . GLN A 1 592 ? 23.889 -18.576 39.536 1.00 28.67 592 GLN A N 1
ATOM 4596 C CA . GLN A 1 592 ? 23.778 -19.623 38.515 1.00 28.67 592 GLN A CA 1
ATOM 4597 C C . GLN A 1 592 ? 22.765 -19.168 37.460 1.00 28.67 592 GLN A C 1
ATOM 4599 O O . GLN A 1 592 ? 21.589 -18.984 37.779 1.00 28.67 592 GLN A O 1
ATOM 4604 N N . VAL A 1 593 ? 23.224 -18.962 36.230 1.00 32.91 593 VAL A N 1
ATOM 4605 C CA . VAL A 1 593 ? 22.346 -18.649 35.104 1.00 32.91 593 VAL A CA 1
ATOM 4606 C C . VAL A 1 593 ? 21.829 -19.978 34.565 1.00 32.91 593 VAL A C 1
ATOM 4608 O O . VAL A 1 593 ? 22.615 -20.836 34.171 1.00 32.91 593 VAL A O 1
ATOM 4611 N N . LYS A 1 594 ? 20.508 -20.171 34.619 1.00 34.22 594 LYS A N 1
ATOM 4612 C CA . LYS A 1 594 ? 19.826 -21.202 33.838 1.00 34.22 594 LYS A CA 1
ATOM 4613 C C . LYS A 1 594 ? 19.549 -20.599 32.469 1.00 34.22 594 LYS A C 1
ATOM 4615 O O . LYS A 1 594 ? 18.844 -19.597 32.397 1.00 34.22 594 LYS A O 1
ATOM 4620 N N . GLU A 1 595 ? 20.101 -21.193 31.425 1.00 34.50 595 GLU A N 1
ATOM 4621 C CA . GLU A 1 595 ? 19.791 -20.829 30.047 1.00 34.50 595 GLU A CA 1
ATOM 4622 C C . GLU A 1 595 ? 18.847 -21.893 29.482 1.00 34.50 595 GLU A C 1
ATOM 4624 O O . GLU A 1 595 ? 19.128 -23.089 29.574 1.00 34.50 595 GLU A O 1
ATOM 4629 N N . THR A 1 596 ? 17.687 -21.467 28.988 1.00 33.50 596 THR A N 1
ATOM 4630 C CA . THR A 1 596 ? 16.721 -22.342 28.320 1.00 33.50 596 THR A CA 1
ATOM 4631 C C . THR A 1 596 ? 17.102 -22.383 26.846 1.00 33.50 596 THR A C 1
ATOM 4633 O O . THR A 1 596 ? 17.086 -21.348 26.178 1.00 33.50 596 THR A O 1
ATOM 4636 N N . THR A 1 597 ? 17.474 -23.552 26.325 1.00 33.44 597 THR A N 1
ATOM 4637 C CA . THR A 1 597 ? 17.722 -23.715 24.890 1.00 33.44 597 THR A CA 1
ATOM 4638 C C . THR A 1 597 ? 16.430 -23.411 24.125 1.00 33.44 597 THR A C 1
ATOM 4640 O O . THR A 1 597 ? 15.358 -23.912 24.454 1.00 33.44 597 THR A O 1
ATOM 4643 N N . GLY A 1 598 ? 16.510 -22.514 23.139 1.00 35.31 598 GLY A N 1
ATOM 4644 C CA . GLY A 1 598 ? 15.368 -21.905 22.446 1.00 35.31 598 GLY A CA 1
ATOM 4645 C C . GLY A 1 598 ? 14.592 -22.814 21.484 1.00 35.31 598 GLY A C 1
ATOM 4646 O O . GLY A 1 598 ? 14.303 -22.393 20.367 1.00 35.31 598 GLY A O 1
ATOM 4647 N N . GLN A 1 599 ? 14.226 -24.029 21.894 1.00 32.47 599 GLN A N 1
ATOM 4648 C CA . GLN A 1 599 ? 13.174 -24.814 21.246 1.00 32.47 599 GLN A CA 1
ATOM 4649 C C . GLN A 1 599 ? 11.890 -24.666 22.066 1.00 32.47 599 GLN A C 1
ATOM 4651 O O . GLN A 1 599 ? 11.770 -25.182 23.176 1.00 32.47 599 GLN A O 1
ATOM 4656 N N . LYS A 1 600 ? 10.931 -23.902 21.530 1.00 35.25 600 LYS A N 1
ATOM 4657 C CA . LYS A 1 600 ? 9.563 -23.865 22.059 1.00 35.25 600 LYS A CA 1
ATOM 4658 C C . LYS A 1 600 ? 9.003 -25.289 21.973 1.00 35.25 600 LYS A C 1
ATOM 4660 O O . LYS A 1 600 ? 9.013 -25.865 20.897 1.00 35.25 600 LYS A O 1
ATOM 4665 N N . ASP A 1 601 ? 8.559 -25.811 23.111 1.00 40.34 601 ASP A N 1
ATOM 4666 C CA . ASP A 1 601 ? 8.012 -27.157 23.316 1.00 40.34 601 ASP A CA 1
ATOM 4667 C C . ASP A 1 601 ? 8.997 -28.331 23.210 1.00 40.34 601 ASP A C 1
ATOM 4669 O O . ASP A 1 601 ? 8.925 -29.139 22.300 1.00 40.34 601 ASP A O 1
ATOM 4673 N N . HIS A 1 602 ? 9.859 -28.500 24.221 1.00 39.97 602 HIS A N 1
ATOM 4674 C CA . HIS A 1 602 ? 9.991 -29.748 24.995 1.00 39.97 602 HIS A CA 1
ATOM 4675 C C . HIS A 1 602 ? 10.923 -29.517 26.205 1.00 39.97 602 HIS A C 1
ATOM 4677 O O . HIS A 1 602 ? 11.939 -28.853 26.077 1.00 39.97 602 HIS A O 1
ATOM 4683 N N . ARG A 1 603 ? 10.530 -30.044 27.382 1.00 40.72 603 ARG A N 1
ATOM 4684 C CA . ARG A 1 603 ? 11.221 -30.068 28.701 1.00 40.72 603 ARG A CA 1
ATOM 4685 C C . ARG A 1 603 ? 12.469 -29.174 28.843 1.00 40.72 603 ARG A C 1
ATOM 4687 O O . ARG A 1 603 ? 13.508 -29.521 28.301 1.00 40.72 603 ARG A O 1
ATOM 4694 N N . ASP A 1 604 ? 12.390 -28.160 29.713 1.00 38.31 604 ASP A N 1
ATOM 4695 C CA . ASP A 1 604 ? 13.503 -27.309 30.178 1.00 38.31 604 ASP A CA 1
ATOM 4696 C C . ASP A 1 604 ? 14.806 -28.095 30.445 1.00 38.31 604 ASP A C 1
ATOM 4698 O O . ASP A 1 604 ? 15.063 -28.579 31.557 1.00 38.31 604 ASP A O 1
ATOM 4702 N N . LEU A 1 605 ? 15.660 -28.224 29.431 1.00 44.06 605 LEU A N 1
ATOM 4703 C CA . LEU A 1 605 ? 16.995 -28.790 29.579 1.00 44.06 605 LEU A CA 1
ATOM 4704 C C . LEU A 1 605 ? 17.866 -27.730 30.250 1.00 44.06 605 LEU A C 1
ATOM 4706 O O . LEU A 1 605 ? 18.187 -26.699 29.673 1.00 44.06 605 LEU A O 1
ATOM 4710 N N . THR A 1 606 ? 18.202 -27.959 31.519 1.00 43.72 606 THR A N 1
ATOM 4711 C CA . THR A 1 606 ? 19.005 -27.021 32.309 1.00 43.72 606 THR A CA 1
ATOM 4712 C C . THR A 1 606 ? 20.487 -27.372 32.164 1.00 43.72 606 THR A C 1
ATOM 4714 O O . THR A 1 606 ? 20.917 -28.401 32.688 1.00 43.72 606 THR A O 1
ATOM 4717 N N . ILE A 1 607 ? 21.275 -26.532 31.488 1.00 49.28 607 ILE A N 1
ATOM 4718 C CA . ILE A 1 607 ? 22.724 -26.748 31.322 1.00 49.28 607 ILE A CA 1
ATOM 4719 C C . ILE A 1 607 ? 23.499 -25.978 32.415 1.00 49.28 607 ILE A C 1
ATOM 4721 O O . ILE A 1 607 ? 23.236 -24.793 32.626 1.00 49.28 607 ILE A O 1
ATOM 4725 N N . PRO A 1 608 ? 24.444 -26.606 33.143 1.00 44.31 608 PRO A N 1
ATOM 4726 C CA . PRO A 1 608 ? 25.317 -25.904 34.082 1.00 44.31 608 PRO A CA 1
ATOM 4727 C C . PRO A 1 608 ? 26.457 -25.172 33.352 1.00 44.31 608 PRO A C 1
ATOM 4729 O O . PRO A 1 608 ? 27.298 -25.802 32.714 1.00 44.31 608 PRO A O 1
ATOM 4732 N N . LEU A 1 609 ? 26.515 -23.844 33.488 1.00 49.75 609 LEU A N 1
ATOM 4733 C CA . LEU A 1 609 ? 27.599 -23.000 32.968 1.00 49.75 609 LEU A CA 1
ATOM 4734 C C . LEU A 1 609 ? 28.711 -22.822 34.018 1.00 49.75 609 LEU A C 1
ATOM 4736 O O . LEU A 1 609 ? 28.438 -22.457 35.164 1.00 49.75 609 LEU A O 1
ATOM 4740 N N . TYR A 1 610 ? 29.969 -23.043 33.627 1.00 50.50 610 TYR A N 1
ATOM 4741 C CA . TYR A 1 610 ? 31.145 -22.867 34.488 1.00 50.50 610 TYR A CA 1
ATOM 4742 C C . TYR A 1 610 ? 31.906 -21.598 34.081 1.00 50.50 610 TYR A C 1
ATOM 4744 O O . TYR A 1 610 ? 32.449 -21.522 32.984 1.00 50.50 610 TYR A O 1
ATOM 4752 N N . MET A 1 611 ? 31.945 -20.592 34.961 1.00 51.81 611 MET A N 1
ATOM 4753 C CA . MET A 1 611 ? 32.711 -19.360 34.725 1.00 51.81 611 MET A CA 1
ATOM 4754 C C . MET A 1 611 ? 34.150 -19.507 35.227 1.00 51.81 611 MET A C 1
ATOM 4756 O O . MET A 1 611 ? 34.368 -19.679 36.424 1.00 51.81 611 MET A O 1
ATOM 4760 N N . GLU A 1 612 ? 35.124 -19.383 34.327 1.00 56.66 612 GLU A N 1
ATOM 4761 C CA . GLU A 1 612 ? 36.554 -19.490 34.653 1.00 56.66 612 GLU A CA 1
ATOM 4762 C C . GLU A 1 612 ? 37.188 -18.132 35.006 1.00 56.66 612 GLU A C 1
ATOM 4764 O O . GLU A 1 612 ? 37.959 -18.024 35.960 1.00 56.66 612 GLU A O 1
ATOM 4769 N N . LYS A 1 613 ? 36.852 -17.067 34.264 1.00 68.25 613 LYS A N 1
ATOM 4770 C CA . LYS A 1 613 ? 37.433 -15.728 34.446 1.00 68.25 613 LYS A CA 1
ATOM 4771 C C . LYS A 1 613 ? 36.492 -14.635 33.935 1.00 68.25 613 LYS A C 1
ATOM 4773 O O . LYS A 1 613 ? 35.906 -14.773 32.868 1.00 68.25 613 LYS A O 1
ATOM 4778 N N . ALA A 1 614 ? 36.394 -13.523 34.667 1.00 73.94 614 ALA A N 1
ATOM 4779 C CA . ALA A 1 614 ? 35.706 -12.313 34.212 1.00 73.94 614 ALA A CA 1
ATOM 4780 C C . ALA A 1 614 ? 36.704 -11.339 33.566 1.00 73.94 614 ALA A C 1
ATOM 4782 O O . ALA A 1 614 ? 37.787 -11.115 34.111 1.00 73.94 614 ALA A O 1
ATOM 4783 N N . VAL A 1 615 ? 36.348 -10.761 32.417 1.00 74.81 615 VAL A N 1
ATOM 4784 C CA . VAL A 1 615 ? 37.216 -9.853 31.653 1.00 74.81 615 VAL A CA 1
ATOM 4785 C C . VAL A 1 615 ? 36.414 -8.643 31.165 1.00 74.81 615 VAL A C 1
ATOM 4787 O O . VAL A 1 615 ? 35.301 -8.794 30.667 1.00 74.81 615 VAL A O 1
ATOM 4790 N N . GLU A 1 616 ? 36.980 -7.444 31.318 1.00 77.62 616 GLU A N 1
ATOM 4791 C CA . GLU A 1 616 ? 36.421 -6.202 30.767 1.00 77.62 616 GLU A CA 1
ATOM 4792 C C . GLU A 1 616 ? 36.907 -5.988 29.330 1.00 77.62 616 GLU A C 1
ATOM 4794 O O . GLU A 1 616 ? 38.091 -6.166 29.043 1.00 77.62 616 GLU A O 1
ATOM 4799 N N . HIS A 1 617 ? 36.008 -5.571 28.443 1.00 79.12 617 HIS A N 1
ATOM 4800 C CA . HIS A 1 617 ? 36.294 -5.297 27.035 1.00 79.12 617 HIS A CA 1
ATOM 4801 C C . HIS A 1 617 ? 35.704 -3.941 26.632 1.00 79.12 617 HIS A C 1
ATOM 4803 O O . HIS A 1 617 ? 34.766 -3.460 27.268 1.00 79.12 617 HIS A O 1
ATOM 4809 N N . GLU A 1 618 ? 36.282 -3.319 25.609 1.00 80.19 618 GLU A N 1
ATOM 4810 C CA . GLU A 1 618 ? 35.818 -2.050 25.037 1.00 80.19 618 GLU A CA 1
ATOM 4811 C C . GLU A 1 618 ? 34.801 -2.292 23.924 1.00 80.19 618 GLU A C 1
ATOM 4813 O O . GLU A 1 618 ? 33.769 -1.627 23.865 1.00 80.19 618 GLU A O 1
ATOM 4818 N N . GLU A 1 619 ? 35.069 -3.286 23.076 1.00 77.88 619 GLU A N 1
ATOM 4819 C CA . GLU A 1 619 ? 34.230 -3.644 21.937 1.00 77.88 619 GLU A CA 1
ATOM 4820 C C . GLU A 1 619 ? 34.164 -5.165 21.766 1.00 77.88 619 GLU A C 1
ATOM 4822 O O . GLU A 1 619 ? 35.037 -5.905 22.238 1.00 77.88 619 GLU A O 1
ATOM 4827 N N . LYS A 1 620 ? 33.096 -5.645 21.128 1.00 81.62 620 LYS A N 1
ATOM 4828 C CA . LYS A 1 620 ? 32.838 -7.070 20.927 1.00 81.62 620 LYS A CA 1
ATOM 4829 C C . LYS A 1 620 ? 32.281 -7.295 19.524 1.00 81.62 620 LYS A C 1
ATOM 4831 O O . LYS A 1 620 ? 31.302 -6.664 19.133 1.00 81.62 620 LYS A O 1
ATOM 4836 N N . TRP A 1 621 ? 32.845 -8.256 18.807 1.00 85.12 621 TRP A N 1
ATOM 4837 C CA . TRP A 1 621 ? 32.381 -8.708 17.494 1.00 85.12 621 TRP A CA 1
ATOM 4838 C C . TRP A 1 621 ? 32.056 -10.195 17.530 1.00 85.12 621 TRP A C 1
ATOM 4840 O O . TRP A 1 621 ? 32.460 -10.898 18.450 1.00 85.12 621 TRP A O 1
ATOM 4850 N N . ARG A 1 622 ? 31.337 -10.686 16.527 1.00 85.88 622 ARG A N 1
ATOM 4851 C CA . ARG A 1 622 ? 31.153 -12.109 16.261 1.00 85.88 622 ARG A CA 1
ATOM 4852 C C . ARG A 1 622 ? 31.852 -12.448 14.963 1.00 85.88 622 ARG A C 1
ATOM 4854 O O . ARG A 1 622 ? 31.580 -11.822 13.940 1.00 85.88 622 ARG A O 1
ATOM 4861 N N . LEU A 1 623 ? 32.740 -13.429 15.031 1.00 89.75 623 LEU A N 1
ATOM 4862 C CA . LEU A 1 623 ? 33.428 -13.999 13.887 1.00 89.75 623 LEU A CA 1
ATOM 4863 C C . LEU A 1 623 ? 32.861 -15.389 13.614 1.00 89.75 623 LEU A C 1
ATOM 4865 O O . LEU A 1 623 ? 32.782 -16.212 14.523 1.00 89.75 623 LEU A O 1
ATOM 4869 N N . THR A 1 624 ? 32.524 -15.650 12.355 1.00 89.06 624 THR A N 1
ATOM 4870 C CA . THR A 1 624 ? 32.066 -16.954 11.874 1.00 89.06 624 THR A CA 1
ATOM 4871 C C . THR A 1 624 ? 32.947 -17.416 10.722 1.00 89.06 624 THR A C 1
ATOM 4873 O O . THR A 1 624 ? 33.097 -16.698 9.740 1.00 89.06 624 THR A O 1
ATOM 4876 N N . MET A 1 625 ? 33.508 -18.619 10.810 1.00 90.31 625 MET A N 1
ATOM 4877 C CA . MET A 1 625 ? 34.127 -19.330 9.690 1.00 90.31 625 MET A CA 1
ATOM 4878 C C . MET A 1 625 ? 33.183 -20.445 9.247 1.00 90.31 625 MET A C 1
ATOM 4880 O O . MET A 1 625 ? 32.758 -21.243 10.077 1.00 90.31 625 MET A O 1
ATOM 4884 N N . ALA A 1 626 ? 32.825 -20.502 7.968 1.00 88.88 626 ALA A N 1
ATOM 4885 C CA . ALA A 1 626 ? 31.904 -21.513 7.447 1.00 88.88 626 ALA A CA 1
ATOM 4886 C C . ALA A 1 626 ? 32.168 -21.798 5.966 1.00 88.88 626 ALA A C 1
ATOM 4888 O O . ALA A 1 626 ? 32.927 -21.083 5.311 1.00 88.88 626 ALA A O 1
ATOM 4889 N N . VAL A 1 627 ? 31.520 -22.829 5.427 1.00 80.25 627 VAL A N 1
ATOM 4890 C CA . VAL A 1 627 ? 31.442 -23.058 3.978 1.00 80.25 627 VAL A CA 1
ATOM 4891 C C . VAL A 1 627 ? 30.114 -22.515 3.462 1.00 80.25 627 VAL A C 1
ATOM 4893 O O . VAL A 1 627 ? 29.053 -23.010 3.838 1.00 80.25 627 VAL A O 1
ATOM 4896 N N . ASP A 1 628 ? 30.180 -21.509 2.593 1.00 75.69 628 ASP A N 1
ATOM 4897 C CA . ASP A 1 628 ? 29.031 -21.005 1.847 1.00 75.69 628 ASP A CA 1
ATOM 4898 C C . ASP A 1 628 ? 28.609 -22.070 0.823 1.00 75.69 628 ASP A C 1
ATOM 4900 O O . ASP A 1 628 ? 29.363 -22.407 -0.099 1.00 75.69 628 ASP A O 1
ATOM 4904 N N . ARG A 1 629 ? 27.419 -22.647 1.027 1.00 63.78 629 ARG A N 1
ATOM 4905 C CA . ARG A 1 629 ? 26.889 -23.740 0.199 1.00 63.78 629 ARG A CA 1
ATOM 4906 C C . ARG A 1 629 ? 26.326 -23.256 -1.134 1.00 63.78 629 ARG A C 1
ATOM 4908 O O . ARG A 1 629 ? 26.280 -24.049 -2.068 1.00 63.78 629 ARG A O 1
ATOM 4915 N N . GLU A 1 630 ? 25.924 -21.993 -1.235 1.00 55.41 630 GLU A N 1
ATOM 4916 C CA . GLU A 1 630 ? 25.416 -21.412 -2.480 1.00 55.41 630 GLU A CA 1
ATOM 4917 C C . GLU A 1 630 ? 26.575 -21.063 -3.418 1.00 55.41 630 GLU A C 1
ATOM 4919 O O . GLU A 1 630 ? 26.508 -21.297 -4.626 1.00 55.41 630 GLU A O 1
ATOM 4924 N N . ARG A 1 631 ? 27.679 -20.563 -2.851 1.00 58.62 631 ARG A N 1
ATOM 4925 C CA . ARG A 1 631 ? 28.873 -20.147 -3.604 1.00 58.62 631 ARG A CA 1
ATOM 4926 C C . ARG A 1 631 ? 29.963 -21.210 -3.694 1.00 58.62 631 ARG A C 1
ATOM 4928 O O . ARG A 1 631 ? 30.931 -21.015 -4.428 1.00 58.62 631 ARG A O 1
ATOM 4935 N N . TYR A 1 632 ? 29.822 -22.319 -2.968 1.00 69.69 632 TYR A N 1
ATOM 4936 C CA . TYR A 1 632 ? 30.804 -23.407 -2.867 1.00 69.69 632 TYR A CA 1
ATOM 4937 C C . TYR A 1 632 ? 32.198 -22.938 -2.411 1.00 69.69 632 TYR A C 1
ATOM 4939 O O . TYR A 1 632 ? 33.222 -23.406 -2.918 1.00 69.69 632 TYR A O 1
ATOM 4947 N N . ARG A 1 633 ? 32.260 -21.991 -1.465 1.00 76.50 633 ARG A N 1
ATOM 4948 C CA . ARG A 1 633 ? 33.521 -21.386 -0.996 1.00 76.50 633 ARG A CA 1
ATOM 4949 C C . ARG A 1 633 ? 33.557 -21.215 0.519 1.00 76.50 633 ARG A C 1
ATOM 4951 O O . ARG A 1 633 ? 32.525 -20.925 1.119 1.00 76.50 633 ARG A O 1
ATOM 4958 N N . PRO A 1 634 ? 34.724 -21.371 1.163 1.00 84.50 634 PRO A N 1
ATOM 4959 C CA . PRO A 1 634 ? 34.854 -21.065 2.571 1.00 84.50 634 PRO A CA 1
ATOM 4960 C C . PRO A 1 634 ? 34.976 -19.550 2.781 1.00 84.50 634 PRO A C 1
ATOM 4962 O O . PRO A 1 634 ? 35.537 -18.812 1.966 1.00 84.50 634 PRO A O 1
ATOM 4965 N N . ILE A 1 635 ? 34.417 -19.096 3.891 1.00 89.31 635 ILE A N 1
ATOM 4966 C CA . ILE A 1 635 ? 34.198 -17.686 4.194 1.00 89.31 635 ILE A CA 1
ATOM 4967 C C . ILE A 1 635 ? 34.510 -17.400 5.659 1.00 89.31 635 ILE A C 1
ATOM 4969 O O . ILE A 1 635 ? 34.298 -18.244 6.531 1.00 89.31 635 ILE A O 1
ATOM 4973 N N . ILE A 1 636 ? 34.973 -16.182 5.928 1.00 89.56 636 ILE A N 1
ATOM 4974 C CA . ILE A 1 636 ? 35.039 -15.581 7.259 1.00 89.56 636 ILE A CA 1
ATOM 4975 C C . ILE A 1 636 ? 34.071 -14.410 7.260 1.00 89.56 636 ILE A C 1
ATOM 4977 O O . ILE A 1 636 ? 34.181 -13.500 6.443 1.00 89.56 636 ILE A O 1
ATOM 4981 N N . LYS A 1 637 ? 33.109 -14.431 8.169 1.00 86.94 637 LYS A N 1
ATOM 4982 C CA . LYS A 1 637 ? 32.107 -13.388 8.323 1.00 86.94 637 LYS A CA 1
ATOM 4983 C C . LYS A 1 637 ? 32.306 -12.701 9.670 1.00 86.94 637 LYS A C 1
ATOM 4985 O O . LYS A 1 637 ? 32.533 -13.376 10.674 1.00 86.94 637 LYS A O 1
ATOM 4990 N N . ILE A 1 638 ? 32.239 -11.371 9.700 1.00 81.81 638 ILE A N 1
ATOM 4991 C CA . ILE A 1 638 ? 32.436 -10.577 10.922 1.00 81.81 638 ILE A CA 1
ATOM 4992 C C . ILE A 1 638 ? 31.254 -9.624 11.115 1.00 81.81 638 ILE A C 1
ATOM 4994 O O . ILE A 1 638 ? 30.767 -9.008 10.164 1.00 81.81 638 ILE A O 1
ATOM 4998 N N . ARG A 1 639 ? 30.756 -9.530 12.352 1.00 78.94 639 ARG A N 1
ATOM 4999 C CA . ARG A 1 639 ? 29.673 -8.611 12.741 1.00 78.94 639 ARG A CA 1
ATOM 5000 C C . ARG A 1 639 ? 29.990 -7.927 14.072 1.00 78.94 639 ARG A C 1
ATOM 5002 O O . ARG A 1 639 ? 30.518 -8.575 14.970 1.00 78.94 639 ARG A O 1
ATOM 5009 N N . ASP A 1 640 ? 29.626 -6.662 14.243 1.00 68.44 640 ASP A N 1
ATOM 5010 C CA . ASP A 1 640 ? 29.633 -6.002 15.559 1.00 68.44 640 ASP A CA 1
ATOM 5011 C C . ASP A 1 640 ? 28.493 -6.560 16.441 1.00 68.44 640 ASP A C 1
ATOM 5013 O O . ASP A 1 640 ? 27.365 -6.743 15.987 1.00 68.44 640 ASP A O 1
ATOM 5017 N N . THR A 1 641 ? 28.780 -6.883 17.705 1.00 60.94 641 THR A N 1
ATOM 5018 C CA . THR A 1 641 ? 27.796 -7.454 18.649 1.00 60.94 641 THR A CA 1
ATOM 5019 C C . THR A 1 641 ? 27.083 -6.419 19.515 1.00 60.94 641 THR A C 1
ATOM 5021 O O . THR A 1 641 ? 26.284 -6.808 20.369 1.00 60.94 641 THR A O 1
ATOM 5024 N N . LYS A 1 642 ? 27.268 -5.116 19.258 1.00 56.56 642 LYS A N 1
ATOM 5025 C CA . LYS A 1 642 ? 26.331 -4.069 19.714 1.00 56.56 642 LYS A CA 1
ATOM 5026 C C . LYS A 1 642 ? 24.896 -4.284 19.183 1.00 56.56 642 LYS A C 1
ATOM 5028 O O . LYS A 1 642 ? 23.994 -3.561 19.589 1.00 56.56 642 LYS A O 1
ATOM 5033 N N . ASP A 1 643 ? 24.688 -5.299 18.337 1.00 42.34 643 ASP A N 1
ATOM 5034 C CA . ASP A 1 643 ? 23.404 -5.914 17.988 1.00 42.34 643 ASP A CA 1
ATOM 5035 C C . ASP A 1 643 ? 23.190 -7.242 18.770 1.00 42.34 643 ASP A C 1
ATOM 5037 O O . ASP A 1 643 ? 23.733 -8.304 18.402 1.00 42.34 643 ASP A O 1
ATOM 5041 N N . PRO A 1 644 ? 22.471 -7.207 19.911 1.00 35.72 644 PRO A N 1
ATOM 5042 C CA . PRO A 1 644 ? 22.353 -8.335 20.814 1.00 35.72 644 PRO A CA 1
ATOM 5043 C C . PRO A 1 644 ? 21.148 -9.185 20.424 1.00 35.72 644 PRO A C 1
ATOM 5045 O O . PRO A 1 644 ? 20.021 -8.858 20.783 1.00 35.72 644 PRO A O 1
ATOM 5048 N N . GLN A 1 645 ? 21.387 -10.308 19.746 1.00 36.22 645 GLN A N 1
ATOM 5049 C CA . GLN A 1 645 ? 20.644 -11.554 19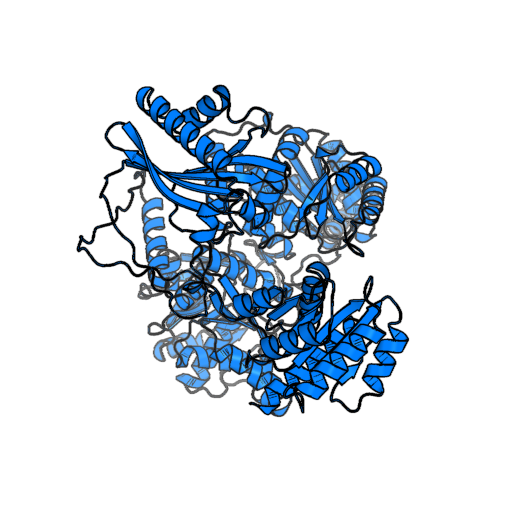.976 1.00 36.22 645 GLN A CA 1
ATOM 5050 C C . GLN A 1 645 ? 21.266 -12.726 19.203 1.00 36.22 645 GLN A C 1
ATOM 5052 O O . GLN A 1 645 ? 21.671 -12.602 18.041 1.00 36.22 645 GLN A O 1
ATOM 5057 N N . GLY A 1 646 ? 21.394 -13.856 19.906 1.00 40.59 646 GLY A N 1
ATOM 5058 C CA . GLY A 1 646 ? 21.721 -15.164 19.346 1.00 40.59 646 GLY A CA 1
ATOM 5059 C C . GLY A 1 646 ? 20.580 -15.652 18.456 1.00 40.59 646 GLY A C 1
ATOM 5060 O O . GLY A 1 646 ? 19.410 -15.416 18.750 1.00 40.59 646 GLY A O 1
ATOM 5061 N N . LEU A 1 647 ? 20.931 -16.262 17.328 1.00 35.62 647 LEU A N 1
ATOM 5062 C CA . LEU A 1 647 ? 20.007 -16.576 16.244 1.00 35.62 647 LEU A CA 1
ATOM 5063 C C . LEU A 1 647 ? 20.071 -18.065 15.906 1.00 35.62 647 LEU A C 1
ATOM 5065 O O . LEU A 1 647 ? 21.171 -18.602 15.856 1.00 35.62 647 LEU A O 1
ATOM 5069 N N . PRO A 1 648 ? 18.934 -18.734 15.640 1.00 35.62 648 PRO A N 1
ATOM 5070 C CA . PRO A 1 648 ? 18.931 -20.125 15.197 1.00 35.62 648 PRO A CA 1
ATOM 5071 C C . PRO A 1 648 ? 19.540 -20.294 13.793 1.00 35.62 648 PRO A C 1
ATOM 5073 O O . PRO A 1 648 ? 19.358 -19.444 12.916 1.00 35.62 648 PRO A O 1
ATOM 5076 N N . ASN A 1 649 ? 20.196 -21.441 13.592 1.00 35.91 649 ASN A N 1
ATOM 5077 C CA . ASN A 1 649 ? 21.099 -21.866 12.504 1.00 35.91 649 ASN A CA 1
ATOM 5078 C C . ASN A 1 649 ? 20.721 -21.604 11.027 1.00 35.91 649 ASN A C 1
ATOM 5080 O O . ASN A 1 649 ? 21.557 -21.838 10.162 1.00 35.91 649 ASN A O 1
ATOM 5084 N N . ALA A 1 650 ? 19.534 -21.090 10.692 1.00 32.53 650 ALA A N 1
ATOM 5085 C CA . ALA A 1 650 ? 19.084 -20.935 9.298 1.00 32.53 650 ALA A CA 1
ATOM 5086 C C . ALA A 1 650 ? 19.087 -19.487 8.756 1.00 32.53 650 ALA A C 1
ATOM 5088 O O . ALA A 1 650 ? 18.866 -19.276 7.569 1.00 32.53 650 ALA A O 1
ATOM 5089 N N . LEU A 1 651 ? 19.349 -18.474 9.592 1.00 36.47 651 LEU A N 1
ATOM 5090 C CA . LEU A 1 651 ? 19.336 -17.049 9.193 1.00 36.47 651 LEU A CA 1
ATOM 5091 C C . LEU A 1 651 ? 20.701 -16.359 9.347 1.00 36.47 651 LEU A C 1
ATOM 5093 O O . LEU A 1 651 ? 20.776 -15.136 9.523 1.00 36.47 651 LEU A O 1
ATOM 5097 N N . TYR A 1 652 ? 21.776 -17.142 9.313 1.00 39.84 652 TYR A N 1
ATOM 5098 C CA . TYR A 1 652 ? 23.125 -16.653 9.573 1.00 39.84 652 TYR A CA 1
ATOM 5099 C C . TYR A 1 652 ? 23.640 -15.706 8.485 1.00 39.84 652 TYR A C 1
ATOM 5101 O O . TYR A 1 652 ? 24.328 -14.744 8.793 1.00 39.84 652 TYR A O 1
ATOM 5109 N N . GLU A 1 653 ? 23.256 -15.860 7.220 1.00 38.56 653 GLU A N 1
ATOM 5110 C CA . GLU A 1 653 ? 23.989 -15.186 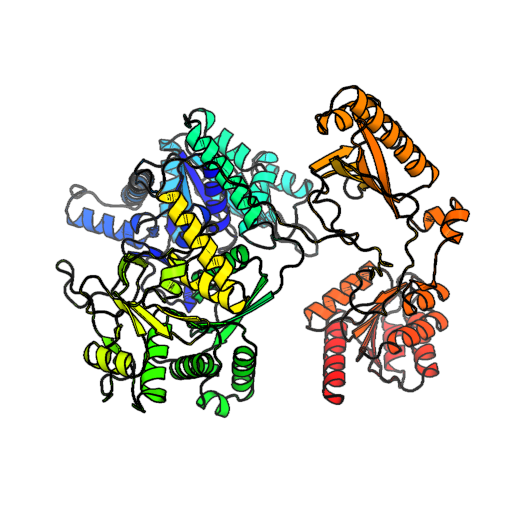6.138 1.00 38.56 653 GLU A CA 1
ATOM 5111 C C . GLU A 1 653 ? 23.711 -13.688 5.962 1.00 38.56 653 GLU A C 1
ATOM 5113 O O . GLU A 1 653 ? 24.547 -12.987 5.401 1.00 38.56 653 GLU A O 1
ATOM 5118 N N . ARG A 1 654 ? 22.593 -13.169 6.487 1.00 40.41 654 ARG A N 1
ATOM 5119 C CA . ARG A 1 654 ? 22.124 -11.792 6.218 1.00 40.41 654 ARG A CA 1
ATOM 5120 C C . ARG A 1 654 ? 22.548 -10.727 7.241 1.00 40.41 654 ARG A C 1
ATOM 5122 O O . ARG A 1 654 ? 22.125 -9.585 7.109 1.00 40.41 654 ARG A O 1
ATOM 5129 N N . ALA A 1 655 ? 23.327 -11.079 8.266 1.00 41.22 655 ALA A N 1
ATOM 5130 C CA . ALA A 1 655 ? 23.626 -10.189 9.402 1.00 41.22 655 ALA A CA 1
ATOM 5131 C C . ALA A 1 655 ? 25.116 -9.835 9.565 1.00 41.22 655 ALA A C 1
ATOM 5133 O O . ALA A 1 655 ? 25.518 -9.316 10.605 1.00 41.22 655 ALA A O 1
ATOM 5134 N N . PHE A 1 656 ? 25.946 -10.141 8.573 1.00 46.88 656 PHE A N 1
ATOM 5135 C CA . PHE A 1 656 ? 27.376 -9.863 8.635 1.00 46.88 656 PHE A CA 1
ATOM 5136 C C . PHE A 1 656 ? 27.695 -8.589 7.864 1.00 46.88 656 PHE A C 1
ATOM 5138 O O . PHE A 1 656 ? 27.275 -8.436 6.719 1.00 46.88 656 PHE A O 1
ATOM 5145 N N . GLN A 1 657 ? 28.406 -7.668 8.516 1.00 54.91 657 GLN A N 1
ATOM 5146 C CA . GLN A 1 657 ? 28.790 -6.391 7.911 1.00 54.91 657 GLN A CA 1
ATOM 5147 C C . GLN A 1 657 ? 29.813 -6.605 6.793 1.00 54.91 657 GLN A C 1
ATOM 5149 O O . GLN A 1 657 ? 29.802 -5.866 5.814 1.00 54.91 657 GLN A O 1
ATOM 5154 N N . GLU A 1 658 ? 30.644 -7.647 6.909 1.00 67.19 658 GLU A N 1
ATOM 5155 C CA . GLU A 1 658 ? 31.666 -7.987 5.924 1.00 67.19 658 GLU A CA 1
ATOM 5156 C C . GLU A 1 658 ? 31.840 -9.509 5.803 1.00 67.19 658 GLU A C 1
ATOM 5158 O O . GLU A 1 658 ? 31.835 -10.241 6.802 1.00 67.19 658 GLU A O 1
ATOM 5163 N N . VAL A 1 659 ? 31.987 -9.982 4.561 1.00 80.81 659 VAL A N 1
ATOM 5164 C CA . VAL A 1 659 ? 32.223 -11.388 4.206 1.00 80.81 659 VAL A CA 1
ATOM 5165 C C . VAL A 1 659 ? 33.532 -11.475 3.432 1.00 80.81 659 VAL A C 1
ATOM 5167 O O . VAL A 1 659 ? 33.683 -10.858 2.380 1.00 80.81 659 VAL A O 1
ATOM 5170 N N . PHE A 1 660 ? 34.462 -12.267 3.949 1.00 87.19 660 PHE A N 1
ATOM 5171 C CA . PHE A 1 660 ? 35.794 -12.470 3.402 1.00 87.19 660 PHE A CA 1
ATOM 5172 C C . PHE A 1 660 ? 35.908 -13.895 2.868 1.00 87.19 660 PHE A C 1
ATOM 5174 O O . PHE A 1 660 ? 35.872 -14.857 3.634 1.00 87.19 660 PHE A O 1
ATOM 5181 N N . GLU A 1 661 ? 36.025 -14.044 1.553 1.00 86.62 661 GLU A N 1
ATOM 5182 C CA . GLU A 1 661 ? 36.207 -15.350 0.916 1.00 86.62 661 GLU A CA 1
ATOM 5183 C C . GLU A 1 661 ? 37.678 -15.778 0.977 1.00 86.62 661 GLU A C 1
ATOM 5185 O O . GLU A 1 661 ? 38.587 -14.963 0.814 1.00 86.62 661 GLU A O 1
ATOM 5190 N N . PHE A 1 662 ? 37.924 -17.074 1.158 1.00 85.50 662 PHE A N 1
ATOM 5191 C CA . PHE A 1 662 ? 39.253 -17.655 0.981 1.00 85.50 662 PHE A CA 1
ATOM 5192 C C . PHE A 1 662 ? 39.173 -18.964 0.196 1.00 85.50 662 PHE A C 1
ATOM 5194 O O . PHE A 1 662 ? 38.095 -19.487 -0.070 1.00 85.50 662 PHE A O 1
ATOM 5201 N N . SER A 1 663 ? 40.314 -19.496 -0.238 1.00 79.19 663 SER A N 1
ATOM 5202 C CA . SER A 1 663 ? 40.350 -20.778 -0.946 1.00 79.19 663 SER A CA 1
ATOM 5203 C C . SER A 1 663 ? 40.668 -21.914 0.017 1.00 79.19 663 SER A C 1
ATOM 5205 O O . SER A 1 663 ? 41.545 -21.783 0.868 1.00 79.19 663 SER A O 1
ATOM 5207 N N . LEU A 1 664 ? 40.041 -23.075 -0.177 1.00 69.81 664 LEU A N 1
ATOM 5208 C CA . LEU A 1 664 ? 40.423 -24.300 0.533 1.00 69.81 664 LEU A CA 1
ATOM 5209 C C . LEU A 1 664 ? 41.852 -24.757 0.190 1.00 69.81 664 LEU A C 1
ATOM 5211 O O . LEU A 1 664 ? 42.476 -25.430 1.003 1.00 69.81 664 LEU A O 1
ATOM 5215 N N . SER A 1 665 ? 42.380 -24.396 -0.988 1.00 74.19 665 SER A N 1
ATOM 5216 C CA . SER A 1 665 ? 43.720 -24.812 -1.430 1.00 74.19 665 SER A CA 1
ATOM 5217 C C . SER A 1 665 ? 44.847 -23.929 -0.898 1.00 74.19 665 SER A C 1
ATOM 5219 O O . SER A 1 665 ? 45.909 -24.442 -0.557 1.00 74.19 665 SER A O 1
ATOM 5221 N N . THR A 1 666 ? 44.637 -22.612 -0.828 1.00 77.69 666 THR A N 1
ATOM 5222 C CA . THR A 1 666 ? 45.652 -21.652 -0.355 1.00 77.69 666 THR A CA 1
ATOM 5223 C C . THR A 1 666 ? 45.428 -21.214 1.091 1.00 77.69 666 THR A C 1
ATOM 5225 O O . THR A 1 666 ? 46.326 -20.626 1.684 1.00 77.69 666 THR A O 1
ATOM 5228 N N . GLY A 1 667 ? 44.253 -21.495 1.662 1.00 83.94 667 GLY A N 1
ATOM 5229 C CA . GLY A 1 667 ? 43.857 -21.038 2.990 1.00 83.94 667 GLY A CA 1
ATOM 5230 C C . GLY A 1 667 ? 43.724 -19.516 3.078 1.00 83.94 667 GLY A C 1
ATOM 5231 O O . GLY A 1 667 ? 43.526 -18.830 2.071 1.00 83.94 667 GLY A O 1
ATOM 5232 N N . ILE A 1 668 ? 43.834 -18.997 4.300 1.00 87.31 668 ILE A N 1
ATOM 5233 C CA . ILE A 1 668 ? 43.851 -17.558 4.581 1.00 87.31 668 ILE A CA 1
ATOM 5234 C C . ILE A 1 668 ? 45.234 -16.980 4.232 1.00 87.31 668 ILE A C 1
ATOM 5236 O O . ILE A 1 668 ? 46.249 -17.443 4.754 1.00 87.31 668 ILE A O 1
ATOM 5240 N N . THR A 1 669 ? 45.274 -15.942 3.392 1.00 88.56 669 THR A N 1
ATOM 5241 C CA . THR A 1 669 ? 46.509 -15.243 2.993 1.00 88.56 669 THR A CA 1
ATOM 5242 C C . THR A 1 669 ? 46.822 -14.040 3.893 1.00 88.56 669 THR A C 1
ATOM 5244 O O . THR A 1 669 ? 45.952 -13.509 4.582 1.00 88.56 669 THR A O 1
ATOM 5247 N N . GLU A 1 670 ? 48.072 -13.563 3.868 1.00 87.06 670 GLU A N 1
ATOM 5248 C CA . GLU A 1 670 ? 48.481 -12.344 4.593 1.00 87.06 670 GLU A CA 1
ATOM 5249 C C . GLU A 1 670 ? 47.768 -11.076 4.108 1.00 87.06 670 GLU A C 1
ATOM 5251 O O . GLU A 1 670 ? 47.537 -10.148 4.886 1.00 87.06 670 GLU A O 1
ATOM 5256 N N . GLU A 1 671 ? 47.406 -11.049 2.827 1.00 85.69 671 GLU A N 1
ATOM 5257 C CA . GLU A 1 671 ? 46.596 -9.992 2.226 1.00 85.69 671 GLU A CA 1
ATOM 5258 C C . GLU A 1 671 ? 45.189 -9.996 2.832 1.00 85.69 671 GLU A C 1
ATOM 5260 O O . GLU A 1 671 ? 44.776 -8.997 3.414 1.00 85.69 671 GLU A O 1
ATOM 5265 N N . LEU A 1 672 ? 44.534 -11.162 2.875 1.00 86.88 672 LEU A N 1
ATOM 5266 C CA . LEU A 1 672 ? 43.208 -11.312 3.474 1.00 86.88 672 LEU A CA 1
ATOM 5267 C C . LEU A 1 672 ? 43.190 -10.951 4.967 1.00 86.88 672 LEU A C 1
ATOM 5269 O O . LEU A 1 672 ? 42.287 -10.268 5.441 1.00 86.88 672 LEU A O 1
ATOM 5273 N N . LEU A 1 673 ? 44.211 -11.362 5.724 1.00 87.81 673 LEU A N 1
ATOM 5274 C CA . LEU A 1 673 ? 44.369 -10.967 7.130 1.00 87.81 673 LEU A CA 1
ATOM 5275 C C . LEU A 1 673 ? 44.588 -9.463 7.295 1.00 87.81 673 LEU A C 1
ATOM 5277 O O . LEU A 1 673 ? 44.223 -8.884 8.322 1.00 87.81 673 LEU A O 1
ATOM 5281 N N . THR A 1 674 ? 45.230 -8.828 6.318 1.00 85.06 674 THR A N 1
ATOM 5282 C CA . THR A 1 674 ? 45.432 -7.384 6.316 1.00 85.06 674 THR A CA 1
ATOM 5283 C C . THR A 1 674 ? 44.125 -6.658 6.046 1.00 85.06 674 THR A C 1
ATOM 5285 O O . THR A 1 674 ? 43.840 -5.717 6.785 1.00 85.06 674 THR A O 1
ATOM 5288 N N . ASP A 1 675 ? 43.329 -7.128 5.091 1.00 83.50 675 ASP A N 1
ATOM 5289 C CA . ASP A 1 675 ? 42.017 -6.569 4.759 1.00 83.50 675 ASP A CA 1
ATOM 5290 C C . ASP A 1 675 ? 41.053 -6.691 5.941 1.00 83.50 675 ASP A C 1
ATOM 5292 O O . ASP A 1 675 ? 40.493 -5.689 6.388 1.00 83.50 675 ASP A O 1
ATOM 5296 N N . ILE A 1 676 ? 40.978 -7.881 6.550 1.00 85.81 676 ILE A N 1
ATOM 5297 C CA . ILE A 1 676 ? 40.182 -8.106 7.762 1.00 85.81 676 ILE A CA 1
ATOM 5298 C C . ILE A 1 676 ? 40.645 -7.189 8.901 1.00 85.81 676 ILE A C 1
ATOM 5300 O O . ILE A 1 676 ? 39.836 -6.616 9.615 1.00 85.81 676 ILE A O 1
ATOM 5304 N N . ALA A 1 677 ? 41.953 -7.012 9.104 1.00 82.38 677 ALA A N 1
ATOM 5305 C CA . ALA A 1 677 ? 42.438 -6.150 10.182 1.00 82.38 677 ALA A CA 1
ATOM 5306 C C . ALA A 1 677 ? 42.215 -4.649 9.917 1.00 82.38 677 ALA A C 1
ATOM 5308 O O . ALA A 1 677 ? 42.200 -3.855 10.863 1.00 82.38 677 ALA A O 1
ATOM 5309 N N . GLN A 1 678 ? 42.097 -4.234 8.653 1.00 78.50 678 GLN A N 1
ATOM 5310 C CA . GLN A 1 678 ? 41.837 -2.843 8.284 1.00 78.50 678 GLN A CA 1
ATOM 5311 C C . GLN A 1 678 ? 40.384 -2.443 8.531 1.00 78.50 678 GLN A C 1
ATOM 5313 O O . GLN A 1 678 ? 40.152 -1.288 8.903 1.00 78.50 678 GLN A O 1
ATOM 5318 N N . SER A 1 679 ? 39.438 -3.375 8.406 1.00 75.25 679 SER A N 1
ATOM 5319 C CA . SER A 1 679 ? 38.022 -3.065 8.593 1.00 75.25 679 SER A CA 1
ATOM 5320 C C . SER A 1 679 ? 37.625 -2.732 10.030 1.00 75.25 679 SER A C 1
ATOM 5322 O O . SER A 1 679 ? 36.656 -2.017 10.256 1.00 75.25 679 SER A O 1
ATOM 5324 N N . PHE A 1 680 ? 38.435 -3.119 11.017 1.00 71.88 680 PHE A N 1
ATOM 5325 C CA . PHE A 1 680 ? 38.209 -2.754 12.419 1.00 71.88 680 PHE A CA 1
ATOM 5326 C C . PHE A 1 680 ? 38.678 -1.320 12.758 1.00 71.88 680 PHE A C 1
ATOM 5328 O O . PHE A 1 680 ? 38.524 -0.876 13.891 1.00 71.88 680 PHE A O 1
ATOM 5335 N N . HIS A 1 681 ? 39.286 -0.582 11.816 1.00 68.56 681 HIS A N 1
ATOM 5336 C CA . HIS A 1 681 ? 39.781 0.797 12.003 1.00 68.56 681 HIS A CA 1
ATOM 5337 C C . HIS A 1 681 ? 40.747 1.016 13.201 1.00 68.56 681 HIS A C 1
ATOM 5339 O O . HIS A 1 681 ? 40.873 2.124 13.719 1.00 68.56 681 HIS A O 1
ATOM 5345 N N . LEU A 1 682 ? 41.497 -0.013 13.618 1.00 69.25 682 LEU A N 1
ATOM 5346 C CA . LEU A 1 682 ? 42.331 0.012 14.837 1.00 69.25 682 LEU A CA 1
ATOM 5347 C C . LEU A 1 682 ? 43.759 0.543 14.628 1.00 69.25 682 LEU A C 1
ATOM 5349 O O . LEU A 1 682 ? 44.251 0.625 13.500 1.00 69.25 682 LEU A O 1
ATOM 5353 N N . GLY A 1 683 ? 44.469 0.827 15.728 1.00 66.75 683 GLY A N 1
ATOM 5354 C CA . GLY A 1 683 ? 45.910 1.128 15.746 1.00 66.75 683 GLY A CA 1
ATOM 5355 C C . GLY A 1 683 ? 46.810 -0.092 15.465 1.00 66.75 683 GLY A C 1
ATOM 5356 O O . GLY A 1 683 ? 46.384 -1.239 15.578 1.00 66.75 683 GLY A O 1
ATOM 5357 N N . LYS A 1 684 ? 48.085 0.141 15.104 1.00 64.31 684 LYS A N 1
ATOM 5358 C CA . LYS A 1 684 ? 49.012 -0.897 14.589 1.00 64.31 684 LYS A CA 1
ATOM 5359 C C . LYS A 1 684 ? 49.186 -2.113 15.520 1.00 64.31 684 LYS A C 1
ATOM 5361 O O . LYS A 1 684 ? 49.120 -3.235 15.036 1.00 64.31 684 LYS A O 1
ATOM 5366 N N . GLY A 1 685 ? 49.346 -1.907 16.832 1.00 65.81 685 GLY A N 1
ATOM 5367 C CA . GLY A 1 685 ? 49.538 -3.005 17.798 1.00 65.81 685 GLY A CA 1
ATOM 5368 C C . GLY A 1 685 ? 48.314 -3.916 17.973 1.00 65.81 685 GLY A C 1
ATOM 5369 O O . GLY A 1 685 ? 48.458 -5.114 18.195 1.00 65.81 685 GLY A O 1
ATOM 5370 N N . SER A 1 686 ? 47.109 -3.373 17.798 1.00 79.69 686 SER A N 1
ATOM 5371 C CA . SER A 1 686 ? 45.853 -4.126 17.898 1.00 79.69 686 SER A CA 1
ATOM 5372 C C . SER A 1 686 ? 45.558 -4.954 16.648 1.00 79.69 686 SER A C 1
ATOM 5374 O O . SER A 1 686 ? 44.983 -6.038 16.745 1.00 79.69 686 SER A O 1
ATOM 5376 N N . ARG A 1 687 ? 46.021 -4.492 15.477 1.00 82.75 687 ARG A N 1
ATOM 5377 C CA . ARG A 1 687 ? 45.906 -5.238 14.212 1.00 82.75 687 ARG A CA 1
ATOM 5378 C C . ARG A 1 687 ? 46.701 -6.541 14.248 1.00 82.75 687 ARG A C 1
ATOM 5380 O O . ARG A 1 687 ? 46.193 -7.566 13.810 1.00 82.75 687 ARG A O 1
ATOM 5387 N N . ASP A 1 688 ? 47.908 -6.525 14.809 1.00 85.12 688 ASP A N 1
ATOM 5388 C CA . ASP A 1 688 ? 48.739 -7.733 14.903 1.00 85.12 688 ASP A CA 1
ATOM 5389 C C . ASP A 1 688 ? 48.124 -8.778 15.849 1.00 85.12 688 ASP A C 1
ATOM 5391 O O . ASP A 1 688 ? 48.124 -9.970 15.539 1.00 85.12 688 ASP A O 1
ATOM 5395 N N . SER A 1 689 ? 47.508 -8.337 16.955 1.00 87.62 689 SER A N 1
ATOM 5396 C CA . SER A 1 689 ? 46.774 -9.234 17.856 1.00 87.62 689 SER A CA 1
ATOM 5397 C C . SER A 1 689 ? 45.573 -9.897 17.176 1.00 87.62 689 SER A C 1
ATOM 5399 O O . SER A 1 689 ? 45.338 -11.082 17.408 1.00 87.62 689 SER A O 1
ATOM 5401 N N . LEU A 1 690 ? 44.811 -9.162 16.361 1.00 88.06 690 LEU A N 1
ATOM 5402 C CA . LEU A 1 690 ? 43.648 -9.701 15.648 1.00 88.06 690 LEU A CA 1
ATOM 5403 C C . LEU A 1 690 ? 44.060 -10.758 14.615 1.00 88.06 690 LEU A C 1
ATOM 5405 O O . LEU A 1 690 ? 43.469 -11.836 14.556 1.00 88.06 690 LEU A O 1
ATOM 5409 N N . ARG A 1 691 ? 45.118 -10.480 13.843 1.00 89.81 691 ARG A N 1
ATOM 5410 C CA . ARG A 1 691 ? 45.655 -11.412 12.837 1.00 89.81 691 ARG A CA 1
ATOM 5411 C C . ARG A 1 691 ? 46.067 -12.742 13.457 1.00 89.81 691 ARG A C 1
ATOM 5413 O O . ARG A 1 691 ? 45.734 -13.795 12.920 1.00 89.81 691 ARG A O 1
ATOM 5420 N N . GLU A 1 692 ? 46.753 -12.699 14.597 1.00 89.88 692 GLU A N 1
ATOM 5421 C CA . GLU A 1 692 ? 47.184 -13.907 15.304 1.00 89.88 692 GLU A CA 1
ATOM 5422 C C . GLU A 1 692 ? 45.995 -14.752 15.787 1.00 89.88 692 GLU A C 1
ATOM 5424 O O . GLU A 1 692 ? 46.009 -15.976 15.653 1.00 89.88 692 GLU A O 1
ATOM 5429 N N . VAL A 1 693 ? 44.936 -14.115 16.297 1.00 91.31 693 VAL A N 1
ATOM 5430 C CA . VAL A 1 693 ? 43.717 -14.819 16.725 1.00 91.31 693 VAL A CA 1
ATOM 5431 C C . VAL A 1 693 ? 43.033 -15.506 15.540 1.00 91.31 693 VAL A C 1
ATOM 5433 O O . VAL A 1 693 ? 42.720 -16.692 15.628 1.00 91.31 693 VAL A O 1
ATOM 5436 N N . ILE A 1 694 ? 42.863 -14.808 14.413 1.00 91.38 694 ILE A N 1
ATOM 5437 C CA . ILE A 1 694 ? 42.216 -15.368 13.215 1.00 91.38 694 ILE A CA 1
ATOM 5438 C C . ILE A 1 694 ? 43.012 -16.555 12.660 1.00 91.38 694 ILE A C 1
ATOM 5440 O O . ILE A 1 694 ? 42.418 -17.586 12.344 1.00 91.38 694 ILE A O 1
ATOM 5444 N N . ARG A 1 695 ? 44.350 -16.467 12.606 1.00 91.31 695 ARG A N 1
ATOM 5445 C CA . ARG A 1 695 ? 45.198 -17.594 12.174 1.00 91.31 695 ARG A CA 1
ATOM 5446 C C . ARG A 1 695 ? 44.999 -18.834 13.044 1.00 91.31 695 ARG A C 1
ATOM 5448 O O . ARG A 1 695 ? 44.881 -19.939 12.519 1.00 91.31 695 ARG A O 1
ATOM 5455 N N . ARG A 1 696 ? 44.936 -18.667 14.367 1.00 91.38 696 ARG A N 1
ATOM 5456 C CA . ARG A 1 696 ? 44.724 -19.790 15.295 1.00 91.38 696 ARG A CA 1
ATOM 5457 C C . ARG A 1 696 ? 43.339 -20.405 15.148 1.00 91.38 696 ARG A C 1
ATOM 5459 O O . ARG A 1 696 ? 43.232 -21.627 15.108 1.00 91.38 696 ARG A O 1
ATOM 5466 N N . LEU A 1 697 ? 42.299 -19.578 15.031 1.00 90.62 697 LEU A N 1
ATOM 5467 C CA . LEU A 1 697 ? 40.932 -20.053 14.798 1.00 90.62 697 LEU A CA 1
ATOM 5468 C C . LEU A 1 697 ? 40.831 -20.846 13.495 1.00 90.62 697 LEU A C 1
ATOM 5470 O O . LEU A 1 697 ? 40.211 -21.904 13.476 1.00 90.62 697 LEU A O 1
ATOM 5474 N N . PHE A 1 698 ? 41.503 -20.387 12.441 1.00 89.56 698 PHE A N 1
ATOM 5475 C CA . PHE A 1 698 ? 41.548 -21.094 11.167 1.00 89.56 698 PHE A CA 1
ATOM 5476 C C . PHE A 1 698 ? 42.258 -22.449 11.255 1.00 89.56 698 PHE A C 1
ATOM 5478 O O . PHE A 1 698 ? 41.737 -23.437 10.741 1.00 89.56 698 PHE A O 1
ATOM 5485 N N . SER A 1 699 ? 43.393 -22.526 11.961 1.00 89.44 699 SER A N 1
ATOM 5486 C CA . SER A 1 699 ? 44.074 -23.807 12.223 1.00 89.44 699 SER A CA 1
ATOM 5487 C C . SER A 1 699 ? 43.131 -24.797 12.907 1.00 89.44 699 SER A C 1
ATOM 5489 O O . SER A 1 699 ? 43.020 -25.945 12.489 1.00 89.44 699 SER A O 1
ATOM 5491 N N . ILE A 1 700 ? 42.383 -24.336 13.916 1.00 88.62 700 ILE A N 1
ATOM 5492 C CA . ILE A 1 700 ? 41.409 -25.169 14.632 1.00 88.62 700 ILE A CA 1
ATOM 5493 C C . ILE A 1 700 ? 40.262 -25.586 13.701 1.00 88.62 700 ILE A C 1
ATOM 5495 O O . ILE A 1 700 ? 39.903 -26.762 13.684 1.00 88.62 700 ILE A O 1
ATOM 5499 N N . PHE A 1 701 ? 39.706 -24.657 12.920 1.00 87.00 701 PHE A N 1
ATOM 5500 C CA . PHE A 1 701 ? 38.631 -24.925 11.960 1.00 87.00 701 PHE A CA 1
ATOM 5501 C C . PHE A 1 701 ? 39.013 -26.045 10.979 1.00 87.00 701 PHE A C 1
ATOM 5503 O O . PHE A 1 701 ? 38.240 -26.984 10.787 1.00 87.00 701 PHE A O 1
ATOM 5510 N N . GLN A 1 702 ? 40.236 -26.003 10.439 1.00 85.88 702 GLN A N 1
ATOM 5511 C CA . GLN A 1 702 ? 40.752 -27.036 9.537 1.00 85.88 702 GLN A CA 1
ATOM 5512 C C . GLN A 1 702 ? 41.066 -28.356 10.253 1.00 85.88 702 GLN A C 1
ATOM 5514 O O . GLN A 1 702 ? 40.639 -29.418 9.806 1.00 85.88 702 GLN A O 1
ATOM 5519 N N . GLU A 1 703 ? 41.792 -28.322 11.374 1.00 87.44 703 GLU A N 1
ATOM 5520 C CA . GLU A 1 703 ? 42.202 -29.535 12.099 1.00 87.44 703 GLU A CA 1
ATOM 5521 C C . GLU A 1 703 ? 41.020 -30.322 12.673 1.00 87.44 703 GLU A C 1
ATOM 5523 O O . GLU A 1 703 ? 41.080 -31.551 12.790 1.00 87.44 703 GLU A O 1
ATOM 5528 N N . LYS A 1 704 ? 39.955 -29.622 13.080 1.00 85.81 704 LYS A N 1
ATOM 5529 C CA . LYS A 1 704 ? 38.747 -30.231 13.650 1.00 85.81 704 LYS A CA 1
ATOM 5530 C C . LYS A 1 704 ? 37.711 -30.616 12.608 1.00 85.81 704 LYS A C 1
ATOM 5532 O O . LYS A 1 704 ? 36.719 -31.224 12.995 1.00 85.81 704 LYS A O 1
ATOM 5537 N N . ASP A 1 705 ? 37.960 -30.339 11.327 1.00 84.62 705 ASP A N 1
ATOM 5538 C CA . ASP A 1 705 ? 37.029 -30.637 10.234 1.00 84.62 705 ASP A CA 1
ATOM 5539 C C . ASP A 1 705 ? 35.627 -30.070 10.529 1.00 84.62 705 ASP A C 1
ATOM 5541 O O . ASP A 1 705 ? 34.605 -30.754 10.425 1.00 84.62 705 ASP A O 1
ATOM 5545 N N . ALA A 1 706 ? 35.607 -28.831 11.033 1.00 83.94 706 ALA A N 1
ATOM 5546 C CA . ALA A 1 706 ? 34.381 -28.149 11.413 1.00 83.94 706 ALA A CA 1
ATOM 5547 C C . ALA A 1 706 ? 33.650 -27.661 10.156 1.00 83.94 706 ALA A C 1
ATOM 5549 O O . ALA A 1 706 ? 34.255 -27.102 9.244 1.00 83.94 706 ALA A O 1
ATOM 5550 N N . LEU A 1 707 ? 32.331 -27.843 10.123 1.00 81.81 707 LEU A N 1
ATOM 5551 C CA . LEU A 1 707 ? 31.473 -27.300 9.071 1.00 81.81 707 LEU A CA 1
ATOM 5552 C C . LEU A 1 707 ? 31.299 -25.784 9.244 1.00 81.81 707 LEU A C 1
ATOM 5554 O O . LEU A 1 707 ? 31.318 -25.031 8.268 1.00 81.81 707 LEU A O 1
ATOM 5558 N N . SER A 1 708 ? 31.164 -25.343 10.496 1.00 87.44 708 SER A N 1
ATOM 5559 C CA . SER A 1 708 ? 31.245 -23.938 10.885 1.00 87.44 708 SER A CA 1
ATOM 5560 C C . SER A 1 708 ? 31.827 -23.773 12.293 1.00 87.44 708 SER A C 1
ATOM 5562 O O . SER A 1 708 ? 31.703 -24.652 13.148 1.00 87.44 708 SER A O 1
ATOM 5564 N N . LEU A 1 709 ? 32.495 -22.642 12.510 1.00 88.06 709 LEU A N 1
ATOM 5565 C CA . LEU A 1 709 ? 33.040 -22.169 13.782 1.00 88.06 709 LEU A CA 1
ATOM 5566 C C . LEU A 1 709 ? 32.531 -20.751 13.999 1.00 88.06 709 LEU A C 1
ATOM 5568 O O . LEU A 1 709 ? 32.745 -19.887 13.153 1.00 88.06 709 LEU A O 1
ATOM 5572 N N . GLU A 1 710 ? 31.920 -20.493 15.143 1.00 88.44 710 GLU A N 1
ATOM 5573 C CA . GLU A 1 710 ? 31.468 -19.167 15.550 1.00 88.44 710 GLU A CA 1
ATOM 5574 C C . GLU A 1 710 ? 32.106 -18.791 16.873 1.00 88.44 710 GLU A C 1
ATOM 5576 O O . GLU A 1 710 ? 32.240 -19.627 17.755 1.00 88.44 710 GLU A O 1
ATOM 5581 N N . THR A 1 711 ? 32.533 -17.545 17.035 1.00 87.88 711 THR A N 1
ATOM 5582 C CA . THR A 1 711 ? 33.066 -17.072 18.311 1.00 87.88 711 THR A CA 1
ATOM 5583 C C . THR A 1 711 ? 32.851 -15.581 18.474 1.00 87.88 711 THR A C 1
ATOM 5585 O O . THR A 1 711 ? 32.922 -14.816 17.511 1.00 87.88 711 THR A O 1
ATOM 5588 N N . ASP A 1 712 ? 32.667 -15.141 19.714 1.00 87.06 712 ASP A N 1
ATOM 5589 C CA . ASP A 1 712 ? 32.740 -13.724 20.029 1.00 87.06 712 ASP A CA 1
ATOM 5590 C C . ASP A 1 712 ? 34.210 -13.295 20.172 1.00 87.06 712 ASP A C 1
ATOM 5592 O O . ASP A 1 712 ? 34.986 -13.930 20.884 1.00 87.06 712 ASP A O 1
ATOM 5596 N N . LEU A 1 713 ? 34.601 -12.214 19.504 1.00 87.56 713 LEU A N 1
ATOM 5597 C CA . LEU A 1 713 ? 35.900 -11.559 19.613 1.00 87.56 713 LEU A CA 1
ATOM 5598 C C . LEU A 1 713 ? 35.775 -10.323 20.502 1.00 87.56 713 LEU A C 1
ATOM 5600 O O . LEU A 1 713 ? 35.109 -9.358 20.139 1.00 87.56 713 LEU A O 1
ATOM 5604 N N . LEU A 1 714 ? 36.436 -10.340 21.654 1.00 86.31 714 LEU A N 1
ATOM 5605 C CA . LEU A 1 714 ? 36.487 -9.237 22.608 1.00 86.31 714 LEU A CA 1
ATOM 5606 C C . LEU A 1 714 ? 37.755 -8.413 22.384 1.00 86.31 714 LEU A C 1
ATOM 5608 O O . LEU A 1 714 ? 38.852 -8.974 22.425 1.00 86.31 714 LEU A O 1
ATOM 5612 N N . PHE A 1 715 ? 37.618 -7.100 22.207 1.00 87.19 715 PHE A N 1
ATOM 5613 C CA . PHE A 1 715 ? 38.739 -6.160 22.217 1.00 87.19 715 PHE A CA 1
ATOM 5614 C C . PHE A 1 715 ? 38.931 -5.591 23.617 1.00 87.19 715 PHE A C 1
ATOM 5616 O O . PHE A 1 715 ? 38.042 -4.958 24.186 1.00 87.19 715 PHE A O 1
ATOM 5623 N N . LEU A 1 716 ? 40.084 -5.885 24.202 1.00 86.50 716 LEU A N 1
ATOM 5624 C CA . LEU A 1 716 ? 40.415 -5.564 25.581 1.00 86.50 716 LEU A CA 1
ATOM 5625 C C . LEU A 1 716 ? 41.057 -4.178 25.684 1.00 86.50 716 LEU A C 1
ATOM 5627 O O . LEU A 1 716 ? 41.721 -3.721 24.757 1.00 86.50 716 LEU A O 1
ATOM 5631 N N . LYS A 1 717 ? 40.958 -3.558 26.866 1.00 81.56 717 LYS A N 1
ATOM 5632 C CA . LYS A 1 717 ? 41.573 -2.249 27.168 1.00 81.56 717 LYS A CA 1
ATOM 5633 C C . LYS A 1 717 ? 43.098 -2.205 26.970 1.00 81.56 717 LYS A C 1
ATOM 5635 O O . LYS A 1 717 ? 43.670 -1.130 26.840 1.00 81.56 717 LYS A O 1
ATOM 5640 N N . ASP A 1 718 ? 43.778 -3.356 26.978 1.00 83.44 718 ASP A N 1
ATOM 5641 C CA . ASP A 1 718 ? 45.221 -3.457 26.704 1.00 83.44 718 ASP A CA 1
ATOM 5642 C C . ASP A 1 718 ? 45.551 -3.543 25.200 1.00 83.44 718 ASP A C 1
ATOM 5644 O O . ASP A 1 718 ? 46.710 -3.734 24.824 1.00 83.44 718 ASP A O 1
ATOM 5648 N N . GLY A 1 719 ? 44.540 -3.397 24.338 1.00 80.69 719 GLY A N 1
ATOM 5649 C CA . GLY A 1 719 ? 44.661 -3.393 22.887 1.00 80.69 719 GLY A CA 1
ATOM 5650 C C . GLY A 1 719 ? 44.731 -4.780 22.245 1.00 80.69 719 GLY A C 1
ATOM 5651 O O . GLY A 1 719 ? 45.063 -4.853 21.059 1.00 80.69 719 GLY A O 1
ATOM 5652 N N . LYS A 1 720 ? 44.453 -5.865 22.986 1.00 87.75 720 LYS A N 1
ATOM 5653 C CA . LYS A 1 720 ? 44.470 -7.252 22.484 1.00 87.75 720 LYS A CA 1
ATOM 5654 C C . LYS A 1 720 ? 43.077 -7.814 22.217 1.00 87.75 720 LYS A C 1
ATOM 5656 O O . LYS A 1 720 ? 42.087 -7.357 22.780 1.00 87.75 720 LYS A O 1
ATOM 5661 N N . PHE A 1 721 ? 43.034 -8.868 21.406 1.00 87.94 721 PHE A N 1
ATOM 5662 C CA . PHE A 1 721 ? 41.826 -9.644 21.127 1.00 87.94 721 PHE A CA 1
ATOM 5663 C C . PHE A 1 721 ? 41.776 -10.958 21.905 1.00 87.94 721 PHE A C 1
ATOM 5665 O O . PHE A 1 721 ? 42.788 -11.647 22.050 1.00 87.94 721 PHE A O 1
ATOM 5672 N N . MET A 1 722 ? 40.580 -11.335 22.357 1.00 87.75 722 MET A N 1
ATOM 5673 C CA . MET A 1 722 ? 40.315 -12.603 23.039 1.00 87.75 722 MET A CA 1
ATOM 5674 C C . MET A 1 722 ? 39.017 -13.238 22.527 1.00 87.75 722 MET A C 1
ATOM 5676 O O . MET A 1 722 ? 38.027 -12.541 22.333 1.00 87.75 722 MET A O 1
ATOM 5680 N N . CYS A 1 723 ? 39.013 -14.558 22.327 1.00 87.50 723 CYS A N 1
ATOM 5681 C CA . CYS A 1 723 ? 37.804 -15.302 21.965 1.00 87.50 723 CYS A CA 1
ATOM 5682 C C . CYS A 1 723 ? 36.964 -15.609 23.211 1.00 87.50 723 CYS A C 1
ATOM 5684 O O . CYS A 1 723 ? 37.508 -15.966 24.256 1.00 87.50 723 CYS A O 1
ATOM 5686 N N . ASN A 1 724 ? 35.647 -15.497 23.090 1.00 83.38 724 ASN A N 1
ATOM 5687 C CA . ASN A 1 724 ? 34.670 -15.862 24.105 1.00 83.38 724 ASN A CA 1
ATOM 5688 C C . ASN A 1 724 ? 33.490 -16.585 23.443 1.00 83.38 724 ASN A C 1
ATOM 5690 O O . ASN A 1 724 ? 33.115 -16.232 22.330 1.00 83.38 724 ASN A O 1
ATOM 5694 N N . ASN A 1 725 ? 32.893 -17.553 24.143 1.00 77.19 725 ASN A N 1
ATOM 5695 C CA . ASN A 1 725 ? 31.698 -18.284 23.704 1.00 77.19 725 ASN A CA 1
ATOM 5696 C C . ASN A 1 725 ? 31.787 -18.815 22.259 1.00 77.19 725 ASN A C 1
ATOM 5698 O O . ASN A 1 725 ? 31.141 -18.280 21.357 1.00 77.19 725 ASN A O 1
ATOM 5702 N N . SER A 1 726 ? 32.643 -19.818 22.044 1.00 81.44 726 SER A N 1
ATOM 5703 C CA . SER A 1 726 ? 32.864 -20.396 20.717 1.00 81.44 726 SER A CA 1
ATOM 5704 C C . SER A 1 726 ? 31.985 -21.626 20.473 1.00 81.44 726 SER A C 1
ATOM 5706 O O . SER A 1 726 ? 32.096 -22.608 21.208 1.00 81.44 726 SER A O 1
ATOM 5708 N N . ASP A 1 727 ? 31.188 -21.593 19.409 1.00 80.25 727 ASP A N 1
ATOM 5709 C CA . ASP A 1 727 ? 30.301 -22.668 18.967 1.00 80.25 727 ASP A CA 1
ATOM 5710 C C . ASP A 1 727 ? 30.863 -23.343 17.710 1.00 80.25 727 ASP A C 1
ATOM 5712 O O . ASP A 1 727 ? 31.388 -22.688 16.808 1.00 80.25 727 ASP A O 1
ATOM 5716 N N . PHE A 1 728 ? 30.762 -24.669 17.640 1.00 80.62 728 PHE A N 1
ATOM 5717 C CA . PHE A 1 728 ? 31.262 -25.452 16.512 1.00 80.62 728 PHE A CA 1
ATOM 5718 C C . PHE A 1 728 ? 30.192 -26.411 16.002 1.00 80.62 728 PHE A C 1
ATOM 5720 O O . PHE A 1 728 ? 29.558 -27.117 16.787 1.00 80.62 728 PHE A O 1
ATOM 5727 N N . PHE A 1 729 ? 30.062 -26.496 14.681 1.00 78.94 729 PHE A N 1
ATOM 5728 C CA . PHE A 1 729 ? 29.154 -27.418 14.011 1.00 78.94 729 PHE A CA 1
ATOM 5729 C C . PHE A 1 729 ? 29.935 -28.435 13.191 1.00 78.94 729 PHE A C 1
ATOM 5731 O O . PHE A 1 729 ? 30.894 -28.092 12.497 1.00 78.94 729 PHE A O 1
ATOM 5738 N N . PHE A 1 730 ? 29.503 -29.691 13.252 1.00 79.31 730 PHE A N 1
ATOM 5739 C CA . PHE A 1 730 ? 30.174 -30.818 12.613 1.00 79.31 730 PHE A CA 1
ATOM 5740 C C . PHE A 1 730 ? 29.170 -31.641 11.815 1.00 79.31 730 PHE A C 1
ATOM 5742 O O . PHE A 1 730 ? 28.030 -31.820 12.237 1.00 79.31 730 PHE A O 1
ATOM 5749 N N . ASP A 1 731 ? 29.613 -32.145 10.670 1.00 77.31 731 ASP A N 1
ATOM 5750 C CA . ASP A 1 731 ? 28.850 -33.076 9.842 1.00 77.31 731 ASP A CA 1
ATOM 5751 C C . ASP A 1 731 ? 29.088 -34.523 10.307 1.00 77.31 731 ASP A C 1
ATOM 5753 O O . ASP A 1 731 ? 30.203 -34.866 10.710 1.00 77.31 731 ASP A O 1
ATOM 5757 N N . ASP A 1 732 ? 28.084 -35.401 10.223 1.00 71.75 732 ASP A N 1
ATOM 5758 C CA . ASP A 1 732 ? 28.219 -36.813 10.615 1.00 71.75 732 ASP A CA 1
ATOM 5759 C C . ASP A 1 732 ? 29.312 -37.555 9.826 1.00 71.75 732 ASP A C 1
ATOM 5761 O O . ASP A 1 732 ? 29.926 -38.495 10.340 1.00 71.75 732 ASP A O 1
ATOM 5765 N N . ALA A 1 733 ? 29.647 -37.108 8.613 1.00 76.31 733 ALA A N 1
ATOM 5766 C CA . ALA A 1 733 ? 30.765 -37.636 7.837 1.00 76.31 733 ALA A CA 1
ATOM 5767 C C . ALA A 1 733 ? 32.137 -37.364 8.486 1.00 76.31 733 ALA A C 1
ATOM 5769 O O . ALA A 1 733 ? 33.115 -38.045 8.155 1.00 76.31 733 ALA A O 1
ATOM 5770 N N . ALA A 1 734 ? 32.238 -36.400 9.410 1.00 79.06 734 ALA A N 1
ATOM 5771 C CA . ALA A 1 734 ? 33.443 -36.135 10.195 1.00 79.06 734 ALA A CA 1
ATOM 5772 C C . ALA A 1 734 ? 33.611 -37.116 11.368 1.00 79.06 734 ALA A C 1
ATOM 5774 O O . ALA A 1 734 ? 34.705 -37.214 11.928 1.00 79.06 734 ALA A O 1
ATOM 5775 N N . ARG A 1 735 ? 32.578 -37.899 11.714 1.00 78.88 735 ARG A N 1
ATOM 5776 C CA . ARG A 1 735 ? 32.553 -38.793 12.885 1.00 78.88 735 ARG A CA 1
ATOM 5777 C C . ARG A 1 735 ? 33.732 -39.753 12.961 1.00 78.88 735 ARG A C 1
ATOM 5779 O O . ARG A 1 735 ? 34.322 -39.923 14.028 1.00 78.88 735 ARG A O 1
ATOM 5786 N N . GLU A 1 736 ? 34.109 -40.352 11.836 1.00 78.38 736 GLU A N 1
ATOM 5787 C CA . GLU A 1 736 ? 35.232 -41.295 11.782 1.00 78.38 736 GLU A CA 1
ATOM 5788 C C . GLU A 1 736 ? 36.599 -40.611 11.898 1.00 78.38 736 GLU A C 1
ATOM 5790 O O . GLU A 1 736 ? 37.530 -41.185 12.463 1.00 78.38 736 GLU A O 1
ATOM 5795 N N . ARG A 1 737 ? 36.721 -39.369 11.416 1.00 85.19 737 ARG A N 1
ATOM 5796 C CA . ARG A 1 737 ? 37.960 -38.576 11.491 1.00 85.19 737 ARG A CA 1
ATOM 5797 C C . ARG A 1 737 ? 38.118 -37.888 12.850 1.00 85.19 737 ARG A C 1
ATOM 5799 O O . ARG A 1 737 ? 39.233 -37.750 13.341 1.00 85.19 737 ARG A O 1
ATOM 5806 N N . GLN A 1 738 ? 37.006 -37.540 13.498 1.00 86.00 738 GLN A N 1
ATOM 5807 C CA . GLN A 1 738 ? 36.941 -36.780 14.749 1.00 86.00 738 GLN A CA 1
ATOM 5808 C C . GLN A 1 738 ? 36.314 -37.594 15.895 1.00 86.00 738 GLN A C 1
ATOM 5810 O O . GLN A 1 738 ? 35.551 -37.076 16.709 1.00 86.00 738 GLN A O 1
ATOM 5815 N N . ARG A 1 739 ? 36.658 -38.885 16.016 1.00 84.06 739 ARG A N 1
ATOM 5816 C CA . ARG A 1 739 ? 36.051 -39.812 17.002 1.00 84.06 739 ARG A CA 1
ATOM 5817 C C . ARG A 1 739 ? 36.022 -39.284 18.440 1.00 84.06 739 ARG A C 1
ATOM 5819 O O . ARG A 1 739 ? 35.040 -39.485 19.145 1.00 84.06 739 ARG A O 1
ATOM 5826 N N . LYS A 1 740 ? 37.088 -38.601 18.877 1.00 82.19 740 LYS A N 1
ATOM 5827 C CA . LYS A 1 740 ? 37.183 -38.025 20.233 1.00 82.19 740 LYS A CA 1
ATOM 5828 C C . LYS A 1 740 ? 36.138 -36.938 20.484 1.00 82.19 740 LYS A C 1
ATOM 5830 O O . LYS A 1 740 ? 35.654 -36.832 21.600 1.00 82.19 740 LYS A O 1
ATOM 5835 N N . LEU A 1 741 ? 35.804 -36.155 19.463 1.00 81.62 741 LEU A N 1
ATOM 5836 C CA . LEU A 1 741 ? 34.825 -35.077 19.539 1.00 81.62 741 LEU A CA 1
ATOM 5837 C C . LEU A 1 741 ? 33.399 -35.640 19.578 1.00 81.62 741 LEU A C 1
ATOM 5839 O O . LEU A 1 741 ? 32.625 -35.288 20.458 1.00 81.62 741 LEU A O 1
ATOM 5843 N N . PHE A 1 742 ? 33.075 -36.587 18.695 1.00 79.69 742 PHE A N 1
ATOM 5844 C CA . PHE A 1 742 ? 31.754 -37.231 18.675 1.00 79.69 742 PHE A CA 1
ATOM 5845 C C . PHE A 1 742 ? 31.486 -38.084 19.924 1.00 79.69 742 PHE A C 1
ATOM 5847 O O . PHE A 1 742 ? 30.333 -38.328 20.271 1.00 79.69 742 PHE A O 1
ATOM 5854 N N . PHE A 1 743 ? 32.537 -38.504 20.637 1.00 80.44 743 PHE A N 1
ATOM 5855 C CA . PHE A 1 743 ? 32.411 -39.137 21.951 1.00 80.44 743 PHE A CA 1
ATOM 5856 C C . PHE A 1 743 ? 31.892 -38.174 23.035 1.00 80.44 743 PHE A C 1
ATOM 5858 O O . PHE A 1 743 ? 31.363 -38.629 24.045 1.00 80.44 743 PHE A O 1
ATOM 5865 N N . LEU A 1 744 ? 32.004 -36.857 22.825 1.00 77.31 744 LEU A N 1
ATOM 5866 C CA . LEU A 1 744 ? 31.495 -35.828 23.736 1.00 77.31 744 LEU A CA 1
ATOM 5867 C C . LEU A 1 744 ? 29.999 -35.514 23.522 1.00 77.31 744 LEU A C 1
ATOM 5869 O O . LEU A 1 744 ? 29.460 -34.698 24.264 1.00 77.31 744 LEU A O 1
ATOM 5873 N N . ARG A 1 745 ? 29.318 -36.144 22.542 1.00 78.00 745 ARG A N 1
ATOM 5874 C CA . ARG A 1 745 ? 27.880 -35.940 22.255 1.00 78.00 745 ARG A CA 1
ATOM 5875 C C . ARG A 1 745 ? 27.027 -36.312 23.473 1.00 78.00 745 ARG A C 1
ATOM 5877 O O . ARG A 1 745 ? 26.940 -37.486 23.845 1.00 78.00 745 ARG A O 1
ATOM 5884 N N . ASP A 1 746 ? 26.359 -35.324 24.064 1.00 73.94 746 ASP A N 1
ATOM 5885 C CA . ASP A 1 746 ? 25.453 -35.523 25.197 1.00 73.94 746 ASP A CA 1
ATOM 5886 C C . ASP A 1 746 ? 24.023 -35.822 24.726 1.00 73.94 746 ASP A C 1
ATOM 5888 O O . ASP A 1 746 ? 23.182 -34.939 24.572 1.00 73.94 746 ASP A O 1
ATOM 5892 N N . LYS A 1 747 ? 23.721 -37.113 24.564 1.00 72.62 747 LYS A N 1
ATOM 5893 C CA . LYS A 1 747 ? 22.395 -37.588 24.132 1.00 72.62 747 LYS A CA 1
ATOM 5894 C C . LYS A 1 747 ? 21.257 -37.243 25.097 1.00 72.62 747 LYS A C 1
ATOM 5896 O O . LYS A 1 747 ? 20.098 -37.460 24.759 1.00 72.62 747 LYS A O 1
ATOM 5901 N N . LYS A 1 748 ? 21.542 -36.768 26.316 1.00 69.31 748 LYS A N 1
ATOM 5902 C CA . LYS A 1 748 ? 20.488 -36.353 27.256 1.00 69.31 748 LYS A CA 1
ATOM 5903 C C . LYS A 1 748 ? 19.793 -35.064 26.820 1.00 69.31 748 LYS A C 1
ATOM 5905 O O . LYS A 1 748 ? 18.732 -34.772 27.362 1.00 69.31 748 LYS A O 1
ATOM 5910 N N . GLN A 1 749 ? 20.379 -34.326 25.878 1.00 64.44 749 GLN A N 1
ATOM 5911 C CA . GLN A 1 749 ? 19.885 -33.033 25.406 1.00 64.44 749 GLN A CA 1
ATOM 5912 C C . GLN A 1 749 ? 19.146 -33.112 24.058 1.00 64.44 749 GLN A C 1
ATOM 5914 O O . GLN A 1 749 ? 18.774 -32.083 23.509 1.00 64.44 749 GLN A O 1
ATOM 5919 N N . GLU A 1 750 ? 18.918 -34.316 23.526 1.00 70.81 750 GLU A N 1
ATOM 5920 C CA . GLU A 1 750 ? 18.289 -34.535 22.216 1.00 70.81 750 GLU A CA 1
ATOM 5921 C C . GLU A 1 750 ? 16.867 -35.106 22.335 1.00 70.81 750 GLU A C 1
ATOM 5923 O O . GLU A 1 750 ? 16.495 -35.698 23.355 1.00 70.81 750 GLU A O 1
ATOM 5928 N N . ILE A 1 751 ? 16.068 -34.955 21.273 1.00 74.50 751 ILE A N 1
ATOM 5929 C CA . ILE A 1 751 ? 14.660 -35.367 21.249 1.00 74.50 751 ILE A CA 1
ATOM 5930 C C . ILE A 1 751 ? 14.564 -36.909 21.326 1.00 74.50 751 ILE A C 1
ATOM 5932 O O . ILE A 1 751 ? 15.111 -37.617 20.473 1.00 74.50 751 ILE A O 1
ATOM 5936 N N . PRO A 1 752 ? 13.863 -37.483 22.328 1.00 81.31 752 PRO A N 1
ATOM 5937 C CA . PRO A 1 752 ? 13.817 -38.933 22.537 1.00 81.31 752 PRO A CA 1
ATOM 5938 C C . PRO A 1 752 ? 13.256 -39.748 21.364 1.00 81.31 752 PRO A C 1
ATOM 5940 O O . PRO A 1 752 ? 13.576 -40.931 21.233 1.00 81.31 752 PRO A O 1
ATOM 5943 N N . GLU A 1 753 ? 12.354 -39.174 20.574 1.00 81.00 753 GLU A N 1
ATOM 5944 C CA . GLU A 1 753 ? 11.755 -39.754 19.370 1.00 81.00 753 GLU A CA 1
ATOM 5945 C C . GLU A 1 753 ? 12.774 -39.837 18.228 1.00 81.00 753 GLU A C 1
ATOM 5947 O O . GLU A 1 753 ? 12.876 -40.886 17.595 1.00 81.00 753 GLU A O 1
ATOM 5952 N N . GLU A 1 754 ? 13.594 -38.799 18.038 1.00 83.50 754 GLU A N 1
ATOM 5953 C CA . GLU A 1 754 ? 14.684 -38.778 17.051 1.00 83.50 754 GLU A CA 1
ATOM 5954 C C . GLU A 1 754 ? 15.757 -39.812 17.407 1.00 83.50 754 GLU A C 1
ATOM 5956 O O . GLU A 1 754 ? 16.135 -40.635 16.576 1.00 83.50 754 GLU A O 1
ATOM 5961 N N . LEU A 1 755 ? 16.142 -39.889 18.686 1.00 83.06 755 LEU A N 1
ATOM 5962 C CA . LEU A 1 755 ? 17.054 -40.921 19.195 1.00 83.06 755 LEU A CA 1
ATOM 5963 C C . LEU A 1 755 ? 16.498 -42.347 19.051 1.00 83.06 755 LEU A C 1
ATOM 5965 O O . LEU A 1 755 ? 17.263 -43.310 18.950 1.00 83.06 755 LEU A O 1
ATOM 5969 N N . ARG A 1 756 ? 15.172 -42.517 19.117 1.00 84.38 756 ARG A N 1
ATOM 5970 C CA . ARG A 1 756 ? 14.507 -43.808 18.879 1.00 84.38 756 ARG A CA 1
ATOM 5971 C C . ARG A 1 756 ? 14.501 -44.152 17.393 1.00 84.38 756 ARG A C 1
ATOM 5973 O O . ARG A 1 756 ? 14.792 -45.297 17.065 1.00 84.38 756 ARG A O 1
ATOM 5980 N N . ALA A 1 757 ? 14.224 -43.182 16.526 1.00 86.19 757 ALA A N 1
ATOM 5981 C CA . ALA A 1 757 ? 14.275 -43.339 15.077 1.00 86.19 757 ALA A CA 1
ATOM 5982 C C . ALA A 1 757 ? 15.696 -43.696 14.595 1.00 86.19 757 ALA A C 1
ATOM 5984 O O . ALA A 1 757 ? 15.862 -44.693 13.888 1.00 86.19 757 ALA A O 1
ATOM 5985 N N . GLU A 1 758 ? 16.725 -42.988 15.086 1.00 83.56 758 GLU A N 1
ATOM 5986 C CA . GLU A 1 758 ? 18.141 -43.191 14.722 1.00 83.56 758 GLU A CA 1
ATOM 5987 C C . GLU A 1 758 ? 18.593 -44.642 14.980 1.00 83.56 758 GLU A C 1
ATOM 5989 O O . GLU A 1 758 ? 19.283 -45.241 14.156 1.00 83.56 758 GLU A O 1
ATOM 5994 N N . LYS A 1 759 ? 18.143 -45.268 16.081 1.00 85.25 759 LYS A N 1
ATOM 5995 C CA . LYS A 1 759 ? 18.465 -46.674 16.417 1.00 85.25 759 LYS A CA 1
ATOM 5996 C C . LYS A 1 759 ? 17.973 -47.688 15.387 1.00 85.25 759 LYS A C 1
ATOM 5998 O O . LYS A 1 759 ? 18.512 -48.790 15.329 1.00 85.25 759 LYS A O 1
ATOM 6003 N N . HIS A 1 760 ? 16.950 -47.331 14.619 1.00 85.00 760 HIS A N 1
ATOM 6004 C CA . HIS A 1 760 ? 16.340 -48.178 13.601 1.00 85.00 760 HIS A CA 1
ATOM 6005 C C . HIS A 1 760 ? 16.653 -47.696 12.176 1.00 85.00 760 HIS A C 1
ATOM 6007 O O . HIS A 1 760 ? 16.051 -48.190 11.227 1.00 85.00 760 HIS A O 1
ATOM 6013 N N . GLY A 1 761 ? 17.590 -46.750 12.018 1.00 82.75 761 GLY A N 1
ATOM 6014 C CA . GLY A 1 761 ? 17.956 -46.186 10.716 1.00 82.75 761 GLY A CA 1
ATOM 6015 C C . GLY A 1 761 ? 16.867 -45.309 10.091 1.00 82.75 761 GLY A C 1
ATOM 6016 O O . GLY A 1 761 ? 16.847 -45.146 8.875 1.00 82.75 761 GLY A O 1
ATOM 6017 N N . LEU A 1 762 ? 15.953 -44.782 10.909 1.00 87.56 762 LEU A N 1
ATOM 6018 C CA . LEU A 1 762 ? 14.873 -43.888 10.499 1.00 87.56 762 LEU A CA 1
ATOM 6019 C C . LEU A 1 762 ? 15.265 -42.441 10.809 1.00 87.56 762 LEU A C 1
ATOM 6021 O O . LEU A 1 762 ? 15.929 -42.181 11.814 1.00 87.56 762 LEU A O 1
ATOM 6025 N N . VAL A 1 763 ? 14.800 -41.498 9.992 1.00 87.12 763 VAL A N 1
ATOM 6026 C CA . VAL A 1 763 ? 14.920 -40.064 10.291 1.00 87.12 763 VAL A CA 1
ATOM 6027 C C . VAL A 1 763 ? 13.547 -39.555 10.688 1.00 87.12 763 VAL A C 1
ATOM 6029 O O . VAL A 1 763 ? 12.611 -39.635 9.900 1.00 87.12 763 VAL A O 1
ATOM 6032 N N . TYR A 1 764 ? 13.418 -39.057 11.912 1.00 88.19 764 TYR A N 1
ATOM 6033 C CA . TYR A 1 764 ? 12.188 -38.460 12.419 1.00 88.19 764 TYR A CA 1
ATOM 6034 C C . TYR A 1 764 ? 12.415 -36.973 12.630 1.00 88.19 764 TYR A C 1
ATOM 6036 O O . TYR A 1 764 ? 13.453 -36.592 13.159 1.00 88.19 764 TYR A O 1
ATOM 6044 N N . VAL A 1 765 ? 11.442 -36.155 12.244 1.00 86.69 765 VAL A N 1
ATOM 6045 C CA . VAL A 1 765 ? 11.432 -34.726 12.547 1.00 86.69 765 VAL A CA 1
ATOM 6046 C C . VAL A 1 765 ? 10.065 -34.353 13.092 1.00 86.69 765 VAL A C 1
ATOM 6048 O O . VAL A 1 765 ? 9.023 -34.664 12.506 1.00 86.69 765 VAL A O 1
ATOM 6051 N N . HIS A 1 766 ? 10.088 -33.683 14.236 1.00 83.62 766 HIS A N 1
ATOM 6052 C CA . HIS A 1 766 ? 8.899 -33.181 14.906 1.00 83.62 766 HIS A CA 1
ATOM 6053 C C . HIS A 1 766 ? 8.319 -31.947 14.191 1.00 83.62 766 HIS A C 1
ATOM 6055 O O . HIS A 1 766 ? 9.070 -31.091 13.725 1.00 83.62 766 HIS A O 1
ATOM 6061 N N . MET A 1 767 ? 6.987 -31.841 14.121 1.00 87.81 767 MET A N 1
ATOM 6062 C CA . MET A 1 767 ? 6.250 -30.694 13.567 1.00 87.81 767 MET A CA 1
ATOM 6063 C C . MET A 1 767 ? 4.988 -30.398 14.411 1.00 87.81 767 MET A C 1
ATOM 6065 O O . MET A 1 767 ? 4.679 -31.138 15.343 1.00 87.81 767 MET A O 1
ATOM 6069 N N . ASP A 1 768 ? 4.248 -29.329 14.100 1.00 84.75 768 ASP A N 1
ATOM 6070 C CA . ASP A 1 768 ? 3.166 -28.805 14.964 1.00 84.75 768 ASP A CA 1
ATOM 6071 C C . ASP A 1 768 ? 1.735 -29.224 14.569 1.00 84.75 768 ASP A C 1
ATOM 6073 O O . ASP A 1 768 ? 0.759 -28.750 15.152 1.00 84.75 768 ASP A O 1
ATOM 6077 N N . GLY A 1 769 ? 1.576 -30.088 13.567 1.00 90.69 769 GLY A N 1
ATOM 6078 C CA . GLY A 1 769 ? 0.269 -30.493 13.049 1.00 90.69 769 GLY A CA 1
ATOM 6079 C C . GLY A 1 769 ? -0.354 -31.731 13.697 1.00 90.69 769 GLY A C 1
ATOM 6080 O O . GLY A 1 769 ? -0.019 -32.130 14.813 1.00 90.69 769 GLY A O 1
ATOM 6081 N N . ASN A 1 770 ? -1.283 -32.356 12.972 1.00 93.62 770 ASN A N 1
ATOM 6082 C CA . ASN A 1 770 ? -2.054 -33.519 13.423 1.00 93.62 770 ASN A CA 1
ATOM 6083 C C . ASN A 1 770 ? -2.029 -34.715 12.447 1.00 93.62 770 ASN A C 1
ATOM 6085 O O . ASN A 1 770 ? -2.677 -35.727 12.712 1.00 93.62 770 ASN A O 1
ATOM 6089 N N . ILE A 1 771 ? -1.275 -34.647 11.346 1.00 95.75 771 ILE A N 1
ATOM 6090 C CA . ILE A 1 771 ? -1.107 -35.760 10.395 1.00 95.75 771 ILE A CA 1
ATOM 6091 C C . ILE A 1 771 ? 0.304 -36.336 10.509 1.00 95.75 771 ILE A C 1
ATOM 6093 O O . ILE A 1 771 ? 1.289 -35.621 10.349 1.00 95.75 771 ILE A O 1
ATOM 6097 N N . GLY A 1 772 ? 0.421 -37.627 10.809 1.00 95.69 772 GLY A N 1
ATOM 6098 C CA . GLY A 1 772 ? 1.713 -38.311 10.864 1.00 95.69 772 GLY A CA 1
ATOM 6099 C C . GLY A 1 772 ? 2.125 -38.829 9.490 1.00 95.69 772 GLY A C 1
ATOM 6100 O O . GLY A 1 772 ? 1.344 -39.539 8.859 1.00 95.69 772 GLY A O 1
ATOM 6101 N N . ASN A 1 773 ? 3.342 -38.528 9.037 1.00 95.25 773 ASN A N 1
ATOM 6102 C CA . ASN A 1 773 ? 3.790 -38.910 7.695 1.00 95.25 773 ASN A CA 1
ATOM 6103 C C . ASN A 1 773 ? 4.865 -39.995 7.730 1.00 95.25 773 ASN A C 1
ATOM 6105 O O . ASN A 1 773 ? 5.889 -39.831 8.390 1.00 95.25 773 ASN A O 1
ATOM 6109 N N . VAL A 1 774 ? 4.667 -41.061 6.949 1.00 94.75 774 VAL A N 1
ATOM 6110 C CA . VAL A 1 774 ? 5.719 -42.033 6.609 1.00 94.75 774 VAL A CA 1
ATOM 6111 C C . VAL A 1 774 ? 6.052 -41.884 5.135 1.00 94.75 774 VAL A C 1
ATOM 6113 O O . VAL A 1 774 ? 5.201 -42.107 4.273 1.00 94.75 774 VAL A O 1
ATOM 6116 N N . VAL A 1 775 ? 7.295 -41.527 4.846 1.00 93.69 775 VAL A N 1
ATOM 6117 C CA . VAL A 1 775 ? 7.774 -41.247 3.488 1.00 93.69 775 VAL A CA 1
ATOM 6118 C C . VAL A 1 775 ? 9.110 -41.928 3.238 1.00 93.69 775 VAL A C 1
ATOM 6120 O O . VAL A 1 775 ? 9.717 -42.472 4.158 1.00 93.69 775 VAL A O 1
ATOM 6123 N N . ASN A 1 776 ? 9.582 -41.905 1.994 1.00 90.31 776 ASN A N 1
ATOM 6124 C CA . ASN A 1 776 ? 10.964 -42.243 1.683 1.00 90.31 776 ASN A CA 1
ATOM 6125 C C . ASN A 1 776 ? 11.653 -41.132 0.882 1.00 90.31 776 ASN A C 1
ATOM 6127 O O . ASN A 1 776 ? 11.226 -40.772 -0.216 1.00 90.31 776 ASN A O 1
ATOM 6131 N N . GLY A 1 777 ? 12.754 -40.624 1.426 1.00 82.94 777 GLY A N 1
ATOM 6132 C CA . GLY A 1 777 ? 13.536 -39.533 0.864 1.00 82.94 777 GLY A CA 1
ATOM 6133 C C . GLY A 1 777 ? 13.013 -38.144 1.241 1.00 82.94 777 GLY A C 1
ATOM 6134 O O . GLY A 1 777 ? 11.820 -37.844 1.147 1.00 82.94 777 GLY A O 1
ATOM 6135 N N . ALA A 1 778 ? 13.946 -37.247 1.565 1.00 78.12 778 ALA A N 1
ATOM 6136 C CA . ALA A 1 778 ? 13.663 -35.870 1.975 1.00 78.12 778 ALA A CA 1
ATOM 6137 C C . ALA A 1 778 ? 12.818 -35.070 0.961 1.00 78.12 778 ALA A C 1
ATOM 6139 O O . ALA A 1 778 ? 11.965 -34.279 1.353 1.00 78.12 778 ALA A O 1
ATOM 6140 N N . GLY A 1 779 ? 13.002 -35.295 -0.346 1.00 81.81 779 GLY A N 1
ATOM 6141 C CA . GLY A 1 779 ? 12.208 -34.616 -1.379 1.00 81.81 779 GLY A CA 1
ATOM 6142 C C . GLY A 1 779 ? 10.724 -34.992 -1.339 1.00 81.81 779 GLY A C 1
ATOM 6143 O O . GLY A 1 779 ? 9.860 -34.121 -1.433 1.00 81.81 779 GLY A O 1
ATOM 6144 N N . LEU A 1 780 ? 10.420 -36.280 -1.141 1.00 87.75 780 LEU A N 1
ATOM 6145 C CA . LEU A 1 780 ? 9.040 -36.749 -1.009 1.00 87.75 780 LEU A CA 1
ATOM 6146 C C . LEU A 1 780 ? 8.436 -36.317 0.332 1.00 87.75 780 LEU A C 1
ATOM 6148 O O . LEU A 1 780 ? 7.245 -36.019 0.385 1.00 87.75 780 LEU A O 1
ATOM 6152 N N . ALA A 1 781 ? 9.253 -36.223 1.387 1.00 87.19 781 ALA A N 1
ATOM 6153 C CA . ALA A 1 781 ? 8.841 -35.677 2.678 1.00 87.19 781 ALA A CA 1
ATOM 6154 C C . ALA A 1 781 ? 8.321 -34.239 2.552 1.00 87.19 781 ALA A C 1
ATOM 6156 O O . ALA A 1 781 ? 7.192 -33.959 2.953 1.00 87.19 781 ALA A O 1
ATOM 6157 N N . MET A 1 782 ? 9.103 -33.355 1.922 1.00 86.31 782 MET A N 1
ATOM 6158 C CA . MET A 1 782 ? 8.714 -31.957 1.702 1.00 86.31 782 MET A CA 1
ATOM 6159 C C . MET A 1 782 ? 7.453 -31.856 0.840 1.00 86.31 782 MET A C 1
ATOM 6161 O O . MET A 1 782 ? 6.482 -31.235 1.259 1.00 86.31 782 MET A O 1
ATOM 6165 N N . ALA A 1 783 ? 7.407 -32.576 -0.287 1.00 90.75 783 ALA A N 1
ATOM 6166 C CA . ALA A 1 783 ? 6.235 -32.576 -1.162 1.00 90.75 783 ALA A CA 1
ATOM 6167 C C . ALA A 1 783 ? 4.962 -33.073 -0.452 1.00 90.75 783 ALA A C 1
ATOM 6169 O O . ALA A 1 783 ? 3.866 -32.595 -0.733 1.00 90.75 783 ALA A O 1
ATOM 6170 N N . THR A 1 784 ? 5.089 -34.039 0.465 1.00 93.69 784 THR A N 1
ATOM 6171 C CA . THR A 1 784 ? 3.959 -34.565 1.251 1.00 93.69 784 THR A CA 1
ATOM 6172 C C . THR A 1 784 ? 3.434 -33.525 2.233 1.00 93.69 784 THR A C 1
ATOM 6174 O O . THR A 1 784 ? 2.222 -33.347 2.333 1.00 93.69 784 THR A O 1
ATOM 6177 N N . ASN A 1 785 ? 4.329 -32.793 2.901 1.00 92.62 785 ASN A N 1
ATOM 6178 C CA . ASN A 1 785 ? 3.950 -31.695 3.789 1.00 92.62 785 ASN A CA 1
ATOM 6179 C C . ASN A 1 785 ? 3.268 -30.548 3.023 1.00 92.62 785 ASN A C 1
ATOM 6181 O O . ASN A 1 785 ? 2.248 -30.029 3.482 1.00 92.62 785 ASN A O 1
ATOM 6185 N N . ASP A 1 786 ? 3.775 -30.201 1.838 1.00 91.19 786 ASP A N 1
ATOM 6186 C CA . ASP A 1 786 ? 3.180 -29.173 0.976 1.00 91.19 786 ASP A CA 1
ATOM 6187 C C . ASP A 1 786 ? 1.790 -29.591 0.482 1.00 91.19 786 ASP A C 1
ATOM 6189 O O . ASP A 1 786 ? 0.851 -28.798 0.524 1.00 91.19 786 ASP A O 1
ATOM 6193 N N . ALA A 1 787 ? 1.626 -30.854 0.072 1.00 93.69 787 ALA A N 1
ATOM 6194 C CA . ALA A 1 787 ? 0.341 -31.384 -0.378 1.00 93.69 787 ALA A CA 1
ATOM 6195 C C . ALA A 1 787 ? -0.704 -31.403 0.748 1.00 93.69 787 ALA A C 1
ATOM 6197 O O . ALA A 1 787 ? -1.850 -31.025 0.524 1.00 93.69 787 ALA A O 1
ATOM 6198 N N . ILE A 1 788 ? -0.321 -31.793 1.968 1.00 95.31 788 ILE A N 1
ATOM 6199 C CA . ILE A 1 788 ? -1.200 -31.712 3.145 1.00 95.31 788 ILE A CA 1
ATOM 6200 C C . ILE A 1 788 ? -1.622 -30.259 3.406 1.00 95.31 788 ILE A C 1
ATOM 6202 O O . ILE A 1 788 ? -2.809 -29.989 3.599 1.00 95.31 788 ILE A O 1
ATOM 6206 N N . SER A 1 789 ? -0.665 -29.330 3.352 1.00 92.12 789 SER A N 1
ATOM 6207 C CA . SER A 1 789 ? -0.908 -27.902 3.592 1.00 92.12 789 SER A CA 1
ATOM 6208 C C . SER A 1 789 ? -1.823 -27.288 2.529 1.00 92.12 789 SER A C 1
ATOM 6210 O O . SER A 1 789 ? -2.713 -26.507 2.858 1.00 92.12 789 SER A O 1
ATOM 6212 N N . LEU A 1 790 ? -1.670 -27.692 1.262 1.00 91.44 790 LEU A N 1
ATOM 6213 C CA . LEU A 1 790 ? -2.515 -27.259 0.144 1.00 91.44 790 LEU A CA 1
ATOM 6214 C C . LEU A 1 790 ? -3.999 -27.587 0.365 1.00 91.44 790 LEU A C 1
ATOM 6216 O O . LEU A 1 790 ? -4.865 -26.816 -0.044 1.00 91.44 790 LEU A O 1
ATOM 6220 N N . TYR A 1 791 ? -4.296 -28.711 1.020 1.00 93.62 791 TYR A N 1
ATOM 6221 C CA . TYR A 1 791 ? -5.665 -29.120 1.343 1.00 93.62 791 TYR A CA 1
ATOM 6222 C C . TYR A 1 791 ? -6.125 -28.679 2.741 1.00 93.62 791 TYR A C 1
ATOM 6224 O O . TYR A 1 791 ? -7.179 -29.117 3.193 1.00 93.62 791 TYR A O 1
ATOM 6232 N N . GLY A 1 792 ? -5.377 -27.792 3.405 1.00 89.25 792 GLY A N 1
ATOM 6233 C CA . GLY A 1 792 ? -5.757 -27.187 4.684 1.00 89.25 792 GLY A CA 1
ATOM 6234 C C . GLY A 1 792 ? -5.428 -28.020 5.927 1.00 89.25 792 GLY A C 1
ATOM 6235 O O . GLY A 1 792 ? -5.892 -27.673 7.010 1.00 89.25 792 GLY A O 1
ATOM 6236 N N . GLY A 1 793 ? -4.645 -29.096 5.800 1.00 92.06 793 GLY A N 1
ATOM 6237 C CA . GLY A 1 793 ? -4.154 -29.876 6.940 1.00 92.06 793 GLY A CA 1
ATOM 6238 C C . GLY A 1 793 ? -2.754 -29.465 7.394 1.00 92.06 793 GLY A C 1
ATOM 6239 O O . GLY A 1 793 ? -2.104 -28.616 6.787 1.00 92.06 793 GLY A O 1
ATOM 6240 N N . SER A 1 794 ? -2.254 -30.101 8.455 1.00 94.50 794 SER A N 1
ATOM 6241 C CA . SER A 1 794 ? -0.904 -29.861 8.973 1.00 94.50 794 SER A CA 1
ATOM 6242 C C . SER A 1 794 ? -0.228 -31.151 9.442 1.00 94.50 794 SER A C 1
ATOM 6244 O O . SER A 1 794 ? -0.825 -31.992 10.117 1.00 94.50 794 SER A O 1
ATOM 6246 N N . SER A 1 795 ? 1.052 -31.313 9.108 1.00 95.44 795 SER A N 1
ATOM 6247 C CA . SER A 1 795 ? 1.847 -32.475 9.517 1.00 95.44 795 SER A CA 1
ATOM 6248 C C . SER A 1 795 ? 2.286 -32.365 10.980 1.00 95.44 795 SER A C 1
ATOM 6250 O O . SER A 1 795 ? 2.884 -31.367 11.371 1.00 95.44 795 SER A O 1
ATOM 6252 N N . ALA A 1 796 ? 2.019 -33.389 11.789 1.00 92.19 796 ALA A N 1
ATOM 6253 C CA . ALA A 1 796 ? 2.514 -33.541 13.164 1.00 92.19 796 ALA A CA 1
ATOM 6254 C C . ALA A 1 796 ? 3.991 -33.953 13.207 1.00 92.19 796 ALA A C 1
ATOM 6256 O O . ALA A 1 796 ? 4.707 -33.718 14.176 1.00 92.19 796 ALA A O 1
ATOM 6257 N N . ASN A 1 797 ? 4.439 -34.630 12.157 1.00 92.00 797 ASN A N 1
ATOM 6258 C CA . ASN A 1 797 ? 5.803 -35.092 11.986 1.00 92.00 797 ASN A CA 1
ATOM 6259 C C . ASN A 1 797 ? 6.027 -35.493 10.530 1.00 92.00 797 ASN A C 1
ATOM 6261 O O . ASN A 1 797 ? 5.075 -35.687 9.766 1.00 92.00 797 ASN A O 1
ATOM 6265 N N . PHE A 1 798 ? 7.291 -35.690 10.175 1.00 87.75 798 PHE A N 1
ATOM 6266 C CA . PHE A 1 798 ? 7.626 -36.564 9.064 1.00 87.75 798 PHE A CA 1
ATOM 6267 C C . PHE A 1 798 ? 8.676 -37.584 9.492 1.00 87.75 798 PHE A C 1
ATOM 6269 O O . PHE A 1 798 ? 9.619 -37.271 10.220 1.00 87.75 798 PHE A O 1
ATOM 6276 N N . LEU A 1 799 ? 8.491 -38.818 9.035 1.00 91.88 799 LEU A N 1
ATOM 6277 C CA . LEU A 1 799 ? 9.393 -39.927 9.277 1.00 91.88 799 LEU A CA 1
ATOM 6278 C C . LEU A 1 799 ? 9.835 -40.506 7.933 1.00 91.88 799 LEU A C 1
ATOM 6280 O O . LEU A 1 799 ? 9.025 -41.052 7.182 1.00 91.88 799 LEU A O 1
ATOM 6284 N N . ASP A 1 800 ? 11.126 -40.386 7.638 1.00 89.94 800 ASP A N 1
ATOM 6285 C CA . ASP A 1 800 ? 11.756 -40.986 6.466 1.00 89.94 800 ASP A CA 1
ATOM 6286 C C . ASP A 1 800 ? 12.186 -42.424 6.788 1.00 89.94 800 ASP A C 1
ATOM 6288 O O . ASP A 1 800 ? 13.045 -42.669 7.641 1.00 89.94 800 ASP A O 1
ATOM 6292 N N . ALA A 1 801 ? 11.563 -43.381 6.101 1.00 83.69 801 ALA A N 1
ATOM 6293 C CA . ALA A 1 801 ? 11.866 -44.805 6.191 1.00 83.69 801 ALA A CA 1
ATOM 6294 C C . ALA A 1 801 ? 13.091 -45.223 5.352 1.00 83.69 801 ALA A C 1
ATOM 6296 O O . ALA A 1 801 ? 13.472 -46.397 5.345 1.00 83.69 801 ALA A O 1
ATOM 6297 N N . GLY A 1 802 ? 13.708 -44.284 4.629 1.00 77.00 802 GLY A N 1
ATOM 6298 C CA . GLY A 1 802 ? 14.865 -44.513 3.776 1.00 77.00 802 GLY A CA 1
ATOM 6299 C C . GLY A 1 802 ? 14.567 -45.425 2.581 1.00 77.00 802 GLY A C 1
ATOM 6300 O O . GLY A 1 802 ? 13.430 -45.605 2.146 1.00 77.00 802 GLY A O 1
ATOM 6301 N N . GLY A 1 803 ? 15.619 -46.023 2.015 1.00 66.56 803 GLY A N 1
ATOM 6302 C CA . GLY A 1 803 ? 15.508 -46.895 0.836 1.00 66.56 803 GLY A CA 1
ATOM 6303 C C . GLY A 1 803 ? 14.904 -48.284 1.098 1.00 66.56 803 GLY A C 1
ATOM 6304 O O . GLY A 1 803 ? 14.610 -49.003 0.139 1.00 66.56 803 GLY A O 1
ATOM 6305 N N . GLN A 1 804 ? 14.723 -48.681 2.365 1.00 68.75 804 GLN A N 1
ATOM 6306 C CA . GLN A 1 804 ? 14.284 -50.027 2.754 1.00 68.75 804 GLN A CA 1
ATOM 6307 C C . GLN A 1 804 ? 13.066 -49.995 3.689 1.00 68.75 804 GLN A C 1
ATOM 6309 O O . GLN A 1 804 ? 13.161 -49.962 4.915 1.00 68.75 804 GLN A O 1
ATOM 6314 N N . ALA A 1 805 ? 11.890 -50.085 3.078 1.00 82.00 805 ALA A N 1
ATOM 6315 C CA . ALA A 1 805 ? 10.598 -50.212 3.744 1.00 82.00 805 ALA A CA 1
ATOM 6316 C C . ALA A 1 805 ? 10.306 -51.674 4.152 1.00 82.00 805 ALA A C 1
ATOM 6318 O O . ALA A 1 805 ? 9.395 -52.309 3.629 1.00 82.00 805 ALA A O 1
ATOM 6319 N N . THR A 1 806 ? 11.123 -52.227 5.050 1.00 87.19 806 THR A N 1
ATOM 6320 C CA . THR A 1 806 ? 10.944 -53.577 5.615 1.00 87.19 806 THR A CA 1
ATOM 6321 C C . THR A 1 806 ? 9.805 -53.625 6.638 1.00 87.19 806 THR A C 1
ATOM 6323 O O . THR A 1 806 ? 9.390 -52.596 7.174 1.00 87.19 806 THR A O 1
ATOM 6326 N N . LYS A 1 807 ? 9.339 -54.832 6.991 1.00 89.12 807 LYS A N 1
ATOM 6327 C CA . LYS A 1 807 ? 8.364 -55.024 8.078 1.00 89.12 807 LYS A CA 1
ATOM 6328 C C . LYS A 1 807 ? 8.828 -54.380 9.393 1.00 89.12 807 LYS A C 1
ATOM 6330 O O . LYS A 1 807 ? 8.037 -53.717 10.056 1.00 89.12 807 LYS A O 1
ATOM 6335 N N . GLU A 1 808 ? 10.090 -54.578 9.778 1.00 88.25 808 GLU A N 1
ATOM 6336 C CA . GLU A 1 808 ? 10.611 -54.076 11.055 1.00 88.25 808 GLU A CA 1
ATOM 6337 C C . GLU A 1 808 ? 10.711 -52.547 11.063 1.00 88.25 808 GLU A C 1
ATOM 6339 O O . GLU A 1 808 ? 10.267 -51.911 12.020 1.00 88.25 808 GLU A O 1
ATOM 6344 N N . THR A 1 809 ? 11.198 -51.946 9.972 1.00 88.50 809 THR A N 1
ATOM 6345 C CA . THR A 1 809 ? 11.278 -50.483 9.848 1.00 88.50 809 THR A CA 1
ATOM 6346 C C . THR A 1 809 ? 9.891 -49.837 9.824 1.00 88.50 809 THR A C 1
ATOM 6348 O O . THR A 1 809 ? 9.679 -48.855 10.533 1.00 88.50 809 THR A O 1
ATOM 6351 N N . MET A 1 810 ? 8.910 -50.428 9.129 1.00 91.00 810 MET A N 1
ATOM 6352 C CA . MET A 1 810 ? 7.515 -49.955 9.136 1.00 91.00 810 MET A CA 1
ATOM 6353 C C . MET A 1 810 ? 6.851 -50.084 10.508 1.00 91.00 810 MET A C 1
ATOM 6355 O O . MET A 1 810 ? 6.174 -49.162 10.963 1.00 91.00 810 MET A O 1
ATOM 6359 N N . LEU A 1 811 ? 7.083 -51.196 11.210 1.00 91.56 811 LEU A N 1
ATOM 6360 C CA . LEU A 1 811 ? 6.556 -51.404 12.556 1.00 91.56 811 LEU A CA 1
ATOM 6361 C C . LEU A 1 811 ? 7.074 -50.343 13.534 1.00 91.56 811 LEU A C 1
ATOM 6363 O O . LEU A 1 811 ? 6.297 -49.802 14.322 1.00 91.56 811 LEU A O 1
ATOM 6367 N N . GLN A 1 812 ? 8.372 -50.033 13.490 1.00 91.81 812 GLN A N 1
ATOM 6368 C CA . GLN A 1 812 ? 8.947 -48.989 14.340 1.00 91.81 812 GLN A CA 1
ATOM 6369 C C . GLN A 1 812 ? 8.487 -47.593 13.917 1.00 91.81 812 GLN A C 1
ATOM 6371 O O . GLN A 1 812 ? 8.154 -46.790 14.788 1.00 91.81 812 GLN A O 1
ATOM 6376 N N . ALA A 1 813 ? 8.382 -47.325 12.613 1.00 91.88 813 ALA A N 1
ATOM 6377 C CA . ALA A 1 813 ? 7.872 -46.058 12.101 1.00 91.88 813 ALA A CA 1
ATOM 6378 C C . ALA A 1 813 ? 6.467 -45.758 12.640 1.00 91.88 813 ALA A C 1
ATOM 6380 O O . ALA A 1 813 ? 6.233 -44.702 13.230 1.00 91.88 813 ALA A O 1
ATOM 6381 N N . PHE A 1 814 ? 5.551 -46.722 12.542 1.00 91.81 814 PHE A N 1
ATOM 6382 C CA . PHE A 1 814 ? 4.199 -46.573 13.074 1.00 91.81 814 PHE A CA 1
ATOM 6383 C C . PHE A 1 814 ? 4.181 -46.431 14.601 1.00 91.81 814 PHE A C 1
ATOM 6385 O O . PHE A 1 814 ? 3.444 -45.593 15.112 1.00 91.81 814 PHE A O 1
ATOM 6392 N N . LYS A 1 815 ? 5.020 -47.164 15.352 1.00 91.00 815 LYS A N 1
ATOM 6393 C CA . LYS A 1 815 ? 5.126 -46.994 16.817 1.00 91.00 815 LYS A CA 1
ATOM 6394 C C . LYS A 1 815 ? 5.590 -45.595 17.215 1.00 91.00 815 LYS A C 1
ATOM 6396 O O . LYS A 1 815 ? 5.080 -45.051 18.192 1.00 91.00 815 LYS A O 1
ATOM 6401 N N . ILE A 1 816 ? 6.554 -45.029 16.489 1.00 90.56 816 ILE A N 1
ATOM 6402 C CA . ILE A 1 816 ? 7.082 -43.687 16.754 1.00 90.56 816 ILE A CA 1
ATOM 6403 C C . ILE A 1 816 ? 6.011 -42.642 16.436 1.00 90.56 816 ILE A C 1
ATOM 6405 O O . ILE A 1 816 ? 5.664 -41.858 17.317 1.00 90.56 816 ILE A O 1
ATOM 6409 N N . ILE A 1 817 ? 5.412 -42.695 15.243 1.00 91.38 817 ILE A N 1
ATOM 6410 C CA . ILE A 1 817 ? 4.357 -41.756 14.835 1.00 91.38 817 ILE A CA 1
ATOM 6411 C C . ILE A 1 817 ? 3.158 -41.818 15.781 1.00 91.38 817 ILE A C 1
ATOM 6413 O O . ILE A 1 817 ? 2.690 -40.789 16.251 1.00 91.38 817 ILE A O 1
ATOM 6417 N N . MET A 1 818 ? 2.685 -43.017 16.123 1.00 88.12 818 MET A N 1
ATOM 6418 C CA . MET A 1 818 ? 1.534 -43.188 17.017 1.00 88.12 818 MET A CA 1
ATOM 6419 C C . MET A 1 818 ? 1.843 -42.870 18.487 1.00 88.12 818 MET A C 1
ATOM 6421 O O . MET A 1 818 ? 0.922 -42.841 19.307 1.00 88.12 818 MET A O 1
ATOM 6425 N N . SER A 1 819 ? 3.113 -42.664 18.855 1.00 88.69 819 SER A N 1
ATOM 6426 C CA . SER A 1 819 ? 3.460 -42.183 20.196 1.00 88.69 819 SER A CA 1
ATOM 6427 C C . SER A 1 819 ? 3.148 -40.694 20.378 1.00 88.69 819 SER A C 1
ATOM 6429 O O . SER A 1 819 ? 2.931 -40.252 21.510 1.00 88.69 819 SER A O 1
ATOM 6431 N N . ASP A 1 820 ? 3.039 -39.949 19.274 1.00 88.06 820 ASP A N 1
ATOM 6432 C CA . ASP A 1 820 ? 2.566 -38.573 19.261 1.00 88.06 820 ASP A CA 1
ATOM 6433 C C . ASP A 1 820 ? 1.032 -38.532 19.319 1.00 88.06 820 ASP A C 1
ATOM 6435 O O . ASP A 1 820 ? 0.324 -38.889 18.378 1.00 88.06 820 ASP A O 1
ATOM 6439 N N . LYS A 1 821 ? 0.504 -38.063 20.452 1.00 87.69 821 LYS A N 1
ATOM 6440 C CA . LYS A 1 821 ? -0.942 -37.999 20.722 1.00 87.69 821 LYS A CA 1
ATOM 6441 C C . LYS A 1 821 ? -1.695 -37.013 19.819 1.00 87.69 821 LYS A C 1
ATOM 6443 O O . LYS A 1 821 ? -2.928 -37.064 19.770 1.00 87.69 821 LYS A O 1
ATOM 6448 N N . ARG A 1 822 ? -0.979 -36.107 19.145 1.00 91.00 822 ARG A N 1
ATOM 6449 C CA . ARG A 1 822 ? -1.559 -35.131 18.212 1.00 91.00 822 ARG A CA 1
ATOM 6450 C C . ARG A 1 822 ? -1.942 -35.775 16.886 1.00 91.00 822 ARG A C 1
ATOM 6452 O O . ARG A 1 822 ? -2.835 -35.266 16.221 1.00 91.00 822 ARG A O 1
ATOM 6459 N N . VAL A 1 823 ? -1.316 -36.896 16.522 1.00 93.06 823 VAL A N 1
ATOM 6460 C CA . VAL A 1 823 ? -1.593 -37.596 15.265 1.00 93.06 823 VAL A CA 1
ATOM 6461 C C . VAL A 1 823 ? -3.030 -38.123 15.268 1.00 93.06 823 VAL A C 1
ATOM 6463 O O . VAL A 1 823 ? -3.387 -38.951 16.104 1.00 93.06 823 VAL A O 1
ATOM 6466 N N . LYS A 1 824 ? -3.849 -37.642 14.326 1.00 93.06 824 LYS A N 1
ATOM 6467 C CA . LYS A 1 824 ? -5.251 -38.039 14.095 1.00 93.06 824 LYS A CA 1
ATOM 6468 C C . LYS A 1 824 ? -5.453 -38.830 12.807 1.00 93.06 824 LYS A C 1
ATOM 6470 O O . LYS A 1 824 ? -6.443 -39.542 12.699 1.00 93.06 824 LYS A O 1
ATOM 6475 N N . ALA A 1 825 ? -4.516 -38.754 11.867 1.00 94.44 825 ALA A N 1
ATOM 6476 C CA . ALA A 1 825 ? -4.448 -39.617 10.692 1.00 94.44 825 ALA A CA 1
ATOM 6477 C C . ALA A 1 825 ? -2.985 -39.870 10.312 1.00 94.44 825 ALA A C 1
ATOM 6479 O O . ALA A 1 825 ? -2.112 -39.054 10.616 1.00 94.44 825 ALA A O 1
ATOM 6480 N N . ILE A 1 826 ? -2.716 -40.995 9.648 1.00 95.00 826 ILE A N 1
ATOM 6481 C CA . ILE A 1 826 ? -1.387 -41.324 9.117 1.00 95.00 826 ILE A CA 1
ATOM 6482 C C . ILE A 1 826 ? -1.442 -41.299 7.592 1.00 95.00 826 ILE A C 1
ATOM 6484 O O . ILE A 1 826 ? -2.286 -41.978 7.009 1.00 95.00 826 ILE A O 1
ATOM 6488 N N . LEU A 1 827 ? -0.523 -40.581 6.949 1.00 96.44 827 LEU A N 1
ATOM 6489 C CA . LEU A 1 827 ? -0.301 -40.654 5.507 1.00 96.44 827 LEU A CA 1
ATOM 6490 C C . LEU A 1 827 ? 1.013 -41.388 5.222 1.00 96.44 827 LEU A C 1
ATOM 6492 O O . LEU A 1 827 ? 2.104 -40.906 5.521 1.00 96.44 827 LEU A O 1
ATOM 6496 N N . VAL A 1 828 ? 0.903 -42.568 4.619 1.00 95.50 828 VAL A N 1
ATOM 6497 C CA . VAL A 1 828 ? 2.040 -43.324 4.093 1.00 95.50 828 VAL A CA 1
ATOM 6498 C C . VAL A 1 828 ? 2.171 -43.001 2.611 1.00 95.50 828 VAL A C 1
ATOM 6500 O O . VAL A 1 828 ? 1.369 -43.468 1.803 1.00 95.50 828 VAL A O 1
ATOM 6503 N N . ASN A 1 829 ? 3.173 -42.206 2.243 1.00 95.12 829 ASN A N 1
ATOM 6504 C CA . ASN A 1 829 ? 3.446 -41.828 0.860 1.00 95.12 829 ASN A CA 1
ATOM 6505 C C . ASN A 1 829 ? 4.843 -42.294 0.457 1.00 95.12 829 ASN A C 1
ATOM 6507 O O . ASN A 1 829 ? 5.839 -41.657 0.792 1.00 95.12 829 ASN A O 1
ATOM 6511 N N . ILE A 1 830 ? 4.915 -43.413 -0.265 1.00 93.19 830 ILE A N 1
ATOM 6512 C CA . ILE A 1 830 ? 6.185 -44.062 -0.601 1.00 93.19 830 ILE A CA 1
ATOM 6513 C C . ILE A 1 830 ? 6.325 -44.234 -2.111 1.00 93.19 830 ILE A C 1
ATOM 6515 O O . ILE A 1 830 ? 5.426 -44.734 -2.795 1.00 93.19 830 ILE A O 1
ATOM 6519 N N . TYR A 1 831 ? 7.501 -43.872 -2.623 1.00 91.06 831 TYR A N 1
ATOM 6520 C CA . TYR A 1 831 ? 7.918 -44.151 -3.990 1.00 91.06 831 TYR A CA 1
ATOM 6521 C C . TYR A 1 831 ? 8.828 -45.394 -4.052 1.00 91.06 831 TYR A C 1
ATOM 6523 O O . TYR A 1 831 ? 10.006 -45.351 -3.692 1.00 91.06 831 TYR A O 1
ATOM 6531 N N . GLY A 1 832 ? 8.289 -46.523 -4.513 1.00 84.38 832 GLY A N 1
ATOM 6532 C CA . GLY A 1 832 ? 8.972 -47.813 -4.640 1.00 84.38 832 GLY A CA 1
ATOM 6533 C C . GLY A 1 832 ? 9.805 -47.935 -5.918 1.00 84.38 832 GLY A C 1
ATOM 6534 O O . GLY A 1 832 ? 9.443 -48.673 -6.833 1.00 84.38 832 GLY A O 1
ATOM 6535 N N . GLY A 1 833 ? 10.914 -47.194 -6.000 1.00 77.56 833 GLY A N 1
ATOM 6536 C CA . GLY A 1 833 ? 11.855 -47.289 -7.125 1.00 77.56 833 GLY A CA 1
ATOM 6537 C C . GLY A 1 833 ? 12.722 -48.553 -7.068 1.00 77.56 833 GLY A C 1
ATOM 6538 O O . GLY A 1 833 ? 12.694 -49.369 -7.985 1.00 77.56 833 GLY A O 1
ATOM 6539 N N . ILE A 1 834 ? 13.471 -48.718 -5.970 1.00 76.25 834 ILE A N 1
ATOM 6540 C CA . ILE A 1 834 ? 14.396 -49.847 -5.746 1.00 76.25 834 ILE A CA 1
ATOM 6541 C C . ILE A 1 834 ? 13.657 -51.047 -5.139 1.00 76.25 834 ILE A C 1
ATOM 6543 O O . ILE A 1 834 ? 13.755 -52.166 -5.635 1.00 76.25 834 ILE A O 1
ATOM 6547 N N . THR A 1 835 ? 12.891 -50.806 -4.074 1.00 83.25 835 THR A N 1
ATOM 6548 C CA . THR A 1 835 ? 12.044 -51.822 -3.439 1.00 83.25 835 THR A CA 1
ATOM 6549 C C . THR A 1 835 ? 10.672 -51.801 -4.108 1.00 83.25 835 THR A C 1
ATOM 6551 O O . THR A 1 835 ? 10.047 -50.744 -4.193 1.00 83.25 835 THR A O 1
ATOM 6554 N N . ARG A 1 836 ? 10.199 -52.954 -4.596 1.00 89.81 836 ARG A N 1
ATOM 6555 C CA . ARG A 1 836 ? 8.899 -53.066 -5.276 1.00 89.81 836 ARG A CA 1
ATOM 6556 C C . ARG A 1 836 ? 7.740 -52.755 -4.327 1.00 89.81 836 ARG A C 1
ATOM 6558 O O . ARG A 1 836 ? 7.742 -53.178 -3.174 1.00 89.81 836 ARG A O 1
ATOM 6565 N N . CYS A 1 837 ? 6.720 -52.067 -4.829 1.00 91.88 837 CYS A N 1
ATOM 6566 C CA . CYS A 1 837 ? 5.565 -51.637 -4.046 1.00 91.88 837 CYS A CA 1
ATOM 6567 C C . CYS A 1 837 ? 4.727 -52.791 -3.475 1.00 91.88 837 CYS A C 1
ATOM 6569 O O . CYS A 1 837 ? 4.084 -52.595 -2.453 1.00 91.88 837 CYS A O 1
ATOM 6571 N N . ASP A 1 838 ? 4.732 -53.978 -4.081 1.00 92.44 838 ASP A N 1
ATOM 6572 C CA . ASP A 1 838 ? 4.064 -55.158 -3.518 1.00 92.44 838 ASP A CA 1
ATOM 6573 C C . ASP A 1 838 ? 4.758 -55.674 -2.250 1.00 92.44 838 ASP A C 1
ATOM 6575 O O . ASP A 1 838 ? 4.092 -55.910 -1.247 1.00 92.44 838 ASP A O 1
ATOM 6579 N N . MET A 1 839 ? 6.091 -55.712 -2.229 1.00 91.69 839 MET A N 1
ATOM 6580 C CA . MET A 1 839 ? 6.861 -56.035 -1.017 1.00 91.69 839 MET A CA 1
ATOM 6581 C C . MET A 1 839 ? 6.694 -54.974 0.085 1.00 91.69 839 MET A C 1
ATOM 6583 O O . MET A 1 839 ? 6.669 -55.287 1.279 1.00 91.69 839 MET A O 1
ATOM 6587 N N . ILE A 1 840 ? 6.576 -53.702 -0.309 1.00 92.50 840 ILE A N 1
ATOM 6588 C CA . ILE A 1 840 ? 6.301 -52.593 0.617 1.00 92.50 840 ILE A CA 1
ATOM 6589 C C . ILE A 1 840 ? 4.891 -52.740 1.201 1.00 92.50 840 ILE A C 1
ATOM 6591 O O . ILE A 1 840 ? 4.718 -52.613 2.410 1.00 92.50 840 ILE A O 1
ATOM 6595 N N . ALA A 1 841 ? 3.897 -53.055 0.367 1.00 93.25 841 ALA A N 1
ATOM 6596 C CA . ALA A 1 841 ? 2.530 -53.322 0.800 1.00 93.25 841 ALA A CA 1
ATOM 6597 C C . ALA A 1 841 ? 2.468 -54.493 1.792 1.00 93.25 841 ALA A C 1
ATOM 6599 O O . ALA A 1 841 ? 1.871 -54.347 2.855 1.00 93.25 841 ALA A O 1
ATOM 6600 N N . GLU A 1 842 ? 3.143 -55.612 1.509 1.00 93.75 842 GLU A N 1
ATOM 6601 C CA . GLU A 1 842 ? 3.260 -56.749 2.436 1.00 93.75 842 GLU A CA 1
ATOM 6602 C C . GLU A 1 842 ? 3.876 -56.334 3.779 1.00 93.75 842 GLU A C 1
ATOM 6604 O O . GLU A 1 842 ? 3.389 -56.729 4.840 1.00 93.75 842 GLU A O 1
ATOM 6609 N N . SER A 1 843 ? 4.909 -55.488 3.747 1.00 92.88 843 SER A N 1
ATOM 6610 C CA . SER A 1 843 ? 5.564 -54.966 4.951 1.00 92.88 843 SER A CA 1
ATOM 6611 C C . SER A 1 843 ? 4.641 -54.058 5.771 1.00 92.88 843 SER A C 1
ATOM 6613 O O . SER A 1 843 ? 4.593 -54.194 6.994 1.00 92.88 843 SER A O 1
ATOM 6615 N N . ILE A 1 844 ? 3.873 -53.180 5.115 1.00 92.88 844 ILE A N 1
ATOM 6616 C CA . ILE A 1 844 ? 2.864 -52.319 5.756 1.00 92.88 844 ILE A CA 1
ATOM 6617 C C . ILE A 1 844 ? 1.757 -53.172 6.385 1.00 92.88 844 ILE A C 1
ATOM 6619 O O . ILE A 1 844 ? 1.428 -52.965 7.551 1.00 92.88 844 ILE A O 1
ATOM 6623 N N . ILE A 1 845 ? 1.219 -54.156 5.655 1.00 92.38 845 ILE A N 1
ATOM 6624 C CA . ILE A 1 845 ? 0.160 -55.056 6.139 1.00 92.38 845 ILE A CA 1
ATOM 6625 C C . ILE A 1 845 ? 0.651 -55.847 7.352 1.00 92.38 845 ILE A C 1
ATOM 6627 O O . ILE A 1 845 ? -0.026 -55.883 8.380 1.00 92.38 845 ILE A O 1
ATOM 6631 N N . ALA A 1 846 ? 1.845 -56.437 7.266 1.00 91.06 846 ALA A N 1
ATOM 6632 C CA . ALA A 1 846 ? 2.417 -57.222 8.351 1.00 91.06 846 ALA A CA 1
ATOM 6633 C C . ALA A 1 846 ? 2.712 -56.368 9.596 1.00 91.06 846 ALA A C 1
ATOM 6635 O O . ALA A 1 846 ? 2.485 -56.831 10.713 1.00 91.06 846 ALA A O 1
ATOM 6636 N N . ALA A 1 847 ? 3.186 -55.129 9.420 1.00 90.81 847 ALA A N 1
ATOM 6637 C CA . ALA A 1 847 ? 3.399 -54.190 10.520 1.00 90.81 847 ALA A CA 1
ATOM 6638 C C . ALA A 1 847 ? 2.071 -53.743 11.155 1.00 90.81 847 ALA A C 1
ATOM 6640 O O . ALA A 1 847 ? 1.934 -53.774 12.376 1.00 90.81 847 ALA A O 1
ATOM 6641 N N . ALA A 1 848 ? 1.075 -53.384 10.342 1.00 88.75 848 ALA A N 1
ATOM 6642 C CA . ALA A 1 848 ? -0.239 -52.957 10.816 1.00 88.75 848 ALA A CA 1
ATOM 6643 C C . ALA A 1 848 ? -0.999 -54.088 11.531 1.00 88.75 848 ALA A C 1
ATOM 6645 O O . ALA A 1 848 ? -1.584 -53.853 12.582 1.00 88.75 848 ALA A O 1
ATOM 6646 N N . SER A 1 849 ? -0.940 -55.328 11.027 1.00 87.94 849 SER A N 1
ATOM 6647 C CA . SER A 1 849 ? -1.537 -56.492 11.703 1.00 87.94 849 SER A CA 1
ATOM 6648 C C . SER A 1 849 ? -0.892 -56.789 13.057 1.00 87.94 849 SER A C 1
ATOM 6650 O O . SER A 1 849 ? -1.591 -57.157 13.997 1.00 87.94 849 SER A O 1
ATOM 6652 N N . GLU A 1 850 ? 0.426 -56.606 13.186 1.00 89.31 850 GLU A N 1
ATOM 6653 C CA . GLU A 1 850 ? 1.139 -56.829 14.450 1.00 89.31 850 GLU A CA 1
ATOM 6654 C C . GLU A 1 850 ? 0.830 -55.753 15.505 1.00 89.31 850 GLU A C 1
ATOM 6656 O O . GLU A 1 850 ? 0.833 -56.039 16.701 1.00 89.31 850 GLU A O 1
ATOM 6661 N N . LEU A 1 851 ? 0.512 -54.525 15.080 1.00 83.81 851 LEU A N 1
ATOM 6662 C CA . LEU A 1 851 ? 0.090 -53.442 15.977 1.00 83.81 851 LEU A CA 1
ATOM 6663 C C . LEU A 1 851 ? -1.335 -53.618 16.524 1.00 83.81 851 LEU A C 1
ATOM 6665 O O . LEU A 1 851 ? -1.691 -52.958 17.502 1.00 83.81 851 LEU A O 1
ATOM 6669 N N . GLY A 1 852 ? -2.137 -54.506 15.928 1.00 75.00 852 GLY A N 1
ATOM 6670 C CA . GLY A 1 852 ? -3.561 -54.645 16.225 1.00 75.00 852 GLY A CA 1
ATOM 6671 C C . GLY A 1 852 ? -4.407 -53.547 15.559 1.00 75.00 852 GLY A C 1
ATOM 6672 O O . GLY A 1 852 ? -3.965 -52.926 14.593 1.00 75.00 852 GLY A O 1
ATOM 6673 N N . PRO A 1 853 ? -5.642 -53.289 16.034 1.00 70.81 853 PRO A N 1
ATOM 6674 C CA . PRO A 1 853 ? -6.504 -52.260 15.455 1.00 70.81 853 PRO A CA 1
ATOM 6675 C C . PRO A 1 853 ? -5.823 -50.887 15.499 1.00 70.81 853 PRO A C 1
ATOM 6677 O O . PRO A 1 853 ? -5.509 -50.372 16.576 1.00 70.81 853 PRO A O 1
ATOM 6680 N N . LEU A 1 854 ? -5.600 -50.287 14.328 1.00 72.00 854 LEU A N 1
ATOM 6681 C CA . LEU A 1 854 ? -5.020 -48.950 14.227 1.00 72.00 854 LEU A CA 1
ATOM 6682 C C . LEU A 1 854 ? -5.941 -47.940 14.925 1.00 72.00 854 LEU A C 1
ATOM 6684 O O . LEU A 1 854 ? -7.116 -47.819 14.583 1.00 72.00 854 LEU A O 1
ATOM 6688 N N . LYS A 1 855 ? -5.401 -47.211 15.911 1.00 77.88 855 LYS A N 1
ATOM 6689 C CA . LYS A 1 855 ? -6.148 -46.199 16.685 1.00 77.88 855 LYS A CA 1
ATOM 6690 C C . LYS A 1 855 ? -6.546 -44.978 15.859 1.00 77.88 855 LYS A C 1
ATOM 6692 O O . LYS A 1 855 ? -7.467 -44.265 16.235 1.00 77.88 855 LYS A O 1
ATOM 6697 N N . VAL A 1 856 ? -5.819 -44.734 14.775 1.00 87.38 856 VAL A N 1
ATOM 6698 C CA . VAL A 1 856 ? -6.017 -43.617 13.854 1.00 87.38 856 VAL A CA 1
ATOM 6699 C C . VAL A 1 856 ? -6.112 -44.168 12.433 1.00 87.38 856 VAL A C 1
ATOM 6701 O O . VAL A 1 856 ? -5.424 -45.147 12.123 1.00 87.38 856 VAL A O 1
ATOM 6704 N N . PRO A 1 857 ? -6.964 -43.592 11.572 1.00 90.69 857 PRO A N 1
ATOM 6705 C CA . PRO A 1 857 ? -7.076 -44.016 10.184 1.00 90.69 857 PRO A CA 1
ATOM 6706 C C . PRO A 1 857 ? -5.760 -43.793 9.427 1.00 90.69 857 PRO A C 1
ATOM 6708 O O . PRO A 1 857 ? -5.025 -42.836 9.684 1.00 90.69 857 PRO A O 1
ATOM 6711 N N . MET A 1 858 ? -5.473 -44.687 8.481 1.00 93.12 858 MET A N 1
ATOM 6712 C CA . MET A 1 858 ? -4.253 -44.657 7.676 1.00 93.12 858 MET A CA 1
ATOM 6713 C C . MET A 1 858 ? -4.603 -44.550 6.194 1.00 93.12 858 MET A C 1
ATOM 6715 O O . MET A 1 858 ? -5.364 -45.367 5.682 1.00 93.12 858 MET A O 1
ATOM 6719 N N . VAL A 1 859 ? -4.018 -43.575 5.506 1.00 95.81 859 VAL A N 1
ATOM 6720 C CA . VAL A 1 859 ? -4.063 -43.440 4.050 1.00 95.81 859 VAL A CA 1
ATOM 6721 C C . VAL A 1 859 ? -2.732 -43.911 3.485 1.00 95.81 859 VAL A C 1
ATOM 6723 O O . VAL A 1 859 ? -1.677 -43.461 3.928 1.00 95.81 859 VAL A O 1
ATOM 6726 N N . VAL A 1 860 ? -2.765 -44.821 2.517 1.00 96.00 860 VAL A N 1
ATOM 6727 C CA . VAL A 1 860 ? -1.564 -45.371 1.888 1.00 96.00 860 VAL A CA 1
ATOM 6728 C C . VAL A 1 860 ? -1.584 -45.080 0.398 1.00 96.00 860 VAL A C 1
ATOM 6730 O O . VAL A 1 860 ? -2.492 -45.497 -0.326 1.00 96.00 860 VAL A O 1
ATOM 6733 N N . ARG A 1 861 ? -0.523 -44.412 -0.051 1.00 95.56 861 ARG A N 1
ATOM 6734 C CA . ARG A 1 861 ? -0.216 -44.156 -1.449 1.00 95.56 861 ARG A CA 1
ATOM 6735 C C . ARG A 1 861 ? 1.144 -44.747 -1.792 1.00 95.56 861 ARG A C 1
ATOM 6737 O O . ARG A 1 861 ? 2.171 -44.373 -1.226 1.00 95.56 861 ARG A O 1
ATOM 6744 N N . LEU A 1 862 ? 1.139 -45.666 -2.754 1.00 94.38 862 LEU A N 1
ATOM 6745 C CA . LEU A 1 862 ? 2.331 -46.321 -3.289 1.00 94.38 862 LEU A CA 1
ATOM 6746 C C . LEU A 1 862 ? 2.445 -46.041 -4.784 1.00 94.38 862 LEU A C 1
ATOM 6748 O O . LEU A 1 862 ? 1.496 -46.268 -5.530 1.00 94.38 862 LEU A O 1
ATOM 6752 N N . GLN A 1 863 ? 3.624 -45.614 -5.228 1.00 92.44 863 GLN A N 1
ATOM 6753 C CA . GLN A 1 863 ? 3.929 -45.418 -6.647 1.00 92.44 863 GLN A CA 1
ATOM 6754 C C . GLN A 1 863 ? 5.320 -45.951 -6.970 1.00 92.44 863 GLN A C 1
ATOM 6756 O O . GLN A 1 863 ? 6.228 -45.796 -6.167 1.00 92.44 863 GLN A O 1
ATOM 6761 N N . GLY A 1 864 ? 5.509 -46.550 -8.142 1.00 91.06 864 GLY A N 1
ATOM 6762 C CA . GLY A 1 864 ? 6.786 -47.140 -8.539 1.00 91.06 864 GLY A CA 1
ATOM 6763 C C . GLY A 1 864 ? 6.593 -48.540 -9.105 1.00 91.06 864 GLY A C 1
ATOM 6764 O O . GLY A 1 864 ? 5.540 -48.856 -9.662 1.00 91.06 864 GLY A O 1
ATOM 6765 N N . THR A 1 865 ? 7.608 -49.386 -8.972 1.00 91.62 865 THR A N 1
ATOM 6766 C CA . THR A 1 865 ? 7.604 -50.743 -9.527 1.00 91.62 865 THR A CA 1
ATOM 6767 C C . THR A 1 865 ? 6.535 -51.599 -8.840 1.00 91.62 865 THR A C 1
ATOM 6769 O O . THR A 1 865 ? 6.540 -51.722 -7.618 1.00 91.62 865 THR A O 1
ATOM 6772 N N . ASN A 1 866 ? 5.635 -52.223 -9.611 1.00 92.44 866 ASN A N 1
ATOM 6773 C CA . ASN A 1 866 ? 4.500 -53.026 -9.119 1.00 92.44 866 ASN A CA 1
ATOM 6774 C C . ASN A 1 866 ? 3.503 -52.269 -8.212 1.00 92.44 866 ASN A C 1
ATOM 6776 O O . ASN A 1 866 ? 2.862 -52.883 -7.355 1.00 92.44 866 ASN A O 1
ATOM 6780 N N . SER A 1 867 ? 3.335 -50.952 -8.381 1.00 92.19 867 SER A N 1
ATOM 6781 C CA . SER A 1 867 ? 2.395 -50.168 -7.562 1.00 92.19 867 SER A CA 1
ATOM 6782 C C . SER A 1 867 ? 0.954 -50.674 -7.638 1.00 92.19 867 SER A C 1
ATOM 6784 O O . SER A 1 867 ? 0.317 -50.802 -6.599 1.00 92.19 867 SER A O 1
ATOM 6786 N N . GLU A 1 868 ? 0.453 -51.048 -8.818 1.00 91.31 868 GLU A N 1
ATOM 6787 C CA . GLU A 1 868 ? -0.909 -51.587 -8.967 1.00 91.31 868 GLU A CA 1
ATOM 6788 C C . GLU A 1 868 ? -1.127 -52.869 -8.150 1.00 91.31 868 GLU A C 1
ATOM 6790 O O . GLU A 1 868 ? -2.146 -53.008 -7.472 1.00 91.31 868 GLU A O 1
ATOM 6795 N N . ALA A 1 869 ? -0.150 -53.782 -8.162 1.00 91.38 869 ALA A N 1
ATOM 6796 C CA . ALA A 1 869 ? -0.200 -55.010 -7.374 1.00 91.38 869 ALA A CA 1
ATOM 6797 C C . ALA A 1 869 ? -0.144 -54.715 -5.866 1.00 91.38 869 ALA A C 1
ATOM 6799 O O . ALA A 1 869 ? -0.939 -55.267 -5.108 1.00 91.38 869 ALA A O 1
ATOM 6800 N N . GLY A 1 870 ? 0.729 -53.799 -5.431 1.00 92.19 870 GLY A N 1
ATOM 6801 C CA . GLY A 1 870 ? 0.824 -53.389 -4.026 1.00 92.19 870 GLY A CA 1
ATOM 6802 C C . GLY A 1 870 ? -0.438 -52.693 -3.509 1.00 92.19 870 GLY A C 1
ATOM 6803 O O . GLY A 1 870 ? -0.928 -53.019 -2.430 1.00 92.19 870 GLY A O 1
ATOM 6804 N N . LEU A 1 871 ? -1.025 -51.788 -4.297 1.00 91.69 871 LEU A N 1
ATOM 6805 C CA . LEU A 1 871 ? -2.291 -51.135 -3.953 1.00 91.69 871 LEU A CA 1
ATOM 6806 C C . LEU A 1 871 ? -3.446 -52.144 -3.896 1.00 91.69 871 LEU A C 1
ATOM 6808 O O . LEU A 1 871 ? -4.321 -52.016 -3.043 1.00 91.69 871 LEU A O 1
ATOM 6812 N N . LYS A 1 872 ? -3.450 -53.166 -4.763 1.00 92.25 872 LYS A N 1
ATOM 6813 C CA . LYS A 1 872 ? -4.436 -54.252 -4.698 1.00 92.25 872 LYS A CA 1
ATOM 6814 C C . LYS A 1 872 ? -4.298 -55.066 -3.408 1.00 92.25 872 LYS A C 1
ATOM 6816 O O . LYS A 1 872 ? -5.300 -55.273 -2.735 1.00 92.25 872 LYS A O 1
ATOM 6821 N N . LEU A 1 873 ? -3.075 -55.437 -3.017 1.00 93.06 873 LEU A N 1
ATOM 6822 C CA . LEU A 1 873 ? -2.817 -56.134 -1.749 1.00 93.06 873 LEU A CA 1
ATOM 6823 C C . LEU A 1 873 ? -3.325 -55.340 -0.537 1.00 93.06 873 LEU A C 1
ATOM 6825 O O . LEU A 1 873 ? -3.927 -55.916 0.364 1.00 93.06 873 LEU A O 1
ATOM 6829 N N . LEU A 1 874 ? -3.125 -54.018 -0.531 1.00 91.56 874 LEU A N 1
ATOM 6830 C CA . LEU A 1 874 ? -3.617 -53.146 0.541 1.00 91.56 874 LEU A CA 1
ATOM 6831 C C . LEU A 1 874 ? -5.148 -53.047 0.572 1.00 91.56 874 LEU A C 1
ATOM 6833 O O . LEU A 1 874 ? -5.714 -52.966 1.655 1.00 91.56 874 LEU A O 1
ATOM 6837 N N . LYS A 1 875 ? -5.819 -53.063 -0.590 1.00 89.31 875 LYS A N 1
ATOM 6838 C CA . LYS A 1 875 ? -7.292 -53.040 -0.678 1.00 89.31 875 LYS A CA 1
ATOM 6839 C C . LYS A 1 875 ? -7.929 -54.352 -0.230 1.00 89.31 875 LYS A C 1
ATOM 6841 O O . LYS A 1 875 ? -8.998 -54.330 0.371 1.00 89.31 875 LYS A O 1
ATOM 6846 N N . ASP A 1 876 ? -7.281 -55.473 -0.534 1.00 87.62 876 ASP A N 1
ATOM 6847 C CA . ASP A 1 876 ? -7.758 -56.807 -0.164 1.00 87.62 876 ASP A CA 1
ATOM 6848 C C . ASP A 1 876 ? -7.494 -57.117 1.327 1.00 87.62 876 ASP A C 1
ATOM 6850 O O . ASP A 1 876 ? -8.098 -58.028 1.897 1.00 87.62 876 ASP A O 1
ATOM 6854 N N . ALA A 1 877 ? -6.619 -56.347 1.986 1.00 81.38 877 ALA A N 1
ATOM 6855 C CA . ALA A 1 877 ? -6.381 -56.453 3.417 1.00 81.38 877 ALA A CA 1
ATOM 6856 C C . ALA A 1 877 ? -7.569 -55.877 4.211 1.00 81.38 877 ALA A C 1
ATOM 6858 O O . ALA A 1 877 ? -7.897 -54.700 4.104 1.00 81.38 877 ALA A O 1
ATOM 6859 N N . THR A 1 878 ? -8.187 -56.681 5.083 1.00 68.31 878 THR A N 1
ATOM 6860 C CA . THR A 1 878 ? -9.228 -56.239 6.035 1.00 68.31 878 THR A CA 1
ATOM 6861 C C . THR A 1 878 ? -8.627 -55.454 7.209 1.00 68.31 878 THR A C 1
ATOM 6863 O O . THR A 1 878 ? -8.772 -55.825 8.374 1.00 68.31 878 THR A O 1
ATOM 6866 N N . LEU A 1 879 ? -7.900 -54.385 6.901 1.00 73.00 879 LEU A N 1
ATOM 6867 C CA . LEU A 1 879 ? -7.324 -53.423 7.836 1.00 73.00 879 LEU A CA 1
ATOM 6868 C C . LEU A 1 879 ? -7.911 -52.054 7.476 1.00 73.00 879 LEU A C 1
ATOM 6870 O O . LEU A 1 879 ? -8.175 -51.803 6.307 1.00 73.00 879 LEU A O 1
ATOM 6874 N N . ASN A 1 880 ? -8.159 -51.182 8.457 1.00 73.31 880 ASN A N 1
ATOM 6875 C CA . ASN A 1 880 ? -8.778 -49.859 8.266 1.00 73.31 880 ASN A CA 1
ATOM 6876 C C . ASN A 1 880 ? -7.840 -48.882 7.512 1.00 73.31 880 ASN A C 1
ATOM 6878 O O . ASN A 1 880 ? -7.359 -47.898 8.076 1.00 73.31 880 ASN A O 1
ATOM 6882 N N . ILE A 1 881 ? -7.512 -49.221 6.265 1.00 87.50 881 ILE A N 1
ATOM 6883 C CA . ILE A 1 881 ? -6.521 -48.588 5.401 1.00 87.50 881 ILE A CA 1
ATOM 6884 C C . ILE A 1 881 ? -7.244 -48.032 4.175 1.00 87.50 881 ILE A C 1
ATOM 6886 O O . ILE A 1 881 ? -7.882 -48.758 3.414 1.00 87.50 881 ILE A O 1
ATOM 6890 N N . HIS A 1 882 ? -7.106 -46.730 3.964 1.00 91.69 882 HIS A N 1
ATOM 6891 C CA . HIS A 1 882 ? -7.598 -46.027 2.790 1.00 91.69 882 HIS A CA 1
ATOM 6892 C C . HIS A 1 882 ? -6.513 -46.069 1.716 1.00 91.69 882 HIS A C 1
ATOM 6894 O O . HIS A 1 882 ? -5.406 -45.578 1.922 1.00 91.69 882 HIS A O 1
ATOM 6900 N N . VAL A 1 883 ? -6.809 -46.676 0.569 1.00 93.00 883 VAL A N 1
ATOM 6901 C CA . VAL A 1 883 ? -5.823 -46.869 -0.500 1.00 93.00 883 VAL A CA 1
ATOM 6902 C C . VAL A 1 883 ? -6.112 -45.920 -1.652 1.00 93.00 883 VAL A C 1
ATOM 6904 O O . VAL A 1 883 ? -7.139 -46.058 -2.319 1.00 93.00 883 VAL A O 1
ATOM 6907 N N . GLU A 1 884 ? -5.179 -45.011 -1.926 1.00 92.81 884 GLU A N 1
ATOM 6908 C CA . GLU A 1 884 ? -5.302 -44.006 -2.982 1.00 92.81 884 GLU A CA 1
ATOM 6909 C C . GLU A 1 884 ? -3.997 -43.912 -3.784 1.00 92.81 884 GLU A C 1
ATOM 6911 O O . GLU A 1 884 ? -2.905 -43.865 -3.225 1.00 92.81 884 GLU A O 1
ATOM 6916 N N . ALA A 1 885 ? -4.101 -43.941 -5.113 1.00 89.06 885 ALA A N 1
ATOM 6917 C CA . ALA A 1 885 ? -2.942 -43.920 -6.006 1.00 89.06 885 ALA A CA 1
ATOM 6918 C C . ALA A 1 885 ? -2.516 -42.483 -6.339 1.00 89.06 885 ALA A C 1
ATOM 6920 O O . ALA A 1 885 ? -1.322 -42.187 -6.473 1.00 89.06 885 ALA A O 1
ATOM 6921 N N . ASP A 1 886 ? -3.504 -41.594 -6.468 1.00 93.31 886 ASP A N 1
ATOM 6922 C CA . ASP A 1 886 ? -3.275 -40.190 -6.762 1.00 93.31 886 ASP A CA 1
ATOM 6923 C C . ASP A 1 886 ? -2.742 -39.462 -5.527 1.00 93.31 886 ASP A C 1
ATOM 6925 O O . ASP A 1 886 ? -3.276 -39.569 -4.424 1.00 93.31 886 ASP A O 1
ATOM 6929 N N . PHE A 1 887 ? -1.661 -38.710 -5.710 1.00 92.44 887 PHE A N 1
ATOM 6930 C CA . PHE A 1 887 ? -0.997 -38.060 -4.590 1.00 92.44 887 PHE A CA 1
ATOM 6931 C C . PHE A 1 887 ? -1.870 -36.962 -3.957 1.00 92.44 887 PHE A C 1
ATOM 6933 O O . PHE A 1 887 ? -1.970 -36.895 -2.732 1.00 92.44 887 PHE A O 1
ATOM 6940 N N . GLY A 1 888 ? -2.552 -36.152 -4.774 1.00 92.25 888 GLY A N 1
ATOM 6941 C CA . GLY A 1 888 ? -3.417 -35.080 -4.282 1.00 92.25 888 GLY A CA 1
ATOM 6942 C C . GLY A 1 888 ? -4.618 -35.629 -3.516 1.00 92.25 888 GLY A C 1
ATOM 6943 O O . GLY A 1 888 ? -4.890 -35.199 -2.397 1.00 92.25 888 GLY A O 1
ATOM 6944 N N . LYS A 1 889 ? -5.282 -36.653 -4.061 1.00 95.00 889 LYS A N 1
ATOM 6945 C CA . LYS A 1 889 ? -6.400 -37.324 -3.380 1.00 95.00 889 LYS A CA 1
ATOM 6946 C C . LYS A 1 889 ? -5.975 -38.007 -2.083 1.00 95.00 889 LYS A C 1
ATOM 6948 O O . LYS A 1 889 ? -6.721 -37.945 -1.112 1.00 95.00 889 LYS A O 1
ATOM 6953 N N . ALA A 1 890 ? -4.791 -38.622 -2.039 1.00 95.94 890 ALA A N 1
ATOM 6954 C CA . ALA A 1 890 ? -4.286 -39.253 -0.820 1.00 95.94 890 ALA A CA 1
ATOM 6955 C C . ALA A 1 890 ? -4.050 -38.218 0.292 1.00 95.94 890 ALA A C 1
ATOM 6957 O O . ALA A 1 890 ? -4.437 -38.445 1.438 1.00 95.94 890 ALA A O 1
ATOM 6958 N N . ALA A 1 891 ? -3.474 -37.061 -0.052 1.00 96.00 891 ALA A N 1
ATOM 6959 C CA . ALA A 1 891 ? -3.312 -35.954 0.885 1.00 96.00 891 ALA A CA 1
ATOM 6960 C C . ALA A 1 891 ? -4.671 -35.397 1.338 1.00 96.00 891 ALA A C 1
ATOM 6962 O O . ALA A 1 891 ? -4.917 -35.299 2.538 1.00 96.00 891 ALA A O 1
ATOM 6963 N N . GLN A 1 892 ? -5.584 -35.115 0.404 1.00 96.38 892 GLN A N 1
ATOM 6964 C CA . GLN A 1 892 ? -6.930 -34.619 0.706 1.00 96.38 892 GLN A CA 1
ATOM 6965 C C . GLN A 1 892 ? -7.710 -35.568 1.632 1.00 96.38 892 GLN A C 1
ATOM 6967 O O . GLN A 1 892 ? -8.369 -35.122 2.572 1.00 96.38 892 GLN A O 1
ATOM 6972 N N . GLU A 1 893 ? -7.619 -36.878 1.396 1.00 96.12 893 GLU A N 1
ATOM 6973 C CA . GLU A 1 893 ? -8.271 -37.888 2.229 1.00 96.12 893 GLU A CA 1
ATOM 6974 C C . GLU A 1 893 ? -7.645 -37.964 3.628 1.00 96.12 893 GLU A C 1
ATOM 6976 O O . GLU A 1 893 ? -8.373 -38.077 4.615 1.00 96.12 893 GLU A O 1
ATOM 6981 N N . ALA A 1 894 ? -6.318 -37.833 3.744 1.00 96.12 894 ALA A N 1
ATOM 6982 C CA . ALA A 1 894 ? -5.642 -37.785 5.040 1.00 96.12 894 ALA A CA 1
ATOM 6983 C C . ALA A 1 894 ? -6.085 -36.566 5.866 1.00 96.12 894 ALA A C 1
ATOM 6985 O O . ALA A 1 894 ? -6.372 -36.715 7.055 1.00 96.12 894 ALA A O 1
ATOM 6986 N N . VAL A 1 895 ? -6.221 -35.393 5.232 1.00 96.25 895 VAL A N 1
ATOM 6987 C CA . VAL A 1 895 ? -6.760 -34.182 5.878 1.00 96.25 895 VAL A CA 1
ATOM 6988 C C . VAL A 1 895 ? -8.198 -34.407 6.340 1.00 96.25 895 VAL A C 1
ATOM 6990 O O . VAL A 1 895 ? -8.510 -34.214 7.515 1.00 96.25 895 VAL A O 1
ATOM 6993 N N . ARG A 1 896 ? -9.065 -34.915 5.455 1.00 95.94 896 ARG A N 1
ATOM 6994 C CA . ARG A 1 896 ? -10.472 -35.196 5.780 1.00 95.94 896 ARG A CA 1
ATOM 6995 C C . ARG A 1 896 ? -10.612 -36.141 6.979 1.00 95.94 896 ARG A C 1
ATOM 6997 O O . ARG A 1 896 ? -11.491 -35.949 7.819 1.00 95.94 896 ARG A O 1
ATOM 7004 N N . LEU A 1 897 ? -9.776 -37.176 7.053 1.00 93.19 897 LEU A N 1
ATOM 7005 C CA . LEU A 1 897 ? -9.787 -38.155 8.142 1.00 93.19 897 LEU A CA 1
ATOM 7006 C C . LEU A 1 897 ? -9.247 -37.574 9.455 1.00 93.19 897 LEU A C 1
ATOM 7008 O O . LEU A 1 897 ? -9.819 -37.849 10.512 1.00 93.19 897 LEU A O 1
ATOM 7012 N N . ALA A 1 898 ? -8.205 -36.743 9.395 1.00 92.69 898 ALA A N 1
ATOM 7013 C CA . ALA A 1 898 ? -7.682 -36.041 10.564 1.00 92.69 898 ALA A CA 1
ATOM 7014 C C . ALA A 1 898 ? -8.726 -35.089 11.169 1.00 92.69 898 ALA A C 1
ATOM 7016 O O . ALA A 1 898 ? -8.901 -35.071 12.388 1.00 92.69 898 ALA A O 1
ATOM 7017 N N . ASP A 1 899 ? -9.486 -34.379 10.329 1.00 89.00 899 ASP A N 1
ATOM 7018 C CA . ASP A 1 899 ? -10.573 -33.493 10.760 1.00 89.00 899 ASP A CA 1
ATOM 7019 C C . ASP A 1 899 ? -11.718 -34.247 11.443 1.00 89.00 899 ASP A C 1
ATOM 7021 O O . ASP A 1 899 ? -12.301 -33.763 12.416 1.00 89.00 899 ASP A O 1
ATOM 7025 N N . ILE A 1 900 ? -12.057 -35.443 10.952 1.00 86.50 900 ILE A N 1
ATOM 7026 C CA . ILE A 1 900 ? -13.057 -36.308 11.594 1.00 86.50 900 ILE A CA 1
ATOM 7027 C C . ILE A 1 900 ? -12.551 -36.779 12.959 1.00 86.50 900 ILE A C 1
ATOM 7029 O O . ILE A 1 900 ? -13.303 -36.735 13.931 1.00 86.50 900 ILE A O 1
ATOM 7033 N N . GLY A 1 901 ? -11.282 -37.188 13.043 1.00 75.62 901 GLY A N 1
ATOM 7034 C CA . GLY A 1 901 ? -10.652 -37.591 14.300 1.00 75.62 901 GLY A CA 1
ATOM 7035 C C . GLY A 1 901 ? -10.611 -36.459 15.329 1.00 75.62 901 GLY A C 1
ATOM 7036 O O . GLY A 1 901 ? -10.914 -36.685 16.496 1.00 75.62 901 GLY A O 1
ATOM 7037 N N . ALA A 1 902 ? -10.317 -35.229 14.897 1.00 71.50 902 ALA A N 1
ATOM 7038 C CA . ALA A 1 902 ? -10.333 -34.050 15.761 1.00 71.50 902 ALA A CA 1
ATOM 7039 C C . ALA A 1 902 ? -11.743 -33.730 16.294 1.00 71.50 902 ALA A C 1
ATOM 7041 O O . ALA A 1 902 ? -11.892 -33.403 17.468 1.00 71.50 902 ALA A O 1
ATOM 7042 N N . LYS A 1 903 ? -12.782 -33.885 15.460 1.00 68.31 903 LYS A N 1
ATOM 7043 C CA . LYS A 1 903 ? -14.191 -33.657 15.839 1.00 68.31 903 LYS A CA 1
ATOM 7044 C C . LYS A 1 903 ? -14.778 -34.723 16.765 1.00 68.31 903 LYS A C 1
ATOM 7046 O O . LYS A 1 903 ? -15.779 -34.457 17.414 1.00 68.31 903 LYS A O 1
ATOM 7051 N N . ALA A 1 904 ? -14.211 -35.928 16.798 1.00 63.88 904 ALA A N 1
ATOM 7052 C CA . ALA A 1 904 ? -14.657 -36.993 17.698 1.00 63.88 904 ALA A CA 1
ATOM 7053 C C . ALA A 1 904 ? -14.121 -36.830 19.137 1.00 63.88 904 ALA A C 1
ATOM 7055 O O . ALA A 1 904 ? -14.638 -37.470 20.051 1.00 63.88 904 ALA A O 1
ATOM 7056 N N . GLU A 1 905 ? -13.088 -36.002 19.333 1.00 54.69 905 GLU A N 1
ATOM 7057 C CA . GLU A 1 905 ? -12.494 -35.695 20.644 1.00 54.69 905 GLU A CA 1
ATOM 7058 C C . GLU A 1 905 ? -12.970 -34.358 21.247 1.00 54.69 905 GLU A C 1
ATOM 7060 O O . GLU A 1 905 ? -12.784 -34.149 22.447 1.00 54.69 905 GLU A O 1
ATOM 7065 N N . SER A 1 906 ? -13.569 -33.472 20.437 1.00 42.47 906 SER A N 1
ATOM 7066 C CA . SER A 1 906 ? -14.216 -32.214 20.855 1.00 42.47 906 SER A CA 1
ATOM 7067 C C . SER A 1 906 ? -15.673 -32.423 21.242 1.00 42.47 906 SER A C 1
ATOM 7069 O O . SER A 1 906 ? -16.099 -31.841 22.263 1.00 42.47 906 SER A O 1
#

Organism: Fusarium oxysporum f. sp. cubense (NCBI:txid61366)

Radius of gyration: 32.84 Å; chains: 1; bounding box: 88×87×81 Å

Secondary structure (DSSP, 8-state):
-EEEEEEESS-TTSSHHHHHHHHHHHHHTTT--EEEEEEE-SS-S-STTS-HHHH-PPEEPTT--EE-THHHHHHHHH-----GGGEEEHHHHHHHHHHHHHHTTTTTPPP-IIIIIHHHHHHHHHHHTTS--STT-SPPSEEEEEE-S-TTSTTTHHHHHHHHHHHHHH-GGGEEEEEEEE--EETTEE--HHHHHHHHHHHHTT---SEEEEE-SSPPPHHHHHHHHHHHT--GGGEEEE---SSGGGHHHHHHHTTHHHHHHHHTTGGGS---HHHHHHHHHHHHHHHHHHSPPSSPPEEEEEEEES-TTSGGGGHHHHHHHHHHHHHTT-EEEEEEEEGGGGSHHHHHH-HHHHHHHHHHHHH-SEEEE----SSTTHHHHHHHHHHHHHHT--EEEETHHHHHHHHHHHHHTS--TT-EETTT-TT-S-EEEEE-PEE-SSSSSEE-EEEEEEEEEPTT-TT-HHHHHTTS-SEEEEEEEESEEE-GGGHHHHHHHT-EEEEEETTS-SEEEEE-TTSSSEEEESS-GGGT-BTTB--HHHHHHHHHHTT-HHHHHHHHHHHHHHHHSS------------------PPPBPS-SSS---BPPP-------EEEEEEEEEEEETTTTEEEEEEEETTS-----TTSGGGS-SEEEE-BTTTBS-HHHHHHHHHHTT--HHHHHHHHHHHHHHHHHHHHTT-SEEEEEEEEETTS-EEEEEEEEE--GGGTTT-HHHHTT--GGGS-HHHHHHHTTT-EEEE-SSSEEEEESSHHHHHHHHHHHHHTT--EEEEEE-TT---HHHHHHHHHHHTTSTT--EEEEEEEESSS-HHHHHHHHHHHHHHH-S-SS-EEEEEEETTHHHHHHHHHHS-SSEEE--SHHHHHHHHHHHHHHHHHHH-